Protein 3D6X (pdb70)

Organism: Campylobacter jejuni subsp. jejuni serotype O:23/36 (strain 81-176) (NCBI:txid354242)

Foldseek 3Di:
DAVVLVVADVDDPPLQAWGFWDDADAPWKTKTWGAAAVVRPVLVCDDVDRWDDLVSLVVPCSRVSNSVPVVHPWDKAWDDKAPKDFDDTDGHPWIKMKMTFPDDDPQTKDWIFIDTPPHTGITIIIDMID/DAVVLVVQDVDDPPLQAWGDWDDADAQWKTKTWGAAAPVRVVLVCDDVDRFDDLVSLVVPCSRVSSNVSVHVDDPKHKFWDDKAPKDFDDTDGHVWIKMKMTFPDDDVAGKDWIFIDTPNHTGITIIIHMIGD/DAVVLVVQDVDDPPLQAFGDWDDADAQWKTKTWGAAAVVRVVLCCDDVDRWDDPVSLVSPCSRVSSNVCVNPDDWDKAWDDKAPKDFADTDGHPWIKMKITFPDDDPQTWDWIFIDTPPHTGITIIIHMTGD/DAPVLVVQDVDDPPLQAWGDWDDADAPWKTKTWGAAAPVRVVLVVDVVDRFDDPVSLVVPCSRVSRNLQPNPDHDWGKAWDDKAPKDFDDTDGHPWIKMKMTFPDDDVFTWDWIFIDTPPDTGITIIIHMTD/DAPVLVCQDVDDPPLQAWGFWDDADAQWKTKTWGAAAPVRPPLVCDDVDRFDDLVSLVSPCSRVSRSLRVRVDDKDKAWDDKPPKDFDDTDGHVWIKMKMTFPDDDPATKDWIFIDTVNDTGITIIIHMIGD/DAVVLVVQDVDDPPLQAWGDWDDADAPWKTKTWGAAAPVRVVLCCDDVDRFDDLVSLVVPCSRVSRSLRVHVDDKHKAWDDKAPKDFDDTDGHPWIKMKITFPDDDDFTKDWIFIDTPNHTGITIIIHMID

Secondary structure (DSSP, 8-state):
----HHHH----TTS----EEEEEETTTEEEEEEE--TTBTT----TTS----HHHHHH--HHHHHHHHT---S-----EEEEEEE-S---TT-EEEE--EEE-----EEEEEEEETTEEEEEEEEE---/----HHHH----TTS---SEEEEEETTTEEEEEEE--TTSTT----TTS----HHHHHH--HHHHHHHHT------B----EEEEEEE-S---TT-EEEE--EEE-----EEEEEEEETTEEEEEEEEE--B-/----HHHH----TTS---SEEEEEETTTEEEEEEE--TTSTT----TTS----HHHHHH--HHHHHHHHT-----B----EEEEEEE-S---TT-EEEE--EEE-----EEEEEEEETTEEEEEEEEE--B-/-B--HHHH----TTS----EEEEEETTTEEEEEEE--TTSTT----TTS----HHHHHH--HHHHHHHHH-----------EEEEEEE-S---TT-EEEE--EEE-----EEEEEEEETTEEEEEEEEE---/-----TTT----TTS----EEEEEETTTEEEEEEE--TTSTT----TTS----HHHHHH--HHHHHHHHH-----B----EEEEEEE-S---TT-EEEE--EEE-----EEEEEEEETTEEEEEEEEE--B-/----HHHH----TTS---SEEEEEETTTEEEEEEE--TTBTT----TTS----HHHHHH--HHHHHHHHT----------EEEEEEE-S---TT-EEEE--EEE-----EEEEEEEETTEEEEEEEEE---

InterPro domains:
  IPR010084 Beta-hydroxyacyl-(acyl-carrier-protein) dehydratase FabZ [MF_00406] (2-145)
  IPR010084 Beta-hydroxyacyl-(acyl-carrier-protein) dehydratase FabZ [NF000582] (3-143)
  IPR010084 Beta-hydroxyacyl-(acyl-carrier-protein) dehydratase FabZ [TIGR01750] (2-143)
  IPR013114 Beta-hydroxydecanoyl thiol ester dehydrase, FabA/FabZ [PF07977] (11-138)
  IPR013114 Beta-hydroxydecanoyl thiol ester dehydrase, FabA/FabZ [PTHR30272] (2-144)
  IPR029069 HotDog domain superfamily [SSF54637] (1-143)

Radius of gyration: 27.28 Å; Cα contacts (8 Å, |Δi|>4): 1998; chains: 6; bounding box: 77×69×72 Å

Nearest PDB structures (foldseek):
  4h4g-assembly2_C-2  TM=9.258E-01  e=1.367E-13  Burkholderia thailandensis E264
  4h4g-assembly1_I  TM=9.087E-01  e=1.367E-13  Burkholderia thailandensis E264
  1z6b-assembly4_C  TM=9.143E-01  e=5.299E-13  Plasmodium falciparum
  8ayd-assembly1_BA-2  TM=9.182E-01  e=1.236E-12  Candidatus Kuenenia stuttgartensis
  8ayd-assembly1_CA-2  TM=8.829E-01  e=9.540E-11  Candidatus Kuenenia stuttgartensis

Structure (mmCIF, N/CA/C/O backbone):
data_3D6X
#
_entry.id   3D6X
#
_cell.length_a   88.589
_cell.length_b   93.403
_cell.length_c   126.631
_cell.angle_alpha   90.00
_cell.angle_beta   90.00
_cell.angle_gamma   90.00
#
_symmetry.space_group_name_H-M   'P 21 21 21'
#
loop_
_entity.id
_entity.type
_entity.pdbx_description
1 polymer '(3R)-hydroxymyristoyl-[acyl-carrier-protein] dehydratase'
2 water water
#
loop_
_atom_site.group_PDB
_atom_site.id
_atom_site.type_symbol
_atom_site.label_atom_id
_atom_site.label_alt_id
_atom_site.label_comp_id
_atom_site.label_asym_id
_atom_site.label_entity_id
_atom_site.label_seq_id
_atom_site.pdbx_PDB_ins_code
_atom_site.Cartn_x
_atom_site.Cartn_y
_atom_site.Cartn_z
_atom_site.occupancy
_atom_site.B_iso_or_equiv
_atom_site.auth_seq_id
_atom_site.auth_comp_id
_atom_site.auth_asym_id
_atom_site.auth_atom_id
_atom_site.pdbx_PDB_model_num
ATOM 9 N N . ILE A 1 2 ? 14.331 -19.698 -18.961 1.00 71.65 2 ILE A N 1
ATOM 10 C CA . ILE A 1 2 ? 13.274 -18.774 -18.555 1.00 68.57 2 ILE A CA 1
ATOM 11 C C . ILE A 1 2 ? 13.780 -17.620 -17.683 1.00 66.67 2 ILE A C 1
ATOM 12 O O . ILE A 1 2 ? 14.369 -17.854 -16.631 1.00 66.05 2 ILE A O 1
ATOM 17 N N . ASP A 1 3 ? 13.525 -16.377 -18.091 1.00 64.67 3 ASP A N 1
ATOM 18 C CA . ASP A 1 3 ? 13.966 -15.231 -17.292 1.00 63.26 3 ASP A CA 1
ATOM 19 C C . ASP A 1 3 ? 12.964 -14.832 -16.196 1.00 62.82 3 ASP A C 1
ATOM 20 O O . ASP A 1 3 ? 11.854 -15.385 -16.115 1.00 63.10 3 ASP A O 1
ATOM 25 N N . VAL A 1 4 ? 13.345 -13.887 -15.342 1.00 61.28 4 VAL A N 1
ATOM 26 C CA . VAL A 1 4 ? 12.526 -13.611 -14.166 1.00 60.45 4 VAL A CA 1
ATOM 27 C C . VAL A 1 4 ? 11.137 -13.028 -14.447 1.00 60.28 4 VAL A C 1
ATOM 28 O O . VAL A 1 4 ? 10.198 -13.310 -13.723 1.00 59.28 4 VAL A O 1
ATOM 40 N N . GLN A 1 6 ? 9.371 -13.782 -16.992 1.00 57.71 6 GLN A N 1
ATOM 41 C CA . GLN A 1 6 ? 8.638 -14.948 -17.437 1.00 55.81 6 GLN A CA 1
ATOM 42 C C . GLN A 1 6 ? 8.252 -15.824 -16.259 1.00 54.30 6 GLN A C 1
ATOM 43 O O . GLN A 1 6 ? 7.100 -16.233 -16.138 1.00 53.92 6 GLN A O 1
ATOM 49 N N . ILE A 1 7 ? 9.216 -16.126 -15.398 1.00 52.32 7 ILE A N 1
ATOM 50 C CA . ILE A 1 7 ? 8.900 -16.829 -14.174 1.00 51.88 7 ILE A CA 1
ATOM 51 C C . ILE A 1 7 ? 7.682 -16.147 -13.550 1.00 52.95 7 ILE A C 1
ATOM 52 O O . ILE A 1 7 ? 6.667 -16.786 -13.262 1.00 53.05 7 ILE A O 1
ATOM 57 N N . GLN A 1 8 ? 7.778 -14.838 -13.356 1.00 53.30 8 GLN A N 1
ATOM 58 C CA . GLN A 1 8 ? 6.691 -14.099 -12.730 1.00 54.51 8 GLN A CA 1
ATOM 59 C C . GLN A 1 8 ? 5.329 -14.226 -13.432 1.00 53.69 8 GLN A C 1
ATOM 60 O O . GLN A 1 8 ? 4.293 -13.999 -12.810 1.00 53.65 8 GLN A O 1
ATOM 66 N N . GLU A 1 9 ? 5.330 -14.579 -14.714 1.00 53.62 9 GLU A N 1
ATOM 67 C CA . GLU A 1 9 ? 4.086 -14.825 -15.453 1.00 53.14 9 GLU A CA 1
ATOM 68 C C . GLU A 1 9 ? 3.498 -16.209 -15.106 1.00 52.36 9 GLU A C 1
ATOM 69 O O . GLU A 1 9 ? 2.363 -16.523 -15.456 1.00 51.79 9 GLU A O 1
ATOM 75 N N . ILE A 1 10 ? 4.283 -17.018 -14.398 1.00 51.50 10 ILE A N 1
ATOM 76 C CA . ILE A 1 10 ? 3.923 -18.390 -14.084 1.00 51.57 10 ILE A CA 1
ATOM 77 C C . ILE A 1 10 ? 3.659 -18.544 -12.606 1.00 52.56 10 ILE A C 1
ATOM 78 O O . ILE A 1 10 ? 2.580 -19.011 -12.219 1.00 52.82 10 ILE A O 1
ATOM 83 N N . LEU A 1 11 ? 4.648 -18.166 -11.779 1.00 53.45 11 LEU A N 1
ATOM 84 C CA . LEU A 1 11 ? 4.469 -18.157 -10.320 1.00 53.33 11 LEU A CA 1
ATOM 85 C C . LEU A 1 11 ? 3.778 -16.880 -9.906 1.00 53.87 11 LEU A C 1
ATOM 86 O O . LEU A 1 11 ? 4.007 -15.837 -10.510 1.00 54.69 11 LEU A O 1
ATOM 91 N N . PRO A 1 12 ? 2.923 -16.954 -8.870 1.00 54.24 12 PRO A N 1
ATOM 92 C CA . PRO A 1 12 ? 2.301 -15.768 -8.279 1.00 54.26 12 PRO A CA 1
ATOM 93 C C . PRO A 1 12 ? 3.227 -15.022 -7.309 1.00 54.71 12 PRO A C 1
ATOM 94 O O . PRO A 1 12 ? 2.932 -13.900 -6.930 1.00 54.81 12 PRO A O 1
ATOM 98 N N . HIS A 1 13 ? 4.336 -15.638 -6.904 1.00 54.74 13 HIS A N 1
ATOM 99 C CA . HIS A 1 13 ? 5.197 -15.016 -5.917 1.00 55.16 13 HIS A CA 1
ATOM 100 C C . HIS A 1 13 ? 5.784 -13.702 -6.423 1.00 55.36 13 HIS A C 1
ATOM 101 O O . HIS A 1 13 ? 6.132 -13.564 -7.601 1.00 55.64 13 HIS A O 1
ATOM 108 N N . ARG A 1 14 ? 5.912 -12.737 -5.528 1.00 55.08 14 ARG A N 1
ATOM 109 C CA . ARG A 1 14 ? 6.492 -11.456 -5.895 1.00 54.13 14 ARG A CA 1
ATOM 110 C C . ARG A 1 14 ? 7.512 -11.042 -4.853 1.00 54.56 14 ARG A C 1
ATOM 111 O O . ARG A 1 14 ? 7.595 -11.651 -3.783 1.00 55.21 14 ARG A O 1
ATOM 119 N N . TYR A 1 15 ? 8.319 -10.036 -5.167 1.00 54.68 15 TYR A N 1
ATOM 120 C CA . TYR A 1 15 ? 9.229 -9.509 -4.164 1.00 54.06 15 TYR A CA 1
ATOM 121 C C . TYR A 1 15 ? 8.365 -9.093 -2.970 1.00 54.52 15 TYR A C 1
ATOM 122 O O . TYR A 1 15 ? 7.280 -8.535 -3.158 1.00 54.06 15 TYR A O 1
ATOM 131 N N . PRO A 1 16 ? 8.835 -9.342 -1.741 1.00 54.59 16 PRO A N 1
ATOM 132 C CA . PRO A 1 16 ? 10.114 -9.857 -1.306 1.00 54.97 16 PRO A CA 1
ATOM 133 C C . PRO A 1 16 ? 10.133 -11.356 -1.026 1.00 56.06 16 PRO A C 1
ATOM 134 O O . PRO A 1 16 ? 10.921 -11.800 -0.206 1.00 56.30 16 PRO A O 1
ATOM 138 N N . PHE A 1 17 ? 9.291 -12.142 -1.686 1.00 56.21 17 PHE A N 1
ATOM 139 C CA . PHE A 1 17 ? 9.372 -13.569 -1.490 1.00 55.57 17 PHE A CA 1
ATOM 140 C C . PHE A 1 17 ? 9.480 -14.335 -2.825 1.00 55.65 17 PHE A C 1
ATOM 141 O O . PHE A 1 17 ? 8.939 -15.425 -2.958 1.00 56.06 17 PHE A O 1
ATOM 149 N N . LEU A 1 18 ? 10.169 -13.749 -3.808 1.00 55.46 18 LEU A N 1
ATOM 150 C CA . LEU A 1 18 ? 10.446 -14.394 -5.077 1.00 54.23 18 LEU A CA 1
ATOM 151 C C . LEU A 1 18 ? 11.915 -14.766 -5.037 1.00 55.23 18 LEU A C 1
ATOM 152 O O . LEU A 1 18 ? 12.774 -13.898 -5.128 1.00 56.15 18 LEU A O 1
ATOM 157 N N . LEU A 1 19 ? 12.216 -16.061 -4.894 1.00 55.63 19 LEU A N 1
ATOM 158 C CA . LEU A 1 19 ? 13.589 -16.502 -4.593 1.00 54.79 19 LEU A CA 1
ATOM 159 C C . LEU A 1 19 ? 14.252 -17.276 -5.726 1.00 55.33 19 LEU A C 1
ATOM 160 O O . LEU A 1 19 ? 15.177 -18.092 -5.492 1.00 54.90 19 LEU A O 1
ATOM 165 N N . VAL A 1 20 ? 13.772 -17.031 -6.953 1.00 55.45 20 VAL A N 1
ATOM 166 C CA . VAL A 1 20 ? 14.447 -17.529 -8.149 1.00 55.46 20 VAL A CA 1
ATOM 167 C C . VAL A 1 20 ? 14.694 -16.408 -9.117 1.00 55.87 20 VAL A C 1
ATOM 168 O O . VAL A 1 20 ? 13.748 -15.758 -9.545 1.00 56.24 20 VAL A O 1
ATOM 172 N N . ASP A 1 21 ? 15.948 -16.194 -9.503 1.00 55.92 21 ASP A N 1
ATOM 173 C CA . ASP A 1 21 ? 16.255 -15.111 -10.425 1.00 56.29 21 ASP A CA 1
ATOM 174 C C . ASP A 1 21 ? 16.174 -15.566 -11.871 1.00 56.46 21 ASP A C 1
ATOM 175 O O . ASP A 1 21 ? 15.888 -14.762 -12.744 1.00 57.31 21 ASP A O 1
ATOM 180 N N . LYS A 1 22 ? 16.426 -16.846 -12.138 1.00 56.14 22 LYS A N 1
ATOM 181 C CA . LYS A 1 22 ? 16.483 -17.333 -13.512 1.00 55.18 22 LYS A CA 1
ATOM 182 C C . LYS A 1 22 ? 16.434 -18.858 -13.573 1.00 55.19 22 LYS A C 1
ATOM 183 O O . LYS A 1 22 ? 17.015 -19.529 -12.725 1.00 54.86 22 LYS A O 1
ATOM 189 N N . ILE A 1 23 ? 15.729 -19.395 -14.568 1.00 55.06 23 ILE A N 1
ATOM 190 C CA . ILE A 1 23 ? 15.722 -20.832 -14.836 1.00 54.77 23 ILE A CA 1
ATOM 191 C C . ILE A 1 23 ? 16.609 -21.074 -16.053 1.00 55.08 23 ILE A C 1
ATOM 192 O O . ILE A 1 23 ? 16.343 -20.536 -17.135 1.00 54.88 23 ILE A O 1
ATOM 197 N N . THR A 1 24 ? 17.659 -21.881 -15.891 1.00 55.21 24 THR A N 1
ATOM 198 C CA . THR A 1 24 ? 18.601 -22.124 -17.001 1.00 55.57 24 THR A CA 1
ATOM 199 C C . THR A 1 24 ? 18.257 -23.343 -17.827 1.00 55.57 24 THR A C 1
ATOM 200 O O . THR A 1 24 ? 18.624 -23.406 -18.993 1.00 55.78 24 THR A O 1
ATOM 204 N N . GLU A 1 25 ? 17.566 -24.312 -17.235 1.00 55.76 25 GLU A N 1
ATOM 205 C CA . GLU A 1 25 ? 17.189 -25.512 -17.973 1.00 56.02 25 GLU A CA 1
ATOM 206 C C . GLU A 1 25 ? 15.904 -26.095 -17.410 1.00 55.64 25 GLU A C 1
ATOM 207 O O . GLU A 1 25 ? 15.695 -26.119 -16.189 1.00 55.31 25 GLU A O 1
ATOM 213 N N . LEU A 1 26 ? 15.046 -26.554 -18.312 1.00 55.10 26 LEU A N 1
ATOM 214 C CA . LEU A 1 26 ? 13.747 -27.094 -17.955 1.00 54.79 26 LEU A CA 1
ATOM 215 C C . LEU A 1 26 ? 13.380 -28.212 -18.927 1.00 54.91 26 LEU A C 1
ATOM 216 O O . LEU A 1 26 ? 13.108 -27.960 -20.096 1.00 55.05 26 LEU A O 1
ATOM 221 N N . LYS A 1 27 ? 13.393 -29.446 -18.444 1.00 55.02 27 LYS A N 1
ATOM 222 C CA . LYS A 1 27 ? 12.907 -30.570 -19.223 1.00 55.22 27 LYS A CA 1
ATOM 223 C C . LYS A 1 27 ? 11.601 -31.087 -18.598 1.00 55.06 27 LYS A C 1
ATOM 224 O O . LYS A 1 27 ? 11.580 -31.564 -17.457 1.00 54.90 27 LYS A O 1
ATOM 230 N N . VAL A 1 28 ? 10.513 -30.950 -19.355 1.00 54.91 28 VAL A N 1
ATOM 231 C CA . VAL A 1 28 ? 9.164 -31.255 -18.888 1.00 54.80 28 VAL A CA 1
ATOM 232 C C . VAL A 1 28 ? 9.039 -32.607 -18.193 1.00 55.06 28 VAL A C 1
ATOM 233 O O . VAL A 1 28 ? 9.529 -33.616 -18.685 1.00 54.86 28 VAL A O 1
ATOM 237 N N . LYS A 1 29 ? 8.389 -32.606 -17.034 1.00 55.20 29 LYS A N 1
ATOM 238 C CA . LYS A 1 29 ? 8.094 -33.838 -16.306 1.00 55.09 29 LYS A CA 1
ATOM 239 C C . LYS A 1 29 ? 9.351 -34.545 -15.820 1.00 55.22 29 LYS A C 1
ATOM 240 O O . LYS A 1 29 ? 9.297 -35.712 -15.445 1.00 55.45 29 LYS A O 1
ATOM 246 N N . GLU A 1 30 ? 10.479 -33.837 -15.814 1.00 55.23 30 GLU A N 1
ATOM 247 C CA . GLU A 1 30 ? 11.759 -34.480 -15.510 1.00 55.37 30 GLU A CA 1
ATOM 248 C C . GLU A 1 30 ? 12.647 -33.694 -14.554 1.00 55.24 30 GLU A C 1
ATOM 249 O O . GLU A 1 30 ? 12.849 -34.090 -13.402 1.00 55.35 30 GLU A O 1
ATOM 255 N N . VAL A 1 31 ? 13.190 -32.585 -15.027 1.00 54.85 31 VAL A N 1
ATOM 256 C CA . VAL A 1 31 ? 14.127 -31.844 -14.202 1.00 54.78 31 VAL A CA 1
ATOM 257 C C . VAL A 1 31 ? 14.081 -30.357 -14.500 1.00 55.02 31 VAL A C 1
ATOM 258 O O . VAL A 1 31 ? 13.742 -29.960 -15.610 1.00 55.61 31 VAL A O 1
ATOM 262 N N . VAL A 1 32 ? 14.394 -29.538 -13.500 1.00 54.75 32 VAL A N 1
ATOM 263 C CA . VAL A 1 32 ? 14.580 -28.107 -13.712 1.00 54.49 32 VAL A CA 1
ATOM 264 C C . VAL A 1 32 ? 15.828 -27.617 -13.009 1.00 54.79 32 VAL A C 1
ATOM 265 O O . VAL A 1 32 ? 16.125 -28.034 -11.897 1.00 54.26 32 VAL A O 1
ATOM 269 N N . LEU A 1 33 ? 16.563 -26.743 -13.682 1.00 55.33 33 LEU A N 1
ATOM 270 C CA . LEU A 1 33 ? 17.704 -26.062 -13.070 1.00 55.21 33 LEU A CA 1
ATOM 271 C C . LEU A 1 33 ? 17.500 -24.550 -13.106 1.00 55.61 33 LEU A C 1
ATOM 272 O O . LEU A 1 33 ? 17.154 -23.977 -14.143 1.00 56.17 33 LEU A O 1
ATOM 277 N N . GLY A 1 34 ? 17.723 -23.905 -11.972 1.00 55.49 34 GLY A N 1
ATOM 278 C CA . GLY A 1 34 ? 17.680 -22.453 -11.908 1.00 55.56 34 GLY A CA 1
ATOM 279 C C . GLY A 1 34 ? 18.517 -21.937 -10.760 1.00 55.67 34 GLY A C 1
ATOM 280 O O . GLY A 1 34 ? 19.082 -22.720 -10.002 1.00 55.81 34 GLY A O 1
ATOM 281 N N . TYR A 1 35 ? 18.609 -20.623 -10.614 1.00 55.48 35 TYR A N 1
ATOM 282 C CA . TYR A 1 35 ? 19.419 -20.085 -9.528 1.00 55.36 35 TYR A CA 1
ATOM 283 C C . TYR A 1 35 ? 18.924 -18.778 -8.923 1.00 55.83 35 TYR A C 1
ATOM 284 O O . TYR A 1 35 ? 18.036 -18.103 -9.480 1.00 56.07 35 TYR A O 1
ATOM 293 N N . LYS A 1 36 ? 19.493 -18.433 -7.770 1.00 56.31 36 LYS A N 1
ATOM 294 C CA . LYS A 1 36 ? 19.292 -17.102 -7.175 1.00 56.53 36 LYS A CA 1
ATOM 295 C C . LYS A 1 36 ? 20.647 -16.473 -6.878 1.00 56.30 36 LYS A C 1
ATOM 296 O O . LYS A 1 36 ? 21.519 -17.104 -6.290 1.00 56.23 36 LYS A O 1
ATOM 302 N N . ASN A 1 37 ? 20.841 -15.237 -7.313 1.00 55.97 37 ASN A N 1
ATOM 303 C CA . ASN A 1 37 ? 22.010 -14.466 -6.891 1.00 55.48 37 ASN A CA 1
ATOM 304 C C . ASN A 1 37 ? 21.870 -14.047 -5.437 1.00 55.29 37 ASN A C 1
ATOM 305 O O . ASN A 1 37 ? 20.842 -13.516 -5.062 1.00 56.28 37 ASN A O 1
ATOM 310 N N . ILE A 1 38 ? 22.883 -14.295 -4.618 1.00 54.86 38 ILE A N 1
ATOM 311 C CA . ILE A 1 38 ? 22.855 -13.835 -3.239 1.00 54.90 38 ILE A CA 1
ATOM 312 C C . ILE A 1 38 ? 23.776 -12.635 -3.017 1.00 55.20 38 ILE A C 1
ATOM 313 O O . ILE A 1 38 ? 24.950 -12.653 -3.376 1.00 55.11 38 ILE A O 1
ATOM 318 N N . SER A 1 39 ? 23.228 -11.577 -2.420 1.00 55.25 39 SER A N 1
ATOM 319 C CA . SER A 1 39 ? 23.917 -10.270 -2.358 1.00 54.60 39 SER A CA 1
ATOM 320 C C . SER A 1 39 ? 23.613 -9.565 -1.034 1.00 54.75 39 SER A C 1
ATOM 321 O O . SER A 1 39 ? 22.539 -9.793 -0.493 1.00 55.42 39 SER A O 1
ATOM 324 N N . ILE A 1 40 ? 24.501 -8.730 -0.482 1.00 54.76 40 ILE A N 1
ATOM 325 C CA . ILE A 1 40 ? 24.091 -8.026 0.747 1.00 54.96 40 ILE A CA 1
ATOM 326 C C . ILE A 1 40 ? 23.054 -6.978 0.478 1.00 55.44 40 ILE A C 1
ATOM 327 O O . ILE A 1 40 ? 22.597 -6.328 1.411 1.00 56.41 40 ILE A O 1
ATOM 332 N N . SER A 1 41 ? 22.668 -6.781 -0.772 1.00 55.55 41 SER A N 1
ATOM 333 C CA . SER A 1 41 ? 21.558 -5.860 -1.008 1.00 56.45 41 SER A CA 1
ATOM 334 C C . SER A 1 41 ? 20.222 -6.513 -0.580 1.00 56.40 41 SER A C 1
ATOM 335 O O . SER A 1 41 ? 19.159 -5.920 -0.635 1.00 57.18 41 SER A O 1
ATOM 338 N N . ASP A 1 42 ? 20.318 -7.753 -0.134 1.00 56.80 42 ASP A N 1
ATOM 339 C CA . ASP A 1 42 ? 19.178 -8.534 0.299 1.00 57.48 42 ASP A CA 1
ATOM 340 C C . ASP A 1 42 ? 18.783 -8.150 1.729 1.00 57.33 42 ASP A C 1
ATOM 341 O O . ASP A 1 42 ? 19.620 -8.192 2.644 1.00 57.34 42 ASP A O 1
ATOM 346 N N . HIS A 1 43 ? 17.513 -7.800 1.934 1.00 57.02 43 HIS A N 1
ATOM 347 C CA . HIS A 1 43 ? 17.049 -7.418 3.270 1.00 57.15 43 HIS A CA 1
ATOM 348 C C . HIS A 1 43 ? 17.279 -8.496 4.352 1.00 56.80 43 HIS A C 1
ATOM 349 O O . HIS A 1 43 ? 17.430 -8.148 5.522 1.00 56.83 43 HIS A O 1
ATOM 356 N N . VAL A 1 44 ? 17.314 -9.785 3.999 1.00 56.19 44 VAL A N 1
ATOM 357 C CA . VAL A 1 44 ? 17.449 -10.806 5.055 1.00 56.87 44 VAL A CA 1
ATOM 358 C C . VAL A 1 44 ? 18.696 -10.594 5.889 1.00 56.70 44 VAL A C 1
ATOM 359 O O . VAL A 1 44 ? 18.678 -10.821 7.106 1.00 57.10 44 VAL A O 1
ATOM 363 N N . PHE A 1 45 ? 19.775 -10.149 5.250 1.00 55.88 45 PHE A N 1
ATOM 364 C CA . PHE A 1 45 ? 21.053 -10.073 5.956 1.00 55.81 45 PHE A CA 1
ATOM 365 C C . PHE A 1 45 ? 21.086 -8.981 6.993 1.00 56.21 45 PHE A C 1
ATOM 366 O O . PHE A 1 45 ? 21.902 -8.996 7.895 1.00 56.78 45 PHE A O 1
ATOM 382 N N . GLY A 1 47 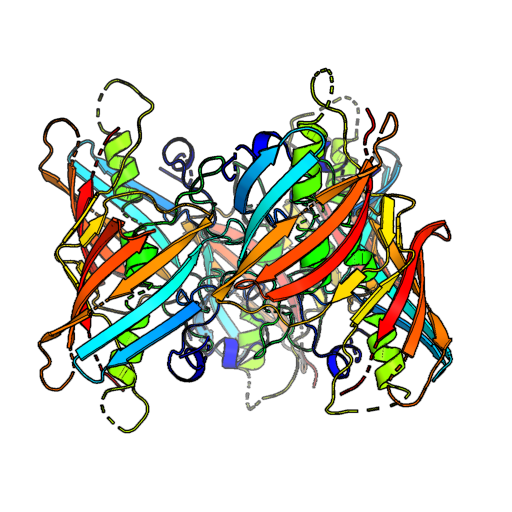? 19.141 -8.813 9.366 1.00 56.65 47 GLY A N 1
ATOM 383 C CA . GLY A 1 47 ? 18.802 -9.436 10.645 1.00 55.55 47 GLY A CA 1
ATOM 384 C C . GLY A 1 47 ? 19.232 -10.889 10.770 1.00 55.27 47 GLY A C 1
ATOM 385 O O . GLY A 1 47 ? 19.263 -11.451 11.859 1.00 53.70 47 GLY A O 1
ATOM 386 N N . HIS A 1 48 ? 19.542 -11.519 9.643 1.00 55.40 48 HIS A N 1
ATOM 387 C CA . HIS A 1 48 ? 20.075 -12.871 9.709 1.00 55.54 48 HIS A CA 1
ATOM 388 C C . HIS A 1 48 ? 21.603 -12.755 9.766 1.00 55.90 48 HIS A C 1
ATOM 389 O O . HIS A 1 48 ? 22.374 -13.219 8.897 1.00 54.47 48 HIS A O 1
ATOM 396 N N . PHE A 1 49 ? 21.922 -11.977 10.794 1.00 56.03 49 PHE A N 1
ATOM 397 C CA . PHE A 1 49 ? 23.128 -11.904 11.584 1.00 54.89 49 PHE A CA 1
ATOM 398 C C . PHE A 1 49 ? 23.927 -10.698 11.238 1.00 55.07 49 PHE A C 1
ATOM 399 O O . PHE A 1 49 ? 24.715 -10.703 10.297 1.00 55.88 49 PHE A O 1
ATOM 407 N N . PRO A 1 50 ? 23.635 -9.628 11.978 1.00 54.70 50 PRO A N 1
ATOM 408 C CA . PRO A 1 50 ? 24.371 -8.397 12.067 1.00 55.08 50 PRO A CA 1
ATOM 409 C C . PRO A 1 50 ? 25.836 -8.758 12.205 1.00 55.39 50 PRO A C 1
ATOM 410 O O . PRO A 1 50 ? 26.200 -9.530 13.092 1.00 55.22 50 PRO A O 1
ATOM 414 N N . GLY A 1 51 ? 26.667 -8.226 11.322 1.00 55.78 51 GLY A N 1
ATOM 415 C CA . GLY A 1 51 ? 28.090 -8.566 11.347 1.00 56.12 51 GLY A CA 1
ATOM 416 C C . GLY A 1 51 ? 28.422 -9.999 10.930 1.00 56.52 51 GLY A C 1
ATOM 417 O O . GLY A 1 51 ? 29.576 -10.420 11.045 1.00 57.17 51 GLY A O 1
ATOM 418 N N . HIS A 1 52 ? 27.432 -10.752 10.445 1.00 56.20 52 HIS A N 1
ATOM 419 C CA . HIS A 1 52 ? 27.690 -12.114 9.992 1.00 56.29 52 HIS A CA 1
ATOM 420 C C . HIS A 1 52 ? 26.607 -12.648 9.066 1.00 56.03 52 HIS A C 1
ATOM 421 O O . HIS A 1 52 ? 25.814 -13.494 9.462 1.00 55.74 52 HIS A O 1
ATOM 428 N N . PRO A 1 53 ? 26.591 -12.172 7.812 1.00 55.56 53 PRO A N 1
ATOM 429 C CA . PRO A 1 53 ? 25.539 -12.507 6.869 1.00 55.35 53 PRO A CA 1
ATOM 430 C C . PRO A 1 53 ? 25.539 -13.970 6.419 1.00 55.65 53 PRO A C 1
ATOM 431 O O . PRO A 1 53 ? 26.475 -14.439 5.766 1.00 56.39 53 PRO A O 1
ATOM 435 N N . ILE A 1 54 ? 24.482 -14.682 6.776 1.00 56.23 54 ILE A N 1
ATOM 436 C CA . ILE A 1 54 ? 24.282 -16.061 6.331 1.00 56.29 54 ILE A CA 1
ATOM 437 C C . ILE A 1 54 ? 22.901 -16.228 5.759 1.00 56.09 54 ILE A C 1
ATOM 438 O O . ILE A 1 54 ? 21.909 -15.856 6.381 1.00 56.65 54 ILE A O 1
ATOM 443 N N . TYR A 1 55 ? 22.826 -16.786 4.569 1.00 56.21 55 TYR A N 1
ATOM 444 C CA . TYR A 1 55 ? 21.517 -16.978 3.931 1.00 56.62 55 TYR A CA 1
ATOM 445 C C . TYR A 1 55 ? 20.696 -18.043 4.691 1.00 56.20 55 TYR A C 1
ATOM 446 O O . TYR A 1 55 ? 21.139 -19.176 4.880 1.00 56.16 55 TYR A O 1
ATOM 455 N N . PRO A 1 56 ? 19.513 -17.672 5.158 1.00 55.95 56 PRO A N 1
ATOM 456 C CA . PRO A 1 56 ? 18.745 -18.645 5.946 1.00 55.95 56 PRO A CA 1
ATOM 457 C C . PRO A 1 56 ? 18.475 -19.963 5.204 1.00 56.31 56 PRO A C 1
ATOM 458 O O . PRO A 1 56 ? 17.941 -19.955 4.092 1.00 57.01 56 PRO A O 1
ATOM 462 N N . GLY A 1 57 ? 18.834 -21.088 5.821 1.00 56.03 57 GLY A N 1
ATOM 463 C CA . GLY A 1 57 ? 18.524 -22.414 5.267 1.00 55.57 57 GLY A CA 1
ATOM 464 C C . GLY A 1 57 ? 17.106 -22.581 4.758 1.00 55.87 57 GLY A C 1
ATOM 465 O O . GLY A 1 57 ? 16.883 -23.019 3.643 1.00 56.74 57 GLY A O 1
ATOM 466 N N . VAL A 1 58 ? 16.120 -22.215 5.555 1.00 55.65 58 VAL A N 1
ATOM 467 C CA . VAL A 1 58 ? 14.750 -22.435 5.097 1.00 55.20 58 VAL A CA 1
ATOM 468 C C . VAL A 1 58 ? 14.448 -21.695 3.807 1.00 55.73 58 VAL A C 1
ATOM 469 O O . VAL A 1 58 ? 13.610 -22.148 3.046 1.00 56.47 58 VAL A O 1
ATOM 473 N N . LEU A 1 59 ? 15.110 -20.566 3.548 1.00 55.35 59 LEU A N 1
ATOM 474 C CA . LEU A 1 59 ? 14.864 -19.897 2.280 1.00 55.42 59 LEU A CA 1
ATOM 475 C C . LEU A 1 59 ? 15.468 -20.681 1.099 1.00 56.65 59 LEU A C 1
ATOM 476 O O . LEU A 1 59 ? 14.956 -20.575 -0.047 1.00 57.77 59 LEU A O 1
ATOM 481 N N . ILE A 1 60 ? 16.537 -21.455 1.338 1.00 55.68 60 ILE A N 1
ATOM 482 C CA . ILE A 1 60 ? 17.042 -22.266 0.259 1.00 55.66 60 ILE A CA 1
ATOM 483 C C . ILE A 1 60 ? 15.972 -23.276 -0.140 1.00 56.09 60 ILE A C 1
ATOM 484 O O . ILE A 1 60 ? 15.700 -23.442 -1.312 1.00 56.63 60 ILE A O 1
ATOM 489 N N . LEU A 1 61 ? 15.350 -23.929 0.837 1.00 56.05 61 LEU A N 1
ATOM 490 C CA . LEU A 1 61 ? 14.252 -24.848 0.543 1.00 56.04 61 LEU A CA 1
ATOM 491 C C . LEU A 1 61 ? 13.132 -24.153 -0.236 1.00 56.25 61 LEU A C 1
ATOM 492 O O . LEU A 1 61 ? 12.574 -24.736 -1.155 1.00 56.33 61 LEU A O 1
ATOM 497 N N . GLU A 1 62 ? 12.782 -22.927 0.136 1.00 56.21 62 GLU A N 1
ATOM 498 C CA . GLU A 1 62 ? 11.705 -22.235 -0.561 1.00 56.80 62 GLU A CA 1
ATOM 499 C C . GLU A 1 62 ? 12.064 -21.990 -2.017 1.00 57.38 62 GLU A C 1
ATOM 500 O O . GLU A 1 62 ? 11.192 -22.055 -2.899 1.00 57.65 62 GLU A O 1
ATOM 506 N N . GLY A 1 63 ? 13.349 -21.682 -2.262 1.00 57.20 63 GLY A N 1
ATOM 507 C CA . GLY A 1 63 ? 13.859 -21.445 -3.612 1.00 56.92 63 GLY A CA 1
ATOM 508 C C . GLY A 1 63 ? 13.743 -22.722 -4.432 1.00 58.37 63 GLY A C 1
ATOM 509 O O . GLY A 1 63 ? 13.279 -22.702 -5.590 1.00 58.23 63 GLY A O 1
ATOM 518 N N . ALA A 1 65 ? 11.645 -25.046 -3.859 1.00 57.01 65 ALA A N 1
ATOM 519 C CA . ALA A 1 65 ? 10.227 -25.290 -4.057 1.00 56.23 65 ALA A CA 1
ATOM 520 C C . ALA A 1 65 ? 9.688 -24.446 -5.206 1.00 56.08 65 ALA A C 1
ATOM 521 O O . ALA A 1 65 ? 8.836 -24.883 -5.973 1.00 55.66 65 ALA A O 1
ATOM 523 N N . GLN A 1 66 ? 10.196 -23.230 -5.331 1.00 56.17 66 GLN A N 1
ATOM 524 C CA . GLN A 1 66 ? 9.629 -22.319 -6.311 1.00 56.37 66 GLN A CA 1
ATOM 525 C C . GLN A 1 66 ? 10.028 -22.772 -7.721 1.00 56.44 66 GLN A C 1
ATOM 526 O O . GLN A 1 66 ? 9.219 -22.729 -8.665 1.00 56.17 66 GLN A O 1
ATOM 532 N N . THR A 1 67 ? 11.269 -23.241 -7.842 1.00 56.15 67 THR A N 1
ATOM 533 C CA . THR A 1 67 ? 11.774 -23.761 -9.114 1.00 56.36 67 THR A CA 1
ATOM 534 C C . THR A 1 67 ? 10.973 -24.984 -9.540 1.00 56.00 67 THR A C 1
ATOM 535 O O . THR A 1 67 ? 10.583 -25.123 -10.704 1.00 55.48 67 THR A O 1
ATOM 539 N N . GLY A 1 68 ? 10.713 -25.862 -8.580 1.00 55.69 68 GLY A N 1
ATOM 540 C CA . GLY A 1 68 ? 9.858 -27.010 -8.810 1.00 55.25 68 GLY A CA 1
ATOM 541 C C . GLY A 1 68 ? 8.479 -26.560 -9.200 1.00 55.11 68 GLY A C 1
ATOM 542 O O . GLY A 1 68 ? 7.813 -27.219 -9.975 1.00 55.60 68 GLY A O 1
ATOM 543 N N . GLY A 1 69 ? 8.045 -25.429 -8.670 1.00 55.00 69 GLY A N 1
ATOM 544 C CA . GLY A 1 69 ? 6.738 -24.909 -9.027 1.00 55.09 69 GLY A CA 1
ATOM 545 C C . GLY A 1 69 ? 6.639 -24.688 -10.531 1.00 55.01 69 GLY A C 1
ATOM 546 O O . GLY A 1 69 ? 5.667 -25.104 -11.175 1.00 54.62 69 GLY A O 1
ATOM 547 N N . VAL A 1 70 ? 7.651 -24.033 -11.098 1.00 54.65 70 VAL A N 1
ATOM 548 C CA . VAL A 1 70 ? 7.587 -23.703 -12.505 1.00 54.65 70 VAL A CA 1
ATOM 549 C C . VAL A 1 70 ? 7.633 -24.976 -13.331 1.00 54.92 70 VAL A C 1
ATOM 550 O O . VAL A 1 70 ? 6.908 -25.087 -14.318 1.00 54.77 70 VAL A O 1
ATOM 554 N N . LEU A 1 71 ? 8.443 -25.946 -12.914 1.00 55.15 71 LEU A N 1
ATOM 555 C CA . LEU A 1 71 ? 8.476 -27.234 -13.614 1.00 55.28 71 LEU A CA 1
ATOM 556 C C . LEU A 1 71 ? 7.071 -27.849 -13.624 1.00 55.48 71 LEU A C 1
ATOM 557 O O . LEU A 1 71 ? 6.570 -28.271 -14.672 1.00 55.63 71 LEU A O 1
ATOM 562 N N . ALA A 1 72 ? 6.426 -27.865 -12.460 1.00 55.55 72 ALA A N 1
ATOM 563 C CA . ALA A 1 72 ? 5.069 -28.399 -12.350 1.00 55.68 72 ALA A CA 1
ATOM 564 C C . ALA A 1 72 ? 4.147 -27.690 -13.313 1.00 55.63 72 ALA A C 1
ATOM 565 O O . ALA A 1 72 ? 3.494 -28.314 -14.129 1.00 55.67 72 ALA A O 1
ATOM 567 N N . PHE A 1 73 ? 4.099 -26.370 -13.192 1.00 56.28 73 PHE A N 1
ATOM 568 C CA . PHE A 1 73 ? 3.236 -25.549 -14.017 1.00 56.71 73 PHE A CA 1
ATOM 569 C C . PHE A 1 73 ? 3.489 -25.762 -15.504 1.00 56.97 73 PHE A C 1
ATOM 570 O O . PHE A 1 73 ? 2.571 -25.593 -16.303 1.00 57.23 73 PHE A O 1
ATOM 578 N N . GLU A 1 74 ? 4.707 -26.140 -15.897 1.00 57.47 74 GLU A N 1
ATOM 579 C CA . GLU A 1 74 ? 4.975 -26.324 -17.331 1.00 58.12 74 GLU A CA 1
ATOM 580 C C . GLU A 1 74 ? 4.648 -27.735 -17.810 1.00 59.33 74 GLU A C 1
ATOM 581 O O . GLU A 1 74 ? 4.843 -28.062 -18.990 1.00 59.11 74 GLU A O 1
ATOM 587 N N . SER A 1 75 ? 4.143 -28.565 -16.901 1.00 60.25 75 SER A N 1
ATOM 588 C CA . SER A 1 75 ? 3.931 -29.975 -17.193 1.00 60.90 75 SER A CA 1
ATOM 589 C C . SER A 1 75 ? 2.580 -30.447 -16.676 1.00 61.53 75 SER A C 1
ATOM 590 O O . SER A 1 75 ? 1.653 -30.645 -17.455 1.00 62.24 75 SER A O 1
ATOM 593 N N . LYS A 1 83 ? -3.285 -21.856 -17.192 1.00 63.86 83 LYS A N 1
ATOM 594 C CA . LYS A 1 83 ? -2.440 -21.802 -16.001 1.00 64.12 83 LYS A CA 1
ATOM 595 C C . LYS A 1 83 ? -3.053 -20.938 -14.919 1.00 63.67 83 LYS A C 1
ATOM 596 O O . LYS A 1 83 ? -2.372 -20.126 -14.292 1.00 63.33 83 LYS A O 1
ATOM 602 N N . SER A 1 84 ? -4.351 -21.118 -14.709 1.00 63.37 84 SER A N 1
ATOM 603 C CA . SER A 1 84 ? -4.981 -20.613 -13.503 1.00 62.78 84 SER A CA 1
ATOM 604 C C . SER A 1 84 ? -5.314 -21.778 -12.571 1.00 61.84 84 SER A C 1
ATOM 605 O O . SER A 1 84 ? -6.440 -22.303 -12.601 1.00 61.05 84 SER A O 1
ATOM 608 N N . LYS A 1 85 ? -4.304 -22.202 -11.800 1.00 60.56 85 LYS A N 1
ATOM 609 C CA . LYS A 1 85 ? -4.465 -23.116 -10.645 1.00 59.52 85 LYS A CA 1
ATOM 610 C C . LYS A 1 85 ? -3.191 -23.207 -9.798 1.00 58.20 85 LYS A C 1
ATOM 611 O O . LYS A 1 85 ? -2.209 -22.540 -10.102 1.00 58.01 85 LYS A O 1
ATOM 617 N N . VAL A 1 86 ? -3.184 -23.998 -8.728 1.00 56.96 86 VAL A N 1
ATOM 618 C CA . VAL A 1 86 ? -2.123 -23.749 -7.748 1.00 56.70 86 VAL A CA 1
ATOM 619 C C . VAL A 1 86 ? -1.250 -24.936 -7.364 1.00 56.41 86 VAL A C 1
ATOM 620 O O . VAL A 1 86 ? -1.705 -26.080 -7.370 1.00 56.73 86 VAL A O 1
ATOM 624 N N . VAL A 1 87 ? 0.007 -24.648 -7.044 1.00 55.84 87 VAL A N 1
ATOM 625 C CA . VAL A 1 87 ? 0.965 -25.677 -6.680 1.00 55.71 87 VAL A CA 1
ATOM 626 C C . VAL A 1 87 ? 1.335 -25.565 -5.200 1.00 56.13 87 VAL A C 1
ATOM 627 O O . VAL A 1 87 ? 2.137 -24.726 -4.808 1.00 55.98 87 VAL A O 1
ATOM 631 N N . TYR A 1 88 ? 0.728 -26.426 -4.393 1.00 57.16 88 TYR A N 1
ATOM 632 C CA . TYR A 1 88 ? 0.839 -26.386 -2.946 1.00 58.20 88 TYR A CA 1
ATOM 633 C C . TYR A 1 88 ? 1.888 -27.428 -2.509 1.00 57.20 88 TYR A C 1
ATOM 634 O O . TYR A 1 88 ? 1.768 -28.616 -2.814 1.00 57.21 88 TYR A O 1
ATOM 643 N N . PHE A 1 89 ? 2.938 -26.982 -1.830 1.00 56.28 89 PHE A N 1
ATOM 644 C CA . PHE A 1 89 ? 3.921 -27.911 -1.264 1.00 55.35 89 PHE A CA 1
ATOM 645 C C . PHE A 1 89 ? 3.512 -28.351 0.124 1.00 55.29 89 PHE A C 1
ATOM 646 O O . PHE A 1 89 ? 3.495 -27.555 1.044 1.00 55.92 89 PHE A O 1
ATOM 654 N N . THR A 1 90 ? 3.169 -29.613 0.288 1.00 55.02 90 THR A N 1
ATOM 655 C CA . THR A 1 90 ? 2.626 -30.021 1.557 1.00 55.00 90 THR A CA 1
ATOM 656 C C . THR A 1 90 ? 3.626 -30.731 2.452 1.00 54.89 90 THR A C 1
ATOM 657 O O . THR A 1 90 ? 3.325 -30.992 3.626 1.00 54.64 90 THR A O 1
ATOM 661 N N . GLY A 1 91 ? 4.799 -31.050 1.907 1.00 54.51 91 GLY A N 1
ATOM 662 C CA . GLY A 1 91 ? 5.793 -31.812 2.658 1.00 54.10 91 GLY A CA 1
ATOM 663 C C . GLY A 1 91 ? 7.243 -31.643 2.255 1.00 53.79 91 GLY A C 1
ATOM 664 O O . GLY A 1 91 ? 7.573 -31.456 1.084 1.00 53.43 91 GLY A O 1
ATOM 665 N N . ILE A 1 92 ? 8.121 -31.684 3.248 1.00 53.76 92 ILE A N 1
ATOM 666 C CA . ILE A 1 92 ? 9.553 -31.700 3.005 1.00 53.75 92 ILE A CA 1
ATOM 667 C C . ILE A 1 92 ? 10.154 -32.756 3.895 1.00 54.46 92 ILE A C 1
ATOM 668 O O . ILE A 1 92 ? 9.787 -32.878 5.071 1.00 54.38 92 ILE A O 1
ATOM 673 N N . ASP A 1 93 ? 11.084 -33.519 3.334 1.00 55.03 93 ASP A N 1
ATOM 674 C CA . ASP A 1 93 ? 11.675 -34.623 4.051 1.00 55.01 93 ASP A CA 1
ATOM 675 C C . ASP A 1 93 ? 13.166 -34.818 3.789 1.00 55.03 93 ASP A C 1
ATOM 676 O O . ASP A 1 93 ? 13.674 -34.485 2.729 1.00 55.23 93 ASP A O 1
ATOM 681 N N . GLY A 1 94 ? 13.867 -35.360 4.770 1.00 54.69 94 GLY A N 1
ATOM 682 C CA . GLY A 1 94 ? 15.302 -35.531 4.664 1.00 54.75 94 GLY A CA 1
ATOM 683 C C . GLY A 1 94 ? 16.027 -34.265 4.251 1.00 55.07 94 GLY A C 1
ATOM 684 O O . GLY A 1 94 ? 16.931 -34.306 3.420 1.00 55.32 94 GLY A O 1
ATOM 685 N N . ALA A 1 95 ? 15.623 -33.130 4.808 1.00 55.06 95 ALA A N 1
ATOM 686 C CA . ALA A 1 95 ? 16.280 -31.871 4.486 1.00 54.99 95 ALA A CA 1
ATOM 687 C C . ALA A 1 95 ? 17.550 -31.776 5.285 1.00 55.26 95 ALA A C 1
ATOM 688 O O . ALA A 1 95 ? 17.555 -31.999 6.491 1.00 55.78 95 ALA A O 1
ATOM 690 N N . LYS A 1 96 ? 18.635 -31.441 4.609 1.00 55.44 96 LYS A N 1
ATOM 691 C CA . LYS A 1 96 ? 19.921 -31.350 5.254 1.00 55.45 96 LYS A CA 1
ATOM 692 C C . LYS A 1 96 ? 20.584 -30.079 4.778 1.00 55.72 96 LYS A C 1
ATOM 693 O O . LYS A 1 96 ? 20.511 -29.760 3.594 1.00 56.24 96 LYS A O 1
ATOM 699 N N . PHE A 1 97 ? 21.195 -29.336 5.701 1.00 55.89 97 PHE A N 1
ATOM 700 C CA . PHE A 1 97 ? 22.019 -28.187 5.341 1.00 55.98 97 PHE A CA 1
ATOM 701 C C . PHE A 1 97 ? 23.488 -28.468 5.603 1.00 56.33 97 PHE A C 1
ATOM 702 O O . PHE A 1 97 ? 23.882 -28.910 6.687 1.00 56.13 97 PHE A O 1
ATOM 710 N N . ARG A 1 98 ? 24.297 -28.167 4.601 1.00 56.81 98 ARG A N 1
ATOM 711 C CA . ARG A 1 98 ? 25.677 -28.564 4.578 1.00 57.73 98 ARG A CA 1
ATOM 712 C C . ARG A 1 98 ? 26.535 -27.383 4.941 1.00 57.96 98 ARG A C 1
ATOM 713 O O . ARG A 1 98 ? 27.095 -27.310 6.035 1.00 59.07 98 ARG A O 1
ATOM 721 N N . ASN A 1 99 ? 26.666 -26.453 4.012 1.00 57.55 99 ASN A N 1
ATOM 722 C CA . ASN A 1 99 ? 27.544 -25.337 4.258 1.00 57.16 99 ASN A CA 1
ATOM 723 C C . ASN A 1 99 ? 26.757 -24.076 4.167 1.00 56.57 99 ASN A C 1
ATOM 724 O O . ASN A 1 99 ? 25.712 -24.045 3.522 1.00 55.97 99 ASN A O 1
ATOM 729 N N . PRO A 1 100 ? 27.256 -23.038 4.828 1.00 56.33 100 PRO A N 1
ATOM 730 C CA . PRO A 1 100 ? 26.635 -21.731 4.805 1.00 56.31 100 PRO A CA 1
ATOM 731 C C . PRO A 1 100 ? 26.653 -21.157 3.386 1.00 56.16 100 PRO A C 1
ATOM 732 O O . PRO A 1 100 ? 27.538 -21.479 2.599 1.00 56.17 100 PRO A O 1
ATOM 736 N N . VAL A 1 101 ? 25.641 -20.355 3.068 1.00 55.59 101 VAL A N 1
ATOM 737 C CA . VAL A 1 101 ? 25.594 -19.595 1.833 1.00 55.18 101 VAL A CA 1
ATOM 738 C C . VAL A 1 101 ? 25.803 -18.130 2.220 1.00 55.39 101 VAL A C 1
ATOM 739 O O . VAL A 1 101 ? 25.214 -17.667 3.193 1.00 55.70 101 VAL A O 1
ATOM 743 N N . ARG A 1 102 ? 26.653 -17.411 1.490 1.00 55.64 102 ARG A N 1
ATOM 744 C CA . ARG A 1 102 ? 27.046 -16.043 1.870 1.00 55.82 102 ARG A CA 1
ATOM 745 C C . ARG A 1 102 ? 26.827 -15.063 0.724 1.00 56.34 102 ARG A C 1
ATOM 746 O O . ARG A 1 102 ? 26.750 -15.458 -0.444 1.00 56.67 102 ARG A O 1
ATOM 754 N N . PRO A 1 103 ? 26.744 -13.760 1.050 1.00 56.66 103 PRO A N 1
ATOM 755 C CA . PRO A 1 103 ? 26.663 -12.758 0.003 1.00 55.77 103 PRO A CA 1
ATOM 756 C C . PRO A 1 103 ? 27.780 -12.991 -0.983 1.00 55.97 103 PRO A C 1
ATOM 757 O O . PRO A 1 103 ? 28.897 -13.273 -0.583 1.00 55.81 103 PRO A O 1
ATOM 761 N N . GLY A 1 104 ? 27.479 -12.910 -2.271 1.00 55.83 104 GLY A N 1
ATOM 762 C CA . GLY A 1 104 ? 28.477 -13.172 -3.282 1.00 55.27 104 GLY A CA 1
ATOM 763 C C . GLY A 1 104 ? 28.317 -14.519 -3.945 1.00 55.32 104 GLY A C 1
ATOM 764 O O . GLY A 1 104 ? 28.847 -14.733 -5.006 1.00 55.00 104 GLY A O 1
ATOM 765 N N . ASP A 1 105 ? 27.597 -15.435 -3.314 1.00 55.58 105 ASP A N 1
ATOM 766 C CA . ASP A 1 105 ? 27.374 -16.766 -3.884 1.00 55.24 105 ASP A CA 1
ATOM 767 C C . ASP A 1 105 ? 26.281 -16.769 -4.934 1.00 55.25 105 ASP A C 1
ATOM 768 O O . ASP A 1 105 ? 25.261 -16.102 -4.802 1.00 55.65 105 ASP A O 1
ATOM 773 N N . ARG A 1 106 ? 26.481 -17.540 -5.986 1.00 55.02 106 ARG A N 1
ATOM 774 C CA . ARG A 1 106 ? 25.363 -17.878 -6.847 1.00 54.78 106 ARG A CA 1
ATOM 775 C C . ARG A 1 106 ? 24.791 -19.185 -6.315 1.00 55.16 106 ARG A C 1
ATOM 776 O O . ARG A 1 106 ? 25.491 -20.204 -6.289 1.00 55.75 106 ARG A O 1
ATOM 784 N N . LEU A 1 107 ? 23.544 -19.150 -5.867 1.00 55.19 107 LEU A N 1
ATOM 785 C CA . LEU A 1 107 ? 22.908 -20.329 -5.270 1.00 55.33 107 LEU A CA 1
ATOM 786 C C . LEU A 1 107 ? 22.159 -21.153 -6.324 1.00 55.56 107 LEU A C 1
ATOM 787 O O . LEU A 1 107 ? 21.074 -20.778 -6.747 1.00 56.42 107 LEU A O 1
ATOM 792 N N . ASP A 1 108 ? 22.733 -22.276 -6.726 1.00 55.13 108 ASP A N 1
ATOM 793 C CA . ASP A 1 108 ? 22.153 -23.094 -7.801 1.00 55.56 108 ASP A CA 1
ATOM 794 C C . ASP A 1 108 ? 21.149 -24.155 -7.305 1.00 55.35 108 ASP A C 1
ATOM 795 O O . ASP A 1 108 ? 21.449 -24.955 -6.431 1.00 55.11 108 ASP A O 1
ATOM 800 N N . TYR A 1 109 ? 19.954 -24.150 -7.890 1.00 55.30 109 TYR A N 1
ATOM 801 C CA . TYR A 1 109 ? 18.918 -25.093 -7.531 1.00 55.38 109 TYR A CA 1
ATOM 802 C C . TYR A 1 109 ? 18.829 -26.199 -8.552 1.00 55.70 109 TYR A C 1
ATOM 803 O O . TYR A 1 109 ? 18.926 -25.939 -9.758 1.00 55.96 109 TYR A O 1
ATOM 812 N N . GLU A 1 110 ? 18.611 -27.426 -8.078 1.00 56.13 110 GLU A N 1
ATOM 813 C CA . GLU A 1 110 ? 18.364 -28.573 -8.972 1.00 56.72 110 GLU A CA 1
ATOM 814 C C . GLU A 1 110 ? 17.180 -29.353 -8.443 1.00 56.73 110 GLU A C 1
ATOM 815 O O . GLU A 1 110 ? 17.153 -29.734 -7.277 1.00 56.29 110 GLU A O 1
ATOM 829 N N . SER A 1 112 ? 14.690 -32.584 -9.463 1.00 56.33 112 SER A N 1
ATOM 830 C CA . SER A 1 112 ? 14.309 -33.734 -10.267 1.00 55.51 112 SER A CA 1
ATOM 831 C C . SER A 1 112 ? 13.010 -34.335 -9.766 1.00 55.17 112 SER A C 1
ATOM 832 O O . SER A 1 112 ? 12.759 -34.350 -8.562 1.00 54.93 112 SER A O 1
ATOM 835 N N . VAL A 1 113 ? 12.203 -34.840 -10.692 1.00 54.68 113 VAL A N 1
ATOM 836 C CA . VAL A 1 113 ? 10.979 -35.541 -10.360 1.00 54.58 113 VAL A CA 1
ATOM 837 C C . VAL A 1 113 ? 11.331 -36.967 -10.020 1.00 54.68 113 VAL A C 1
ATOM 838 O O . VAL A 1 113 ? 11.864 -37.677 -10.867 1.00 54.57 113 VAL A O 1
ATOM 842 N N . VAL A 1 114 ? 11.029 -37.395 -8.799 1.00 54.74 114 VAL A N 1
ATOM 843 C CA . VAL A 1 114 ? 11.231 -38.785 -8.400 1.00 55.04 114 VAL A CA 1
ATOM 844 C C . VAL A 1 114 ? 9.969 -39.602 -8.639 1.00 55.24 114 VAL A C 1
ATOM 845 O O . VAL A 1 114 ? 10.030 -40.778 -9.046 1.00 55.52 114 VAL A O 1
ATOM 849 N N . LYS A 1 115 ? 8.827 -38.984 -8.352 1.00 55.19 115 LYS A N 1
ATOM 850 C CA . LYS A 1 115 ? 7.521 -39.600 -8.585 1.00 55.06 115 LYS A CA 1
ATOM 851 C C . LYS A 1 115 ? 6.532 -38.580 -9.121 1.00 55.05 115 LYS A C 1
ATOM 852 O O . LYS A 1 115 ? 6.577 -37.411 -8.778 1.00 54.91 115 LYS A O 1
ATOM 858 N N . ASN A 1 116 ? 5.625 -39.043 -9.961 1.00 55.46 116 ASN A N 1
ATOM 859 C CA . ASN A 1 116 ? 4.517 -38.226 -10.433 1.00 55.67 116 ASN A CA 1
ATOM 860 C C . ASN A 1 116 ? 3.281 -39.094 -10.516 1.00 55.59 116 ASN A C 1
ATOM 861 O O . ASN A 1 116 ? 3.282 -40.089 -11.217 1.00 55.74 116 ASN A O 1
ATOM 866 N N . ARG A 1 117 ? 2.231 -38.717 -9.800 1.00 55.70 117 ARG A N 1
ATOM 867 C CA . ARG A 1 117 ? 1.009 -39.507 -9.786 1.00 56.15 117 ARG A CA 1
ATOM 868 C C . ARG A 1 117 ? -0.222 -38.595 -9.808 1.00 56.27 117 ARG A C 1
ATOM 869 O O . ARG A 1 117 ? -0.548 -37.945 -8.813 1.00 56.45 117 ARG A O 1
ATOM 877 N N . GLY A 1 118 ? -0.900 -38.546 -10.951 1.00 56.25 118 GLY A N 1
ATOM 878 C CA . GLY A 1 118 ? -1.960 -37.566 -11.156 1.00 56.17 118 GLY A CA 1
ATOM 879 C C . GLY A 1 118 ? -1.513 -36.190 -10.685 1.00 56.31 118 GLY A C 1
ATOM 880 O O . GLY A 1 118 ? -0.594 -35.581 -11.247 1.00 56.07 118 GLY A O 1
ATOM 881 N N . ASN A 1 119 ? -2.148 -35.716 -9.620 1.00 56.51 119 ASN A N 1
ATOM 882 C CA . ASN A 1 119 ? -1.897 -34.381 -9.089 1.00 56.65 119 ASN A CA 1
ATOM 883 C C . ASN A 1 119 ? -0.808 -34.287 -8.049 1.00 57.35 119 ASN A C 1
ATOM 884 O O . ASN A 1 119 ? -0.680 -33.255 -7.390 1.00 56.84 119 ASN A O 1
ATOM 897 N N . TRP A 1 121 ? 3.318 -34.632 -6.912 1.00 57.57 121 TRP A N 1
ATOM 898 C CA . TRP A 1 121 ? 4.683 -34.598 -7.394 1.00 56.95 121 TRP A CA 1
ATOM 899 C C . TRP A 1 121 ? 5.652 -34.744 -6.236 1.00 56.24 121 TRP A C 1
ATOM 900 O O . TRP A 1 121 ? 5.474 -34.138 -5.186 1.00 56.30 121 TRP A O 1
ATOM 911 N N . ILE A 1 122 ? 6.692 -35.538 -6.434 1.00 55.51 122 ILE A N 1
ATOM 912 C CA . ILE A 1 122 ? 7.726 -35.676 -5.432 1.00 54.84 122 ILE A CA 1
ATOM 913 C C . ILE A 1 122 ? 9.057 -35.366 -6.084 1.00 54.85 122 ILE A C 1
ATOM 914 O O . ILE A 1 122 ? 9.407 -35.946 -7.099 1.00 54.91 122 ILE A O 1
ATOM 919 N N . PHE A 1 123 ? 9.789 -34.427 -5.508 1.00 54.95 123 PHE A N 1
ATOM 920 C CA . PHE A 1 123 ? 11.041 -34.006 -6.088 1.00 54.96 123 PHE A CA 1
ATOM 921 C C . PHE A 1 123 ? 12.210 -34.310 -5.196 1.00 54.98 123 PHE A C 1
ATOM 922 O O . PHE A 1 123 ? 12.119 -34.196 -3.973 1.00 54.79 123 PHE A O 1
ATOM 930 N N . LYS A 1 124 ? 13.321 -34.652 -5.836 1.00 54.95 124 LYS A N 1
ATOM 931 C CA . LYS A 1 124 ? 14.614 -34.646 -5.209 1.00 55.25 124 LYS A CA 1
ATOM 932 C C . LYS A 1 124 ? 15.191 -33.256 -5.506 1.00 55.54 124 LYS A C 1
ATOM 933 O O . LYS A 1 124 ? 15.289 -32.848 -6.660 1.00 55.73 124 LYS A O 1
ATOM 939 N N . GLY A 1 125 ? 15.554 -32.523 -4.463 1.00 55.46 125 GLY A N 1
ATOM 940 C CA . GLY A 1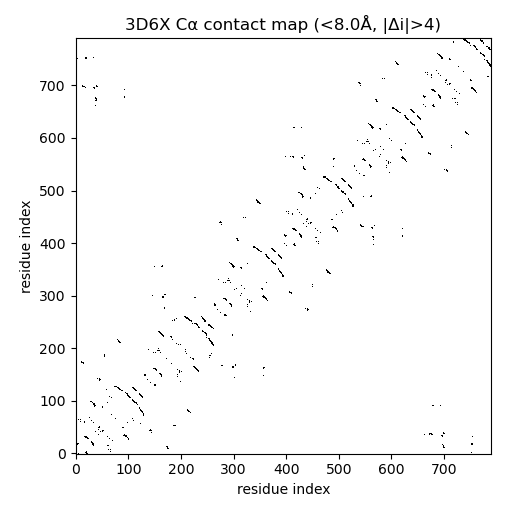 125 ? 16.097 -31.192 -4.629 1.00 55.58 125 GLY A CA 1
ATOM 941 C C . GLY A 1 125 ? 17.465 -31.054 -3.993 1.00 55.87 125 GLY A C 1
ATOM 942 O O . GLY A 1 125 ? 17.737 -31.611 -2.911 1.00 55.95 125 GLY A O 1
ATOM 943 N N . GLN A 1 126 ? 18.330 -30.313 -4.681 1.00 55.72 126 GLN A N 1
ATOM 944 C CA . GLN A 1 126 ? 19.665 -30.025 -4.205 1.00 55.32 126 GLN A CA 1
ATOM 945 C C . GLN A 1 126 ? 20.015 -28.587 -4.532 1.00 55.60 126 GLN A C 1
ATOM 946 O O . GLN A 1 126 ? 19.608 -28.056 -5.578 1.00 55.87 126 GLN A O 1
ATOM 952 N N . ALA A 1 127 ? 20.789 -27.960 -3.654 1.00 55.46 127 ALA A N 1
ATOM 953 C CA . ALA A 1 127 ? 21.293 -26.620 -3.912 1.00 54.87 127 ALA A CA 1
ATOM 954 C C . ALA A 1 127 ? 22.809 -26.613 -3.858 1.00 55.31 127 ALA A C 1
ATOM 955 O O . ALA A 1 127 ? 23.402 -27.210 -2.969 1.00 55.68 127 ALA A O 1
ATOM 957 N N . PHE A 1 128 ? 23.432 -25.919 -4.805 1.00 55.30 128 PHE A N 1
ATOM 958 C CA . PHE A 1 128 ? 24.879 -25.830 -4.884 1.00 54.69 128 PHE A CA 1
ATOM 959 C C . PHE A 1 128 ? 25.407 -24.391 -4.903 1.00 55.24 128 PHE A C 1
ATOM 960 O O . PHE A 1 128 ? 24.725 -23.451 -5.336 1.00 55.53 128 PHE A O 1
ATOM 968 N N . VAL A 1 129 ? 26.648 -24.243 -4.448 1.00 55.32 129 VAL A N 1
ATOM 969 C CA . VAL A 1 129 ? 27.429 -23.029 -4.645 1.00 54.87 129 VAL A CA 1
ATOM 970 C C . VAL A 1 129 ? 28.784 -23.455 -5.134 1.00 55.53 129 VAL A C 1
ATOM 971 O O . VAL A 1 129 ? 29.522 -24.086 -4.387 1.00 55.88 129 VAL A O 1
ATOM 975 N N . ASP A 1 130 ? 29.093 -23.140 -6.390 1.00 56.27 130 ASP A N 1
ATOM 976 C CA . ASP A 1 130 ? 30.337 -23.588 -7.049 1.00 56.72 130 ASP A CA 1
ATOM 977 C C . ASP A 1 130 ? 30.509 -25.098 -7.072 1.00 56.34 130 ASP A C 1
ATOM 978 O O . ASP A 1 130 ? 31.605 -25.584 -6.879 1.00 56.57 130 ASP A O 1
ATOM 983 N N . GLY A 1 131 ? 29.436 -25.839 -7.292 1.00 56.18 131 GLY A N 1
ATOM 984 C CA . GLY A 1 131 ? 29.527 -27.297 -7.295 1.00 55.87 131 GLY A CA 1
ATOM 985 C C . GLY A 1 131 ? 29.629 -27.939 -5.914 1.00 55.81 131 GLY A C 1
ATOM 986 O O . GLY A 1 131 ? 29.842 -29.137 -5.791 1.00 55.89 131 GLY A O 1
ATOM 987 N N . ASN A 1 132 ? 29.480 -27.147 -4.866 1.00 55.72 132 ASN A N 1
ATOM 988 C CA . ASN A 1 132 ? 29.429 -27.684 -3.513 1.00 55.93 132 ASN A CA 1
ATOM 989 C C . ASN A 1 132 ? 27.978 -27.810 -3.034 1.00 56.26 132 ASN A C 1
ATOM 990 O O . ASN A 1 132 ? 27.261 -26.799 -2.956 1.00 56.49 132 ASN A O 1
ATOM 995 N N . LEU A 1 133 ? 27.546 -29.032 -2.715 1.00 55.86 133 LEU A N 1
ATOM 996 C CA . LEU A 1 133 ? 26.227 -29.257 -2.138 1.00 55.29 133 LEU A CA 1
ATOM 997 C C . LEU A 1 133 ? 26.073 -28.421 -0.866 1.00 55.46 133 LEU A C 1
ATOM 998 O O . LEU A 1 133 ? 26.914 -28.479 0.030 1.00 56.48 133 LEU A O 1
ATOM 1003 N N . VAL A 1 134 ? 25.008 -27.641 -0.765 1.00 55.03 134 VAL A N 1
ATOM 1004 C CA . VAL A 1 134 ? 24.822 -26.841 0.442 1.00 55.08 134 VAL A CA 1
ATOM 1005 C C . VAL A 1 134 ? 23.533 -27.234 1.149 1.00 55.90 134 VAL A C 1
ATOM 1006 O O . VAL A 1 134 ? 23.425 -27.106 2.358 1.00 56.40 134 VAL A O 1
ATOM 1010 N N . ALA A 1 135 ? 22.563 -27.715 0.378 1.00 56.00 135 ALA A N 1
ATOM 1011 C CA . ALA A 1 135 ? 21.297 -28.172 0.928 1.00 55.82 135 ALA A CA 1
ATOM 1012 C C . ALA A 1 135 ? 20.672 -29.265 0.075 1.00 56.08 135 ALA A C 1
ATOM 1013 O O . ALA A 1 135 ? 20.913 -29.347 -1.136 1.00 56.42 135 ALA A O 1
ATOM 1015 N N . GLU A 1 136 ? 19.843 -30.095 0.691 1.00 55.98 136 GLU A N 1
ATOM 1016 C CA . GLU A 1 136 ? 19.103 -31.083 -0.079 1.00 56.20 136 GLU A CA 1
ATOM 1017 C C . GLU A 1 136 ? 17.864 -31.518 0.665 1.00 55.88 136 GLU A C 1
ATOM 1018 O O . GLU A 1 136 ? 17.812 -31.435 1.888 1.00 55.92 136 GLU A O 1
ATOM 1024 N N . ALA A 1 137 ? 16.871 -31.981 -0.080 1.00 55.17 137 ALA A N 1
ATOM 1025 C CA . ALA A 1 137 ? 15.624 -32.396 0.524 1.00 54.89 137 ALA A CA 1
ATOM 1026 C C . ALA A 1 137 ? 14.724 -33.048 -0.515 1.00 54.78 137 ALA A C 1
ATOM 1027 O O . ALA A 1 137 ? 14.951 -32.913 -1.714 1.00 54.42 137 ALA A O 1
ATOM 1029 N N . GLU A 1 138 ? 13.710 -33.761 -0.042 1.00 54.82 138 GLU A N 1
ATOM 1030 C CA . GLU A 1 138 ? 12.696 -34.306 -0.911 1.00 54.94 138 GLU A CA 1
ATOM 1031 C C . GLU A 1 138 ? 11.452 -33.496 -0.685 1.00 55.03 138 GLU A C 1
ATOM 1032 O O . GLU A 1 138 ? 10.998 -33.366 0.447 1.00 55.41 138 GLU A O 1
ATOM 1038 N N . LEU A 1 139 ? 10.894 -32.920 -1.741 1.00 55.23 139 LEU A N 1
ATOM 1039 C CA . LEU A 1 139 ? 9.710 -32.070 -1.559 1.00 54.92 139 LEU A CA 1
ATOM 1040 C C . LEU A 1 139 ? 8.488 -32.714 -2.172 1.00 55.22 139 LEU A C 1
ATOM 1041 O O . LEU A 1 139 ? 8.536 -33.249 -3.291 1.00 55.20 139 LEU A O 1
ATOM 1046 N N . LYS A 1 140 ? 7.388 -32.676 -1.437 1.00 55.38 140 LYS A N 1
ATOM 1047 C CA . LYS A 1 140 ? 6.132 -33.200 -1.962 1.00 55.29 140 LYS A CA 1
ATOM 1048 C C . LYS A 1 140 ? 5.193 -32.040 -2.300 1.00 55.85 140 LYS A C 1
ATOM 1049 O O . LYS A 1 140 ? 5.040 -31.094 -1.510 1.00 55.83 140 LYS A O 1
ATOM 1055 N N . ALA A 1 141 ? 4.579 -32.104 -3.479 1.00 56.18 141 ALA A N 1
ATOM 1056 C CA . ALA A 1 141 ? 3.654 -31.055 -3.908 1.00 57.17 141 ALA A CA 1
ATOM 1057 C C . ALA A 1 141 ? 2.319 -31.602 -4.407 1.00 58.77 141 ALA A C 1
ATOM 1058 O O . ALA A 1 141 ? 2.200 -32.765 -4.785 1.00 58.48 141 ALA A O 1
ATOM 1068 N N . ILE A 1 143 ? -1.304 -30.276 -6.785 1.00 63.31 143 ILE A N 1
ATOM 1069 C CA . ILE A 1 143 ? -1.846 -29.209 -7.641 1.00 62.66 143 ILE A CA 1
ATOM 1070 C C . ILE A 1 143 ? -3.351 -28.993 -7.432 1.00 61.82 143 ILE A C 1
ATOM 1071 O O . ILE A 1 143 ? -4.088 -29.957 -7.246 1.00 61.08 143 ILE A O 1
ATOM 1076 N N . VAL A 1 144 ? -3.796 -27.736 -7.459 1.00 61.56 144 VAL A N 1
ATOM 1077 C CA . VAL A 1 144 ? -5.220 -27.413 -7.270 1.00 62.12 144 VAL A CA 1
ATOM 1078 C C . VAL A 1 144 ? -5.759 -26.329 -8.214 1.00 61.94 144 VAL A C 1
ATOM 1079 O O . VAL A 1 144 ? -6.976 -26.221 -8.433 1.00 61.65 144 VAL A O 1
ATOM 1091 N N . ILE B 1 2 ? 9.626 -15.732 28.755 1.00 72.14 2 ILE B N 1
ATOM 1092 C CA . ILE B 1 2 ? 10.584 -14.775 28.184 1.00 69.13 2 ILE B CA 1
ATOM 1093 C C . ILE B 1 2 ? 10.021 -13.861 27.080 1.00 67.27 2 ILE B C 1
ATOM 1094 O O . ILE B 1 2 ? 9.454 -14.336 26.078 1.00 66.96 2 ILE B O 1
ATOM 1099 N N . ASP B 1 3 ? 10.183 -12.549 27.255 1.00 64.75 3 ASP B N 1
ATOM 1100 C CA . ASP B 1 3 ? 9.737 -11.578 26.248 1.00 63.09 3 ASP B CA 1
ATOM 1101 C C . ASP B 1 3 ? 10.747 -11.373 25.088 1.00 62.14 3 ASP B C 1
ATOM 1102 O O . ASP B 1 3 ? 11.820 -11.989 25.058 1.00 61.80 3 ASP B O 1
ATOM 1107 N N . VAL B 1 4 ? 10.407 -10.511 24.132 1.00 60.93 4 VAL B N 1
ATOM 1108 C CA . VAL B 1 4 ? 11.261 -10.317 22.952 1.00 60.14 4 VAL B CA 1
ATOM 1109 C C . VAL B 1 4 ? 12.638 -9.749 23.236 1.00 60.58 4 VAL B C 1
ATOM 1110 O O . VAL B 1 4 ? 13.594 -10.063 22.536 1.00 59.86 4 VAL B O 1
ATOM 1122 N N . GLN B 1 6 ? 14.377 -10.262 25.721 1.00 59.08 6 GLN B N 1
ATOM 1123 C CA . GLN B 1 6 ? 15.141 -11.300 26.379 1.00 57.46 6 GLN B CA 1
ATOM 1124 C C . GLN B 1 6 ? 15.546 -12.348 25.351 1.00 55.66 6 GLN B C 1
ATOM 1125 O O . GLN B 1 6 ? 16.673 -12.819 25.338 1.00 55.42 6 GLN B O 1
ATOM 1131 N N . ILE B 1 7 ? 14.629 -12.702 24.472 1.00 53.49 7 ILE B N 1
ATOM 1132 C CA . ILE B 1 7 ? 14.976 -13.595 23.387 1.00 52.25 7 ILE B CA 1
ATOM 1133 C C . ILE B 1 7 ? 16.129 -13.020 22.599 1.00 52.74 7 ILE B C 1
ATOM 1134 O O . ILE B 1 7 ? 17.099 -13.705 22.273 1.00 53.63 7 ILE B O 1
ATOM 1139 N N . GLN B 1 8 ? 16.045 -11.745 22.299 1.00 52.56 8 GLN B N 1
ATOM 1140 C CA . GLN B 1 8 ? 17.139 -11.142 21.600 1.00 53.23 8 GLN B CA 1
ATOM 1141 C C . GLN B 1 8 ? 18.423 -11.221 22.396 1.00 51.84 8 GLN B C 1
ATOM 1142 O O . GLN B 1 8 ? 19.487 -11.057 21.834 1.00 50.56 8 GLN B O 1
ATOM 1148 N N . GLU B 1 9 ? 18.342 -11.492 23.693 1.00 51.40 9 GLU B N 1
ATOM 1149 C CA . GLU B 1 9 ? 19.591 -11.636 24.459 1.00 52.48 9 GLU B CA 1
ATOM 1150 C C . GLU B 1 9 ? 20.211 -13.020 24.260 1.00 52.13 9 GLU B C 1
ATOM 1151 O O . GLU B 1 9 ? 21.404 -13.217 24.454 1.00 52.12 9 GLU B O 1
ATOM 1157 N N . ILE B 1 10 ? 19.382 -13.963 23.837 1.00 52.64 10 ILE B N 1
ATOM 1158 C CA . ILE B 1 10 ? 19.779 -15.349 23.649 1.00 52.10 10 ILE B CA 1
ATOM 1159 C C . ILE B 1 10 ? 20.052 -15.584 22.180 1.00 52.77 10 ILE B C 1
ATOM 1160 O O . ILE B 1 10 ? 21.134 -16.002 21.818 1.00 53.16 10 ILE B O 1
ATOM 1165 N N . LEU B 1 11 ? 19.055 -15.313 21.338 1.00 53.29 11 LEU B N 1
ATOM 1166 C CA . LEU B 1 11 ? 19.176 -15.522 19.915 1.00 53.32 11 LEU B CA 1
ATOM 1167 C C . LEU B 1 11 ? 19.934 -14.377 19.261 1.00 53.92 11 LEU B C 1
ATOM 1168 O O . LEU B 1 11 ? 19.761 -13.246 19.656 1.00 55.09 11 LEU B O 1
ATOM 1173 N N . PRO B 1 12 ? 20.744 -14.657 18.233 1.00 54.00 12 PRO B N 1
ATOM 1174 C CA . PRO B 1 12 ? 21.404 -13.567 17.510 1.00 54.55 12 PRO B CA 1
ATOM 1175 C C . PRO B 1 12 ? 20.483 -12.945 16.465 1.00 54.71 12 PRO B C 1
ATOM 1176 O O . PRO B 1 12 ? 20.760 -11.867 15.953 1.00 55.27 12 PRO B O 1
ATOM 1180 N N . HIS B 1 13 ? 19.401 -13.625 16.149 1.00 54.72 13 HIS B N 1
ATOM 1181 C CA . HIS B 1 13 ? 18.480 -13.153 15.112 1.00 55.41 13 HIS B CA 1
ATOM 1182 C C . HIS B 1 13 ? 17.891 -11.771 15.387 1.00 55.23 13 HIS B C 1
ATOM 1183 O O . HIS B 1 13 ? 17.530 -11.454 16.498 1.00 55.42 13 HIS B O 1
ATOM 1190 N N . ARG B 1 14 ? 17.788 -10.959 14.346 1.00 55.24 14 ARG B N 1
ATOM 1191 C CA . ARG B 1 14 ? 17.134 -9.668 14.432 1.00 54.04 14 ARG B CA 1
ATOM 1192 C C . ARG B 1 14 ? 16.104 -9.495 13.356 1.00 54.50 14 ARG B C 1
ATOM 1193 O O . ARG B 1 14 ? 16.019 -10.281 12.434 1.00 55.44 14 ARG B O 1
ATOM 1201 N N . TYR B 1 15 ? 15.282 -8.470 13.485 1.00 54.89 15 TYR B N 1
ATOM 1202 C CA . TYR B 1 15 ? 14.357 -8.130 12.402 1.00 54.27 15 TYR B CA 1
ATOM 1203 C C . TYR B 1 15 ? 15.216 -7.874 11.154 1.00 54.52 15 TYR B C 1
ATOM 1204 O O . TYR B 1 15 ? 16.269 -7.256 11.260 1.00 53.98 15 TYR B O 1
ATOM 1213 N N . PRO B 1 16 ? 14.769 -8.328 9.967 1.00 54.72 16 PRO B N 1
ATOM 1214 C CA . PRO B 1 16 ? 13.517 -8.979 9.596 1.00 55.04 16 PRO B CA 1
ATOM 1215 C C . PRO B 1 16 ? 13.477 -10.496 9.655 1.00 56.05 16 PRO B C 1
ATOM 1216 O O . PRO B 1 16 ? 12.676 -11.110 8.957 1.00 56.37 16 PRO B O 1
ATOM 1220 N N . PHE B 1 17 ? 14.291 -11.125 10.484 1.00 56.28 17 PHE B N 1
ATOM 1221 C CA . PHE B 1 17 ? 14.229 -12.573 10.506 1.00 55.67 17 PHE B CA 1
ATOM 1222 C C . PHE B 1 17 ? 14.148 -13.110 11.945 1.00 55.70 17 PHE B C 1
ATOM 1223 O O . PHE B 1 17 ? 14.640 -14.190 12.257 1.00 56.14 17 PHE B O 1
ATOM 1231 N N . LEU B 1 18 ? 13.529 -12.333 12.825 1.00 55.59 18 LEU B N 1
ATOM 1232 C CA . LEU B 1 18 ? 13.218 -12.754 14.172 1.00 54.52 18 LEU B CA 1
ATOM 1233 C C . LEU B 1 18 ? 11.781 -13.214 14.172 1.00 55.22 18 LEU B C 1
ATOM 1234 O O . LEU B 1 18 ? 10.885 -12.389 14.128 1.00 56.36 18 LEU B O 1
ATOM 1239 N N . LEU B 1 19 ? 11.535 -14.519 14.214 1.00 55.52 19 LEU B N 1
ATOM 1240 C CA . LEU B 1 19 ? 10.163 -15.034 14.051 1.00 54.66 19 LEU B CA 1
ATOM 1241 C C . LEU B 1 19 ? 9.510 -15.594 15.317 1.00 55.21 19 LEU B C 1
ATOM 1242 O O . LEU B 1 19 ? 8.586 -16.414 15.248 1.00 54.94 19 LEU B O 1
ATOM 1247 N N . VAL B 1 20 ? 9.981 -15.138 16.475 1.00 55.29 20 VAL B N 1
ATOM 1248 C CA . VAL B 1 20 ? 9.316 -15.445 17.737 1.00 55.58 20 VAL B CA 1
ATOM 1249 C C . VAL B 1 20 ? 9.036 -14.177 18.520 1.00 55.94 20 VAL B C 1
ATOM 1250 O O . VAL B 1 20 ? 9.967 -13.441 18.809 1.00 56.26 20 VAL B O 1
ATOM 1254 N N . ASP B 1 21 ? 7.785 -13.919 18.886 1.00 55.71 21 ASP B N 1
ATOM 1255 C CA . ASP B 1 21 ? 7.490 -12.703 19.639 1.00 56.48 21 ASP B CA 1
ATOM 1256 C C . ASP B 1 21 ? 7.570 -12.901 21.140 1.00 56.61 21 ASP B C 1
ATOM 1257 O O . ASP B 1 21 ? 7.822 -11.956 21.882 1.00 57.01 21 ASP B O 1
ATOM 1262 N N . LYS B 1 22 ? 7.323 -14.128 21.591 1.00 56.38 22 LYS B N 1
ATOM 1263 C CA . LYS B 1 22 ? 7.279 -14.419 23.010 1.00 55.19 22 LYS B CA 1
ATOM 1264 C C . LYS B 1 22 ? 7.423 -15.904 23.261 1.00 55.08 22 LYS B C 1
ATOM 1265 O O . LYS B 1 22 ? 6.975 -16.755 22.464 1.00 54.31 22 LYS B O 1
ATOM 1271 N N . ILE B 1 23 ? 8.084 -16.210 24.374 1.00 55.26 23 ILE B N 1
ATOM 1272 C CA . ILE B 1 23 ? 8.133 -17.578 24.881 1.00 54.92 23 ILE B CA 1
ATOM 1273 C C . ILE B 1 23 ? 7.298 -17.657 26.144 1.00 55.11 23 ILE B C 1
ATOM 1274 O O . ILE B 1 23 ? 7.562 -16.943 27.134 1.00 54.99 23 ILE B O 1
ATOM 1279 N N . THR B 1 24 ? 6.273 -18.501 26.097 1.00 55.03 24 THR B N 1
ATOM 1280 C CA . THR B 1 24 ? 5.335 -18.595 27.199 1.00 55.48 24 THR B CA 1
ATOM 1281 C C . THR B 1 24 ? 5.679 -19.641 28.257 1.00 55.51 24 THR B C 1
ATOM 1282 O O . THR B 1 24 ? 5.311 -19.493 29.409 1.00 55.94 24 THR B O 1
ATOM 1286 N N . GLU B 1 25 ? 6.386 -20.690 27.871 1.00 55.74 25 GLU B N 1
ATOM 1287 C CA . GLU B 1 25 ? 6.696 -21.812 28.760 1.00 56.29 25 GLU B CA 1
ATOM 1288 C C . GLU B 1 25 ? 8.039 -22.389 28.335 1.00 55.84 25 GLU B C 1
ATOM 1289 O O . GLU B 1 25 ? 8.307 -22.561 27.131 1.00 55.45 25 GLU B O 1
ATOM 1295 N N . LEU B 1 26 ? 8.873 -22.721 29.307 1.00 55.12 26 LEU B N 1
ATOM 1296 C CA . LEU B 1 26 ? 10.158 -23.311 28.988 1.00 54.92 26 LEU B CA 1
ATOM 1297 C C . LEU B 1 26 ? 10.603 -24.188 30.152 1.00 54.88 26 LEU B C 1
ATOM 1298 O O . LEU B 1 26 ? 10.842 -23.696 31.246 1.00 54.91 26 LEU B O 1
ATOM 1303 N N . LYS B 1 27 ? 10.643 -25.495 29.899 1.00 54.93 27 LYS B N 1
ATOM 1304 C CA . LYS B 1 27 ? 11.121 -26.480 30.854 1.00 55.15 27 LYS B CA 1
ATOM 1305 C C . LYS B 1 27 ? 12.457 -27.039 30.308 1.00 55.07 27 LYS B C 1
ATOM 1306 O O . LYS B 1 27 ? 12.482 -27.683 29.260 1.00 54.97 27 LYS B O 1
ATOM 1312 N N . VAL B 1 28 ? 13.565 -26.758 30.999 1.00 54.85 28 VAL B N 1
ATOM 1313 C CA . VAL B 1 28 ? 14.898 -27.074 30.482 1.00 54.65 28 VAL B CA 1
ATOM 1314 C C . VAL B 1 28 ? 15.037 -28.531 30.070 1.00 54.98 28 VAL B C 1
ATOM 1315 O O . VAL B 1 28 ? 14.525 -29.429 30.736 1.00 54.92 28 VAL B O 1
ATOM 1319 N N . LYS B 1 29 ? 15.715 -28.753 28.949 1.00 55.10 29 LYS B N 1
ATOM 1320 C CA . LYS B 1 29 ? 15.981 -30.104 28.449 1.00 55.07 29 LYS B CA 1
ATOM 1321 C C . LYS B 1 29 ? 14.726 -30.867 28.048 1.00 55.23 29 LYS B C 1
ATOM 1322 O O . LYS B 1 29 ? 14.778 -32.080 27.844 1.00 55.49 29 LYS B O 1
ATOM 1328 N N . GLU B 1 30 ? 13.597 -30.178 27.952 1.00 55.10 30 GLU B N 1
ATOM 1329 C CA . GLU B 1 30 ? 12.338 -30.876 27.750 1.00 55.20 30 GLU B CA 1
ATOM 1330 C C . GLU B 1 30 ? 11.447 -30.281 26.671 1.00 55.19 30 GLU B C 1
ATOM 1331 O O . GLU B 1 30 ? 11.267 -30.872 25.619 1.00 55.27 30 GLU B O 1
ATOM 1337 N N . VAL B 1 31 ? 10.875 -29.119 26.941 1.00 54.75 31 VAL B N 1
ATOM 1338 C CA . VAL B 1 31 ? 9.886 -28.572 26.058 1.00 54.62 31 VAL B CA 1
ATOM 1339 C C . VAL B 1 31 ? 9.899 -27.033 26.102 1.00 54.98 31 VAL B C 1
ATOM 1340 O O . VAL B 1 31 ? 10.222 -26.442 27.116 1.00 55.60 31 VAL B O 1
ATOM 1344 N N . VAL B 1 32 ? 9.611 -26.394 24.974 1.00 54.63 32 VAL B N 1
ATOM 1345 C CA . VAL B 1 32 ? 9.417 -24.950 24.927 1.00 54.36 32 VAL B CA 1
ATOM 1346 C C . VAL B 1 32 ? 8.138 -24.581 24.151 1.00 54.90 32 VAL B C 1
ATOM 1347 O O . VAL B 1 32 ? 7.852 -25.127 23.088 1.00 54.40 32 VAL B O 1
ATOM 1351 N N . LEU B 1 33 ? 7.386 -23.636 24.704 1.00 55.34 33 LEU B N 1
ATOM 1352 C CA . LEU B 1 33 ? 6.207 -23.082 24.063 1.00 55.12 33 LEU B CA 1
ATOM 1353 C C . LEU B 1 33 ? 6.405 -21.570 23.809 1.00 55.43 33 LEU B C 1
ATOM 1354 O O . LEU B 1 33 ? 6.765 -20.815 24.693 1.00 55.83 33 LEU B O 1
ATOM 1359 N N . GLY B 1 34 ? 6.173 -21.136 22.586 1.00 55.41 34 GLY B N 1
ATOM 1360 C CA . GLY B 1 34 ? 6.245 -19.720 22.252 1.00 55.68 34 GLY B CA 1
ATOM 1361 C C . GLY B 1 34 ? 5.400 -19.419 21.018 1.00 55.93 34 GLY B C 1
ATOM 1362 O O . GLY B 1 34 ? 4.913 -20.329 20.347 1.00 56.25 34 GLY B O 1
ATOM 1363 N N . TYR B 1 35 ? 5.207 -18.151 20.691 1.00 55.70 35 TYR B N 1
ATOM 1364 C CA . TYR B 1 35 ? 4.380 -17.836 19.524 1.00 55.23 35 TYR B CA 1
ATOM 1365 C C . TYR B 1 35 ? 4.842 -16.607 18.728 1.00 55.76 35 TYR B C 1
ATOM 1366 O O . TYR B 1 35 ? 5.685 -15.820 19.187 1.00 56.13 35 TYR B O 1
ATOM 1375 N N . LYS B 1 36 ? 4.302 -16.468 17.521 1.00 56.22 36 LYS B N 1
ATOM 1376 C CA . LYS B 1 36 ? 4.489 -15.268 16.732 1.00 56.35 36 LYS B CA 1
ATOM 1377 C C . LYS B 1 36 ? 3.131 -14.738 16.314 1.00 56.32 36 LYS B C 1
ATOM 1378 O O . LYS B 1 36 ? 2.282 -15.503 15.838 1.00 56.45 36 LYS B O 1
ATOM 1384 N N . ASN B 1 37 ? 2.919 -13.442 16.513 1.00 55.74 37 ASN B N 1
ATOM 1385 C CA . ASN B 1 37 ? 1.740 -12.758 16.017 1.00 55.30 37 ASN B CA 1
ATOM 1386 C C . ASN B 1 37 ? 1.900 -12.522 14.508 1.00 55.47 37 ASN B C 1
ATOM 1387 O O . ASN B 1 37 ? 2.938 -12.029 14.053 1.00 56.23 37 ASN B O 1
ATOM 1392 N N . ILE B 1 38 ? 0.890 -12.907 13.739 1.00 55.07 38 ILE B N 1
ATOM 1393 C CA . ILE B 1 38 ? 0.894 -12.760 12.296 1.00 54.80 38 ILE B CA 1
ATOM 1394 C C . ILE B 1 38 ? -0.047 -11.619 11.936 1.00 55.22 38 ILE B C 1
ATOM 1395 O O . ILE B 1 38 ? -1.251 -11.663 12.294 1.00 55.47 38 ILE B O 1
ATOM 1400 N N . SER B 1 39 ? 0.474 -10.618 11.217 1.00 54.88 39 SER B N 1
ATOM 1401 C CA . SER B 1 39 ? -0.312 -9.439 10.853 1.00 54.51 39 SER B CA 1
ATOM 1402 C C . SER B 1 39 ? -0.007 -8.956 9.439 1.00 54.91 39 SER B C 1
ATOM 1403 O O . SER B 1 39 ? 1.096 -9.242 8.945 1.00 55.23 39 SER B O 1
ATOM 1406 N N . ILE B 1 40 ? -0.941 -8.258 8.760 1.00 54.85 40 ILE B N 1
ATOM 1407 C CA . ILE B 1 40 ? -0.573 -7.665 7.444 1.00 54.96 40 ILE B CA 1
ATOM 1408 C C . ILE B 1 40 ? 0.479 -6.551 7.559 1.00 55.50 40 ILE B C 1
ATOM 1409 O O . ILE B 1 40 ? 0.904 -6.006 6.534 1.00 56.45 40 ILE B O 1
ATOM 1414 N N . SER B 1 41 ? 0.905 -6.199 8.767 1.00 55.45 41 SER B N 1
ATOM 1415 C CA . SER B 1 41 ? 2.052 -5.300 8.905 1.00 56.33 41 SER B CA 1
ATOM 1416 C C . SER B 1 41 ? 3.358 -5.972 8.500 1.00 56.49 41 SER B C 1
ATOM 1417 O O . SER B 1 41 ? 4.420 -5.354 8.446 1.00 57.72 41 SER B O 1
ATOM 1420 N N . ASP B 1 42 ? 3.271 -7.245 8.204 1.00 56.48 42 ASP B N 1
ATOM 1421 C CA . ASP B 1 42 ? 4.422 -8.047 7.945 1.00 57.40 42 ASP B CA 1
ATOM 1422 C C . ASP B 1 42 ? 4.798 -7.923 6.469 1.00 57.43 42 ASP B C 1
ATOM 1423 O O . ASP B 1 42 ? 3.959 -8.159 5.589 1.00 57.45 42 ASP B O 1
ATOM 1428 N N . HIS B 1 43 ? 6.054 -7.593 6.186 1.00 57.21 43 HIS B N 1
ATOM 1429 C CA . HIS B 1 43 ? 6.486 -7.390 4.789 1.00 57.25 43 HIS B CA 1
ATOM 1430 C C . HIS B 1 43 ? 6.267 -8.650 3.932 1.00 56.66 43 HIS B C 1
ATOM 1431 O O . HIS B 1 43 ? 6.065 -8.538 2.724 1.00 56.73 43 HIS B O 1
ATOM 1438 N N . VAL B 1 44 ? 6.277 -9.846 4.517 1.00 56.09 44 VAL B N 1
ATOM 1439 C CA . VAL B 1 44 ? 6.118 -11.027 3.637 1.00 56.97 44 VAL B CA 1
ATOM 1440 C C . VAL B 1 44 ? 4.881 -10.965 2.785 1.00 56.62 44 VAL B C 1
ATOM 1441 O O . VAL B 1 44 ? 4.899 -11.446 1.661 1.00 57.34 44 VAL B O 1
ATOM 1445 N N . PHE B 1 45 ? 3.801 -10.415 3.319 1.00 55.69 45 PHE B N 1
ATOM 1446 C CA . PHE B 1 45 ? 2.542 -10.503 2.615 1.00 55.65 45 PHE B CA 1
ATOM 1447 C C . PHE B 1 45 ? 2.513 -9.591 1.401 1.00 56.31 45 PHE B C 1
ATOM 1448 O O . PHE B 1 45 ? 1.687 -9.765 0.513 1.00 56.69 45 PHE B O 1
ATOM 1464 N N . GLY B 1 47 ? 4.383 -9.845 -1.021 1.00 56.71 47 GLY B N 1
ATOM 1465 C CA . GLY B 1 47 ? 4.778 -10.653 -2.154 1.00 55.54 47 GLY B CA 1
ATOM 1466 C C . GLY B 1 47 ? 4.383 -12.104 -2.002 1.00 55.31 47 GLY B C 1
ATOM 1467 O O . GLY B 1 47 ? 4.339 -12.823 -2.988 1.00 54.02 47 GLY B O 1
ATOM 1468 N N . HIS B 1 48 ? 4.097 -12.547 -0.775 1.00 55.39 48 HIS B N 1
ATOM 1469 C CA . HIS B 1 48 ? 3.535 -13.881 -0.622 1.00 55.50 48 HIS B CA 1
ATOM 1470 C C . HIS B 1 48 ? 2.046 -13.776 -0.727 1.00 55.74 48 HIS B C 1
ATOM 1471 O O . HIS B 1 48 ? 1.271 -14.102 0.187 1.00 54.57 48 HIS B O 1
ATOM 1478 N N . PHE B 1 49 ? 1.735 -13.220 -1.888 1.00 56.00 49 PHE B N 1
ATOM 1479 C CA . PHE B 1 49 ? 0.512 -13.304 -2.655 1.00 54.92 49 PHE B CA 1
ATOM 1480 C C . PHE B 1 49 ? -0.273 -12.040 -2.499 1.00 54.98 49 PHE B C 1
ATOM 1481 O O . PHE B 1 49 ? -1.016 -11.885 -1.549 1.00 55.77 49 PHE B O 1
ATOM 1489 N N . PRO B 1 50 ? -0.009 -11.099 -3.407 1.00 54.55 50 PRO B N 1
ATOM 1490 C CA . PRO B 1 50 ? -0.806 -9.943 -3.705 1.00 55.01 50 PRO B CA 1
ATOM 1491 C C . PRO B 1 50 ? -2.261 -10.367 -3.768 1.00 55.59 50 PRO B C 1
ATOM 1492 O O . PRO B 1 50 ? -2.602 -11.253 -4.565 1.00 55.33 50 PRO B O 1
ATOM 1496 N N . GLY B 1 51 ? -3.103 -9.740 -2.941 1.00 55.83 51 GLY B N 1
ATOM 1497 C CA . GLY B 1 51 ? -4.515 -10.084 -2.873 1.00 56.05 51 GLY B CA 1
ATOM 1498 C C . GLY B 1 51 ? -4.810 -11.442 -2.244 1.00 56.35 51 GLY B C 1
ATOM 1499 O O . GLY B 1 51 ? -5.954 -11.872 -2.219 1.00 56.78 51 GLY B O 1
ATOM 1500 N N . HIS B 1 52 ? -3.787 -12.131 -1.746 1.00 56.14 52 HIS B N 1
ATOM 1501 C CA . HIS B 1 52 ? -4.006 -13.391 -1.016 1.00 56.29 52 HIS B CA 1
ATOM 1502 C C . HIS B 1 52 ? -2.929 -13.677 0.051 1.00 55.85 52 HIS B C 1
ATOM 1503 O O . HIS B 1 52 ? -2.030 -14.498 -0.130 1.00 55.78 52 HIS B O 1
ATOM 1510 N N . PRO B 1 53 ? -3.012 -13.002 1.182 1.00 55.47 53 PRO B N 1
ATOM 1511 C CA . PRO B 1 53 ? -1.941 -13.158 2.170 1.00 55.44 53 PRO B CA 1
ATOM 1512 C C . PRO B 1 53 ? -1.893 -14.546 2.819 1.00 55.71 53 PRO B C 1
ATOM 1513 O O . PRO B 1 53 ? -2.834 -14.941 3.505 1.00 56.51 53 PRO B O 1
ATOM 1517 N N . ILE B 1 54 ? -0.796 -15.270 2.619 1.00 56.32 54 ILE B N 1
ATOM 1518 C CA . ILE B 1 54 ? -0.585 -16.578 3.228 1.00 56.25 54 ILE B CA 1
ATOM 1519 C C . ILE B 1 54 ? 0.806 -16.618 3.819 1.00 56.00 54 ILE B C 1
ATOM 1520 O O . ILE B 1 54 ? 1.775 -16.418 3.110 1.00 56.55 54 ILE B O 1
ATOM 1525 N N . TYR B 1 55 ? 0.913 -16.903 5.108 1.00 56.24 55 TYR B N 1
ATOM 1526 C CA . TYR B 1 55 ? 2.240 -17.050 5.749 1.00 56.64 55 TYR B CA 1
ATOM 1527 C C . TYR B 1 55 ? 3.032 -18.211 5.174 1.00 56.03 55 TYR B C 1
ATOM 1528 O O . TYR B 1 55 ? 2.598 -19.343 5.228 1.00 55.88 55 TYR B O 1
ATOM 1537 N N . PRO B 1 56 ? 4.214 -17.930 4.635 1.00 56.08 56 PRO B N 1
ATOM 1538 C CA . PRO B 1 56 ? 5.024 -18.974 4.002 1.00 56.12 56 PRO B CA 1
ATOM 1539 C C . PRO B 1 56 ? 5.352 -20.144 4.956 1.00 56.28 56 PRO B C 1
ATOM 1540 O O . PRO B 1 56 ? 5.880 -19.925 6.068 1.00 57.10 56 PRO B O 1
ATOM 1544 N N . GLY B 1 57 ? 5.035 -21.360 4.536 1.00 55.66 57 GLY B N 1
ATOM 1545 C CA . GLY B 1 57 ? 5.295 -22.533 5.344 1.00 55.51 57 GLY B CA 1
ATOM 1546 C C . GLY B 1 57 ? 6.720 -22.618 5.858 1.00 56.20 57 GLY B C 1
ATOM 1547 O O . GLY B 1 57 ? 6.957 -22.876 7.052 1.00 57.16 57 GLY B O 1
ATOM 1548 N N . VAL B 1 58 ? 7.691 -22.396 4.989 1.00 55.58 58 VAL B N 1
ATOM 1549 C CA . VAL B 1 58 ? 9.079 -22.438 5.453 1.00 55.28 58 VAL B CA 1
ATOM 1550 C C . VAL B 1 58 ? 9.369 -21.500 6.633 1.00 55.67 58 VAL B C 1
ATOM 1551 O O . VAL B 1 58 ? 10.268 -21.753 7.429 1.00 56.50 58 VAL B O 1
ATOM 1555 N N . LEU B 1 59 ? 8.632 -20.410 6.758 1.00 55.36 59 LEU B N 1
ATOM 1556 C CA . LEU B 1 59 ? 8.920 -19.500 7.849 1.00 55.51 59 LEU B CA 1
ATOM 1557 C C . LEU B 1 59 ? 8.392 -20.074 9.130 1.00 56.54 59 LEU B C 1
ATOM 1558 O O . LEU B 1 59 ? 8.952 -19.779 10.186 1.00 57.67 59 LEU B O 1
ATOM 1563 N N . ILE B 1 60 ? 7.326 -20.877 9.057 1.00 55.76 60 ILE B N 1
ATOM 1564 C CA . ILE B 1 60 ? 6.825 -21.525 10.247 1.00 55.44 60 ILE B CA 1
ATOM 1565 C C . ILE B 1 60 ? 7.900 -22.482 10.754 1.00 56.02 60 ILE B C 1
ATOM 1566 O O . ILE B 1 60 ? 8.179 -22.516 11.934 1.00 56.70 60 ILE B O 1
ATOM 1571 N N . LEU B 1 61 ? 8.532 -23.244 9.860 1.00 56.13 61 LEU B N 1
ATOM 1572 C CA . LEU B 1 61 ? 9.687 -24.078 10.253 1.00 56.09 61 LEU B CA 1
ATOM 1573 C C . LEU B 1 61 ? 10.749 -23.258 10.962 1.00 56.33 61 LEU B C 1
ATOM 1574 O O . LEU B 1 61 ? 11.256 -23.681 12.007 1.00 56.76 61 LEU B O 1
ATOM 1579 N N . GLU B 1 62 ? 11.101 -22.098 10.415 1.00 56.24 62 GLU B N 1
ATOM 1580 C CA . GLU B 1 62 ? 12.176 -21.318 11.029 1.00 56.85 62 GLU B CA 1
ATOM 1581 C C . GLU B 1 62 ? 11.775 -20.792 12.427 1.00 57.38 62 GLU B C 1
ATOM 1582 O O . GLU B 1 62 ? 12.619 -20.662 13.336 1.00 57.94 62 GLU B O 1
ATOM 1588 N N . GLY B 1 63 ? 10.494 -20.512 12.621 1.00 56.83 63 GLY B N 1
ATOM 1589 C CA . GLY B 1 63 ? 10.049 -20.026 13.925 1.00 57.01 63 GLY B CA 1
ATOM 1590 C C . GLY B 1 63 ? 10.141 -21.161 14.929 1.00 58.45 63 GLY B C 1
ATOM 1591 O O . GLY B 1 63 ? 10.533 -20.965 16.092 1.00 58.29 63 GLY B O 1
ATOM 1600 N N . ALA B 1 65 ? 12.254 -23.499 14.726 1.00 56.97 65 ALA B N 1
ATOM 1601 C CA . ALA B 1 65 ? 13.673 -23.660 14.918 1.00 56.02 65 ALA B CA 1
ATOM 1602 C C . ALA B 1 65 ? 14.194 -22.648 15.908 1.00 56.04 65 ALA B C 1
ATOM 1603 O O . ALA B 1 65 ? 15.010 -22.992 16.768 1.00 55.84 65 ALA B O 1
ATOM 1605 N N . GLN B 1 66 ? 13.735 -21.397 15.795 1.00 55.98 66 GLN B N 1
ATOM 1606 C CA . GLN B 1 66 ? 14.265 -20.339 16.658 1.00 56.24 66 GLN B CA 1
ATOM 1607 C C . GLN B 1 66 ? 13.830 -20.542 18.119 1.00 56.54 66 GLN B C 1
ATOM 1608 O O . GLN B 1 66 ? 14.637 -20.364 19.051 1.00 56.34 66 GLN B O 1
ATOM 1614 N N . THR B 1 67 ? 12.578 -20.952 18.305 1.00 55.85 67 THR B N 1
ATOM 1615 C CA . THR B 1 67 ? 12.102 -21.366 19.605 1.00 56.44 67 THR B CA 1
ATOM 1616 C C . THR B 1 67 ? 12.994 -22.468 20.224 1.00 55.95 67 THR B C 1
ATOM 1617 O O . THR B 1 67 ? 13.406 -22.376 21.370 1.00 55.57 67 THR B O 1
ATOM 1621 N N . GLY B 1 68 ? 13.293 -23.492 19.442 1.00 55.41 68 GLY B N 1
ATOM 1622 C CA . GLY B 1 68 ? 14.123 -24.573 19.896 1.00 55.34 68 GLY B CA 1
ATOM 1623 C C . GLY B 1 68 ? 15.521 -24.102 20.203 1.00 55.52 68 GLY B C 1
ATOM 1624 O O . GLY B 1 68 ? 16.207 -24.636 21.102 1.00 55.68 68 GLY B O 1
ATOM 1625 N N . GLY B 1 69 ? 15.955 -23.087 19.471 1.00 55.34 69 GLY B N 1
ATOM 1626 C CA . GLY B 1 69 ? 17.222 -22.451 19.781 1.00 54.93 69 GLY B CA 1
ATOM 1627 C C . GLY B 1 69 ? 17.247 -22.009 21.228 1.00 54.82 69 GLY B C 1
ATOM 1628 O O . GLY B 1 69 ? 18.152 -22.343 21.978 1.00 55.08 69 GLY B O 1
ATOM 1629 N N . VAL B 1 70 ? 16.236 -21.272 21.631 1.00 54.34 70 VAL B N 1
ATOM 1630 C CA . VAL B 1 70 ? 16.174 -20.725 22.961 1.00 54.52 70 VAL B CA 1
ATOM 1631 C C . VAL B 1 70 ? 16.267 -21.846 23.989 1.00 54.90 70 VAL B C 1
ATOM 1632 O O . VAL B 1 70 ? 17.022 -21.785 24.967 1.00 54.78 70 VAL B O 1
ATOM 1636 N N . LEU B 1 71 ? 15.483 -22.884 23.751 1.00 55.22 71 LEU B N 1
ATOM 1637 C CA . LEU B 1 71 ? 15.476 -24.037 24.627 1.00 55.41 71 LEU B CA 1
ATOM 1638 C C . LEU B 1 71 ? 16.881 -24.606 24.745 1.00 55.36 71 LEU B C 1
ATOM 1639 O O . LEU B 1 71 ? 17.361 -24.836 25.833 1.00 55.60 71 LEU B O 1
ATOM 1644 N N . ALA B 1 72 ? 17.551 -24.796 23.613 1.00 55.63 72 ALA B N 1
ATOM 1645 C CA . ALA B 1 72 ? 18.915 -25.338 23.630 1.00 55.68 72 ALA B CA 1
ATOM 1646 C C . ALA B 1 72 ? 19.845 -24.431 24.399 1.00 55.63 72 ALA B C 1
ATOM 1647 O O . ALA B 1 72 ? 20.545 -24.890 25.273 1.00 55.73 72 ALA B O 1
ATOM 1649 N N . PHE B 1 73 ? 19.846 -23.141 24.080 1.00 56.14 73 PHE B N 1
ATOM 1650 C CA . PHE B 1 73 ? 20.750 -22.215 24.741 1.00 56.64 73 PHE B CA 1
ATOM 1651 C C . PHE B 1 73 ? 20.458 -22.179 26.233 1.00 56.92 73 PHE B C 1
ATOM 1652 O O . PHE B 1 73 ? 21.348 -21.904 27.042 1.00 57.16 73 PHE B O 1
ATOM 1660 N N . GLU B 1 74 ? 19.235 -22.511 26.615 1.00 56.88 74 GLU B N 1
ATOM 1661 C CA . GLU B 1 74 ? 18.944 -22.599 28.029 1.00 58.02 74 GLU B CA 1
ATOM 1662 C C . GLU B 1 74 ? 19.184 -23.985 28.612 1.00 58.99 74 GLU B C 1
ATOM 1663 O O . GLU B 1 74 ? 18.904 -24.219 29.781 1.00 59.20 74 GLU B O 1
ATOM 1669 N N . SER B 1 75 ? 19.715 -24.907 27.821 1.00 59.94 75 SER B N 1
ATOM 1670 C CA . SER B 1 75 ? 19.647 -26.316 28.201 1.00 61.04 75 SER B CA 1
ATOM 1671 C C . SER B 1 75 ? 20.941 -27.095 28.422 1.00 62.60 75 SER B C 1
ATOM 1672 O O . SER B 1 75 ? 20.864 -28.279 28.706 1.00 63.17 75 SER B O 1
ATOM 1683 N N . GLU B 1 77 ? 25.132 -27.172 30.272 1.00 63.40 77 GLU B N 1
ATOM 1684 C CA . GLU B 1 77 ? 25.732 -26.852 31.568 1.00 62.26 77 GLU B CA 1
ATOM 1685 C C . GLU B 1 77 ? 26.289 -25.442 31.612 1.00 61.53 77 GLU B C 1
ATOM 1686 O O . GLU B 1 77 ? 27.425 -25.212 31.199 1.00 60.56 77 GLU B O 1
ATOM 1692 N N . PRO B 1 82 ? 27.342 -21.430 30.240 1.00 61.25 82 PRO B N 1
ATOM 1693 C CA . PRO B 1 82 ? 27.877 -20.244 29.568 1.00 61.55 82 PRO B CA 1
ATOM 1694 C C . PRO B 1 82 ? 27.136 -19.869 28.291 1.00 62.47 82 PRO B C 1
ATOM 1695 O O . PRO B 1 82 ? 26.026 -20.363 28.001 1.00 61.76 82 PRO B O 1
ATOM 1699 N N . LYS B 1 83 ? 27.754 -18.976 27.533 1.00 63.53 83 LYS B N 1
ATOM 1700 C CA . LYS B 1 83 ? 27.250 -18.652 26.194 1.00 63.82 83 LYS B CA 1
ATOM 1701 C C . LYS B 1 83 ? 28.379 -18.617 25.130 1.00 63.85 83 LYS B C 1
ATOM 1702 O O . LYS B 1 83 ? 29.496 -19.163 25.330 1.00 63.29 83 LYS B O 1
ATOM 1708 N N . SER B 1 84 ? 28.083 -17.939 24.025 1.00 63.41 84 SER B N 1
ATOM 1709 C CA . SER B 1 84 ? 28.726 -18.190 22.726 1.00 62.85 84 SER B CA 1
ATOM 1710 C C . SER B 1 84 ? 29.240 -19.607 22.515 1.00 61.45 84 SER B C 1
ATOM 1711 O O . SER B 1 84 ? 30.428 -19.902 22.558 1.00 60.76 84 SER B O 1
ATOM 1714 N N . LYS B 1 85 ? 28.235 -20.464 22.430 1.00 60.56 85 LYS B N 1
ATOM 1715 C CA . LYS B 1 85 ? 28.158 -21.585 21.533 1.00 59.79 85 LYS B CA 1
ATOM 1716 C C . LYS B 1 85 ? 27.232 -21.016 20.440 1.00 58.50 85 LYS B C 1
ATOM 1717 O O . LYS B 1 85 ? 26.685 -19.932 20.607 1.00 58.31 85 LYS B O 1
ATOM 1723 N N . VAL B 1 86 ? 27.071 -21.722 19.330 1.00 56.96 86 VAL B N 1
ATOM 1724 C CA . VAL B 1 86 ? 26.071 -21.373 18.329 1.00 56.62 86 VAL B CA 1
ATOM 1725 C C . VAL B 1 86 ? 25.215 -22.627 18.100 1.00 56.38 86 VAL B C 1
ATOM 1726 O O . VAL B 1 86 ? 25.694 -23.728 18.343 1.00 56.74 86 VAL B O 1
ATOM 1730 N N . VAL B 1 87 ? 23.952 -22.472 17.706 1.00 55.90 87 VAL B N 1
ATOM 1731 C CA . VAL B 1 87 ? 23.082 -23.619 17.505 1.00 55.62 87 VAL B CA 1
ATOM 1732 C C . VAL B 1 87 ? 22.652 -23.706 16.063 1.00 56.06 87 VAL B C 1
ATOM 1733 O O . VAL B 1 87 ? 21.876 -22.922 15.574 1.00 56.37 87 VAL B O 1
ATOM 1737 N N . TYR B 1 88 ? 23.197 -24.688 15.384 1.00 57.23 88 TYR B N 1
ATOM 1738 C CA . TYR B 1 88 ? 23.043 -24.858 13.951 1.00 58.22 88 TYR B CA 1
ATOM 1739 C C . TYR B 1 88 ? 22.021 -25.967 13.738 1.00 57.21 88 TYR B C 1
ATOM 1740 O O . TYR B 1 88 ? 22.192 -27.084 14.234 1.00 56.92 88 TYR B O 1
ATOM 1749 N N . PHE B 1 89 ? 20.946 -25.668 13.018 1.00 56.30 89 PHE B N 1
ATOM 1750 C CA . PHE B 1 89 ? 20.006 -26.725 12.639 1.00 55.31 89 PHE B CA 1
ATOM 1751 C C . PHE B 1 89 ? 20.449 -27.337 11.330 1.00 55.22 89 PHE B C 1
ATOM 1752 O O . PHE B 1 89 ? 20.491 -26.683 10.305 1.00 55.60 89 PHE B O 1
ATOM 1760 N N . THR B 1 90 ? 20.801 -28.606 11.377 1.00 55.18 90 THR B N 1
ATOM 1761 C CA . THR B 1 90 ? 21.370 -29.252 10.218 1.00 55.16 90 THR B CA 1
ATOM 1762 C C . THR B 1 90 ? 20.382 -30.098 9.449 1.00 54.82 90 THR B C 1
ATOM 1763 O O . THR B 1 90 ? 20.672 -30.528 8.343 1.00 54.56 90 THR B O 1
ATOM 1767 N N . GLY B 1 91 ? 19.228 -30.369 10.040 1.00 54.64 91 GLY B N 1
ATOM 1768 C CA . GLY B 1 91 ? 18.258 -31.228 9.387 1.00 54.20 91 GLY B CA 1
ATOM 1769 C C . GLY B 1 91 ? 16.818 -30.995 9.751 1.00 53.84 91 GLY B C 1
ATOM 1770 O O . GLY B 1 91 ? 16.505 -30.545 10.856 1.00 53.43 91 GLY B O 1
ATOM 1771 N N . ILE B 1 92 ? 15.945 -31.296 8.796 1.00 53.62 92 ILE B N 1
ATOM 1772 C CA . ILE B 1 92 ? 14.521 -31.247 9.020 1.00 53.62 92 ILE B CA 1
ATOM 1773 C C . ILE B 1 92 ? 13.901 -32.447 8.350 1.00 54.52 92 ILE B C 1
ATOM 1774 O O . ILE B 1 92 ? 14.280 -32.803 7.234 1.00 54.62 92 ILE B O 1
ATOM 1779 N N . ASP B 1 93 ? 12.972 -33.101 9.047 1.00 55.17 93 ASP B N 1
ATOM 1780 C CA . ASP B 1 93 ? 12.377 -34.359 8.572 1.00 55.17 93 ASP B CA 1
ATOM 1781 C C . ASP B 1 93 ? 10.878 -34.427 8.795 1.00 55.08 93 ASP B C 1
ATOM 1782 O O . ASP B 1 93 ? 10.360 -33.867 9.768 1.00 55.07 93 ASP B O 1
ATOM 1787 N N . GLY B 1 94 ? 10.199 -35.154 7.911 1.00 54.70 94 GLY B N 1
ATOM 1788 C CA . GLY B 1 94 ? 8.763 -35.343 8.006 1.00 54.74 94 GLY B CA 1
ATOM 1789 C C . GLY B 1 94 ? 8.034 -34.044 8.275 1.00 55.02 94 GLY B C 1
ATOM 1790 O O . GLY B 1 94 ? 7.152 -33.980 9.129 1.00 55.27 94 GLY B O 1
ATOM 1791 N N . ALA B 1 95 ? 8.400 -32.994 7.552 1.00 55.09 95 ALA B N 1
ATOM 1792 C CA . ALA B 1 95 ? 7.736 -31.723 7.741 1.00 55.07 95 ALA B CA 1
ATOM 1793 C C . ALA B 1 95 ? 6.476 -31.711 6.910 1.00 55.35 95 ALA B C 1
ATOM 1794 O O . ALA B 1 95 ? 6.486 -32.110 5.745 1.00 55.74 95 ALA B O 1
ATOM 1796 N N . LYS B 1 96 ? 5.385 -31.273 7.523 1.00 55.42 96 LYS B N 1
ATOM 1797 C CA . LYS B 1 96 ? 4.094 -31.331 6.879 1.00 55.49 96 LYS B CA 1
ATOM 1798 C C . LYS B 1 96 ? 3.392 -30.046 7.097 1.00 55.61 96 LYS B C 1
ATOM 1799 O O . LYS B 1 96 ? 3.394 -29.537 8.203 1.00 56.30 96 LYS B O 1
ATOM 1805 N N . PHE B 1 97 ? 2.772 -29.520 6.050 1.00 55.87 97 PHE B N 1
ATOM 1806 C CA . PHE B 1 97 ? 1.954 -28.324 6.179 1.00 55.93 97 PHE B CA 1
ATOM 1807 C C . PHE B 1 97 ? 0.500 -28.663 6.013 1.00 56.21 97 PHE B C 1
ATOM 1808 O O . PHE B 1 97 ? 0.120 -29.284 5.039 1.00 55.97 97 PHE B O 1
ATOM 1816 N N . ARG B 1 98 ? -0.304 -28.225 6.973 1.00 56.92 98 ARG B N 1
ATOM 1817 C CA . ARG B 1 98 ? -1.686 -28.637 7.098 1.00 57.75 98 ARG B CA 1
ATOM 1818 C C . ARG B 1 98 ? -2.620 -27.554 6.558 1.00 58.03 98 ARG B C 1
ATOM 1819 O O . ARG B 1 98 ? -3.283 -27.728 5.520 1.00 58.84 98 ARG B O 1
ATOM 1827 N N . ASN B 1 99 ? -2.679 -26.440 7.279 1.00 57.40 99 ASN B N 1
ATOM 1828 C CA . ASN B 1 99 ? -3.606 -25.385 6.931 1.00 57.24 99 ASN B CA 1
ATOM 1829 C C . ASN B 1 99 ? -2.867 -24.071 6.781 1.00 56.76 99 ASN B C 1
ATOM 1830 O O . ASN B 1 99 ? -1.843 -23.848 7.436 1.00 56.06 99 ASN B O 1
ATOM 1835 N N . PRO B 1 100 ? -3.400 -23.189 5.927 1.00 56.63 100 PRO B N 1
ATOM 1836 C CA . PRO B 1 100 ? -2.821 -21.874 5.728 1.00 56.18 100 PRO B CA 1
ATOM 1837 C C . PRO B 1 100 ? -2.853 -21.094 7.018 1.00 56.08 100 PRO B C 1
ATOM 1838 O O . PRO B 1 100 ? -3.748 -21.277 7.835 1.00 56.30 100 PRO B O 1
ATOM 1842 N N . VAL B 1 101 ? -1.847 -20.248 7.204 1.00 55.82 101 VAL B N 1
ATOM 1843 C CA . VAL B 1 101 ? -1.790 -19.332 8.304 1.00 55.14 101 VAL B CA 1
ATOM 1844 C C . VAL B 1 101 ? -1.981 -17.948 7.704 1.00 55.33 101 VAL B C 1
ATOM 1845 O O . VAL B 1 101 ? -1.387 -17.639 6.674 1.00 55.61 101 VAL B O 1
ATOM 1849 N N . ARG B 1 102 ? -2.826 -17.134 8.324 1.00 55.44 102 ARG B N 1
ATOM 1850 C CA . ARG B 1 102 ? -3.274 -15.875 7.732 1.00 55.91 102 ARG B CA 1
ATOM 1851 C C . ARG B 1 102 ? -3.099 -14.716 8.683 1.00 56.36 102 ARG B C 1
ATOM 1852 O O . ARG B 1 102 ? -3.068 -14.906 9.893 1.00 56.72 102 ARG B O 1
ATOM 1860 N N . PRO B 1 103 ? -3.029 -13.501 8.138 1.00 56.50 103 PRO B N 1
ATOM 1861 C CA . PRO B 1 103 ? -3.001 -12.324 8.981 1.00 56.16 103 PRO B CA 1
ATOM 1862 C C . PRO B 1 103 ? -4.131 -12.433 10.016 1.00 56.08 103 PRO B C 1
ATOM 1863 O O . PRO B 1 103 ? -5.218 -12.836 9.684 1.00 55.42 103 PRO B O 1
ATOM 1867 N N . GLY B 1 104 ? -3.859 -12.088 11.268 1.00 55.90 104 GLY B N 1
ATOM 1868 C CA . GLY B 1 104 ? -4.876 -12.221 12.296 1.00 55.49 104 GLY B CA 1
ATOM 1869 C C . GLY B 1 104 ? -4.616 -13.410 13.209 1.00 55.50 104 GLY B C 1
ATOM 1870 O O . GLY B 1 104 ? -5.058 -13.434 14.336 1.00 55.05 104 GLY B O 1
ATOM 1871 N N . ASP B 1 105 ? -3.883 -14.396 12.711 1.00 55.77 105 ASP B N 1
ATOM 1872 C CA . ASP B 1 105 ? -3.618 -15.601 13.451 1.00 55.24 105 ASP B CA 1
ATOM 1873 C C . ASP B 1 105 ? -2.525 -15.426 14.501 1.00 55.53 105 ASP B C 1
ATOM 1874 O O . ASP B 1 105 ? -1.487 -14.769 14.259 1.00 55.40 105 ASP B O 1
ATOM 1879 N N . ARG B 1 106 ? -2.741 -16.021 15.672 1.00 55.02 106 ARG B N 1
ATOM 1880 C CA . ARG B 1 106 ? -1.605 -16.237 16.574 1.00 54.76 106 ARG B CA 1
ATOM 1881 C C . ARG B 1 106 ? -0.968 -17.593 16.227 1.00 55.04 106 ARG B C 1
ATOM 1882 O O . ARG B 1 106 ? -1.620 -18.629 16.321 1.00 55.49 106 ARG B O 1
ATOM 1890 N N . LEU B 1 107 ? 0.279 -17.590 15.780 1.00 55.19 107 LEU B N 1
ATOM 1891 C CA . LEU B 1 107 ? 0.930 -18.838 15.389 1.00 54.99 107 LEU B CA 1
ATOM 1892 C C . LEU B 1 107 ? 1.696 -19.432 16.569 1.00 55.53 107 LEU B C 1
ATOM 1893 O O . LEU B 1 107 ? 2.736 -18.928 16.975 1.00 56.22 107 LEU B O 1
ATOM 1898 N N . ASP B 1 108 ? 1.161 -20.507 17.120 1.00 55.17 108 ASP B N 1
ATOM 1899 C CA . ASP B 1 108 ? 1.694 -21.120 18.319 1.00 55.26 108 ASP B CA 1
ATOM 1900 C C . ASP B 1 108 ? 2.783 -22.189 18.029 1.00 55.10 108 ASP B C 1
ATOM 1901 O O . ASP B 1 108 ? 2.558 -23.141 17.283 1.00 55.11 108 ASP B O 1
ATOM 1906 N N . TYR B 1 109 ? 3.963 -22.037 18.615 1.00 54.99 109 TYR B N 1
ATOM 1907 C CA . TYR B 1 109 ? 5.014 -23.049 18.452 1.00 55.57 109 TYR B CA 1
ATOM 1908 C C . TYR B 1 109 ? 5.141 -23.982 19.646 1.00 55.60 109 TYR B C 1
ATOM 1909 O O . TYR B 1 109 ? 5.066 -23.547 20.773 1.00 55.64 109 TYR B O 1
ATOM 1918 N N . GLU B 1 110 ? 5.385 -25.258 19.380 1.00 56.05 110 GLU B N 1
ATOM 1919 C CA . GLU B 1 110 ? 5.663 -26.233 20.427 1.00 56.63 110 GLU B CA 1
ATOM 1920 C C . GLU B 1 110 ? 6.850 -27.049 19.998 1.00 56.75 110 GLU B C 1
ATOM 1921 O O . GLU B 1 110 ? 6.860 -27.618 18.912 1.00 56.45 110 GLU B O 1
ATOM 1935 N N . SER B 1 112 ? 9.322 -30.072 21.550 1.00 56.13 112 SER B N 1
ATOM 1936 C CA . SER B 1 112 ? 9.814 -30.966 22.581 1.00 55.20 112 SER B CA 1
ATOM 1937 C C . SER B 1 112 ? 11.026 -31.762 22.126 1.00 55.01 112 SER B C 1
ATOM 1938 O O . SER B 1 112 ? 11.197 -32.050 20.951 1.00 55.00 112 SER B O 1
ATOM 1941 N N . VAL B 1 113 ? 11.895 -32.039 23.084 1.00 54.72 113 VAL B N 1
ATOM 1942 C CA . VAL B 1 113 ? 13.122 -32.772 22.894 1.00 54.63 113 VAL B CA 1
ATOM 1943 C C . VAL B 1 113 ? 12.775 -34.234 22.772 1.00 54.69 113 VAL B C 1
ATOM 1944 O O . VAL B 1 113 ? 12.236 -34.807 23.708 1.00 54.56 113 VAL B O 1
ATOM 1948 N N . VAL B 1 114 ? 13.081 -34.857 21.643 1.00 54.86 114 VAL B N 1
ATOM 1949 C CA . VAL B 1 114 ? 12.884 -36.304 21.563 1.00 55.12 114 VAL B CA 1
ATOM 1950 C C . VAL B 1 114 ? 14.167 -37.067 21.888 1.00 55.16 114 VAL B C 1
ATOM 1951 O O . VAL B 1 114 ? 14.122 -38.149 22.457 1.00 55.27 114 VAL B O 1
ATOM 1955 N N . LYS B 1 115 ? 15.308 -36.486 21.537 1.00 55.24 115 LYS B N 1
ATOM 1956 C CA . LYS B 1 115 ? 16.597 -37.082 21.859 1.00 55.05 115 LYS B CA 1
ATOM 1957 C C . LYS B 1 115 ? 17.615 -35.985 22.141 1.00 55.13 115 LYS B C 1
ATOM 1958 O O . LYS B 1 115 ? 17.566 -34.901 21.557 1.00 54.97 115 LYS B O 1
ATOM 1964 N N . ASN B 1 116 ? 18.511 -36.255 23.077 1.00 55.36 116 ASN B N 1
ATOM 1965 C CA . ASN B 1 116 ? 19.616 -35.356 23.341 1.00 55.63 116 ASN B CA 1
ATOM 1966 C C . ASN B 1 116 ? 20.870 -36.166 23.553 1.00 55.58 116 ASN B C 1
ATOM 1967 O O . ASN B 1 116 ? 20.884 -37.047 24.399 1.00 55.75 116 ASN B O 1
ATOM 1972 N N . ARG B 1 117 ? 21.919 -35.882 22.793 1.00 55.65 117 ARG B N 1
ATOM 1973 C CA . ARG B 1 117 ? 23.159 -36.644 22.933 1.00 56.15 117 ARG B CA 1
ATOM 1974 C C . ARG B 1 117 ? 24.370 -35.741 22.785 1.00 56.31 117 ARG B C 1
ATOM 1975 O O . ARG B 1 117 ? 24.663 -35.269 21.683 1.00 56.63 117 ARG B O 1
ATOM 1983 N N . GLY B 1 118 ? 25.075 -35.506 23.891 1.00 56.26 118 GLY B N 1
ATOM 1984 C CA . GLY B 1 118 ? 26.103 -34.465 23.925 1.00 56.24 118 GLY B CA 1
ATOM 1985 C C . GLY B 1 118 ? 25.612 -33.185 23.252 1.00 56.29 118 GLY B C 1
ATOM 1986 O O . GLY B 1 118 ? 24.663 -32.530 23.708 1.00 55.93 118 GLY B O 1
ATOM 1987 N N . ASN B 1 119 ? 26.241 -32.851 22.136 1.00 56.49 119 ASN B N 1
ATOM 1988 C CA . ASN B 1 119 ? 25.941 -31.618 21.450 1.00 56.65 119 ASN B CA 1
ATOM 1989 C C . ASN B 1 119 ? 24.895 -31.755 20.346 1.00 57.26 119 ASN B C 1
ATOM 1990 O O . ASN B 1 119 ? 24.730 -30.843 19.533 1.00 56.73 119 ASN B O 1
ATOM 2003 N N . TRP B 1 121 ? 20.803 -32.348 19.271 1.00 57.59 121 TRP B N 1
ATOM 2004 C CA . TRP B 1 121 ? 19.433 -32.268 19.756 1.00 56.99 121 TRP B CA 1
ATOM 2005 C C . TRP B 1 121 ? 18.473 -32.648 18.657 1.00 56.19 121 TRP B C 1
ATOM 2006 O O . TRP B 1 121 ? 18.692 -32.318 17.508 1.00 56.30 121 TRP B O 1
ATOM 2017 N N . ILE B 1 122 ? 17.401 -33.335 19.016 1.00 55.49 122 ILE B N 1
ATOM 2018 C CA . ILE B 1 122 ? 16.383 -33.705 18.063 1.00 54.90 122 ILE B CA 1
ATOM 2019 C C . ILE B 1 122 ? 15.023 -33.350 18.645 1.00 55.00 122 ILE B C 1
ATOM 2020 O O . ILE B 1 122 ? 14.667 -33.812 19.738 1.00 54.93 122 ILE B O 1
ATOM 2025 N N . PHE B 1 123 ? 14.281 -32.508 17.923 1.00 54.95 123 PHE B N 1
ATOM 2026 C CA . PHE B 1 123 ? 13.025 -31.987 18.428 1.00 54.84 123 PHE B CA 1
ATOM 2027 C C . PHE B 1 123 ? 11.838 -32.447 17.610 1.00 54.98 123 PHE B C 1
ATOM 2028 O O . PHE B 1 123 ? 11.922 -32.588 16.390 1.00 54.82 123 PHE B O 1
ATOM 2036 N N . LYS B 1 124 ? 10.726 -32.685 18.297 1.00 55.09 124 LYS B N 1
ATOM 2037 C CA . LYS B 1 124 ? 9.438 -32.799 17.645 1.00 55.30 124 LYS B CA 1
ATOM 2038 C C . LYS B 1 124 ? 8.872 -31.398 17.701 1.00 55.59 124 LYS B C 1
ATOM 2039 O O . LYS B 1 124 ? 8.773 -30.816 18.779 1.00 55.87 124 LYS B O 1
ATOM 2045 N N . GLY B 1 125 ? 8.528 -30.846 16.545 1.00 55.44 125 GLY B N 1
ATOM 2046 C CA . GLY B 1 125 ? 7.943 -29.517 16.483 1.00 55.78 125 GLY B CA 1
ATOM 2047 C C . GLY B 1 125 ? 6.562 -29.496 15.852 1.00 55.72 125 GLY B C 1
ATOM 2048 O O . GLY B 1 125 ? 6.278 -30.240 14.914 1.00 55.78 125 GLY B O 1
ATOM 2049 N N . GLN B 1 126 ? 5.707 -28.630 16.378 1.00 55.62 126 GLN B N 1
ATOM 2050 C CA . GLN B 1 126 ? 4.343 -28.482 15.909 1.00 55.25 126 GLN B CA 1
ATOM 2051 C C . GLN B 1 126 ? 3.931 -27.028 16.022 1.00 55.58 126 GLN B C 1
ATOM 2052 O O . GLN B 1 126 ? 4.262 -26.356 16.996 1.00 56.14 126 GLN B O 1
ATOM 2058 N N . ALA B 1 127 ? 3.220 -26.518 15.031 1.00 55.49 127 ALA B N 1
ATOM 2059 C CA . ALA B 1 127 ? 2.697 -25.150 15.119 1.00 54.70 127 ALA B CA 1
ATOM 2060 C C . ALA B 1 127 ? 1.153 -25.169 15.041 1.00 55.31 127 ALA B C 1
ATOM 2061 O O . ALA B 1 127 ? 0.558 -25.969 14.315 1.00 55.58 127 ALA B O 1
ATOM 2063 N N . PHE B 1 128 ? 0.514 -24.299 15.811 1.00 55.18 128 PHE B N 1
ATOM 2064 C CA . PHE B 1 128 ? -0.925 -24.326 15.952 1.00 54.80 128 PHE B CA 1
ATOM 2065 C C . PHE B 1 128 ? -1.507 -22.955 15.762 1.00 55.31 128 PHE B C 1
ATOM 2066 O O . PHE B 1 128 ? -0.806 -21.958 15.941 1.00 55.58 128 PHE B O 1
ATOM 2074 N N . VAL B 1 129 ? -2.786 -22.928 15.390 1.00 55.05 129 VAL B N 1
ATOM 2075 C CA . VAL B 1 129 ? -3.570 -21.719 15.360 1.00 54.61 129 VAL B CA 1
ATOM 2076 C C . VAL B 1 129 ? -4.946 -22.092 15.885 1.00 55.80 129 VAL B C 1
ATOM 2077 O O . VAL B 1 129 ? -5.668 -22.922 15.294 1.00 56.05 129 VAL B O 1
ATOM 2081 N N . ASP B 1 130 ? -5.283 -21.510 17.035 1.00 56.47 130 ASP B N 1
ATOM 2082 C CA . ASP B 1 130 ? -6.484 -21.873 17.787 1.00 56.76 130 ASP B CA 1
ATOM 2083 C C . ASP B 1 130 ? -6.613 -23.366 17.992 1.00 56.49 130 ASP B C 1
ATOM 2084 O O . ASP B 1 130 ? -7.715 -23.904 17.933 1.00 56.49 130 ASP B O 1
ATOM 2089 N N . GLY B 1 131 ? -5.486 -24.028 18.248 1.00 56.24 131 GLY B N 1
ATOM 2090 C CA . GLY B 1 131 ? -5.481 -25.447 18.574 1.00 55.91 131 GLY B CA 1
ATOM 2091 C C . GLY B 1 131 ? -5.573 -26.325 17.345 1.00 55.77 131 GLY B C 1
ATOM 2092 O O . GLY B 1 131 ? -5.734 -27.532 17.446 1.00 55.88 131 GLY B O 1
ATOM 2093 N N . ASN B 1 132 ? -5.501 -25.720 16.174 1.00 55.55 132 ASN B N 1
ATOM 2094 C CA . ASN B 1 132 ? -5.429 -26.514 14.975 1.00 55.79 132 ASN B CA 1
ATOM 2095 C C . ASN B 1 132 ? -3.993 -26.654 14.484 1.00 56.22 132 ASN B C 1
ATOM 2096 O O . ASN B 1 132 ? -3.287 -25.655 14.280 1.00 56.27 132 ASN B O 1
ATOM 2101 N N . LEU B 1 133 ? -3.539 -27.899 14.341 1.00 55.98 133 LEU B N 1
ATOM 2102 C CA . LEU B 1 133 ? -2.190 -28.142 13.841 1.00 55.30 133 LEU B CA 1
ATOM 2103 C C . LEU B 1 133 ? -2.102 -27.570 12.437 1.00 55.26 133 LEU B C 1
ATOM 2104 O O . LEU B 1 133 ? -2.961 -27.822 11.593 1.00 56.48 133 LEU B O 1
ATOM 2109 N N . VAL B 1 134 ? -1.092 -26.761 12.198 1.00 54.86 134 VAL B N 1
ATOM 2110 C CA . VAL B 1 134 ? -0.892 -26.177 10.879 1.00 55.05 134 VAL B CA 1
ATOM 2111 C C . VAL B 1 134 ? 0.400 -26.705 10.236 1.00 55.84 134 VAL B C 1
ATOM 2112 O O . VAL B 1 134 ? 0.522 -26.791 9.003 1.00 56.28 134 VAL B O 1
ATOM 2116 N N . ALA B 1 135 ? 1.362 -27.061 11.077 1.00 55.75 135 ALA B N 1
ATOM 2117 C CA . ALA B 1 135 ? 2.581 -27.646 10.572 1.00 55.88 135 ALA B CA 1
ATOM 2118 C C . ALA B 1 135 ? 3.296 -28.483 11.622 1.00 56.07 135 ALA B C 1
ATOM 2119 O O . ALA B 1 135 ? 3.067 -28.346 12.819 1.00 56.33 135 ALA B O 1
ATOM 2121 N N . GLU B 1 136 ? 4.151 -29.377 11.156 1.00 55.92 136 GLU B N 1
ATOM 2122 C CA . GLU B 1 136 ? 4.931 -30.217 12.054 1.00 56.46 136 GLU B CA 1
ATOM 2123 C C . GLU B 1 136 ? 6.202 -30.703 11.367 1.00 55.94 136 GLU B C 1
ATOM 2124 O O . GLU B 1 136 ? 6.268 -30.803 10.127 1.00 55.78 136 GLU B O 1
ATOM 2130 N N . ALA B 1 137 ? 7.195 -31.023 12.187 1.00 55.08 137 ALA B N 1
ATOM 2131 C CA . ALA B 1 137 ? 8.464 -31.469 11.673 1.00 54.85 137 ALA B CA 1
ATOM 2132 C C . ALA B 1 137 ? 9.334 -31.983 12.792 1.00 54.88 137 ALA B C 1
ATOM 2133 O O . ALA B 1 137 ? 9.155 -31.583 13.941 1.00 54.56 137 ALA B O 1
ATOM 2135 N N . GLU B 1 138 ? 10.290 -32.846 12.447 1.00 54.98 138 GLU B N 1
ATOM 2136 C CA . GLU B 1 138 ? 11.371 -33.199 13.339 1.00 54.88 138 GLU B CA 1
ATOM 2137 C C . GLU B 1 138 ? 12.603 -32.397 12.975 1.00 55.03 138 GLU B C 1
ATOM 2138 O O . GLU B 1 138 ? 13.047 -32.451 11.843 1.00 55.26 138 GLU B O 1
ATOM 2144 N N . LEU B 1 139 ? 13.161 -31.656 13.931 1.00 55.32 139 LEU B N 1
ATOM 2145 C CA . LEU B 1 139 ? 14.301 -30.774 13.678 1.00 54.97 139 LEU B CA 1
ATOM 2146 C C . LEU B 1 139 ? 15.545 -31.335 14.348 1.00 55.28 139 LEU B C 1
ATOM 2147 O O . LEU B 1 139 ? 15.507 -31.671 15.529 1.00 55.19 139 LEU B O 1
ATOM 2152 N N . LYS B 1 140 ? 16.642 -31.429 13.597 1.00 55.35 140 LYS B N 1
ATOM 2153 C CA . LYS B 1 140 ? 17.932 -31.811 14.144 1.00 55.10 140 LYS B CA 1
ATOM 2154 C C . LYS B 1 140 ? 18.836 -30.594 14.309 1.00 55.74 140 LYS B C 1
ATOM 2155 O O . LYS B 1 140 ? 18.944 -29.748 13.415 1.00 56.02 140 LYS B O 1
ATOM 2161 N N . ALA B 1 141 ? 19.488 -30.487 15.458 1.00 56.15 141 ALA B N 1
ATOM 2162 C CA . ALA B 1 141 ? 20.358 -29.348 15.699 1.00 57.23 141 ALA B CA 1
ATOM 2163 C C . ALA B 1 141 ? 21.670 -29.797 16.284 1.00 58.81 141 ALA B C 1
ATOM 2164 O O . ALA B 1 141 ? 21.762 -30.848 16.920 1.00 58.76 141 ALA B O 1
ATOM 2174 N N . ILE B 1 143 ? 24.868 -28.173 18.534 1.00 63.30 143 ILE B N 1
ATOM 2175 C CA . ILE B 1 143 ? 25.250 -27.000 19.286 1.00 62.59 143 ILE B CA 1
ATOM 2176 C C . ILE B 1 143 ? 26.744 -27.039 19.452 1.00 61.53 143 ILE B C 1
ATOM 2177 O O . ILE B 1 143 ? 27.284 -27.994 20.001 1.00 61.18 143 ILE B O 1
ATOM 2182 N N . VAL B 1 144 ? 27.420 -26.032 18.910 1.00 60.77 144 VAL B N 1
ATOM 2183 C CA . VAL B 1 144 ? 28.882 -26.047 18.893 1.00 60.31 144 VAL B CA 1
ATOM 2184 C C . VAL B 1 144 ? 29.482 -24.690 19.235 1.00 60.11 144 VAL B C 1
ATOM 2185 O O . VAL B 1 144 ? 28.800 -23.664 19.154 1.00 60.31 144 VAL B O 1
ATOM 2189 N N . ASP B 1 145 ? 30.764 -24.685 19.602 1.00 59.18 145 ASP B N 1
ATOM 2190 C CA . ASP B 1 145 ? 31.445 -23.452 20.016 1.00 57.90 145 ASP B CA 1
ATOM 2191 C C . ASP B 1 145 ? 32.035 -22.682 18.848 1.00 57.04 145 ASP B C 1
ATOM 2192 O O . ASP B 1 145 ? 31.472 -21.665 18.446 1.00 57.01 145 ASP B O 1
ATOM 2205 N N . ILE C 1 2 ? -15.483 -9.736 9.684 1.00 69.36 2 ILE C N 1
ATOM 2206 C CA . ILE C 1 2 ? -14.831 -9.109 8.522 1.00 66.56 2 ILE C CA 1
ATOM 2207 C C . ILE C 1 2 ? -13.328 -9.342 8.454 1.00 65.76 2 ILE C C 1
ATOM 2208 O O . ILE C 1 2 ? -12.585 -8.816 9.275 1.00 65.57 2 ILE C O 1
ATOM 2213 N N . ASP C 1 3 ? -12.880 -10.099 7.453 1.00 64.28 3 ASP C N 1
ATOM 2214 C CA . ASP C 1 3 ? -11.477 -10.484 7.375 1.00 62.83 3 ASP C CA 1
ATOM 2215 C C . ASP C 1 3 ? -10.627 -9.455 6.617 1.00 61.81 3 ASP C C 1
ATOM 2216 O O . ASP C 1 3 ? -11.146 -8.490 6.077 1.00 61.16 3 ASP C O 1
ATOM 2221 N N . VAL C 1 4 ? -9.317 -9.654 6.583 1.00 61.18 4 VAL C N 1
ATOM 2222 C CA . VAL C 1 4 ? -8.439 -8.635 6.028 1.00 60.81 4 VAL C CA 1
ATOM 2223 C C . VAL C 1 4 ? -8.592 -8.269 4.539 1.00 61.88 4 VAL C C 1
ATOM 2224 O O . VAL C 1 4 ? -8.243 -7.172 4.124 1.00 61.81 4 VAL C O 1
ATOM 2236 N N . GLN C 1 6 ? -11.519 -8.434 3.055 1.00 60.74 6 GLN C N 1
ATOM 2237 C CA . GLN C 1 6 ? -12.743 -7.684 3.136 1.00 57.70 6 GLN C CA 1
ATOM 2238 C C . GLN C 1 6 ? -12.420 -6.269 3.587 1.00 55.54 6 GLN C C 1
ATOM 2239 O O . GLN C 1 6 ? -12.904 -5.312 2.990 1.00 54.89 6 GLN C O 1
ATOM 2245 N N . ILE C 1 7 ? -11.588 -6.117 4.612 1.00 53.15 7 ILE C N 1
ATOM 2246 C CA . ILE C 1 7 ? -11.278 -4.772 5.045 1.00 52.23 7 ILE C CA 1
ATOM 2247 C C . ILE C 1 7 ? -10.851 -3.968 3.833 1.00 52.13 7 ILE C C 1
ATOM 2248 O O . ILE C 1 7 ? -11.304 -2.856 3.636 1.00 52.08 7 ILE C O 1
ATOM 2253 N N . GLN C 1 8 ? -10.000 -4.549 3.000 1.00 53.00 8 GLN C N 1
ATOM 2254 C CA . GLN C 1 8 ? -9.341 -3.796 1.934 1.00 53.46 8 GLN C CA 1
ATOM 2255 C C . GLN C 1 8 ? -10.193 -3.455 0.763 1.00 52.86 8 GLN C C 1
ATOM 2256 O O . GLN C 1 8 ? -9.853 -2.561 -0.002 1.00 52.84 8 GLN C O 1
ATOM 2262 N N . GLU C 1 9 ? -11.275 -4.201 0.591 1.00 53.09 9 GLU C N 1
ATOM 2263 C CA . GLU C 1 9 ? -12.278 -3.844 -0.399 1.00 52.28 9 GLU C CA 1
ATOM 2264 C C . GLU C 1 9 ? -12.906 -2.551 0.086 1.00 52.15 9 GLU C C 1
ATOM 2265 O O . GLU C 1 9 ? -13.037 -1.613 -0.671 1.00 52.97 9 GLU C O 1
ATOM 2271 N N . ILE C 1 10 ? -13.225 -2.498 1.374 1.00 52.17 10 ILE C N 1
ATOM 2272 C CA . ILE C 1 10 ? -13.794 -1.321 2.033 1.00 52.42 10 ILE C CA 1
ATOM 2273 C C . ILE C 1 10 ? -12.838 -0.135 2.219 1.00 52.86 10 ILE C C 1
ATOM 2274 O O . ILE C 1 10 ? -13.075 0.950 1.680 1.00 53.45 10 ILE C O 1
ATOM 2279 N N . LEU C 1 11 ? -11.787 -0.321 3.006 1.00 53.28 11 LEU C N 1
ATOM 2280 C CA . LEU C 1 11 ? -10.795 0.745 3.222 1.00 53.47 11 LEU C CA 1
ATOM 2281 C C . LEU C 1 11 ? -9.839 0.840 2.033 1.00 54.07 11 LEU C C 1
ATOM 2282 O O . LEU C 1 11 ? -9.528 -0.176 1.418 1.00 54.94 11 LEU C O 1
ATOM 2287 N N . PRO C 1 12 ? -9.402 2.064 1.673 1.00 54.23 12 PRO C N 1
ATOM 2288 C CA . PRO C 1 12 ? -8.351 2.193 0.670 1.00 54.38 12 PRO C CA 1
ATOM 2289 C C . PRO C 1 12 ? -6.945 1.951 1.215 1.00 54.66 12 PRO C C 1
ATOM 2290 O O . PRO C 1 12 ? -6.009 1.818 0.446 1.00 55.00 12 PRO C O 1
ATOM 2294 N N . HIS C 1 13 ? -6.799 1.898 2.527 1.00 54.83 13 HIS C N 1
ATOM 2295 C CA . HIS C 1 13 ? -5.478 1.739 3.149 1.00 55.32 13 HIS C CA 1
ATOM 2296 C C . HIS C 1 13 ? -4.785 0.442 2.749 1.00 55.31 13 HIS C C 1
ATOM 2297 O O . HIS C 1 13 ? -5.412 -0.599 2.626 1.00 55.44 13 HIS C O 1
ATOM 2304 N N . ARG C 1 14 ? -3.477 0.513 2.545 1.00 55.19 14 ARG C N 1
ATOM 2305 C CA . ARG C 1 14 ? -2.690 -0.661 2.199 1.00 54.20 14 ARG C CA 1
ATOM 2306 C C . ARG C 1 14 ? -1.467 -0.738 3.107 1.00 54.53 14 ARG C C 1
ATOM 2307 O O . ARG C 1 14 ? -1.129 0.226 3.790 1.00 55.29 14 ARG C O 1
ATOM 2315 N N . TYR C 1 15 ? -0.806 -1.889 3.114 1.00 54.63 15 TYR C N 1
ATOM 2316 C CA . TYR C 1 15 ? 0.475 -2.009 3.780 1.00 54.03 15 TYR C CA 1
ATOM 2317 C C . TYR C 1 15 ? 1.423 -0.946 3.180 1.00 54.45 15 TYR C C 1
ATOM 2318 O O . TYR C 1 15 ? 1.446 -0.757 1.971 1.00 54.09 15 TYR C O 1
ATOM 2327 N N . PRO C 1 16 ? 2.232 -0.267 4.011 1.00 54.55 16 PRO C N 1
ATOM 2328 C CA . PRO C 1 16 ? 2.427 -0.393 5.440 1.00 54.78 16 PRO C CA 1
ATOM 2329 C C . PRO C 1 16 ? 1.602 0.542 6.286 1.00 55.97 16 PRO C C 1
ATOM 2330 O O . PRO C 1 16 ? 2.071 0.961 7.350 1.00 56.45 16 PRO C O 1
ATOM 2334 N N . PHE C 1 17 ? 0.399 0.885 5.847 1.00 56.00 17 PHE C N 1
ATOM 2335 C CA . PHE C 1 17 ? -0.433 1.682 6.708 1.00 55.79 17 PHE C CA 1
ATOM 2336 C C . PHE C 1 17 ? -1.819 1.118 6.919 1.00 55.80 17 PHE C C 1
ATOM 2337 O O . PHE C 1 17 ? -2.764 1.863 7.156 1.00 56.02 17 PHE C O 1
ATOM 2345 N N . LEU C 1 18 ? -1.945 -0.202 6.827 1.00 55.39 18 LEU C N 1
ATOM 2346 C CA . LEU C 1 18 ? -3.208 -0.841 7.189 1.00 54.56 18 LEU C CA 1
ATOM 2347 C C . LEU C 1 18 ? -3.058 -1.417 8.602 1.00 55.32 18 LEU C C 1
ATOM 2348 O O . LEU C 1 18 ? -2.320 -2.372 8.811 1.00 56.44 18 LEU C O 1
ATOM 2353 N N . LEU C 1 19 ? -3.727 -0.817 9.579 1.00 55.32 19 LEU C N 1
ATOM 2354 C CA . LEU C 1 19 ? -3.492 -1.154 10.967 1.00 54.80 19 LEU C CA 1
ATOM 2355 C C . LEU C 1 19 ? -4.599 -1.961 11.628 1.00 55.31 19 LEU C C 1
ATOM 2356 O O . LEU C 1 19 ? -4.733 -1.962 12.871 1.00 55.01 19 LEU C O 1
ATOM 2361 N N . VAL C 1 20 ? -5.391 -2.645 10.808 1.00 55.36 20 VAL C N 1
ATOM 2362 C CA . VAL C 1 20 ? -6.388 -3.567 11.315 1.00 55.53 20 VAL C CA 1
ATOM 2363 C C . VAL C 1 20 ? -6.187 -4.919 10.657 1.00 55.84 20 VAL C C 1
ATOM 2364 O O . VAL C 1 20 ? -6.186 -4.987 9.429 1.00 56.13 20 VAL C O 1
ATOM 2368 N N . ASP C 1 21 ? -6.056 -5.992 11.438 1.00 55.72 21 ASP C N 1
ATOM 2369 C CA . ASP C 1 21 ? -5.952 -7.319 10.820 1.00 56.40 21 ASP C CA 1
ATOM 2370 C C . ASP C 1 21 ? -7.309 -7.995 10.653 1.00 56.39 21 ASP C C 1
ATOM 2371 O O . ASP C 1 21 ? -7.506 -8.746 9.726 1.00 56.80 21 ASP C O 1
ATOM 2376 N N . LYS C 1 22 ? -8.252 -7.724 11.550 1.00 56.22 22 LYS C N 1
ATOM 2377 C CA . LYS C 1 22 ? -9.551 -8.437 11.539 1.00 55.33 22 LYS C CA 1
ATOM 2378 C C . LYS C 1 22 ? -10.624 -7.620 12.227 1.00 55.12 22 LYS C C 1
ATOM 2379 O O . LYS C 1 22 ? -10.367 -6.949 13.228 1.00 54.82 22 LYS C O 1
ATOM 2385 N N . ILE C 1 23 ? -11.830 -7.680 11.709 1.00 54.93 23 ILE C N 1
ATOM 2386 C CA . ILE C 1 23 ? -12.966 -7.164 12.464 1.00 54.89 23 ILE C CA 1
ATOM 2387 C C . ILE C 1 23 ? -13.825 -8.313 12.977 1.00 54.97 23 ILE C C 1
ATOM 2388 O O . ILE C 1 23 ? -14.300 -9.147 12.192 1.00 54.87 23 ILE C O 1
ATOM 2393 N N . THR C 1 24 ? -13.982 -8.378 14.297 1.00 54.97 24 THR C N 1
ATOM 2394 C CA . THR C 1 24 ? -14.653 -9.512 14.932 1.00 55.55 24 THR C CA 1
ATOM 2395 C C . THR C 1 24 ? -16.147 -9.319 15.132 1.00 55.56 24 THR C C 1
ATOM 2396 O O . THR C 1 24 ? -16.886 -10.293 15.229 1.00 55.58 24 THR C O 1
ATOM 2400 N N . GLU C 1 25 ? -16.584 -8.065 15.205 1.00 55.84 25 GLU C N 1
ATOM 2401 C CA . GLU C 1 25 ? -18.000 -7.762 15.407 1.00 56.06 25 GLU C CA 1
ATOM 2402 C C . GLU C 1 25 ? -18.345 -6.388 14.868 1.00 55.71 25 GLU C C 1
ATOM 2403 O O . GLU C 1 25 ? -17.595 -5.428 15.055 1.00 55.41 25 GLU C O 1
ATOM 2409 N N . LEU C 1 26 ? -19.489 -6.302 14.199 1.00 55.23 26 LEU C N 1
ATOM 2410 C CA . LEU C 1 26 ? -19.932 -5.058 13.588 1.00 54.88 26 LEU C CA 1
ATOM 2411 C C . LEU C 1 26 ? -21.446 -4.960 13.638 1.00 54.87 26 LEU C C 1
ATOM 2412 O O . LEU C 1 26 ? -22.133 -5.696 12.962 1.00 54.92 26 LEU C O 1
ATOM 2417 N N . LYS C 1 27 ? -21.946 -4.056 14.474 1.00 55.11 27 LYS C N 1
ATOM 2418 C CA . LYS C 1 27 ? -23.366 -3.695 14.531 1.00 55.26 27 LYS C CA 1
ATOM 2419 C C . LYS C 1 27 ? -23.570 -2.331 13.878 1.00 55.05 27 LYS C C 1
ATOM 2420 O O . LYS C 1 27 ? -23.130 -1.309 14.398 1.00 54.90 27 LYS C O 1
ATOM 2426 N N . VAL C 1 28 ? -24.240 -2.329 12.738 1.00 54.92 28 VAL C N 1
ATOM 2427 C CA . VAL C 1 28 ? -24.463 -1.131 11.954 1.00 54.83 28 VAL C CA 1
ATOM 2428 C C . VAL C 1 28 ? -24.898 0.087 12.789 1.00 55.10 28 VAL C C 1
ATOM 2429 O O . VAL C 1 28 ? -25.791 -0.007 13.634 1.00 54.98 28 VAL C O 1
ATOM 2433 N N . LYS C 1 29 ? -24.249 1.222 12.543 1.00 55.20 29 LYS C N 1
ATOM 2434 C CA . LYS C 1 29 ? -24.596 2.496 13.177 1.00 55.06 29 LYS C CA 1
ATOM 2435 C C . LYS C 1 29 ? -24.478 2.462 14.698 1.00 55.18 29 LYS C C 1
ATOM 2436 O O . LYS C 1 29 ? -25.022 3.306 15.383 1.00 55.65 29 LYS C O 1
ATOM 2442 N N . GLU C 1 30 ? -23.737 1.498 15.220 1.00 55.19 30 GLU C N 1
ATOM 2443 C CA . GLU C 1 30 ? -23.648 1.315 16.661 1.00 55.22 30 GLU C CA 1
ATOM 2444 C C . GLU C 1 30 ? -22.227 1.081 17.153 1.00 55.23 30 GLU C C 1
ATOM 2445 O O . GLU C 1 30 ? -21.635 1.939 17.799 1.00 55.48 30 GLU C O 1
ATOM 2451 N N . VAL C 1 31 ? -21.682 -0.091 16.863 1.00 54.79 31 VAL C N 1
ATOM 2452 C CA . VAL C 1 31 ? -20.418 -0.477 17.456 1.00 54.77 31 VAL C CA 1
ATOM 2453 C C . VAL C 1 31 ? -19.616 -1.360 16.519 1.00 54.95 31 VAL C C 1
ATOM 2454 O O . VAL C 1 31 ? -20.177 -2.111 15.734 1.00 55.47 31 VAL C O 1
ATOM 2458 N N . VAL C 1 32 ? -18.297 -1.265 16.600 1.00 54.71 32 VAL C N 1
ATOM 2459 C CA . VAL C 1 32 ? -17.440 -2.152 15.850 1.00 54.39 32 VAL C CA 1
ATOM 2460 C C . VAL C 1 32 ? -16.282 -2.621 16.742 1.00 54.91 32 VAL C C 1
ATOM 2461 O O . VAL C 1 32 ? -15.711 -1.829 17.512 1.00 54.49 32 VAL C O 1
ATOM 2465 N N . LEU C 1 33 ? -15.968 -3.918 16.656 1.00 55.35 33 LEU C N 1
ATOM 2466 C CA . LEU C 1 33 ? -14.855 -4.524 17.385 1.00 54.99 33 LEU C CA 1
ATOM 2467 C C . LEU C 1 33 ? -13.934 -5.164 16.389 1.00 55.44 33 LEU C C 1
ATOM 2468 O O . LEU C 1 33 ? -14.395 -5.917 15.543 1.00 56.09 33 LEU C O 1
ATOM 2473 N N . GLY C 1 34 ? -12.639 -4.869 16.487 1.00 55.65 34 GLY C N 1
ATOM 2474 C CA . GLY C 1 34 ? -11.613 -5.483 15.631 1.00 55.57 34 GLY C CA 1
ATOM 2475 C C . GLY C 1 34 ? -10.248 -5.373 16.306 1.00 55.88 34 GLY C C 1
ATOM 2476 O O . GLY C 1 34 ? -10.126 -4.721 17.347 1.00 55.98 34 GLY C O 1
ATOM 2477 N N . TYR C 1 35 ? -9.216 -5.993 15.723 1.00 55.60 35 TYR C N 1
ATOM 2478 C CA . TYR C 1 35 ? -7.901 -5.988 16.351 1.00 55.26 35 TYR C CA 1
ATOM 2479 C C . TYR C 1 35 ? -6.711 -5.993 15.401 1.00 55.60 35 TYR C C 1
ATOM 2480 O O . TYR C 1 35 ? -6.835 -6.245 14.207 1.00 56.00 35 TYR C O 1
ATOM 2489 N N . LYS C 1 36 ? -5.547 -5.707 15.963 1.00 56.42 36 LYS C N 1
ATOM 2490 C CA . LYS C 1 36 ? -4.290 -5.790 15.233 1.00 56.63 36 LYS C CA 1
ATOM 2491 C C . LYS C 1 36 ? -3.316 -6.613 16.046 1.00 56.28 36 LYS C C 1
ATOM 2492 O O . LYS C 1 36 ? -3.154 -6.385 17.267 1.00 56.19 36 LYS C O 1
ATOM 2498 N N . ASN C 1 37 ? -2.690 -7.580 15.377 1.00 55.82 37 ASN C N 1
ATOM 2499 C CA . ASN C 1 37 ? -1.601 -8.355 15.963 1.00 55.34 37 ASN C CA 1
ATOM 2500 C C . ASN C 1 37 ? -0.305 -7.570 15.943 1.00 55.44 37 ASN C C 1
ATOM 2501 O O . ASN C 1 37 ? 0.059 -7.015 14.927 1.00 56.50 37 ASN C O 1
ATOM 2506 N N . ILE C 1 38 ? 0.363 -7.495 17.083 1.00 55.08 38 ILE C N 1
ATOM 2507 C CA . ILE C 1 38 ? 1.578 -6.723 17.225 1.00 55.12 38 ILE C CA 1
ATOM 2508 C C . ILE C 1 38 ? 2.727 -7.709 17.325 1.00 55.25 38 ILE C C 1
ATOM 2509 O O . ILE C 1 38 ? 2.709 -8.615 18.173 1.00 55.22 38 ILE C O 1
ATOM 2514 N N . SER C 1 39 ? 3.720 -7.533 16.455 1.00 55.11 39 SER C N 1
ATOM 2515 C CA . SER C 1 39 ? 4.838 -8.470 16.348 1.00 54.44 39 SER C CA 1
ATOM 2516 C C . SER C 1 39 ? 6.151 -7.740 16.070 1.00 54.82 39 SER C C 1
ATOM 2517 O O . SER C 1 39 ? 6.115 -6.656 15.485 1.00 55.28 39 SER C O 1
ATOM 2520 N N . ILE C 1 40 ? 7.317 -8.287 16.450 1.00 54.82 40 ILE C N 1
ATOM 2521 C CA . ILE C 1 40 ? 8.562 -7.608 16.006 1.00 55.02 40 ILE C CA 1
ATOM 2522 C C . ILE C 1 40 ? 8.825 -7.760 14.543 1.00 55.61 40 ILE C C 1
ATOM 2523 O O . ILE C 1 40 ? 9.878 -7.299 14.080 1.00 56.74 40 ILE C O 1
ATOM 2528 N N . SER C 1 41 ? 7.934 -8.419 13.811 1.00 55.51 41 SER C N 1
ATOM 2529 C CA . SER C 1 41 ? 8.037 -8.410 12.361 1.00 56.22 41 SER C CA 1
ATOM 2530 C C . SER C 1 41 ? 7.674 -7.069 11.829 1.00 56.16 41 SER C C 1
ATOM 2531 O O . SER C 1 41 ? 7.859 -6.795 10.678 1.00 57.80 41 SER C O 1
ATOM 2534 N N . ASP C 1 42 ? 7.168 -6.217 12.682 1.00 56.57 42 ASP C N 1
ATOM 2535 C CA . ASP C 1 42 ? 6.669 -4.938 12.255 1.00 57.29 42 ASP C CA 1
ATOM 2536 C C . ASP C 1 42 ? 7.814 -3.933 12.143 1.00 57.06 42 ASP C C 1
ATOM 2537 O O . ASP C 1 42 ? 8.589 -3.765 13.069 1.00 57.20 42 ASP C O 1
ATOM 2542 N N . HIS C 1 43 ? 7.918 -3.261 11.006 1.00 56.99 43 HIS C N 1
ATOM 2543 C CA . HIS C 1 43 ? 9.040 -2.352 10.757 1.00 57.10 43 HIS C CA 1
ATOM 2544 C C . HIS C 1 43 ? 9.106 -1.200 11.774 1.00 56.78 43 HIS C C 1
ATOM 2545 O O . HIS C 1 43 ? 10.185 -0.677 12.014 1.00 56.60 43 HIS C O 1
ATOM 2552 N N . VAL C 1 44 ? 7.994 -0.810 12.403 1.00 56.20 44 VAL C N 1
ATOM 2553 C CA . VAL C 1 44 ? 8.106 0.320 13.328 1.00 56.94 44 VAL C CA 1
ATOM 2554 C C . VAL C 1 44 ? 9.072 0.101 14.452 1.00 56.83 44 VAL C C 1
ATOM 2555 O O . VAL C 1 44 ? 9.661 1.078 14.938 1.00 57.39 44 VAL C O 1
ATOM 2559 N N . PHE C 1 45 ? 9.232 -1.150 14.884 1.00 55.90 45 PHE C N 1
ATOM 2560 C CA . PHE C 1 45 ? 10.076 -1.397 16.046 1.00 55.58 45 PHE C CA 1
ATOM 2561 C C . PHE C 1 45 ? 11.519 -1.191 15.723 1.00 56.25 45 PHE C C 1
ATOM 2562 O O . PHE C 1 45 ? 12.335 -1.002 16.608 1.00 56.92 45 PHE C O 1
ATOM 2578 N N . GLY C 1 47 ? 12.785 1.337 14.709 1.00 56.62 47 GLY C N 1
ATOM 2579 C CA . GLY C 1 47 ? 13.161 2.706 15.013 1.00 55.48 47 GLY C CA 1
ATOM 2580 C C . GLY C 1 47 ? 12.441 3.263 16.200 1.00 55.39 47 GLY C C 1
ATOM 2581 O O . GLY C 1 47 ? 12.939 4.199 16.807 1.00 54.11 47 GLY C O 1
ATOM 2582 N N . HIS C 1 48 ? 11.255 2.715 16.515 1.00 55.57 48 HIS C N 1
ATOM 2583 C CA . HIS C 1 48 ? 10.549 3.095 17.746 1.00 55.31 48 HIS C CA 1
ATOM 2584 C C . HIS C 1 48 ? 11.041 2.201 18.881 1.00 55.79 48 HIS C C 1
ATOM 2585 O O . HIS C 1 48 ? 10.316 1.384 19.501 1.00 54.30 48 HIS C O 1
ATOM 2592 N N . PHE C 1 49 ? 12.360 2.354 18.980 1.00 55.81 49 PHE C N 1
ATOM 2593 C CA . PHE C 1 49 ? 13.229 2.136 20.087 1.00 54.85 49 PHE C CA 1
ATOM 2594 C C . PHE C 1 49 ? 14.015 0.872 19.950 1.00 55.07 49 PHE C C 1
ATOM 2595 O O . PHE C 1 49 ? 13.554 -0.199 20.290 1.00 55.85 49 PHE C O 1
ATOM 2603 N N . PRO C 1 50 ? 15.200 1.023 19.353 1.00 54.68 50 PRO C N 1
ATOM 2604 C CA . PRO C 1 50 ? 16.269 0.078 19.321 1.00 55.01 50 PRO C CA 1
ATOM 2605 C C . PRO C 1 50 ? 16.471 -0.453 20.732 1.00 55.61 50 PRO C C 1
ATOM 2606 O O . PRO C 1 50 ? 16.701 0.336 21.650 1.00 55.20 50 PRO C O 1
ATOM 2610 N N . GLY C 1 51 ? 16.361 -1.773 20.901 1.00 56.01 51 GLY C N 1
ATOM 2611 C CA . GLY C 1 51 ? 16.542 -2.395 22.203 1.00 55.98 51 GLY C CA 1
ATOM 2612 C C . GLY C 1 51 ? 15.362 -2.181 23.128 1.00 56.49 51 GLY C C 1
ATOM 2613 O O . GLY C 1 51 ? 15.407 -2.582 24.291 1.00 57.43 51 GLY C O 1
ATOM 2614 N N . HIS C 1 52 ? 14.299 -1.552 22.637 1.00 56.20 52 HIS C N 1
ATOM 2615 C CA . HIS C 1 52 ? 13.112 -1.308 23.466 1.00 56.32 52 HIS C CA 1
ATOM 2616 C C . HIS C 1 52 ? 11.823 -1.114 22.611 1.00 55.82 52 HIS C C 1
ATOM 2617 O O . HIS C 1 52 ? 11.316 -0.018 22.474 1.00 55.40 52 HIS C O 1
ATOM 2624 N N . PRO C 1 53 ? 11.301 -2.200 22.026 1.00 55.46 53 PRO C N 1
ATOM 2625 C CA . PRO C 1 53 ? 10.126 -2.116 21.145 1.00 55.53 53 PRO C CA 1
ATOM 2626 C C . PRO C 1 53 ? 8.863 -1.660 21.847 1.00 55.61 53 PRO C C 1
ATOM 2627 O O . PRO C 1 53 ? 8.387 -2.329 22.752 1.00 56.39 53 PRO C O 1
ATOM 2631 N N . ILE C 1 54 ? 8.321 -0.533 21.415 1.00 56.09 54 ILE C N 1
ATOM 2632 C CA . ILE C 1 54 ? 7.097 0.021 21.991 1.00 56.32 54 ILE C CA 1
ATOM 2633 C C . ILE C 1 54 ? 6.218 0.486 20.845 1.00 56.27 54 ILE C C 1
ATOM 2634 O O . ILE C 1 54 ? 6.658 1.252 19.984 1.00 56.92 54 ILE C O 1
ATOM 2639 N N . TYR C 1 55 ? 4.994 -0.004 20.785 1.00 56.19 55 TYR C N 1
ATOM 2640 C CA . TYR C 1 55 ? 4.130 0.389 19.701 1.00 56.44 55 TYR C CA 1
ATOM 2641 C C . TYR C 1 55 ? 3.721 1.863 19.852 1.00 56.11 55 TYR C C 1
ATOM 2642 O O . TYR C 1 55 ? 3.178 2.268 20.888 1.00 56.10 55 TYR C O 1
ATOM 2651 N N . PRO C 1 56 ? 3.997 2.679 18.832 1.00 56.03 56 PRO C N 1
ATOM 2652 C CA . PRO C 1 56 ? 3.702 4.117 18.936 1.00 55.93 56 PRO C CA 1
ATOM 2653 C C . PRO C 1 56 ? 2.250 4.368 19.262 1.00 56.01 56 PRO C C 1
ATOM 2654 O O . PRO C 1 56 ? 1.388 3.855 18.566 1.00 56.79 56 PRO C O 1
ATOM 2658 N N . GLY C 1 57 ? 1.990 5.147 20.308 1.00 55.73 57 GLY C N 1
ATOM 2659 C CA . GLY C 1 57 ? 0.631 5.522 20.664 1.00 55.62 57 GLY C CA 1
ATOM 2660 C C . GLY C 1 57 ? -0.187 6.076 19.497 1.00 56.30 57 GLY C C 1
ATOM 2661 O O . GLY C 1 57 ? -1.326 5.654 19.285 1.00 56.93 57 GLY C O 1
ATOM 2662 N N . VAL C 1 58 ? 0.380 7.005 18.724 1.00 55.75 58 VAL C N 1
ATOM 2663 C CA . VAL C 1 58 ? -0.373 7.607 17.633 1.00 55.26 58 VAL C CA 1
ATOM 2664 C C . VAL C 1 58 ? -0.881 6.550 16.643 1.00 55.85 58 VAL C C 1
ATOM 2665 O O . VAL C 1 58 ? -1.916 6.743 15.984 1.00 56.67 58 VAL C O 1
ATOM 2669 N N . LEU C 1 59 ? -0.178 5.436 16.531 1.00 55.32 59 LEU C N 1
ATOM 2670 C CA . LEU C 1 59 ? -0.648 4.392 15.634 1.00 55.64 59 LEU C CA 1
ATOM 2671 C C . LEU C 1 59 ? -1.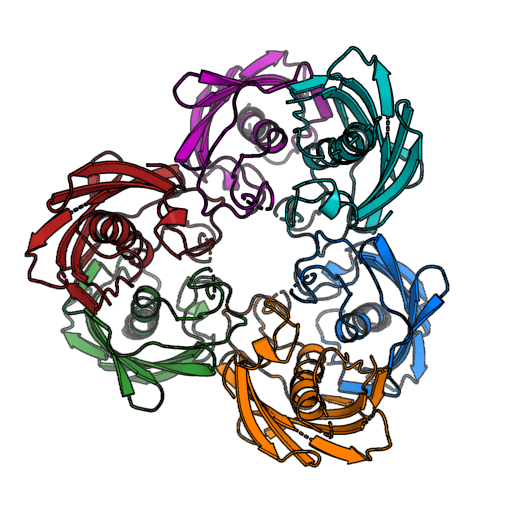857 3.623 16.218 1.00 56.50 59 LEU C C 1
ATOM 2672 O O . LEU C 1 59 ? -2.697 3.125 15.459 1.00 57.38 59 LEU C O 1
ATOM 2677 N N . ILE C 1 60 ? -1.956 3.530 17.552 1.00 55.83 60 ILE C N 1
ATOM 2678 C CA . ILE C 1 60 ? -3.176 2.981 18.149 1.00 55.56 60 ILE C CA 1
ATOM 2679 C C . ILE C 1 60 ? -4.364 3.842 17.726 1.00 56.13 60 ILE C C 1
ATOM 2680 O O . ILE C 1 60 ? -5.406 3.323 17.337 1.00 57.19 60 ILE C O 1
ATOM 2685 N N . LEU C 1 61 ? -4.225 5.157 17.793 1.00 55.81 61 LEU C N 1
ATOM 2686 C CA . LEU C 1 61 ? -5.321 6.025 17.377 1.00 55.92 61 LEU C CA 1
ATOM 2687 C C . LEU C 1 61 ? -5.696 5.734 15.918 1.00 56.16 61 LEU C C 1
ATOM 2688 O O . LEU C 1 61 ? -6.865 5.654 15.580 1.00 56.35 61 LEU C O 1
ATOM 2693 N N . GLU C 1 62 ? -4.707 5.544 15.058 1.00 56.28 62 GLU C N 1
ATOM 2694 C CA . GLU C 1 62 ? -4.989 5.329 13.645 1.00 56.84 62 GLU C CA 1
ATOM 2695 C C . GLU C 1 62 ? -5.740 4.020 13.435 1.00 57.20 62 GLU C C 1
ATOM 2696 O O . GLU C 1 62 ? -6.642 3.929 12.587 1.00 57.72 62 GLU C O 1
ATOM 2702 N N . GLY C 1 63 ? -5.380 3.008 14.211 1.00 56.80 63 GLY C N 1
ATOM 2703 C CA . GLY C 1 63 ? -6.054 1.726 14.136 1.00 56.92 63 GLY C CA 1
ATOM 2704 C C . GLY C 1 63 ? -7.507 1.874 14.550 1.00 58.10 63 GLY C C 1
ATOM 2705 O O . GLY C 1 63 ? -8.429 1.391 13.880 1.00 57.76 63 GLY C O 1
ATOM 2714 N N . ALA C 1 65 ? -9.198 4.576 14.336 1.00 56.87 65 ALA C N 1
ATOM 2715 C CA . ALA C 1 65 ? -9.812 5.331 13.254 1.00 56.25 65 ALA C CA 1
ATOM 2716 C C . ALA C 1 65 ? -10.167 4.456 12.061 1.00 56.20 65 ALA C C 1
ATOM 2717 O O . ALA C 1 65 ? -11.221 4.639 11.457 1.00 55.87 65 ALA C O 1
ATOM 2719 N N . GLN C 1 66 ? -9.296 3.511 11.720 1.00 56.08 66 GLN C N 1
ATOM 2720 C CA . GLN C 1 66 ? -9.547 2.724 10.532 1.00 56.25 66 GLN C CA 1
ATOM 2721 C C . GLN C 1 66 ? -10.722 1.808 10.784 1.00 56.30 66 GLN C C 1
ATOM 2722 O O . GLN C 1 66 ? -11.574 1.620 9.906 1.00 56.23 66 GLN C O 1
ATOM 2728 N N . THR C 1 67 ? -10.786 1.275 11.999 1.00 56.03 67 THR C N 1
ATOM 2729 C CA . THR C 1 67 ? -11.876 0.389 12.395 1.00 56.36 67 THR C CA 1
ATOM 2730 C C . THR C 1 67 ? -13.224 1.104 12.312 1.00 56.05 67 THR C C 1
ATOM 2731 O O . THR C 1 67 ? -14.196 0.586 11.746 1.00 55.52 67 THR C O 1
ATOM 2735 N N . GLY C 1 68 ? -13.258 2.315 12.860 1.00 55.77 68 GLY C N 1
ATOM 2736 C CA . GLY C 1 68 ? -14.423 3.188 12.736 1.00 55.47 68 GLY C CA 1
ATOM 2737 C C . GLY C 1 68 ? -14.757 3.494 11.289 1.00 55.35 68 GLY C C 1
ATOM 2738 O O . GLY C 1 68 ? -15.927 3.669 10.942 1.00 55.53 68 GLY C O 1
ATOM 2739 N N . GLY C 1 69 ? -13.728 3.540 10.443 1.00 55.31 69 GLY C N 1
ATOM 2740 C CA . GLY C 1 69 ? -13.918 3.729 9.007 1.00 55.18 69 GLY C CA 1
ATOM 2741 C C . GLY C 1 69 ? -14.827 2.652 8.451 1.00 54.96 69 GLY C C 1
ATOM 2742 O O . GLY C 1 69 ? -15.830 2.935 7.803 1.00 54.65 69 GLY C O 1
ATOM 2743 N N . VAL C 1 70 ? -14.484 1.405 8.730 1.00 54.55 70 VAL C N 1
ATOM 2744 C CA . VAL C 1 70 ? -15.280 0.315 8.228 1.00 54.60 70 VAL C CA 1
ATOM 2745 C C . VAL C 1 70 ? -16.737 0.453 8.715 1.00 55.04 70 VAL C C 1
ATOM 2746 O O . VAL C 1 70 ? -17.698 0.331 7.925 1.00 54.90 70 VAL C O 1
ATOM 2750 N N . LEU C 1 71 ? -16.906 0.715 10.006 1.00 55.23 71 LEU C N 1
ATOM 2751 C CA . LEU C 1 71 ? -18.245 0.878 10.560 1.00 55.35 71 LEU C CA 1
ATOM 2752 C C . LEU C 1 71 ? -18.995 1.909 9.756 1.00 55.46 71 LEU C C 1
ATOM 2753 O O . LEU C 1 71 ? -20.101 1.652 9.311 1.00 55.71 71 LEU C O 1
ATOM 2758 N N . ALA C 1 72 ? -18.392 3.082 9.572 1.00 55.61 72 ALA C N 1
ATOM 2759 C CA . ALA C 1 72 ? -19.053 4.148 8.822 1.00 55.59 72 ALA C CA 1
ATOM 2760 C C . ALA C 1 72 ? -19.393 3.708 7.400 1.00 55.61 72 ALA C C 1
ATOM 2761 O O . ALA C 1 72 ? -20.541 3.804 6.990 1.00 55.85 72 ALA C O 1
ATOM 2763 N N . PHE C 1 73 ? -18.411 3.199 6.663 1.00 56.14 73 PHE C N 1
ATOM 2764 C CA . PHE C 1 73 ? -18.646 2.703 5.310 1.00 56.73 73 PHE C CA 1
ATOM 2765 C C . PHE C 1 73 ? -19.743 1.640 5.261 1.00 56.96 73 PHE C C 1
ATOM 2766 O O . PHE C 1 73 ? -20.459 1.536 4.279 1.00 57.08 73 PHE C O 1
ATOM 2774 N N . GLU C 1 74 ? -19.863 0.853 6.324 1.00 58.08 74 GLU C N 1
ATOM 2775 C CA . GLU C 1 74 ? -20.871 -0.204 6.403 1.00 58.98 74 GLU C CA 1
ATOM 2776 C C . GLU C 1 74 ? -22.264 0.274 6.820 1.00 59.91 74 GLU C C 1
ATOM 2777 O O . GLU C 1 74 ? -23.181 -0.539 6.974 1.00 59.66 74 GLU C O 1
ATOM 2783 N N . SER C 1 75 ? -22.430 1.582 7.002 1.00 61.20 75 SER C N 1
ATOM 2784 C CA . SER C 1 75 ? -23.622 2.079 7.681 1.00 62.62 75 SER C CA 1
ATOM 2785 C C . SER C 1 75 ? -24.321 3.261 7.009 1.00 64.31 75 SER C C 1
ATOM 2786 O O . SER C 1 75 ? -24.668 4.240 7.677 1.00 64.46 75 SER C O 1
ATOM 2797 N N . PRO C 1 82 ? -25.816 4.332 -0.711 1.00 64.52 82 PRO C N 1
ATOM 2798 C CA . PRO C 1 82 ? -25.116 3.042 -0.771 1.00 64.76 82 PRO C CA 1
ATOM 2799 C C . PRO C 1 82 ? -24.039 2.966 -1.885 1.00 64.75 82 PRO C C 1
ATOM 2800 O O . PRO C 1 82 ? -24.277 2.322 -2.911 1.00 65.24 82 PRO C O 1
ATOM 2804 N N . LYS C 1 83 ? -22.871 3.592 -1.683 1.00 63.89 83 LYS C N 1
ATOM 2805 C CA . LYS C 1 83 ? -21.912 3.804 -2.786 1.00 63.23 83 LYS C CA 1
ATOM 2806 C C . LYS C 1 83 ? -20.448 3.853 -2.361 1.00 63.05 83 LYS C C 1
ATOM 2807 O O . LYS C 1 83 ? -20.019 3.140 -1.446 1.00 63.07 83 LYS C O 1
ATOM 2813 N N . SER C 1 84 ? -19.685 4.701 -3.056 1.00 62.71 84 SER C N 1
ATOM 2814 C CA . SER C 1 84 ? -18.291 5.006 -2.680 1.00 61.85 84 SER C CA 1
ATOM 2815 C C . SER C 1 84 ? -18.084 6.515 -2.464 1.00 61.31 84 SER C C 1
ATOM 2816 O O . SER C 1 84 ? -18.530 7.358 -3.274 1.00 60.97 84 SER C O 1
ATOM 2819 N N . LYS C 1 85 ? -17.428 6.822 -1.344 1.00 59.98 85 LYS C N 1
ATOM 2820 C CA . LYS C 1 85 ? -17.176 8.178 -0.852 1.00 58.81 85 LYS C CA 1
ATOM 2821 C C . LYS C 1 85 ? -15.973 8.028 0.081 1.00 58.19 85 LYS C C 1
ATOM 2822 O O . LYS C 1 85 ? -15.376 6.957 0.148 1.00 58.26 85 LYS C O 1
ATOM 2828 N N . VAL C 1 86 ? -15.608 9.069 0.816 1.00 56.98 86 VAL C N 1
ATOM 2829 C CA . VAL C 1 86 ? -14.438 8.945 1.681 1.00 56.57 86 VAL C CA 1
ATOM 2830 C C . VAL C 1 86 ? -14.754 9.293 3.129 1.00 56.38 86 VAL C C 1
ATOM 2831 O O . VAL C 1 86 ? -15.651 10.104 3.399 1.00 56.46 86 VAL C O 1
ATOM 2835 N N . VAL C 1 87 ? -14.030 8.660 4.054 1.00 55.80 87 VAL C N 1
ATOM 2836 C CA . VAL C 1 87 ? -14.204 8.935 5.477 1.00 55.61 87 VAL C CA 1
ATOM 2837 C C . VAL C 1 87 ? -13.006 9.673 6.056 1.00 55.98 87 VAL C C 1
ATOM 2838 O O . VAL C 1 87 ? -11.968 9.083 6.316 1.00 56.16 87 VAL C O 1
ATOM 2842 N N . TYR C 1 88 ? -13.177 10.970 6.258 1.00 57.06 88 TYR C N 1
ATOM 2843 C CA . TYR C 1 88 ? -12.123 11.858 6.711 1.00 58.07 88 TYR C CA 1
ATOM 2844 C C . TYR C 1 88 ? -12.273 12.048 8.216 1.00 57.09 88 TYR C C 1
ATOM 2845 O O . TYR C 1 88 ? -13.316 12.485 8.694 1.00 56.94 88 TYR C O 1
ATOM 2854 N N . PHE C 1 89 ? -11.240 11.697 8.970 1.00 56.19 89 PHE C N 1
ATOM 2855 C CA . PHE C 1 89 ? -11.239 11.989 10.396 1.00 55.46 89 PHE C CA 1
ATOM 2856 C C . PHE C 1 89 ? -10.686 13.388 10.660 1.00 55.42 89 PHE C C 1
ATOM 2857 O O . PHE C 1 89 ? -9.510 13.645 10.419 1.00 55.88 89 PHE C O 1
ATOM 2865 N N . THR C 1 90 ? -11.530 14.292 11.148 1.00 55.05 90 THR C N 1
ATOM 2866 C CA . THR C 1 90 ? -11.129 15.686 11.276 1.00 55.23 90 THR C CA 1
ATOM 2867 C C . THR C 1 90 ? -10.683 16.067 12.679 1.00 54.96 90 THR C C 1
ATOM 2868 O O . THR C 1 90 ? -10.124 17.149 12.889 1.00 54.62 90 THR C O 1
ATOM 2872 N N . GLY C 1 91 ? -10.946 15.193 13.645 1.00 54.73 91 GLY C N 1
ATOM 2873 C CA . GLY C 1 91 ? -10.635 15.515 15.033 1.00 54.32 91 GLY C CA 1
ATOM 2874 C C . GLY C 1 91 ? -10.447 14.348 15.981 1.00 53.80 91 GLY C C 1
ATOM 2875 O O . GLY C 1 91 ? -11.068 13.304 15.841 1.00 53.41 91 GLY C O 1
ATOM 2876 N N . ILE C 1 92 ? -9.571 14.543 16.956 1.00 53.78 92 ILE C N 1
ATOM 2877 C CA . ILE C 1 92 ? -9.394 13.601 18.050 1.00 53.80 92 ILE C CA 1
ATOM 2878 C C . ILE C 1 92 ? -9.364 14.386 19.350 1.00 54.49 92 ILE C C 1
ATOM 2879 O O . ILE C 1 92 ? -8.743 15.444 19.434 1.00 54.50 92 ILE C O 1
ATOM 2884 N N . ASP C 1 93 ? -10.038 13.861 20.365 1.00 55.10 93 ASP C N 1
ATOM 2885 C CA . ASP C 1 93 ? -10.170 14.572 21.620 1.00 55.16 93 ASP C CA 1
ATOM 2886 C C . ASP C 1 93 ? -10.065 13.666 22.838 1.00 55.09 93 ASP C C 1
ATOM 2887 O O . ASP C 1 93 ? -10.368 12.470 22.768 1.00 55.24 93 ASP C O 1
ATOM 2892 N N . GLY C 1 94 ? -9.616 14.238 23.947 1.00 54.66 94 GLY C N 1
ATOM 2893 C CA . GLY C 1 94 ? -9.419 13.473 25.166 1.00 54.79 94 GLY C CA 1
ATOM 2894 C C . GLY C 1 94 ? -8.716 12.155 24.941 1.00 55.01 94 GLY C C 1
ATOM 2895 O O . GLY C 1 94 ? -9.146 11.137 25.468 1.00 55.34 94 GLY C O 1
ATOM 2896 N N . ALA C 1 95 ? -7.642 12.168 24.150 1.00 54.98 95 ALA C N 1
ATOM 2897 C CA . ALA C 1 95 ? -6.877 10.947 23.891 1.00 55.06 95 ALA C CA 1
ATOM 2898 C C . ALA C 1 95 ? -5.919 10.709 25.034 1.00 55.31 95 ALA C C 1
ATOM 2899 O O . ALA C 1 95 ? -5.151 11.590 25.422 1.00 55.72 95 ALA C O 1
ATOM 2901 N N . LYS C 1 96 ? -5.961 9.511 25.581 1.00 55.36 96 LYS C N 1
ATOM 2902 C CA . LYS C 1 96 ? -5.128 9.207 26.719 1.00 55.64 96 LYS C CA 1
ATOM 2903 C C . LYS C 1 96 ? -4.450 7.898 26.461 1.00 55.59 96 LYS C C 1
ATOM 2904 O O . LYS C 1 96 ? -5.094 6.963 25.990 1.00 55.99 96 LYS C O 1
ATOM 2910 N N . PHE C 1 97 ? -3.157 7.846 26.772 1.00 55.86 97 PHE C N 1
ATOM 2911 C CA . PHE C 1 97 ? -2.340 6.632 26.650 1.00 55.97 97 PHE C CA 1
ATOM 2912 C C . PHE C 1 97 ? -2.009 6.058 28.010 1.00 56.24 97 PHE C C 1
ATOM 2913 O O . PHE C 1 97 ? -1.476 6.744 28.868 1.00 56.05 97 PHE C O 1
ATOM 2921 N N . ARG C 1 98 ? -2.341 4.795 28.218 1.00 56.84 98 ARG C N 1
ATOM 2922 C CA . ARG C 1 98 ? -2.220 4.231 29.546 1.00 57.75 98 ARG C CA 1
ATOM 2923 C C . ARG C 1 98 ? -1.005 3.325 29.671 1.00 57.92 98 ARG C C 1
ATOM 2924 O O . ARG C 1 98 ? -0.059 3.664 30.340 1.00 59.10 98 ARG C O 1
ATOM 2932 N N . ASN C 1 99 ? -0.999 2.176 29.030 1.00 57.49 99 ASN C N 1
ATOM 2933 C CA . ASN C 1 99 ? 0.160 1.311 29.157 1.00 57.02 99 ASN C CA 1
ATOM 2934 C C . ASN C 1 99 ? 0.765 1.072 27.815 1.00 56.58 99 ASN C C 1
ATOM 2935 O O . ASN C 1 99 ? 0.083 1.172 26.788 1.00 56.00 99 ASN C O 1
ATOM 2940 N N . PRO C 1 100 ? 2.051 0.738 27.813 1.00 56.44 100 PRO C N 1
ATOM 2941 C CA . PRO C 1 100 ? 2.734 0.472 26.559 1.00 56.28 100 PRO C CA 1
ATOM 2942 C C . PRO C 1 100 ? 2.143 -0.774 25.897 1.00 56.06 100 PRO C C 1
ATOM 2943 O O . PRO C 1 100 ? 1.568 -1.650 26.556 1.00 56.11 100 PRO C O 1
ATOM 2947 N N . VAL C 1 101 ? 2.258 -0.814 24.587 1.00 55.38 101 VAL C N 1
ATOM 2948 C CA . VAL C 1 101 ? 1.865 -1.959 23.819 1.00 55.38 101 VAL C CA 1
ATOM 2949 C C . VAL C 1 101 ? 3.166 -2.537 23.271 1.00 55.13 101 VAL C C 1
ATOM 2950 O O . VAL C 1 101 ? 4.004 -1.793 22.827 1.00 55.26 101 VAL C O 1
ATOM 2954 N N . ARG C 1 102 ? 3.337 -3.852 23.331 1.00 55.37 102 ARG C N 1
ATOM 2955 C CA . ARG C 1 102 ? 4.620 -4.487 23.012 1.00 55.95 102 ARG C CA 1
ATOM 2956 C C . ARG C 1 102 ? 4.453 -5.670 22.081 1.00 56.29 102 ARG C C 1
ATOM 2957 O O . ARG C 1 102 ? 3.380 -6.223 21.989 1.00 56.67 102 ARG C O 1
ATOM 2965 N N . PRO C 1 103 ? 5.519 -6.046 21.365 1.00 56.38 103 PRO C N 1
ATOM 2966 C CA . PRO C 1 103 ? 5.470 -7.188 20.512 1.00 55.66 103 PRO C CA 1
ATOM 2967 C C . PRO C 1 103 ? 4.874 -8.346 21.295 1.00 56.12 103 PRO C C 1
ATOM 2968 O O . PRO C 1 103 ? 5.241 -8.551 22.468 1.00 55.78 103 PRO C O 1
ATOM 2972 N N . GLY C 1 104 ? 3.939 -9.071 20.676 1.00 55.86 104 GLY C N 1
ATOM 2973 C CA . GLY C 1 104 ? 3.308 -10.208 21.302 1.00 55.20 104 GLY C CA 1
ATOM 2974 C C . GLY C 1 104 ? 1.897 -9.894 21.722 1.00 55.41 104 GLY C C 1
ATOM 2975 O O . GLY C 1 104 ? 1.095 -10.792 21.888 1.00 55.37 104 GLY C O 1
ATOM 2976 N N . ASP C 1 105 ? 1.570 -8.622 21.900 1.00 55.54 105 ASP C N 1
ATOM 2977 C CA . ASP C 1 105 ? 0.212 -8.247 22.309 1.00 55.27 105 ASP C CA 1
ATOM 2978 C C . ASP C 1 105 ? -0.795 -8.360 21.153 1.00 55.49 105 ASP C C 1
ATOM 2979 O O . ASP C 1 105 ? -0.474 -8.055 20.005 1.00 55.86 105 ASP C O 1
ATOM 2984 N N . ARG C 1 106 ? -2.020 -8.754 21.461 1.00 54.71 106 ARG C N 1
ATOM 2985 C CA . ARG C 1 106 ? -3.083 -8.519 20.546 1.00 54.45 106 ARG C CA 1
ATOM 2986 C C . ARG C 1 106 ? -3.687 -7.175 20.908 1.00 55.00 106 ARG C C 1
ATOM 2987 O O . ARG C 1 106 ? -4.121 -6.954 22.033 1.00 55.58 106 ARG C O 1
ATOM 2995 N N . LEU C 1 107 ? -3.702 -6.251 19.955 1.00 55.39 107 LEU C N 1
ATOM 2996 C CA . LEU C 1 107 ? -4.201 -4.905 20.235 1.00 55.15 107 LEU C CA 1
ATOM 2997 C C . LEU C 1 107 ? -5.684 -4.829 19.858 1.00 55.83 107 LEU C C 1
ATOM 2998 O O . LEU C 1 107 ? -6.017 -4.816 18.659 1.00 56.30 107 LEU C O 1
ATOM 3003 N N . ASP C 1 108 ? -6.556 -4.783 20.870 1.00 55.32 108 ASP C N 1
ATOM 3004 C CA . ASP C 1 108 ? -8.014 -4.824 20.680 1.00 55.34 108 ASP C CA 1
ATOM 3005 C C . ASP C 1 108 ? -8.677 -3.460 20.529 1.00 55.25 108 ASP C C 1
ATOM 3006 O O . ASP C 1 108 ? -8.622 -2.658 21.441 1.00 55.33 108 ASP C O 1
ATOM 3011 N N . TYR C 1 109 ? -9.326 -3.198 19.396 1.00 55.36 109 TYR C N 1
ATOM 3012 C CA . TYR C 1 109 ? -10.016 -1.920 19.188 1.00 55.47 109 TYR C CA 1
ATOM 3013 C C . TYR C 1 109 ? -11.499 -2.018 19.461 1.00 55.79 109 TYR C C 1
ATOM 3014 O O . TYR C 1 109 ? -12.142 -3.029 19.125 1.00 55.99 109 TYR C O 1
ATOM 3023 N N . GLU C 1 110 ? -12.055 -0.939 20.003 1.00 56.05 110 GLU C N 1
ATOM 3024 C CA . GLU C 1 110 ? -13.472 -0.870 20.339 1.00 56.64 110 GLU C CA 1
ATOM 3025 C C . GLU C 1 110 ? -13.938 0.507 19.943 1.00 56.70 110 GLU C C 1
ATOM 3026 O O . GLU C 1 110 ? -13.405 1.493 20.434 1.00 56.38 110 GLU C O 1
ATOM 3040 N N . SER C 1 112 ? -17.441 2.805 19.520 1.00 56.22 112 SER C N 1
ATOM 3041 C CA . SER C 1 112 ? -18.885 3.052 19.617 1.00 55.43 112 SER C CA 1
ATOM 3042 C C . SER C 1 112 ? -19.262 4.417 19.064 1.00 55.03 112 SER C C 1
ATOM 3043 O O . SER C 1 112 ? -18.529 5.389 19.196 1.00 54.77 112 SER C O 1
ATOM 3046 N N . VAL C 1 113 ? -20.430 4.482 18.455 1.00 54.78 113 VAL C N 1
ATOM 3047 C CA . VAL C 1 113 ? -20.940 5.727 17.935 1.00 54.61 113 VAL C CA 1
ATOM 3048 C C . VAL C 1 113 ? -21.633 6.446 19.074 1.00 54.75 113 VAL C C 1
ATOM 3049 O O . VAL C 1 113 ? -22.562 5.910 19.658 1.00 54.66 113 VAL C O 1
ATOM 3053 N N . VAL C 1 114 ? -21.166 7.638 19.433 1.00 54.89 114 VAL C N 1
ATOM 3054 C CA . VAL C 1 114 ? -21.888 8.397 20.449 1.00 55.12 114 VAL C CA 1
ATOM 3055 C C . VAL C 1 114 ? -22.806 9.421 19.821 1.00 55.10 114 VAL C C 1
ATOM 3056 O O . VAL C 1 114 ? -23.842 9.715 20.377 1.00 55.45 114 VAL C O 1
ATOM 3060 N N . LYS C 1 115 ? -22.446 9.942 18.656 1.00 55.11 115 LYS C N 1
ATOM 3061 C CA . LYS C 1 115 ? -23.381 10.744 17.887 1.00 55.07 115 LYS C CA 1
ATOM 3062 C C . LYS C 1 115 ? -23.270 10.511 16.391 1.00 55.09 115 LYS C C 1
ATOM 3063 O O . LYS C 1 115 ? -22.210 10.200 15.865 1.00 54.90 115 LYS C O 1
ATOM 3069 N N . ASN C 1 116 ? -24.392 10.675 15.711 1.00 55.45 116 ASN C N 1
ATOM 3070 C CA . ASN C 1 116 ? -24.454 10.526 14.272 1.00 55.63 116 ASN C CA 1
ATOM 3071 C C . ASN C 1 116 ? -25.394 11.577 13.721 1.00 55.58 116 ASN C C 1
ATOM 3072 O O . ASN C 1 116 ? -26.569 11.580 14.059 1.00 55.77 116 ASN C O 1
ATOM 3077 N N . ARG C 1 117 ? -24.890 12.484 12.894 1.00 55.70 117 ARG C N 1
ATOM 3078 C CA . ARG C 1 117 ? -25.776 13.490 12.307 1.00 56.18 117 ARG C CA 1
ATOM 3079 C C . ARG C 1 117 ? -25.451 13.740 10.845 1.00 56.29 117 ARG C C 1
ATOM 3080 O O . ARG C 1 117 ? -24.392 14.280 10.517 1.00 56.58 117 ARG C O 1
ATOM 3088 N N . GLY C 1 118 ? -26.375 13.344 9.975 1.00 56.20 118 GLY C N 1
ATOM 3089 C CA . GLY C 1 118 ? -26.111 13.316 8.545 1.00 56.15 118 GLY C CA 1
ATOM 3090 C C . GLY C 1 118 ? -24.737 12.724 8.262 1.00 56.27 118 GLY C C 1
ATOM 3091 O O . GLY C 1 118 ? -24.485 11.541 8.517 1.00 55.98 118 GLY C O 1
ATOM 3092 N N . ASN C 1 119 ? -23.849 13.579 7.760 1.00 56.47 119 ASN C N 1
ATOM 3093 C CA . ASN C 1 119 ? -22.485 13.239 7.357 1.00 56.67 119 ASN C CA 1
ATOM 3094 C C . ASN C 1 119 ? -21.449 13.173 8.470 1.00 57.32 119 ASN C C 1
ATOM 3095 O O . ASN C 1 119 ? -20.271 12.980 8.181 1.00 56.75 119 ASN C O 1
ATOM 3108 N N . TRP C 1 121 ? -19.855 11.830 12.203 1.00 57.75 121 TRP C N 1
ATOM 3109 C CA . TRP C 1 121 ? -19.773 10.726 13.153 1.00 57.07 121 TRP C CA 1
ATOM 3110 C C . TRP C 1 121 ? -18.894 11.120 14.323 1.00 56.24 121 TRP C C 1
ATOM 3111 O O . TRP C 1 121 ? -17.837 11.711 14.128 1.00 56.12 121 TRP C O 1
ATOM 3122 N N . ILE C 1 122 ? -19.332 10.782 15.531 1.00 55.52 122 ILE C N 1
ATOM 3123 C CA . ILE C 1 122 ? -18.506 10.913 16.723 1.00 54.89 122 ILE C CA 1
ATOM 3124 C C . ILE C 1 122 ? -18.386 9.554 17.405 1.00 55.04 122 ILE C C 1
ATOM 3125 O O . ILE C 1 122 ? -19.395 8.954 17.770 1.00 55.10 122 ILE C O 1
ATOM 3130 N N . PHE C 1 123 ? -17.158 9.078 17.586 1.00 54.91 123 PHE C N 1
ATOM 3131 C CA . PHE C 1 123 ? -16.929 7.780 18.193 1.00 54.95 123 PHE C CA 1
ATOM 3132 C C . PHE C 1 123 ? -16.272 7.895 19.554 1.00 54.85 123 PHE C C 1
ATOM 3133 O O . PHE C 1 123 ? -15.402 8.732 19.765 1.00 54.65 123 PHE C O 1
ATOM 3141 N N . LYS C 1 124 ? -16.667 7.017 20.463 1.00 54.86 124 LYS C N 1
ATOM 3142 C CA . LYS C 1 124 ? -15.876 6.755 21.642 1.00 55.15 124 LYS C CA 1
ATOM 3143 C C . LYS C 1 124 ? -15.028 5.542 21.302 1.00 55.47 124 LYS C C 1
ATOM 3144 O O . LYS C 1 124 ? -15.558 4.491 20.937 1.00 55.63 124 LYS C O 1
ATOM 3150 N N . GLY C 1 125 ? -13.709 5.695 21.400 1.00 55.51 125 GLY C N 1
ATOM 3151 C CA . GLY C 1 125 ? -12.767 4.624 21.046 1.00 55.65 125 GLY C CA 1
ATOM 3152 C C . GLY C 1 125 ? -11.897 4.193 22.208 1.00 55.59 125 GLY C C 1
ATOM 3153 O O . GLY C 1 125 ? -11.430 5.015 22.988 1.00 55.78 125 GLY C O 1
ATOM 3154 N N . GLN C 1 126 ? -11.708 2.890 22.340 1.00 55.40 126 GLN C N 1
ATOM 3155 C CA . GLN C 1 126 ? -10.826 2.337 23.356 1.00 55.27 126 GLN C CA 1
ATOM 3156 C C . GLN C 1 126 ? -9.970 1.206 22.782 1.00 55.49 126 GLN C C 1
ATOM 3157 O O . GLN C 1 126 ? -10.401 0.473 21.897 1.00 55.82 126 GLN C O 1
ATOM 3163 N N . ALA C 1 127 ? -8.754 1.055 23.282 1.00 55.36 127 ALA C N 1
ATOM 3164 C CA . ALA C 1 127 ? -7.896 -0.021 22.821 1.00 54.63 127 ALA C CA 1
ATOM 3165 C C . ALA C 1 127 ? -7.498 -0.838 24.032 1.00 55.26 127 ALA C C 1
ATOM 3166 O O . ALA C 1 127 ? -7.246 -0.282 25.108 1.00 55.55 127 ALA C O 1
ATOM 3168 N N . PHE C 1 128 ? -7.464 -2.154 23.873 1.00 55.06 128 PHE C N 1
ATOM 3169 C CA . PHE C 1 128 ? -7.208 -3.054 24.992 1.00 54.67 128 PHE C CA 1
ATOM 3170 C C . PHE C 1 128 ? -6.158 -4.085 24.637 1.00 55.11 128 PHE C C 1
ATOM 3171 O O . PHE C 1 128 ? -5.961 -4.409 23.467 1.00 55.84 128 PHE C O 1
ATOM 3179 N N . VAL C 1 129 ? -5.481 -4.587 25.660 1.00 55.20 129 VAL C N 1
ATOM 3180 C CA . VAL C 1 129 ? -4.578 -5.738 25.568 1.00 54.85 129 VAL C CA 1
ATOM 3181 C C . VAL C 1 129 ? -4.873 -6.611 26.804 1.00 55.68 129 VAL C C 1
ATOM 3182 O O . VAL C 1 129 ? -4.706 -6.180 27.961 1.00 55.91 129 VAL C O 1
ATOM 3186 N N . ASP C 1 130 ? -5.382 -7.811 26.549 1.00 56.27 130 ASP C N 1
ATOM 3187 C CA . ASP C 1 130 ? -5.930 -8.711 27.587 1.00 56.72 130 ASP C CA 1
ATOM 3188 C C . ASP C 1 130 ? -6.882 -8.049 28.562 1.00 56.55 130 ASP C C 1
ATOM 3189 O O . ASP C 1 130 ? -6.858 -8.330 29.759 1.00 56.54 130 ASP C O 1
ATOM 3194 N N . GLY C 1 131 ? -7.739 -7.171 28.051 1.00 56.41 131 GLY C N 1
ATOM 3195 C CA . GLY C 1 131 ? -8.750 -6.538 28.903 1.00 55.85 131 GLY C CA 1
ATOM 3196 C C . GLY C 1 131 ? -8.223 -5.363 29.701 1.00 55.81 131 GLY C C 1
ATOM 3197 O O . GLY C 1 131 ? -8.910 -4.851 30.579 1.00 55.89 131 GLY C O 1
ATOM 3198 N N . ASN C 1 132 ? -7.007 -4.923 29.405 1.00 55.73 132 ASN C N 1
ATOM 3199 C CA . ASN C 1 132 ? -6.518 -3.711 30.030 1.00 55.90 132 ASN C CA 1
ATOM 3200 C C . ASN C 1 132 ? -6.533 -2.550 29.062 1.00 56.18 132 ASN C C 1
ATOM 3201 O O . ASN C 1 132 ? -5.960 -2.619 27.977 1.00 56.59 132 ASN C O 1
ATOM 3206 N N . LEU C 1 133 ? -7.225 -1.489 29.450 1.00 55.81 133 LEU C N 1
ATOM 3207 C CA . LEU C 1 133 ? -7.275 -0.280 28.641 1.00 55.40 133 LEU C CA 1
ATOM 3208 C C . LEU C 1 133 ? -5.852 0.218 28.386 1.00 55.49 133 LEU C C 1
ATOM 3209 O O . LEU C 1 133 ? -5.078 0.388 29.313 1.00 56.79 133 LEU C O 1
ATOM 3214 N N . VAL C 1 134 ? -5.481 0.441 27.142 1.00 55.01 134 VAL C N 1
ATOM 3215 C CA . VAL C 1 134 ? -4.163 0.995 26.900 1.00 55.14 134 VAL C CA 1
ATOM 3216 C C . VAL C 1 134 ? -4.256 2.369 26.248 1.00 55.88 134 VAL C C 1
ATOM 3217 O O . VAL C 1 134 ? -3.312 3.155 26.348 1.00 56.45 134 VAL C O 1
ATOM 3221 N N . ALA C 1 135 ? -5.376 2.645 25.578 1.00 55.58 135 ALA C N 1
ATOM 3222 C CA . ALA C 1 135 ? -5.632 3.977 25.049 1.00 55.81 135 ALA C CA 1
ATOM 3223 C C . ALA C 1 135 ? -7.124 4.290 24.842 1.00 56.14 135 ALA C C 1
ATOM 3224 O O . ALA C 1 135 ? -7.965 3.390 24.726 1.00 56.52 135 ALA C O 1
ATOM 3226 N N . GLU C 1 136 ? -7.458 5.570 24.807 1.00 55.90 136 GLU C N 1
ATOM 3227 C CA . GLU C 1 136 ? -8.835 5.950 24.513 1.00 56.23 136 GLU C CA 1
ATOM 3228 C C . GLU C 1 136 ? -8.898 7.364 23.958 1.00 55.89 136 GLU C C 1
ATOM 3229 O O . GLU C 1 136 ? -8.006 8.183 24.211 1.00 55.94 136 GLU C O 1
ATOM 3235 N N . ALA C 1 137 ? -9.947 7.639 23.191 1.00 55.15 137 ALA C N 1
ATOM 3236 C CA . ALA C 1 137 ? -10.143 8.950 22.608 1.00 54.84 137 ALA C CA 1
ATOM 3237 C C . ALA C 1 137 ? -11.527 9.058 22.031 1.00 54.77 137 ALA C C 1
ATOM 3238 O O . ALA C 1 137 ? -12.219 8.065 21.852 1.00 54.43 137 ALA C O 1
ATOM 3240 N N . GLU C 1 138 ? -11.920 10.287 21.742 1.00 54.96 138 GLU C N 1
ATOM 3241 C CA . GLU C 1 138 ? -13.148 10.562 21.028 1.00 55.05 138 GLU C CA 1
ATOM 3242 C C . GLU C 1 138 ? -12.760 10.978 19.617 1.00 55.12 138 GLU C C 1
ATOM 3243 O O . GLU C 1 138 ? -12.008 11.928 19.449 1.00 55.45 138 GLU C O 1
ATOM 3249 N N . LEU C 1 139 ? -13.258 10.269 18.609 1.00 55.05 139 LEU C N 1
ATOM 3250 C CA . LEU C 1 139 ? -12.888 10.537 17.231 1.00 54.80 139 LEU C CA 1
ATOM 3251 C C . LEU C 1 139 ? -14.033 11.186 16.445 1.00 55.25 139 LEU C C 1
ATOM 3252 O O . LEU C 1 139 ? -15.171 10.713 16.478 1.00 55.11 139 LEU C O 1
ATOM 3257 N N . LYS C 1 140 ? -13.731 12.266 15.728 1.00 55.36 140 LYS C N 1
ATOM 3258 C CA . LYS C 1 140 ? -14.720 12.927 14.891 1.00 55.29 140 LYS C CA 1
ATOM 3259 C C . LYS C 1 140 ? -14.420 12.646 13.425 1.00 55.81 140 LYS C C 1
ATOM 3260 O O . LYS C 1 140 ? -13.271 12.767 12.989 1.00 55.85 140 LYS C O 1
ATOM 3266 N N . ALA C 1 141 ? -15.456 12.281 12.667 1.00 56.30 141 ALA C N 1
ATOM 3267 C CA . ALA C 1 141 ? -15.307 11.922 11.255 1.00 57.23 141 ALA C CA 1
ATOM 3268 C C . ALA C 1 141 ? -16.338 12.595 10.359 1.00 58.71 141 ALA C C 1
ATOM 3269 O O . ALA C 1 141 ? -17.438 12.910 10.811 1.00 58.49 141 ALA C O 1
ATOM 3279 N N . ILE C 1 143 ? -17.860 12.369 5.967 1.00 62.66 143 ILE C N 1
ATOM 3280 C CA . ILE C 1 143 ? -17.863 11.604 4.710 1.00 62.06 143 ILE C CA 1
ATOM 3281 C C . ILE C 1 143 ? -17.962 12.481 3.446 1.00 61.56 143 ILE C C 1
ATOM 3282 O O . ILE C 1 143 ? -18.929 13.217 3.282 1.00 61.12 143 ILE C O 1
ATOM 3287 N N . VAL C 1 144 ? -16.975 12.382 2.548 1.00 61.48 144 VAL C N 1
ATOM 3288 C CA . VAL C 1 144 ? -16.876 13.285 1.378 1.00 61.45 144 VAL C CA 1
ATOM 3289 C C . VAL C 1 144 ? -16.702 12.560 0.035 1.00 61.43 144 VAL C C 1
ATOM 3290 O O . VAL C 1 144 ? -16.382 11.364 0.015 1.00 61.65 144 VAL C O 1
ATOM 3294 N N . ASP C 1 145 ? -16.885 13.291 -1.076 1.00 61.10 145 ASP C N 1
ATOM 3295 C CA . ASP C 1 145 ? -16.736 12.721 -2.423 1.00 61.18 145 ASP C CA 1
ATOM 3296 C C . ASP C 1 145 ? -15.623 11.686 -2.513 1.00 60.92 145 ASP C C 1
ATOM 3297 O O . ASP C 1 145 ? -14.536 11.983 -3.041 1.00 60.73 145 ASP C O 1
ATOM 3310 N N . ILE D 1 2 ? 19.330 23.327 15.252 1.00 71.73 2 ILE D N 1
ATOM 3311 C CA . ILE D 1 2 ? 19.831 21.963 15.463 1.00 68.81 2 ILE D CA 1
ATOM 3312 C C . ILE D 1 2 ? 19.391 20.926 14.393 1.00 67.03 2 ILE D C 1
ATOM 3313 O O . ILE D 1 2 ? 18.189 20.743 14.142 1.00 66.69 2 ILE D O 1
ATOM 3318 N N . ASP D 1 3 ? 20.374 20.260 13.775 1.00 64.78 3 ASP D N 1
ATOM 3319 C CA . ASP D 1 3 ? 20.128 19.279 12.690 1.00 63.48 3 ASP D CA 1
ATOM 3320 C C . ASP D 1 3 ? 19.924 17.825 13.153 1.00 62.30 3 ASP D C 1
ATOM 3321 O O . ASP D 1 3 ? 19.958 17.534 14.353 1.00 61.75 3 ASP D O 1
ATOM 3326 N N . VAL D 1 4 ? 19.734 16.919 12.193 1.00 60.86 4 VAL D N 1
ATOM 3327 C CA . VAL D 1 4 ? 19.440 15.507 12.499 1.00 60.51 4 VAL D CA 1
ATOM 3328 C C . VAL D 1 4 ? 20.465 14.756 13.366 1.00 60.00 4 VAL D C 1
ATOM 3329 O O . VAL D 1 4 ? 20.101 14.016 14.284 1.00 58.98 4 VAL D O 1
ATOM 3341 N N . GLN D 1 6 ? 22.328 15.849 15.567 1.00 56.96 6 GLN D N 1
ATOM 3342 C CA . GLN D 1 6 ? 22.198 16.320 16.936 1.00 55.37 6 GLN D CA 1
ATOM 3343 C C . GLN D 1 6 ? 20.852 15.907 17.494 1.00 53.63 6 GLN D C 1
ATOM 3344 O O . GLN D 1 6 ? 20.728 15.556 18.664 1.00 52.53 6 GLN D O 1
ATOM 3350 N N . ILE D 1 7 ? 19.839 15.932 16.643 1.00 52.03 7 ILE D N 1
ATOM 3351 C CA . ILE D 1 7 ? 18.530 15.523 17.090 1.00 51.60 7 ILE D CA 1
ATOM 3352 C C . ILE D 1 7 ? 18.612 14.138 17.707 1.00 52.06 7 ILE D C 1
ATOM 3353 O O . ILE D 1 7 ? 18.067 13.896 18.782 1.00 51.99 7 ILE D O 1
ATOM 3358 N N . GLN D 1 8 ? 19.342 13.251 17.041 1.00 52.69 8 GLN D N 1
ATOM 3359 C CA . GLN D 1 8 ? 19.500 11.880 17.500 1.00 53.25 8 GLN D CA 1
ATOM 3360 C C . GLN D 1 8 ? 20.399 11.721 18.738 1.00 52.62 8 GLN D C 1
ATOM 3361 O O . GLN D 1 8 ? 20.339 10.708 19.437 1.00 52.07 8 GLN D O 1
ATOM 3367 N N . GLU D 1 9 ? 21.205 12.722 19.040 1.00 52.21 9 GLU D N 1
ATOM 3368 C CA . GLU D 1 9 ? 21.928 12.659 20.292 1.00 52.34 9 GLU D CA 1
ATOM 3369 C C . GLU D 1 9 ? 20.922 12.863 21.417 1.00 51.41 9 GLU D C 1
ATOM 3370 O O . GLU D 1 9 ? 21.146 12.451 22.548 1.00 50.83 9 GLU D O 1
ATOM 3376 N N . ILE D 1 10 ? 19.788 13.463 21.086 1.00 51.18 10 ILE D N 1
ATOM 3377 C CA . ILE D 1 10 ? 18.764 13.747 22.091 1.00 51.82 10 ILE D CA 1
ATOM 3378 C C . ILE D 1 10 ? 17.602 12.759 22.095 1.00 52.52 10 ILE D C 1
ATOM 3379 O O . ILE D 1 10 ? 17.316 12.130 23.110 1.00 52.97 10 ILE D O 1
ATOM 3384 N N . LEU D 1 11 ? 16.910 12.650 20.970 1.00 53.36 11 LEU D N 1
ATOM 3385 C CA . LEU D 1 11 ? 15.816 11.706 20.858 1.00 53.28 11 LEU D CA 1
ATOM 3386 C C . LEU D 1 11 ? 16.372 10.325 20.664 1.00 53.86 11 LEU D C 1
ATOM 3387 O O . LEU D 1 11 ? 17.383 10.168 19.994 1.00 54.98 11 LEU D O 1
ATOM 3392 N N . PRO D 1 12 ? 15.738 9.315 21.263 1.00 54.05 12 PRO D N 1
ATOM 3393 C CA . PRO D 1 12 ? 16.087 7.928 20.959 1.00 54.43 12 PRO D CA 1
ATOM 3394 C C . PRO D 1 12 ? 15.470 7.393 19.653 1.00 54.68 12 PRO D C 1
ATOM 3395 O O . PRO D 1 12 ? 15.915 6.364 19.141 1.00 54.83 12 PRO D O 1
ATOM 3399 N N . HIS D 1 13 ? 14.491 8.109 19.101 1.00 54.84 13 HIS D N 1
ATOM 3400 C CA . HIS D 1 13 ? 13.865 7.705 17.827 1.00 55.27 13 HIS D CA 1
ATOM 3401 C C . HIS D 1 13 ? 14.845 7.546 16.676 1.00 55.30 13 HIS D C 1
ATOM 3402 O O . HIS D 1 13 ? 15.747 8.363 16.510 1.00 55.34 13 HIS D O 1
ATOM 3409 N N . ARG D 1 14 ? 14.637 6.503 15.875 1.00 55.21 14 ARG D N 1
ATOM 3410 C CA . ARG D 1 14 ? 15.431 6.276 14.670 1.00 54.21 14 ARG D CA 1
ATOM 3411 C C . ARG D 1 14 ? 14.534 5.994 13.481 1.00 54.56 14 ARG D C 1
ATOM 3412 O O . ARG D 1 14 ? 13.344 5.729 13.648 1.00 55.45 14 ARG D O 1
ATOM 3420 N N . TYR D 1 15 ? 15.097 6.041 12.279 1.00 54.81 15 TYR D N 1
ATOM 3421 C CA . TYR D 1 15 ? 14.342 5.656 11.095 1.00 54.04 15 TYR D CA 1
ATOM 3422 C C . TYR D 1 15 ? 13.858 4.234 11.334 1.00 54.50 15 TYR D C 1
ATOM 3423 O O . TYR D 1 15 ? 14.599 3.403 11.846 1.00 53.99 15 TYR D O 1
ATOM 3432 N N . PRO D 1 16 ? 12.632 3.917 10.907 1.00 54.76 16 PRO D N 1
ATOM 3433 C CA . PRO D 1 16 ? 11.684 4.720 10.178 1.00 54.75 16 PRO D CA 1
ATOM 3434 C C . PRO D 1 16 ? 10.628 5.406 11.032 1.00 56.02 16 PRO D C 1
ATOM 3435 O O . PRO D 1 16 ? 9.515 5.627 10.553 1.00 56.30 16 PRO D O 1
ATOM 3439 N N . PHE D 1 17 ? 10.953 5.771 12.268 1.00 56.17 17 PHE D N 1
ATOM 3440 C CA . PHE D 1 17 ? 10.010 6.570 13.031 1.00 55.90 17 PHE D CA 1
ATOM 3441 C C . PHE D 1 17 ? 10.593 7.861 13.581 1.00 55.85 17 PHE D C 1
ATOM 3442 O O . PHE D 1 17 ? 10.177 8.324 14.637 1.00 55.96 17 PHE D O 1
ATOM 3450 N N . LEU D 1 18 ? 11.542 8.445 12.846 1.00 55.88 18 LEU D N 1
ATOM 3451 C CA . LEU D 1 18 ? 12.128 9.754 13.183 1.00 54.73 18 LEU D CA 1
ATOM 3452 C C . LEU D 1 18 ? 11.470 10.768 12.290 1.00 55.16 18 LEU D C 1
ATOM 3453 O O . LEU D 1 18 ? 11.830 10.856 11.134 1.00 56.20 18 LEU D O 1
ATOM 3458 N N . LEU D 1 19 ? 10.524 11.543 12.819 1.00 55.40 19 LEU D N 1
ATOM 3459 C CA . LEU D 1 19 ? 9.728 12.448 11.994 1.00 54.78 19 LEU D CA 1
ATOM 3460 C C . LEU D 1 19 ? 10.059 13.929 12.109 1.00 55.35 19 LEU D C 1
ATOM 3461 O O . LEU D 1 19 ? 9.200 14.790 11.829 1.00 55.13 19 LEU D O 1
ATOM 3466 N N . VAL D 1 20 ? 11.299 14.237 12.491 1.00 55.50 20 VAL D N 1
ATOM 3467 C CA . VAL D 1 20 ? 11.806 15.624 12.437 1.00 55.66 20 VAL D CA 1
ATOM 3468 C C . VAL D 1 20 ? 13.111 15.671 11.679 1.00 55.78 20 VAL D C 1
ATOM 3469 O O . VAL D 1 20 ? 14.041 14.980 12.033 1.00 56.26 20 VAL D O 1
ATOM 3473 N N . ASP D 1 21 ? 13.211 16.501 10.660 1.00 55.85 21 ASP D N 1
ATOM 3474 C CA . ASP D 1 21 ? 14.460 16.579 9.927 1.00 56.39 21 ASP D CA 1
ATOM 3475 C C . ASP D 1 21 ? 15.388 17.646 10.465 1.00 56.40 21 ASP D C 1
ATOM 3476 O O . ASP D 1 21 ? 16.606 17.541 10.322 1.00 56.87 21 ASP D O 1
ATOM 3481 N N . LYS D 1 22 ? 14.814 18.700 11.047 1.00 56.15 22 LYS D N 1
ATOM 3482 C CA . LYS D 1 22 ? 15.606 19.845 11.492 1.00 55.22 22 LYS D CA 1
ATOM 3483 C C . LYS D 1 22 ? 14.836 20.712 12.475 1.00 55.16 22 LYS D C 1
ATOM 3484 O O . LYS D 1 22 ? 13.632 20.922 12.336 1.00 54.79 22 LYS D O 1
ATOM 3490 N N . ILE D 1 23 ? 15.539 21.206 13.485 1.00 55.07 23 ILE D N 1
ATOM 3491 C CA . ILE D 1 23 ? 14.972 22.170 14.403 1.00 54.74 23 ILE D CA 1
ATOM 3492 C C . ILE D 1 23 ? 15.584 23.523 14.053 1.00 55.10 23 ILE D C 1
ATOM 3493 O O . ILE D 1 23 ? 16.818 23.668 14.060 1.00 54.94 23 ILE D O 1
ATOM 3498 N N . THR D 1 24 ? 14.736 24.506 13.748 1.00 55.11 24 THR D N 1
ATOM 3499 C CA . THR D 1 24 ? 15.225 25.795 13.264 1.00 55.62 24 THR D CA 1
ATOM 3500 C C . THR D 1 24 ? 15.332 26.814 14.370 1.00 55.56 24 THR D C 1
ATOM 3501 O O . THR D 1 24 ? 16.105 27.748 14.267 1.00 55.71 24 THR D O 1
ATOM 3505 N N . GLU D 1 25 ? 14.544 26.646 15.420 1.00 55.87 25 GLU D N 1
ATOM 3506 C CA . GLU D 1 25 ? 14.582 27.581 16.528 1.00 56.21 25 GLU D CA 1
ATOM 3507 C C . GLU D 1 25 ? 14.145 26.904 17.818 1.00 55.69 25 GLU D C 1
ATOM 3508 O O . GLU D 1 25 ? 13.223 26.087 17.832 1.00 55.33 25 GLU D O 1
ATOM 3514 N N . LEU D 1 26 ? 14.830 27.243 18.898 1.00 55.15 26 LEU D N 1
ATOM 3515 C CA . LEU D 1 26 ? 14.550 26.639 20.178 1.00 54.90 26 LEU D CA 1
ATOM 3516 C C . LEU D 1 26 ? 14.872 27.621 21.300 1.00 54.95 26 LEU D C 1
ATOM 3517 O O . LEU D 1 26 ? 16.029 27.945 21.535 1.00 54.99 26 LEU D O 1
ATOM 3522 N N . LYS D 1 27 ? 13.830 28.114 21.964 1.00 55.14 27 LYS D N 1
ATOM 3523 C CA . LYS D 1 27 ? 13.983 28.947 23.157 1.00 55.14 27 LYS D CA 1
ATOM 3524 C C . LYS D 1 27 ? 13.547 28.167 24.394 1.00 55.01 27 LYS D C 1
ATOM 3525 O O . LYS D 1 27 ? 12.370 27.815 24.558 1.00 54.94 27 LYS D O 1
ATOM 3531 N N . VAL D 1 28 ? 14.514 27.892 25.259 1.00 54.78 28 VAL D N 1
ATOM 3532 C CA . VAL D 1 28 ? 14.301 26.992 26.385 1.00 54.79 28 VAL D CA 1
ATOM 3533 C C . VAL D 1 28 ? 13.039 27.319 27.209 1.00 55.10 28 VAL D C 1
ATOM 3534 O O . VAL D 1 28 ? 12.742 28.482 27.472 1.00 54.98 28 VAL D O 1
ATOM 3538 N N . LYS D 1 29 ? 12.298 26.279 27.595 1.00 55.22 29 LYS D N 1
ATOM 3539 C CA . LYS D 1 29 ? 11.123 26.410 28.455 1.00 54.97 29 LYS D CA 1
ATOM 3540 C C . LYS D 1 29 ? 10.030 27.196 27.776 1.00 55.20 29 LYS D C 1
ATOM 3541 O O . LYS D 1 29 ? 9.109 27.660 28.451 1.00 55.63 29 LYS D O 1
ATOM 3547 N N . GLU D 1 30 ? 10.125 27.391 26.465 1.00 55.11 30 GLU D N 1
ATOM 3548 C CA . GLU D 1 30 ? 9.209 28.330 25.822 1.00 55.35 30 GLU D CA 1
ATOM 3549 C C . GLU D 1 30 ? 8.612 27.832 24.509 1.00 55.15 30 GLU D C 1
ATOM 3550 O O . GLU D 1 30 ? 7.422 27.519 24.426 1.00 55.15 30 GLU D O 1
ATOM 3556 N N . VAL D 1 31 ? 9.443 27.780 23.480 1.00 54.73 31 VAL D N 1
ATOM 3557 C CA . VAL D 1 31 ? 8.958 27.435 22.163 1.00 54.79 31 VAL D CA 1
ATOM 3558 C C . VAL D 1 31 ? 10.004 26.674 21.359 1.00 55.07 31 VAL D C 1
ATOM 3559 O O . VAL D 1 31 ? 11.203 26.849 21.566 1.00 55.57 31 VAL D O 1
ATOM 3563 N N . VAL D 1 32 ? 9.538 25.820 20.451 1.00 54.76 32 VAL D N 1
ATOM 3564 C CA . VAL D 1 32 ? 10.411 25.109 19.524 1.00 54.45 32 VAL D CA 1
ATOM 3565 C C . VAL D 1 32 ? 9.807 25.116 18.124 1.00 54.81 32 VAL D C 1
ATOM 3566 O O . VAL D 1 32 ? 8.615 24.839 17.943 1.00 54.33 32 VAL D O 1
ATOM 3570 N N . LEU D 1 33 ? 10.643 25.445 17.142 1.00 55.21 33 LEU D N 1
ATOM 3571 C CA . LEU D 1 33 ? 10.267 25.383 15.741 1.00 55.11 33 LEU D CA 1
ATOM 3572 C C . LEU D 1 33 ? 11.155 24.354 15.021 1.00 55.60 33 LEU D C 1
ATOM 3573 O O . LEU D 1 33 ? 12.382 24.390 15.145 1.00 55.97 33 LEU D O 1
ATOM 3578 N N . GLY D 1 34 ? 10.536 23.440 14.275 1.00 55.53 34 GLY D N 1
ATOM 3579 C CA . GLY D 1 34 ? 11.273 22.514 13.411 1.00 55.57 34 GLY D CA 1
ATOM 3580 C C . GLY D 1 34 ? 10.363 21.992 12.311 1.00 55.83 34 GLY D C 1
ATOM 3581 O O . GLY D 1 34 ? 9.163 22.322 12.268 1.00 55.92 34 GLY D O 1
ATOM 3582 N N . TYR D 1 35 ? 10.910 21.169 11.424 1.00 55.62 35 TYR D N 1
ATOM 3583 C CA . TYR D 1 35 ? 10.111 20.678 10.311 1.00 55.30 35 TYR D CA 1
ATOM 3584 C C . TYR D 1 35 ? 10.520 19.310 9.797 1.00 55.71 35 TYR D C 1
ATOM 3585 O O . TYR D 1 35 ? 11.600 18.798 10.110 1.00 55.71 35 TYR D O 1
ATOM 3594 N N . LYS D 1 36 ? 9.620 18.719 9.012 1.00 56.59 36 LYS D N 1
ATOM 3595 C CA . LYS D 1 36 ? 9.904 17.475 8.285 1.00 56.78 36 LYS D CA 1
ATOM 3596 C C . LYS D 1 36 ? 9.659 17.681 6.780 1.00 56.40 36 LYS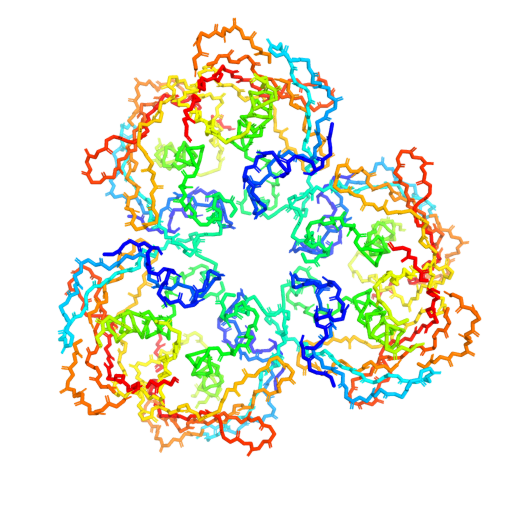 D C 1
ATOM 3597 O O . LYS D 1 36 ? 8.639 18.271 6.393 1.00 56.20 36 LYS D O 1
ATOM 3603 N N . ASN D 1 37 ? 10.598 17.222 5.947 1.00 55.72 37 ASN D N 1
ATOM 3604 C CA . ASN D 1 37 ? 10.392 17.227 4.509 1.00 55.32 37 ASN D CA 1
ATOM 3605 C C . ASN D 1 37 ? 9.511 16.073 4.106 1.00 55.42 37 ASN D C 1
ATOM 3606 O O . ASN D 1 37 ? 9.785 14.953 4.491 1.00 56.59 37 ASN D O 1
ATOM 3611 N N . ILE D 1 38 ? 8.464 16.327 3.330 1.00 54.96 38 ILE D N 1
ATOM 3612 C CA . ILE D 1 38 ? 7.603 15.255 2.860 1.00 54.81 38 ILE D CA 1
ATOM 3613 C C . ILE D 1 38 ? 7.902 14.935 1.401 1.00 55.15 38 ILE D C 1
ATOM 3614 O O . ILE D 1 38 ? 7.872 15.826 0.551 1.00 55.58 38 ILE D O 1
ATOM 3619 N N . SER D 1 39 ? 8.166 13.666 1.101 1.00 55.00 39 SER D N 1
ATOM 3620 C CA . SER D 1 39 ? 8.591 13.248 -0.240 1.00 54.55 39 SER D CA 1
ATOM 3621 C C . SER D 1 39 ? 7.993 11.873 -0.593 1.00 54.83 39 SER D C 1
ATOM 3622 O O . SER D 1 39 ? 7.727 11.101 0.322 1.00 55.07 39 SER D O 1
ATOM 3625 N N . ILE D 1 40 ? 7.761 11.550 -1.879 1.00 54.77 40 ILE D N 1
ATOM 3626 C CA . ILE D 1 40 ? 7.297 10.181 -2.165 1.00 54.88 40 ILE D CA 1
ATOM 3627 C C . ILE D 1 40 ? 8.375 9.150 -1.884 1.00 55.52 40 ILE D C 1
ATOM 3628 O O . ILE D 1 40 ? 8.140 7.953 -2.058 1.00 56.41 40 ILE D O 1
ATOM 3633 N N . SER D 1 41 ? 9.557 9.591 -1.474 1.00 55.49 41 SER D N 1
ATOM 3634 C CA . SER D 1 41 ? 10.586 8.649 -1.036 1.00 56.14 41 SER D CA 1
ATOM 3635 C C . SER D 1 41 ? 10.138 7.980 0.243 1.00 56.33 41 SER D C 1
ATOM 3636 O O . SER D 1 41 ? 10.720 7.024 0.702 1.00 57.57 41 SER D O 1
ATOM 3639 N N . ASP D 1 42 ? 9.098 8.507 0.842 1.00 56.85 42 ASP D N 1
ATOM 3640 C CA . ASP D 1 42 ? 8.651 8.042 2.137 1.00 57.51 42 ASP D CA 1
ATOM 3641 C C . ASP D 1 42 ? 7.820 6.768 1.955 1.00 57.36 42 ASP D C 1
ATOM 3642 O O . ASP D 1 42 ? 6.854 6.755 1.177 1.00 57.39 42 ASP D O 1
ATOM 3647 N N . HIS D 1 43 ? 8.173 5.706 2.671 1.00 57.12 43 HIS D N 1
ATOM 3648 C CA . HIS D 1 43 ? 7.441 4.441 2.523 1.00 57.24 43 HIS D CA 1
ATOM 3649 C C . HIS D 1 43 ? 5.954 4.558 2.881 1.00 56.68 43 HIS D C 1
ATOM 3650 O O . HIS D 1 43 ? 5.158 3.768 2.412 1.00 56.57 43 HIS D O 1
ATOM 3657 N N . VAL D 1 44 ? 5.558 5.525 3.696 1.00 56.10 44 VAL D N 1
ATOM 3658 C CA . VAL D 1 44 ? 4.148 5.557 4.068 1.00 56.89 44 VAL D CA 1
ATOM 3659 C C . VAL D 1 44 ? 3.223 5.750 2.875 1.00 56.65 44 VAL D C 1
ATOM 3660 O O . VAL D 1 44 ? 2.104 5.271 2.899 1.00 57.30 44 VAL D O 1
ATOM 3664 N N . PHE D 1 45 ? 3.682 6.429 1.834 1.00 55.76 45 PHE D N 1
ATOM 3665 C CA . PHE D 1 45 ? 2.830 6.671 0.684 1.00 55.60 45 PHE D CA 1
ATOM 3666 C C . PHE D 1 45 ? 2.547 5.412 -0.098 1.00 56.21 45 PHE D C 1
ATOM 3667 O O . PHE D 1 45 ? 1.577 5.341 -0.837 1.00 56.94 45 PHE D O 1
ATOM 3683 N N . GLY D 1 47 ? 1.289 2.851 0.957 1.00 56.59 47 GLY D N 1
ATOM 3684 C CA . GLY D 1 47 ? 0.040 2.282 1.429 1.00 55.63 47 GLY D CA 1
ATOM 3685 C C . GLY D 1 47 ? -0.960 3.324 1.902 1.00 55.37 47 GLY D C 1
ATOM 3686 O O . GLY D 1 47 ? -2.156 3.039 1.996 1.00 54.15 47 GLY D O 1
ATOM 3687 N N . HIS D 1 48 ? -0.489 4.528 2.225 1.00 55.28 48 HIS D N 1
ATOM 3688 C CA . HIS D 1 48 ? -1.433 5.574 2.566 1.00 55.35 48 HIS D CA 1
ATOM 3689 C C . HIS D 1 48 ? -1.825 6.230 1.286 1.00 55.89 48 HIS D C 1
ATOM 3690 O O . HIS D 1 48 ? -1.644 7.446 1.045 1.00 54.78 48 HIS D O 1
ATOM 3697 N N . PHE D 1 49 ? -2.307 5.310 0.461 1.00 55.99 49 PHE D N 1
ATOM 3698 C CA . PHE D 1 49 ? -3.216 5.512 -0.633 1.00 54.88 49 PHE D CA 1
ATOM 3699 C C . PHE D 1 49 ? -2.456 5.437 -1.926 1.00 55.14 49 PHE D C 1
ATOM 3700 O O . PHE D 1 49 ? -1.871 6.426 -2.367 1.00 56.04 49 PHE D O 1
ATOM 3708 N N . PRO D 1 50 ? -2.431 4.226 -2.509 1.00 54.74 50 PRO D N 1
ATOM 3709 C CA . PRO D 1 50 ? -1.932 3.983 -3.841 1.00 55.04 50 PRO D CA 1
ATOM 3710 C C . PRO D 1 50 ? -2.701 4.885 -4.774 1.00 55.44 50 PRO D C 1
ATOM 3711 O O . PRO D 1 50 ? -3.936 4.946 -4.714 1.00 55.23 50 PRO D O 1
ATOM 3715 N N . GLY D 1 51 ? -1.957 5.607 -5.601 1.00 55.86 51 GLY D N 1
ATOM 3716 C CA . GLY D 1 51 ? -2.534 6.562 -6.541 1.00 56.04 51 GLY D CA 1
ATOM 3717 C C . GLY D 1 51 ? -3.072 7.819 -5.881 1.00 56.42 51 GLY D C 1
ATOM 3718 O O . GLY D 1 51 ? -3.705 8.624 -6.540 1.00 56.90 51 GLY D O 1
ATOM 3719 N N . HIS D 1 52 ? -2.833 7.993 -4.578 1.00 56.33 52 HIS D N 1
ATOM 3720 C CA . HIS D 1 52 ? -3.320 9.194 -3.879 1.00 56.40 52 HIS D CA 1
ATOM 3721 C C . HIS D 1 52 ? -2.556 9.450 -2.583 1.00 55.90 52 HIS D C 1
ATOM 3722 O O . HIS D 1 52 ? -3.079 9.248 -1.498 1.00 55.78 52 HIS D O 1
ATOM 3729 N N . PRO D 1 53 ? -1.306 9.904 -2.700 1.00 55.49 53 PRO D N 1
ATOM 3730 C CA . PRO D 1 53 ? -0.410 10.119 -1.555 1.00 55.59 53 PRO D CA 1
ATOM 3731 C C . PRO D 1 53 ? -0.888 11.203 -0.573 1.00 55.67 53 PRO D C 1
ATOM 3732 O O . PRO D 1 53 ? -0.991 12.370 -0.930 1.00 56.23 53 PRO D O 1
ATOM 3736 N N . ILE D 1 54 ? -1.156 10.796 0.660 1.00 56.15 54 ILE D N 1
ATOM 3737 C CA . ILE D 1 54 ? -1.662 11.675 1.705 1.00 56.32 54 ILE D CA 1
ATOM 3738 C C . ILE D 1 54 ? -0.898 11.375 2.986 1.00 56.15 54 ILE D C 1
ATOM 3739 O O . ILE D 1 54 ? -0.893 10.227 3.461 1.00 56.57 54 ILE D O 1
ATOM 3744 N N . TYR D 1 55 ? -0.234 12.382 3.542 1.00 56.11 55 TYR D N 1
ATOM 3745 C CA . TYR D 1 55 ? 0.540 12.131 4.754 1.00 56.52 55 TYR D CA 1
ATOM 3746 C C . TYR D 1 55 ? -0.401 11.889 5.947 1.00 56.15 55 TYR D C 1
ATOM 3747 O O . TYR D 1 55 ? -1.251 12.708 6.257 1.00 56.08 55 TYR D O 1
ATOM 3756 N N . PRO D 1 56 ? -0.307 10.723 6.574 1.00 56.00 56 PRO D N 1
ATOM 3757 C CA . PRO D 1 56 ? -1.216 10.422 7.683 1.00 56.09 56 PRO D CA 1
ATOM 3758 C C . PRO D 1 56 ? -1.291 11.492 8.807 1.00 56.17 56 PRO D C 1
ATOM 3759 O O . PRO D 1 56 ? -0.290 11.891 9.402 1.00 56.94 56 PRO D O 1
ATOM 3763 N N . GLY D 1 57 ? -2.485 11.957 9.104 1.00 55.86 57 GLY D N 1
ATOM 3764 C CA . GLY D 1 57 ? -2.632 12.925 10.183 1.00 55.73 57 GLY D CA 1
ATOM 3765 C C . GLY D 1 57 ? -1.935 12.502 11.481 1.00 56.42 57 GLY D C 1
ATOM 3766 O O . GLY D 1 57 ? -1.274 13.324 12.136 1.00 57.06 57 GLY D O 1
ATOM 3767 N N . VAL D 1 58 ? -2.083 11.237 11.878 1.00 55.77 58 VAL D N 1
ATOM 3768 C CA . VAL D 1 58 ? -1.508 10.809 13.147 1.00 55.37 58 VAL D CA 1
ATOM 3769 C C . VAL D 1 58 ? -0.004 10.993 13.156 1.00 55.72 58 VAL D C 1
ATOM 3770 O O . VAL D 1 58 ? 0.585 11.185 14.217 1.00 56.50 58 VAL D O 1
ATOM 3774 N N . LEU D 1 59 ? 0.632 10.952 11.991 1.00 55.40 59 LEU D N 1
ATOM 3775 C CA . LEU D 1 59 ? 2.095 11.130 11.970 1.00 55.67 59 LEU D CA 1
ATOM 3776 C C . LEU D 1 59 ? 2.488 12.584 12.194 1.00 56.43 59 LEU D C 1
ATOM 3777 O O . LEU D 1 59 ? 3.578 12.867 12.706 1.00 57.38 59 LEU D O 1
ATOM 3782 N N . ILE D 1 60 ? 1.602 13.502 11.821 1.00 55.84 60 ILE D N 1
ATOM 3783 C CA . ILE D 1 60 ? 1.862 14.904 12.082 1.00 55.66 60 ILE D CA 1
ATOM 3784 C C . ILE D 1 60 ? 1.893 15.106 13.576 1.00 55.96 60 ILE D C 1
ATOM 3785 O O . ILE D 1 60 ? 2.767 15.783 14.088 1.00 56.65 60 ILE D O 1
ATOM 3790 N N . LEU D 1 61 ? 0.937 14.507 14.274 1.00 55.97 61 LEU D N 1
ATOM 3791 C CA . LEU D 1 61 ? 0.901 14.576 15.739 1.00 56.09 61 LEU D CA 1
ATOM 3792 C C . LEU D 1 61 ? 2.209 14.035 16.345 1.00 56.17 61 LEU D C 1
ATOM 3793 O O . LEU D 1 61 ? 2.792 14.629 17.252 1.00 56.30 61 LEU D O 1
ATOM 3798 N N . GLU D 1 62 ? 2.685 12.923 15.820 1.00 56.20 62 GLU D N 1
ATOM 3799 C CA . GLU D 1 62 ? 3.933 12.371 16.299 1.00 56.84 62 GLU D CA 1
ATOM 3800 C C . GLU D 1 62 ? 5.132 13.310 16.071 1.00 57.25 62 GLU D C 1
ATOM 3801 O O . GLU D 1 62 ? 6.027 13.421 16.917 1.00 57.54 62 GLU D O 1
ATOM 3807 N N . GLY D 1 63 ? 5.168 13.975 14.923 1.00 56.90 63 GLY D N 1
ATOM 3808 C CA . GLY D 1 63 ? 6.280 14.862 14.644 1.00 56.96 63 GLY D CA 1
ATOM 3809 C C . GLY D 1 63 ? 6.247 16.047 15.588 1.00 58.33 63 GLY D C 1
ATOM 3810 O O . GLY D 1 63 ? 7.290 16.505 16.066 1.00 57.96 63 GLY D O 1
ATOM 3819 N N . ALA D 1 65 ? 5.045 15.911 18.515 1.00 56.98 65 ALA D N 1
ATOM 3820 C CA . ALA D 1 65 ? 5.449 15.320 19.771 1.00 56.01 65 ALA D CA 1
ATOM 3821 C C . ALA D 1 65 ? 6.957 15.216 19.880 1.00 55.93 65 ALA D C 1
ATOM 3822 O O . ALA D 1 65 ? 7.533 15.492 20.916 1.00 56.00 65 ALA D O 1
ATOM 3824 N N . GLN D 1 66 ? 7.603 14.834 18.795 1.00 56.18 66 GLN D N 1
ATOM 3825 C CA . GLN D 1 66 ? 9.054 14.624 18.809 1.00 56.31 66 GLN D CA 1
ATOM 3826 C C . GLN D 1 66 ? 9.798 15.956 18.972 1.00 56.34 66 GLN D C 1
ATOM 3827 O O . GLN D 1 66 ? 10.782 16.067 19.728 1.00 56.24 66 GLN D O 1
ATOM 3833 N N . THR D 1 67 ? 9.307 16.968 18.275 1.00 56.01 67 THR D N 1
ATOM 3834 C CA . THR D 1 67 ? 9.880 18.294 18.374 1.00 56.34 67 THR D CA 1
ATOM 3835 C C . THR D 1 67 ? 9.751 18.847 19.810 1.00 56.03 67 THR D C 1
ATOM 3836 O O . THR D 1 67 ? 10.726 19.358 20.373 1.00 55.61 67 THR D O 1
ATOM 3840 N N . GLY D 1 68 ? 8.569 18.697 20.410 1.00 55.64 68 GLY D N 1
ATOM 3841 C CA . GLY D 1 68 ? 8.391 19.004 21.835 1.00 55.42 68 GLY D CA 1
ATOM 3842 C C . GLY D 1 68 ? 9.312 18.199 22.747 1.00 55.30 68 GLY D C 1
ATOM 3843 O O . GLY D 1 68 ? 9.739 18.680 23.794 1.00 55.46 68 GLY D O 1
ATOM 3844 N N . GLY D 1 69 ? 9.607 16.965 22.351 1.00 55.31 69 GLY D N 1
ATOM 3845 C CA . GLY D 1 69 ? 10.546 16.128 23.081 1.00 55.16 69 GLY D CA 1
ATOM 3846 C C . GLY D 1 69 ? 11.879 16.826 23.193 1.00 54.90 69 GLY D C 1
ATOM 3847 O O . GLY D 1 69 ? 12.462 16.917 24.271 1.00 54.71 69 GLY D O 1
ATOM 3848 N N . VAL D 1 70 ? 12.352 17.342 22.070 1.00 54.51 70 VAL D N 1
ATOM 3849 C CA . VAL D 1 70 ? 13.645 17.996 22.058 1.00 54.74 70 VAL D CA 1
ATOM 3850 C C . VAL D 1 70 ? 13.649 19.182 23.003 1.00 54.84 70 VAL D C 1
ATOM 3851 O O . VAL D 1 70 ? 14.551 19.328 23.822 1.00 54.86 70 VAL D O 1
ATOM 3855 N N . LEU D 1 71 ? 12.628 20.018 22.891 1.00 55.18 71 LEU D N 1
ATOM 3856 C CA . LEU D 1 71 ? 12.491 21.182 23.769 1.00 55.29 71 LEU D CA 1
ATOM 3857 C C . LEU D 1 71 ? 12.540 20.754 25.227 1.00 55.36 71 LEU D C 1
ATOM 3858 O O . LEU D 1 71 ? 13.267 21.343 26.021 1.00 55.51 71 LEU D O 1
ATOM 3863 N N . ALA D 1 72 ? 11.788 19.714 25.569 1.00 55.45 72 ALA D N 1
ATOM 3864 C CA . ALA D 1 72 ? 11.755 19.241 26.942 1.00 55.60 72 ALA D CA 1
ATOM 3865 C C . ALA D 1 72 ? 13.138 18.812 27.391 1.00 55.60 72 ALA D C 1
ATOM 3866 O O . ALA D 1 72 ? 13.624 19.290 28.409 1.00 55.70 72 ALA D O 1
ATOM 3868 N N . PHE D 1 73 ? 13.771 17.931 26.617 1.00 56.15 73 PHE D N 1
ATOM 3869 C CA . PHE D 1 73 ? 15.108 17.430 26.946 1.00 56.71 73 PHE D CA 1
ATOM 3870 C C . PHE D 1 73 ? 16.091 18.589 27.073 1.00 57.03 73 PHE D C 1
ATOM 3871 O O . PHE D 1 73 ? 17.005 18.538 27.886 1.00 57.20 73 PHE D O 1
ATOM 3879 N N . GLU D 1 74 ? 15.903 19.636 26.278 1.00 58.07 74 GLU D N 1
ATOM 3880 C CA . GLU D 1 74 ? 16.840 20.753 26.265 1.00 59.33 74 GLU D CA 1
ATOM 3881 C C . GLU D 1 74 ? 16.672 21.695 27.445 1.00 60.52 74 GLU D C 1
ATOM 3882 O O . GLU D 1 74 ? 17.646 22.290 27.931 1.00 60.57 74 GLU D O 1
ATOM 3888 N N . SER D 1 75 ? 15.436 21.821 27.911 1.00 62.12 75 SER D N 1
ATOM 3889 C CA . SER D 1 75 ? 15.129 22.719 29.018 1.00 64.04 75 SER D CA 1
ATOM 3890 C C . SER D 1 75 ? 15.551 22.150 30.385 1.00 66.19 75 SER D C 1
ATOM 3891 O O . SER D 1 75 ? 15.458 22.831 31.411 1.00 65.51 75 SER D O 1
ATOM 3902 N N . ASP D 1 81 ? 18.321 19.718 36.086 1.00 68.56 81 ASP D N 1
ATOM 3903 C CA . ASP D 1 81 ? 19.649 19.592 35.490 1.00 68.73 81 ASP D CA 1
ATOM 3904 C C . ASP D 1 81 ? 20.308 18.225 35.778 1.00 68.56 81 ASP D C 1
ATOM 3905 O O . ASP D 1 81 ? 21.385 18.161 36.387 1.00 68.74 81 ASP D O 1
ATOM 3910 N N . PRO D 1 82 ? 19.639 17.124 35.377 1.00 68.14 82 PRO D N 1
ATOM 3911 C CA . PRO D 1 82 ? 20.275 15.812 35.281 1.00 67.44 82 PRO D CA 1
ATOM 3912 C C . PRO D 1 82 ? 20.862 15.563 33.878 1.00 66.30 82 PRO D C 1
ATOM 3913 O O . PRO D 1 82 ? 21.867 16.182 33.515 1.00 65.88 82 PRO D O 1
ATOM 3917 N N . LYS D 1 83 ? 20.233 14.679 33.104 1.00 64.78 83 LYS D N 1
ATOM 3918 C CA . LYS D 1 83 ? 20.720 14.330 31.773 1.00 64.11 83 LYS D CA 1
ATOM 3919 C C . LYS D 1 83 ? 19.786 13.373 31.054 1.00 63.92 83 LYS D C 1
ATOM 3920 O O . LYS D 1 83 ? 18.992 13.773 30.179 1.00 63.34 83 LYS D O 1
ATOM 3926 N N . SER D 1 84 ? 19.904 12.096 31.421 1.00 63.31 84 SER D N 1
ATOM 3927 C CA . SER D 1 84 ? 19.170 11.037 30.725 1.00 62.41 84 SER D CA 1
ATOM 3928 C C . SER D 1 84 ? 17.914 10.564 31.485 1.00 61.39 84 SER D C 1
ATOM 3929 O O . SER D 1 84 ? 17.982 9.930 32.558 1.00 60.50 84 SER D O 1
ATOM 3932 N N . LYS D 1 85 ? 16.773 10.920 30.905 1.00 59.81 85 LYS D N 1
ATOM 3933 C CA . LYS D 1 85 ? 15.467 10.525 31.390 1.00 58.40 85 LYS D CA 1
ATOM 3934 C C . LYS D 1 85 ? 14.658 10.299 30.137 1.00 57.76 85 LYS D C 1
ATOM 3935 O O . LYS D 1 85 ? 15.184 10.466 29.033 1.00 57.31 85 LYS D O 1
ATOM 3941 N N . VAL D 1 86 ? 13.388 9.928 30.278 1.00 56.95 86 VAL D N 1
ATOM 3942 C CA . VAL D 1 86 ? 12.557 9.781 29.072 1.00 56.60 86 VAL D CA 1
ATOM 3943 C C . VAL D 1 86 ? 11.339 10.712 29.055 1.00 56.37 86 VAL D C 1
ATOM 3944 O O . VAL D 1 86 ? 10.817 11.092 30.117 1.00 56.63 86 VAL D O 1
ATOM 3948 N N . VAL D 1 87 ? 10.921 11.096 27.845 1.00 55.89 87 VAL D N 1
ATOM 3949 C CA . VAL D 1 87 ? 9.770 11.987 27.661 1.00 55.73 87 VAL D CA 1
ATOM 3950 C C . VAL D 1 87 ? 8.565 11.245 27.126 1.00 56.13 87 VAL D C 1
ATOM 3951 O O . VAL D 1 87 ? 8.486 10.956 25.950 1.00 56.04 87 VAL D O 1
ATOM 3955 N N . TYR D 1 88 ? 7.615 10.981 28.011 1.00 57.27 88 TYR D N 1
ATOM 3956 C CA . TYR D 1 88 ? 6.465 10.148 27.725 1.00 58.18 88 TYR D CA 1
ATOM 3957 C C . TYR D 1 88 ? 5.308 11.078 27.449 1.00 57.20 88 TYR D C 1
ATOM 3958 O O . TYR D 1 88 ? 4.962 11.879 28.316 1.00 56.98 88 TYR D O 1
ATOM 3967 N N . PHE D 1 89 ? 4.720 10.998 26.257 1.00 56.22 89 PHE D N 1
ATOM 3968 C CA . PHE D 1 89 ? 3.515 11.768 25.962 1.00 55.33 89 PHE D CA 1
ATOM 3969 C C . PHE D 1 89 ? 2.280 10.962 26.362 1.00 55.25 89 PHE D C 1
ATOM 3970 O O . PHE D 1 89 ? 2.016 9.914 25.798 1.00 55.73 89 PHE D O 1
ATOM 3978 N N . THR D 1 90 ? 1.536 11.436 27.356 1.00 55.07 90 THR D N 1
ATOM 3979 C CA . THR D 1 90 ? 0.429 10.651 27.899 1.00 55.09 90 THR D CA 1
ATOM 3980 C C . THR D 1 90 ? -0.931 11.086 27.379 1.00 54.89 90 THR D C 1
ATOM 3981 O O . THR D 1 90 ? -1.925 10.385 27.574 1.00 54.50 90 THR D O 1
ATOM 3985 N N . GLY D 1 91 ? -0.982 12.235 26.713 1.00 54.55 91 GLY D N 1
ATOM 3986 C CA . GLY D 1 91 ? -2.258 12.726 26.235 1.00 54.22 91 GLY D CA 1
ATOM 3987 C C . GLY D 1 91 ? -2.230 13.672 25.057 1.00 53.82 91 GLY D C 1
ATOM 3988 O O . GLY D 1 91 ? -1.269 14.412 24.852 1.00 53.51 91 GLY D O 1
ATOM 3989 N N . ILE D 1 92 ? -3.306 13.640 24.285 1.00 53.50 92 ILE D N 1
ATOM 3990 C CA . ILE D 1 92 ? -3.510 14.593 23.225 1.00 53.69 92 ILE D CA 1
ATOM 3991 C C . ILE D 1 92 ? -4.954 15.078 23.277 1.00 54.50 92 ILE D C 1
ATOM 3992 O O . ILE D 1 92 ? -5.867 14.274 23.465 1.00 54.51 92 ILE D O 1
ATOM 3997 N N . ASP D 1 93 ? -5.154 16.391 23.132 1.00 55.00 93 ASP D N 1
ATOM 3998 C CA . ASP D 1 93 ? -6.486 17.020 23.232 1.00 55.20 93 ASP D CA 1
ATOM 3999 C C . ASP D 1 93 ? -6.761 17.989 22.098 1.00 55.16 93 ASP D C 1
ATOM 4000 O O . ASP D 1 93 ? -5.839 18.606 21.550 1.00 55.34 93 ASP D O 1
ATOM 4005 N N . GLY D 1 94 ? -8.034 18.149 21.775 1.00 54.64 94 GLY D N 1
ATOM 4006 C CA . GLY D 1 94 ? -8.441 19.085 20.741 1.00 54.78 94 GLY D CA 1
ATOM 4007 C C . GLY D 1 94 ? -7.591 19.005 19.495 1.00 54.94 94 GLY D C 1
ATOM 4008 O O . GLY D 1 94 ? -7.200 20.018 18.939 1.00 55.24 94 GLY D O 1
ATOM 4009 N N . ALA D 1 95 ? -7.293 17.792 19.055 1.00 55.00 95 ALA D N 1
ATOM 4010 C CA . ALA D 1 95 ? -6.539 17.608 17.834 1.00 55.07 95 ALA D CA 1
ATOM 4011 C C . ALA D 1 95 ? -7.465 17.824 16.660 1.00 55.28 95 ALA D C 1
ATOM 4012 O O . ALA D 1 95 ? -8.511 17.194 16.574 1.00 55.73 95 ALA D O 1
ATOM 4014 N N . LYS D 1 96 ? -7.080 18.706 15.749 1.00 55.38 96 LYS D N 1
ATOM 4015 C CA . LYS D 1 96 ? -7.880 18.962 14.562 1.00 55.50 96 LYS D CA 1
ATOM 4016 C C . LYS D 1 96 ? -7.012 18.876 13.312 1.00 55.63 96 LYS D C 1
ATOM 4017 O O . LYS D 1 96 ? -5.894 19.393 13.301 1.00 56.14 96 LYS D O 1
ATOM 4023 N N . PHE D 1 97 ? -7.518 18.198 12.281 1.00 55.86 97 PHE D N 1
ATOM 4024 C CA . PHE D 1 97 ? -6.851 18.100 10.975 1.00 56.02 97 PHE D CA 1
ATOM 4025 C C . PHE D 1 97 ? -7.547 18.964 9.939 1.00 56.35 97 PHE D C 1
ATOM 4026 O O . PHE D 1 97 ? -8.753 18.810 9.704 1.00 56.11 97 PHE D O 1
ATOM 4034 N N . ARG D 1 98 ? -6.802 19.877 9.324 1.00 56.90 98 ARG D N 1
ATOM 4035 C CA . ARG D 1 98 ? -7.441 20.851 8.437 1.00 57.90 98 ARG D CA 1
ATOM 4036 C C . ARG D 1 98 ? -7.277 20.438 6.972 1.00 58.01 98 ARG D C 1
ATOM 4037 O O . ARG D 1 98 ? -8.265 20.167 6.283 1.00 58.92 98 ARG D O 1
ATOM 4045 N N . ASN D 1 99 ? -6.039 20.362 6.502 1.00 57.45 99 ASN D N 1
ATOM 4046 C CA . ASN D 1 99 ? -5.818 20.155 5.098 1.00 57.09 99 ASN D CA 1
ATOM 4047 C C . ASN D 1 99 ? -4.835 19.055 4.912 1.00 56.60 99 ASN D C 1
ATOM 4048 O O . ASN D 1 99 ? -3.976 18.837 5.772 1.00 55.96 99 ASN D O 1
ATOM 4053 N N . PRO D 1 100 ? -4.949 18.367 3.775 1.00 56.39 100 PRO D N 1
ATOM 4054 C CA . PRO D 1 100 ? -4.080 17.255 3.442 1.00 56.22 100 PRO D CA 1
ATOM 4055 C C . PRO D 1 100 ? -2.634 17.732 3.311 1.00 55.98 100 PRO D C 1
ATOM 4056 O O . PRO D 1 100 ? -2.377 18.872 2.924 1.00 56.32 100 PRO D O 1
ATOM 4060 N N . VAL D 1 101 ? -1.704 16.868 3.665 1.00 55.46 101 VAL D N 1
ATOM 4061 C CA . VAL D 1 101 ? -0.285 17.144 3.496 1.00 55.33 101 VAL D CA 1
ATOM 4062 C C . VAL D 1 101 ? 0.189 16.161 2.416 1.00 55.35 101 VAL D C 1
ATOM 4063 O O . VAL D 1 101 ? -0.130 14.969 2.485 1.00 55.60 101 VAL D O 1
ATOM 4067 N N . ARG D 1 102 ? 0.911 16.659 1.414 1.00 55.50 102 ARG D N 1
ATOM 4068 C CA . ARG D 1 102 ? 1.218 15.890 0.198 1.00 55.93 102 ARG D CA 1
ATOM 4069 C C . ARG D 1 102 ? 2.718 15.852 -0.058 1.00 56.42 102 ARG D C 1
ATOM 4070 O O . ARG D 1 102 ? 3.454 16.733 0.407 1.00 56.86 102 ARG D O 1
ATOM 4078 N N . PRO D 1 103 ? 3.185 14.841 -0.812 1.00 56.56 103 PRO D N 1
ATOM 4079 C CA . PRO D 1 103 ? 4.594 14.835 -1.217 1.00 56.01 103 PRO D CA 1
ATOM 4080 C C . PRO D 1 103 ? 4.944 16.190 -1.797 1.00 55.88 103 PRO D C 1
ATOM 4081 O O . PRO D 1 103 ? 4.178 16.734 -2.592 1.00 55.46 103 PRO D O 1
ATOM 4085 N N . GLY D 1 104 ? 6.088 16.721 -1.385 1.00 55.66 104 GLY D N 1
ATOM 4086 C CA . GLY D 1 104 ? 6.543 18.008 -1.873 1.00 55.57 104 GLY D CA 1
ATOM 4087 C C . GLY D 1 104 ? 6.390 19.120 -0.848 1.00 55.60 104 GLY D C 1
ATOM 4088 O O . GLY D 1 104 ? 7.008 20.174 -0.979 1.00 55.23 104 GLY D O 1
ATOM 4089 N N . ASP D 1 105 ? 5.572 18.883 0.171 1.00 55.61 105 ASP D N 1
ATOM 4090 C CA . ASP D 1 105 ? 5.339 19.877 1.203 1.00 55.40 105 ASP D CA 1
ATOM 4091 C C . ASP D 1 105 ? 6.454 19.859 2.251 1.00 55.48 105 ASP D C 1
ATOM 4092 O O . ASP D 1 105 ? 6.967 18.790 2.618 1.00 55.48 105 ASP D O 1
ATOM 4097 N N . ARG D 1 106 ? 6.835 21.043 2.725 1.00 55.06 106 ARG D N 1
ATOM 4098 C CA . ARG D 1 106 ? 7.619 21.122 3.943 1.00 54.71 106 ARG D CA 1
ATOM 4099 C C . ARG D 1 106 ? 6.636 21.226 5.087 1.00 54.94 106 ARG D C 1
ATOM 4100 O O . ARG D 1 106 ? 5.843 22.141 5.155 1.00 55.88 106 ARG D O 1
ATOM 4108 N N . LEU D 1 107 ? 6.673 20.265 5.979 1.00 55.15 107 LEU D N 1
ATOM 4109 C CA . LEU D 1 107 ? 5.738 20.217 7.080 1.00 55.18 107 LEU D CA 1
ATOM 4110 C C . LEU D 1 107 ? 6.334 20.908 8.305 1.00 55.63 107 LEU D C 1
ATOM 4111 O O . LEU D 1 107 ? 7.205 20.338 8.987 1.00 55.96 107 LEU D O 1
ATOM 4116 N N . ASP D 1 108 ? 5.852 22.123 8.583 1.00 55.32 108 ASP D N 1
ATOM 4117 C CA . ASP D 1 108 ? 6.371 22.966 9.673 1.00 55.40 108 ASP D CA 1
ATOM 4118 C C . ASP D 1 108 ? 5.720 22.728 11.047 1.00 55.27 108 ASP D C 1
ATOM 4119 O O . ASP D 1 108 ? 4.508 22.881 11.198 1.00 55.00 108 ASP D O 1
ATOM 4124 N N . TYR D 1 109 ? 6.521 22.334 12.040 1.00 55.21 109 TYR D N 1
ATOM 4125 C CA . TYR D 1 109 ? 5.978 22.148 13.386 1.00 55.53 109 TYR D CA 1
ATOM 4126 C C . TYR D 1 109 ? 6.246 23.373 14.253 1.00 55.76 109 TYR D C 1
ATOM 4127 O O . TYR D 1 109 ? 7.326 23.966 14.186 1.00 55.98 109 TYR D O 1
ATOM 4136 N N . GLU D 1 110 ? 5.269 23.732 15.080 1.00 56.05 110 GLU D N 1
ATOM 4137 C CA . GLU D 1 110 ? 5.451 24.766 16.098 1.00 56.82 110 GLU D CA 1
ATOM 4138 C C . GLU D 1 110 ? 4.904 24.253 17.426 1.00 56.77 110 GLU D C 1
ATOM 4139 O O . GLU D 1 110 ? 3.761 23.805 17.495 1.00 56.43 110 GLU D O 1
ATOM 4153 N N . SER D 1 112 ? 4.581 25.333 21.504 1.00 56.16 112 SER D N 1
ATOM 4154 C CA . SER D 1 112 ? 4.759 26.262 22.598 1.00 55.38 112 SER D CA 1
ATOM 4155 C C . SER D 1 112 ? 4.327 25.638 23.915 1.00 55.07 112 SER D C 1
ATOM 4156 O O . SER D 1 112 ? 3.381 24.857 23.961 1.00 54.87 112 SER D O 1
ATOM 4159 N N . VAL D 1 113 ? 5.042 25.973 24.981 1.00 54.74 113 VAL D N 1
ATOM 4160 C CA . VAL D 1 113 ? 4.703 25.503 26.313 1.00 54.60 113 VAL D CA 1
ATOM 4161 C C . VAL D 1 113 ? 3.577 26.354 26.849 1.00 54.68 113 VAL D C 1
ATOM 4162 O O . VAL D 1 113 ? 3.718 27.556 26.947 1.00 54.54 113 VAL D O 1
ATOM 4166 N N . VAL D 1 114 ? 2.456 25.733 27.183 1.00 54.82 114 VAL D N 1
ATOM 4167 C CA . VAL D 1 114 ? 1.360 26.459 27.792 1.00 55.16 114 VAL D CA 1
ATOM 4168 C C . VAL D 1 114 ? 1.418 26.349 29.314 1.00 55.23 114 VAL D C 1
ATOM 4169 O O . VAL D 1 114 ? 1.069 27.290 30.032 1.00 55.41 114 VAL D O 1
ATOM 4173 N N . LYS D 1 115 ? 1.874 25.196 29.794 1.00 55.24 115 LYS D N 1
ATOM 4174 C CA . LYS D 1 115 ? 2.058 24.974 31.224 1.00 55.10 115 LYS D CA 1
ATOM 4175 C C . LYS D 1 115 ? 3.277 24.098 31.465 1.00 55.07 115 LYS D C 1
ATOM 4176 O O . LYS D 1 115 ? 3.562 23.202 30.693 1.00 54.79 115 LYS D O 1
ATOM 4182 N N . ASN D 1 116 ? 4.003 24.378 32.537 1.00 55.41 116 ASN D N 1
ATOM 4183 C CA . ASN D 1 116 ? 5.028 23.468 33.011 1.00 55.52 116 ASN D CA 1
ATOM 4184 C C . ASN D 1 116 ? 4.960 23.372 34.510 1.00 55.58 116 ASN D C 1
ATOM 4185 O O . ASN D 1 116 ? 4.996 24.386 35.202 1.00 55.80 116 ASN D O 1
ATOM 4190 N N . ARG D 1 117 ? 4.833 22.152 35.016 1.00 55.69 117 ARG D N 1
ATOM 4191 C CA . ARG D 1 117 ? 4.827 21.951 36.467 1.00 56.20 117 ARG D CA 1
ATOM 4192 C C . ARG D 1 117 ? 5.626 20.729 36.874 1.00 56.26 117 ARG D C 1
ATOM 4193 O O . ARG D 1 117 ? 5.249 19.593 36.580 1.00 56.42 117 ARG D O 1
ATOM 4201 N N . GLY D 1 118 ? 6.745 20.984 37.545 1.00 56.20 118 GLY D N 1
ATOM 4202 C CA . GLY D 1 118 ? 7.716 19.945 37.823 1.00 56.16 118 GLY D CA 1
ATOM 4203 C C . GLY D 1 118 ? 7.969 19.119 36.576 1.00 56.25 118 GLY D C 1
ATOM 4204 O O . GLY D 1 118 ? 8.476 19.617 35.564 1.00 56.01 118 GLY D O 1
ATOM 4205 N N . ASN D 1 119 ? 7.592 17.849 36.634 1.00 56.41 119 ASN D N 1
ATOM 4206 C CA . ASN D 1 119 ? 7.869 16.956 35.521 1.00 56.70 119 ASN D CA 1
ATOM 4207 C C . ASN D 1 119 ? 6.722 16.826 34.499 1.00 57.37 119 ASN D C 1
ATOM 4208 O O . ASN D 1 119 ? 6.685 15.879 33.714 1.00 56.74 119 ASN D O 1
ATOM 4221 N N . TRP D 1 121 ? 4.485 18.671 31.299 1.00 57.61 121 TRP D N 1
ATOM 4222 C CA . TRP D 1 121 ? 4.559 19.658 30.232 1.00 57.03 121 TRP D CA 1
ATOM 4223 C C . TRP D 1 121 ? 3.264 19.654 29.454 1.00 56.29 121 TRP D C 1
ATOM 4224 O O . TRP D 1 121 ? 2.761 18.593 29.098 1.00 56.31 121 TRP D O 1
ATOM 4235 N N . ILE D 1 122 ? 2.720 20.829 29.179 1.00 55.51 122 ILE D N 1
ATOM 4236 C CA . ILE D 1 122 ? 1.590 20.916 28.274 1.00 54.91 122 ILE D CA 1
ATOM 4237 C C . ILE D 1 122 ? 1.918 21.866 27.135 1.00 54.93 122 ILE D C 1
ATOM 4238 O O . ILE D 1 122 ? 2.345 23.000 27.351 1.00 54.98 122 ILE D O 1
ATOM 4243 N N . PHE D 1 123 ? 1.726 21.385 25.919 1.00 54.95 123 PHE D N 1
ATOM 4244 C CA . PHE D 1 123 ? 2.128 22.114 24.734 1.00 55.01 123 PHE D CA 1
ATOM 4245 C C . PHE D 1 123 ? 0.946 22.479 23.855 1.00 54.95 123 PHE D C 1
ATOM 4246 O O . PHE D 1 123 ? 0.045 21.671 23.657 1.00 54.92 123 PHE D O 1
ATOM 4254 N N . LYS D 1 124 ? 0.969 23.684 23.300 1.00 54.88 124 LYS D N 1
ATOM 4255 C CA . LYS D 1 124 ? 0.108 23.994 22.181 1.00 55.27 124 LYS D CA 1
ATOM 4256 C C . LYS D 1 124 ? 0.922 23.738 20.923 1.00 55.54 124 LYS D C 1
ATOM 4257 O O . LYS D 1 124 ? 2.002 24.313 20.738 1.00 55.60 124 LYS D O 1
ATOM 4263 N N . GLY D 1 125 ? 0.408 22.850 20.076 1.00 55.43 125 GLY D N 1
ATOM 4264 C CA . GLY D 1 125 ? 1.098 22.467 18.863 1.00 55.64 125 GLY D CA 1
ATOM 4265 C C . GLY D 1 125 ? 0.320 22.776 17.604 1.00 55.71 125 GLY D C 1
ATOM 4266 O O . GLY D 1 125 ? -0.906 22.628 17.559 1.00 55.69 125 GLY D O 1
ATOM 4267 N N . GLN D 1 126 ? 1.049 23.212 16.579 1.00 55.64 126 GLN D N 1
ATOM 4268 C CA . GLN D 1 126 ? 0.463 23.510 15.287 1.00 55.37 126 GLN D CA 1
ATOM 4269 C C . GLN D 1 126 ? 1.373 23.083 14.175 1.00 55.64 126 GLN D C 1
ATOM 4270 O O . GLN D 1 126 ? 2.591 23.176 14.296 1.00 56.08 126 GLN D O 1
ATOM 4276 N N . ALA D 1 127 ? 0.790 22.627 13.078 1.00 55.54 127 ALA D N 1
ATOM 4277 C CA . ALA D 1 127 ? 1.602 22.249 11.940 1.00 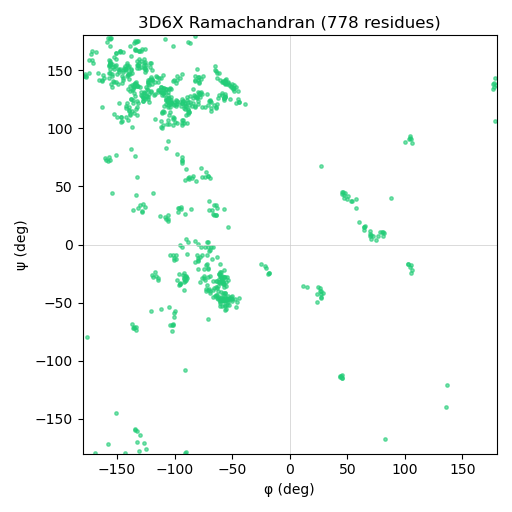55.16 127 ALA D CA 1
ATOM 4278 C C . ALA D 1 127 ? 1.168 23.048 10.712 1.00 55.36 127 ALA D C 1
ATOM 4279 O O . ALA D 1 127 ? -0.026 23.275 10.512 1.00 55.60 127 ALA D O 1
ATOM 4281 N N . PHE D 1 128 ? 2.137 23.489 9.912 1.00 55.26 128 PHE D N 1
ATOM 4282 C CA . PHE D 1 128 ? 1.847 24.329 8.744 1.00 54.83 128 PHE D CA 1
ATOM 4283 C C . PHE D 1 128 ? 2.535 23.842 7.478 1.00 55.30 128 PHE D C 1
ATOM 4284 O O . PHE D 1 128 ? 3.587 23.188 7.527 1.00 55.52 128 PHE D O 1
ATOM 4292 N N . VAL D 1 129 ? 1.926 24.188 6.343 1.00 55.35 129 VAL D N 1
ATOM 4293 C CA . VAL D 1 129 ? 2.582 24.110 5.039 1.00 54.94 129 VAL D CA 1
ATOM 4294 C C . VAL D 1 129 ? 2.317 25.415 4.314 1.00 55.77 129 VAL D C 1
ATOM 4295 O O . VAL D 1 129 ? 1.166 25.771 4.041 1.00 55.99 129 VAL D O 1
ATOM 4299 N N . ASP D 1 130 ? 3.390 26.132 4.007 1.00 56.42 130 ASP D N 1
ATOM 4300 C CA . ASP D 1 130 ? 3.302 27.457 3.393 1.00 56.71 130 ASP D CA 1
ATOM 4301 C C . ASP D 1 130 ? 2.486 28.409 4.234 1.00 56.51 130 ASP D C 1
ATOM 4302 O O . ASP D 1 130 ? 1.821 29.297 3.687 1.00 56.55 130 ASP D O 1
ATOM 4307 N N . GLY D 1 131 ? 2.512 28.233 5.553 1.00 56.33 131 GLY D N 1
ATOM 4308 C CA . GLY D 1 131 ? 1.770 29.139 6.434 1.00 55.97 131 GLY D CA 1
ATOM 4309 C C . GLY D 1 131 ? 0.285 28.808 6.529 1.00 55.86 131 GLY D C 1
ATOM 4310 O O . GLY D 1 131 ? -0.511 29.590 7.045 1.00 56.00 131 GLY D O 1
ATOM 4311 N N . ASN D 1 132 ? -0.105 27.650 6.013 1.00 55.76 132 ASN D N 1
ATOM 4312 C CA . ASN D 1 132 ? -1.472 27.190 6.186 1.00 55.82 132 ASN D CA 1
ATOM 4313 C C . ASN D 1 132 ? -1.492 26.181 7.309 1.00 56.17 132 ASN D C 1
ATOM 4314 O O . ASN D 1 132 ? -0.781 25.162 7.266 1.00 56.40 132 ASN D O 1
ATOM 4319 N N . LEU D 1 133 ? -2.300 26.460 8.321 1.00 55.78 133 LEU D N 1
ATOM 4320 C CA . LEU D 1 133 ? -2.519 25.512 9.403 1.00 55.32 133 LEU D CA 1
ATOM 4321 C C . LEU D 1 133 ? -3.029 24.197 8.814 1.00 55.48 133 LEU D C 1
ATOM 4322 O O . LEU D 1 133 ? -4.005 24.186 8.078 1.00 56.51 133 LEU D O 1
ATOM 4327 N N . VAL D 1 134 ? -2.370 23.089 9.114 1.00 55.08 134 VAL D N 1
ATOM 4328 C CA . VAL D 1 134 ? -2.859 21.805 8.625 1.00 55.16 134 VAL D CA 1
ATOM 4329 C C . VAL D 1 134 ? -3.305 20.921 9.789 1.00 55.87 134 VAL D C 1
ATOM 4330 O O . VAL D 1 134 ? -4.225 20.100 9.639 1.00 56.26 134 VAL D O 1
ATOM 4334 N N . ALA D 1 135 ? -2.664 21.097 10.942 1.00 55.67 135 ALA D N 1
ATOM 4335 C CA . ALA D 1 135 ? -3.120 20.422 12.146 1.00 55.79 135 ALA D CA 1
ATOM 4336 C C . ALA D 1 135 ? -2.810 21.187 13.417 1.00 56.13 135 ALA D C 1
ATOM 4337 O O . ALA D 1 135 ? -1.946 22.078 13.448 1.00 56.48 135 ALA D O 1
ATOM 4339 N N . GLU D 1 136 ? -3.542 20.844 14.466 1.00 55.94 136 GLU D N 1
ATOM 4340 C CA . GLU D 1 136 ? -3.285 21.415 15.774 1.00 56.32 136 GLU D CA 1
ATOM 4341 C C . GLU D 1 136 ? -3.742 20.496 16.891 1.00 56.02 136 GLU D C 1
ATOM 4342 O O . GLU D 1 136 ? -4.636 19.671 16.693 1.00 55.95 136 GLU D O 1
ATOM 4348 N N . ALA D 1 137 ? -3.124 20.648 18.061 1.00 55.40 137 ALA D N 1
ATOM 4349 C CA . ALA D 1 137 ? -3.456 19.829 19.208 1.00 54.92 137 ALA D CA 1
ATOM 4350 C C . ALA D 1 137 ? -2.752 20.337 20.439 1.00 54.79 137 ALA D C 1
ATOM 4351 O O . ALA D 1 137 ? -1.755 21.045 20.346 1.00 54.36 137 ALA D O 1
ATOM 4353 N N . GLU D 1 138 ? -3.288 19.974 21.597 1.00 55.06 138 GLU D N 1
ATOM 4354 C CA . GLU D 1 138 ? -2.623 20.221 22.861 1.00 55.04 138 GLU D CA 1
ATOM 4355 C C . GLU D 1 138 ? -2.032 18.901 23.299 1.00 55.05 138 GLU D C 1
ATOM 4356 O O . GLU D 1 138 ? -2.739 17.908 23.377 1.00 55.31 138 GLU D O 1
ATOM 4362 N N . LEU D 1 139 ? -0.731 18.867 23.549 1.00 55.16 139 LEU D N 1
ATOM 4363 C CA . LEU D 1 139 ? -0.114 17.608 23.931 1.00 54.90 139 LEU D CA 1
ATOM 4364 C C . LEU D 1 139 ? 0.421 17.646 25.357 1.00 55.11 139 LEU D C 1
ATOM 4365 O O . LEU D 1 139 ? 1.065 18.605 25.761 1.00 55.10 139 LEU D O 1
ATOM 4370 N N . LYS D 1 140 ? 0.120 16.604 26.121 1.00 55.23 140 LYS D N 1
ATOM 4371 C CA . LYS D 1 140 ? 0.591 16.501 27.495 1.00 55.31 140 LYS D CA 1
ATOM 4372 C C . LYS D 1 140 ? 1.726 15.496 27.599 1.00 55.82 140 LYS D C 1
ATOM 4373 O O . LYS D 1 140 ? 1.637 14.395 27.047 1.00 55.97 140 LYS D O 1
ATOM 4379 N N . ALA D 1 141 ? 2.797 15.879 28.297 1.00 56.29 141 ALA D N 1
ATOM 4380 C CA . ALA D 1 141 ? 3.969 15.014 28.436 1.00 57.22 141 ALA D CA 1
ATOM 4381 C C . ALA D 1 141 ? 4.461 14.916 29.870 1.00 58.67 141 ALA D C 1
ATOM 4382 O O . ALA D 1 141 ? 4.117 15.745 30.712 1.00 58.41 141 ALA D O 1
ATOM 4392 N N . ILE D 1 143 ? 8.221 13.762 31.996 1.00 62.41 143 ILE D N 1
ATOM 4393 C CA . ILE D 1 143 ? 9.589 13.258 31.920 1.00 62.32 143 ILE D CA 1
ATOM 4394 C C . ILE D 1 143 ? 9.887 12.195 32.997 1.00 61.93 143 ILE D C 1
ATOM 4395 O O . ILE D 1 143 ? 9.541 12.368 34.157 1.00 61.57 143 ILE D O 1
ATOM 4400 N N . VAL D 1 144 ? 10.515 11.090 32.596 1.00 61.90 144 VAL D N 1
ATOM 4401 C CA . VAL D 1 144 ? 10.769 9.962 33.501 1.00 61.77 144 VAL D CA 1
ATOM 4402 C C . VAL D 1 144 ? 12.272 9.710 33.718 1.00 61.16 144 VAL D C 1
ATOM 4403 O O . VAL D 1 144 ? 12.704 9.231 34.768 1.00 59.95 144 VAL D O 1
ATOM 4415 N N . ILE E 1 2 ? 3.677 20.660 -12.327 1.00 70.97 2 ILE E N 1
ATOM 4416 C CA . ILE E 1 2 ? 2.936 19.435 -11.980 1.00 68.43 2 ILE E CA 1
ATOM 4417 C C . ILE E 1 2 ? 3.377 18.656 -10.728 1.00 66.73 2 ILE E C 1
ATOM 4418 O O . ILE E 1 2 ? 4.494 18.804 -10.231 1.00 66.37 2 ILE E O 1
ATOM 4423 N N . ASP E 1 3 ? 2.466 17.816 -10.243 1.00 64.80 3 ASP E N 1
ATOM 4424 C CA . ASP E 1 3 ? 2.596 17.146 -8.952 1.00 63.29 3 ASP E CA 1
ATOM 4425 C C . ASP E 1 3 ? 2.895 15.641 -9.083 1.00 62.74 3 ASP E C 1
ATOM 4426 O O . ASP E 1 3 ? 2.931 15.100 -10.202 1.00 62.62 3 ASP E O 1
ATOM 4431 N N . VAL E 1 4 ? 3.087 14.970 -7.944 1.00 61.27 4 VAL E N 1
ATOM 4432 C CA . VAL E 1 4 ? 3.606 13.603 -7.959 1.00 60.90 4 VAL E CA 1
ATOM 4433 C C . VAL E 1 4 ? 2.806 12.671 -8.841 1.00 60.81 4 VAL E C 1
ATOM 4434 O O . VAL E 1 4 ? 3.368 11.940 -9.645 1.00 59.95 4 VAL E O 1
ATOM 4446 N N . GLN E 1 6 ? 0.527 13.177 -11.203 1.00 58.74 6 GLN E N 1
ATOM 4447 C CA . GLN E 1 6 ? 0.667 13.539 -12.596 1.00 56.80 6 GLN E CA 1
ATOM 4448 C C . GLN E 1 6 ? 2.013 13.055 -13.087 1.00 55.11 6 GLN E C 1
ATOM 4449 O O . GLN E 1 6 ? 2.107 12.467 -14.146 1.00 55.35 6 GLN E O 1
ATOM 4455 N N . ILE E 1 7 ? 3.058 13.283 -12.313 1.00 53.43 7 ILE E N 1
ATOM 4456 C CA . ILE E 1 7 ? 4.366 12.757 -12.683 1.00 52.45 7 ILE E CA 1
ATOM 4457 C C . ILE E 1 7 ? 4.349 11.223 -12.974 1.00 52.76 7 ILE E C 1
ATOM 4458 O O . ILE E 1 7 ? 4.899 10.768 -13.980 1.00 52.48 7 ILE E O 1
ATOM 4463 N N . GLN E 1 8 ? 3.703 10.437 -12.112 1.00 52.90 8 GLN E N 1
ATOM 4464 C CA . GLN E 1 8 ? 3.610 8.983 -12.313 1.00 53.09 8 GLN E CA 1
ATOM 4465 C C . GLN E 1 8 ? 2.732 8.654 -13.501 1.00 52.87 8 GLN E C 1
ATOM 4466 O O . GLN E 1 8 ? 2.877 7.605 -14.133 1.00 52.99 8 GLN E O 1
ATOM 4472 N N . GLU E 1 9 ? 1.807 9.562 -13.780 1.00 52.71 9 GLU E N 1
ATOM 4473 C CA . GLU E 1 9 ? 0.985 9.498 -14.961 1.00 52.10 9 GLU E CA 1
ATOM 4474 C C . GLU E 1 9 ? 1.901 9.614 -16.185 1.00 51.79 9 GLU E C 1
ATOM 4475 O O . GLU E 1 9 ? 1.474 9.355 -17.304 1.00 51.87 9 GLU E O 1
ATOM 4481 N N . ILE E 1 10 ? 3.170 9.971 -15.970 1.00 51.54 10 ILE E N 1
ATOM 4482 C CA . ILE E 1 10 ? 4.112 10.196 -17.085 1.00 51.59 10 ILE E CA 1
ATOM 4483 C C . ILE E 1 10 ? 5.367 9.296 -17.089 1.00 52.37 10 ILE E C 1
ATOM 4484 O O . ILE E 1 10 ? 5.624 8.631 -18.087 1.00 52.92 10 ILE E O 1
ATOM 4489 N N . LEU E 1 11 ? 6.158 9.311 -16.012 1.00 53.23 11 LEU E N 1
ATOM 4490 C CA . LEU E 1 11 ? 7.304 8.399 -15.849 1.00 53.42 11 LEU E CA 1
ATOM 4491 C C . LEU E 1 11 ? 6.817 7.038 -15.368 1.00 54.00 11 LEU E C 1
ATOM 4492 O O . LEU E 1 11 ? 5.803 6.950 -14.680 1.00 54.81 11 LEU E O 1
ATOM 4497 N N . PRO E 1 12 ? 7.531 5.960 -15.715 1.00 54.21 12 PRO E N 1
ATOM 4498 C CA . PRO E 1 12 ? 7.127 4.694 -15.145 1.00 54.38 12 PRO E CA 1
ATOM 4499 C C . PRO E 1 12 ? 7.812 4.414 -13.802 1.00 54.65 12 PRO E C 1
ATOM 4500 O O . PRO E 1 12 ? 7.438 3.476 -13.120 1.00 55.00 12 PRO E O 1
ATOM 4504 N N . HIS E 1 13 ? 8.781 5.232 -13.419 1.00 54.66 13 HIS E N 1
ATOM 4505 C CA . HIS E 1 13 ? 9.446 5.092 -12.135 1.00 55.13 13 HIS E CA 1
ATOM 4506 C C . HIS E 1 13 ? 8.459 5.066 -10.960 1.00 55.22 13 HIS E C 1
ATOM 4507 O O . HIS E 1 13 ? 7.490 5.818 -10.945 1.00 55.33 13 HIS E O 1
ATOM 4514 N N . ARG E 1 14 ? 8.714 4.207 -9.973 1.00 55.10 14 ARG E N 1
ATOM 4515 C CA . ARG E 1 14 ? 7.897 4.166 -8.751 1.00 54.15 14 ARG E CA 1
ATOM 4516 C C . ARG E 1 14 ? 8.772 4.104 -7.512 1.00 54.59 14 ARG E C 1
ATOM 4517 O O . ARG E 1 14 ? 9.971 3.872 -7.613 1.00 55.47 14 ARG E O 1
ATOM 4525 N N . TYR E 1 15 ? 8.178 4.326 -6.342 1.00 54.75 15 TYR E N 1
ATOM 4526 C CA . TYR E 1 15 ? 8.897 4.159 -5.090 1.00 54.04 15 TYR E CA 1
ATOM 4527 C C . TYR E 1 15 ? 9.425 2.746 -5.077 1.00 54.38 15 TYR E C 1
ATOM 4528 O O . TYR E 1 15 ? 8.694 1.828 -5.415 1.00 53.79 15 TYR E O 1
ATOM 4537 N N . PRO E 1 16 ? 10.667 2.552 -4.622 1.00 54.63 16 PRO E N 1
ATOM 4538 C CA . PRO E 1 16 ? 11.608 3.503 -4.048 1.00 54.79 16 PRO E CA 1
ATOM 4539 C C . PRO E 1 16 ? 12.626 4.093 -5.010 1.00 56.03 16 PRO E C 1
ATOM 4540 O O . PRO E 1 16 ? 13.747 4.412 -4.597 1.00 56.58 16 PRO E O 1
ATOM 4544 N N . PHE E 1 17 ? 12.271 4.261 -6.276 1.00 56.24 17 PHE E N 1
ATOM 4545 C CA . PHE E 1 17 ? 13.211 4.885 -7.186 1.00 55.79 17 PHE E CA 1
ATOM 4546 C C . PHE E 1 17 ? 12.601 6.043 -7.957 1.00 55.81 17 PHE E C 1
ATOM 4547 O O . PHE E 1 17 ? 13.020 6.357 -9.065 1.00 56.14 17 PHE E O 1
ATOM 4555 N N . LEU E 1 18 ? 11.618 6.689 -7.352 1.00 55.70 18 LEU E N 1
ATOM 4556 C CA . LEU E 1 18 ? 11.049 7.904 -7.908 1.00 54.72 18 LEU E CA 1
ATOM 4557 C C . LEU E 1 18 ? 11.665 9.100 -7.168 1.00 55.30 18 LEU E C 1
ATOM 4558 O O . LEU E 1 18 ? 11.319 9.359 -6.018 1.00 56.21 18 LEU E O 1
ATOM 4563 N N . LEU E 1 19 ? 12.581 9.821 -7.819 1.00 55.50 19 LEU E N 1
ATOM 4564 C CA . LEU E 1 19 ? 13.387 10.837 -7.133 1.00 54.83 19 LEU E CA 1
ATOM 4565 C C . LEU E 1 19 ? 12.987 12.269 -7.445 1.00 55.29 19 LEU E C 1
ATOM 4566 O O . LEU E 1 19 ? 13.785 13.194 -7.273 1.00 55.11 19 LEU E O 1
ATOM 4571 N N . VAL E 1 20 ? 11.754 12.462 -7.902 1.00 55.50 20 VAL E N 1
ATOM 4572 C CA . VAL E 1 20 ? 11.230 13.819 -8.068 1.00 55.75 20 VAL E CA 1
ATOM 4573 C C . VAL E 1 20 ? 9.891 13.960 -7.368 1.00 55.95 20 VAL E C 1
ATOM 4574 O O . VAL E 1 20 ? 8.988 13.160 -7.604 1.00 56.25 20 VAL E O 1
ATOM 4578 N N . ASP E 1 21 ? 9.756 14.973 -6.520 1.00 55.82 21 ASP E N 1
ATOM 4579 C CA . ASP E 1 21 ? 8.515 15.137 -5.780 1.00 56.46 21 ASP E CA 1
ATOM 4580 C C . ASP E 1 21 ? 7.542 16.040 -6.529 1.00 56.41 21 ASP E C 1
ATOM 4581 O O . ASP E 1 21 ? 6.322 15.863 -6.448 1.00 57.02 21 ASP E O 1
ATOM 4586 N N . LYS E 1 22 ? 8.075 17.007 -7.262 1.00 56.16 22 LYS E N 1
ATOM 4587 C CA . LYS E 1 22 ? 7.227 18.017 -7.909 1.00 55.28 22 LYS E CA 1
ATOM 4588 C C . LYS E 1 22 ? 7.978 18.754 -9.010 1.00 55.05 22 LYS E C 1
ATOM 4589 O O . LYS E 1 22 ? 9.171 19.023 -8.890 1.00 54.58 22 LYS E O 1
ATOM 4595 N N . ILE E 1 23 ? 7.268 19.042 -10.095 1.00 55.02 23 ILE E N 1
ATOM 4596 C CA . ILE E 1 23 ? 7.795 19.865 -11.170 1.00 54.84 23 ILE E CA 1
ATOM 4597 C C . ILE E 1 23 ? 7.171 21.261 -11.081 1.00 55.09 23 ILE E C 1
ATOM 4598 O O . ILE E 1 23 ? 5.950 21.413 -11.189 1.00 54.97 23 ILE E O 1
ATOM 4603 N N . THR E 1 24 ? 8.012 22.273 -10.881 1.00 55.15 24 THR E N 1
ATOM 4604 C CA . THR E 1 24 ? 7.532 23.642 -10.657 1.00 55.74 24 THR E CA 1
ATOM 4605 C C . THR E 1 24 ? 7.379 24.463 -11.926 1.00 55.62 24 THR E C 1
ATOM 4606 O O . THR E 1 24 ? 6.548 25.360 -11.987 1.00 55.64 24 THR E O 1
ATOM 4610 N N . GLU E 1 25 ? 8.205 24.177 -12.925 1.00 55.87 25 GLU E N 1
ATOM 4611 C CA . GLU E 1 25 ? 8.129 24.888 -14.202 1.00 56.08 25 GLU E CA 1
ATOM 4612 C C . GLU E 1 25 ? 8.629 24.039 -15.371 1.00 55.67 25 GLU E C 1
ATOM 4613 O O . GLU E 1 25 ? 9.618 23.312 -15.265 1.00 55.37 25 GLU E O 1
ATOM 4619 N N . LEU E 1 26 ? 7.916 24.141 -16.485 1.00 55.21 26 LEU E N 1
ATOM 4620 C CA . LEU E 1 26 ? 8.118 23.268 -17.630 1.00 54.98 26 LEU E CA 1
ATOM 4621 C C . LEU E 1 26 ? 7.862 24.054 -18.903 1.00 54.98 26 LEU E C 1
ATOM 4622 O O . LEU E 1 26 ? 6.712 24.345 -19.216 1.00 55.06 26 LEU E O 1
ATOM 4627 N N . LYS E 1 27 ? 8.921 24.399 -19.630 1.00 55.09 27 LYS E N 1
ATOM 4628 C CA . LYS E 1 27 ? 8.779 25.035 -20.936 1.00 55.20 27 LYS E CA 1
ATOM 4629 C C . LYS E 1 27 ? 9.242 24.065 -22.024 1.00 54.97 27 LYS E C 1
ATOM 4630 O O . LYS E 1 27 ? 10.410 23.692 -22.091 1.00 54.82 27 LYS E O 1
ATOM 4636 N N . VAL E 1 28 ? 8.299 23.641 -22.855 1.00 54.82 28 VAL E N 1
ATOM 4637 C CA . VAL E 1 28 ? 8.546 22.574 -23.816 1.00 54.76 28 VAL E CA 1
ATOM 4638 C C . VAL E 1 28 ? 9.790 22.805 -24.659 1.00 55.09 28 VAL E C 1
ATOM 4639 O O . VAL E 1 28 ? 10.026 23.917 -25.143 1.00 55.08 28 VAL E O 1
ATOM 4643 N N . LYS E 1 29 ? 10.578 21.741 -24.823 1.00 55.16 29 LYS E N 1
ATOM 4644 C CA . LYS E 1 29 ? 11.778 21.739 -25.669 1.00 55.08 29 LYS E CA 1
ATOM 4645 C C . LYS E 1 29 ? 12.864 22.675 -25.155 1.00 55.23 29 LYS E C 1
ATOM 4646 O O . LYS E 1 29 ? 13.798 23.007 -25.881 1.00 55.63 29 LYS E O 1
ATOM 4652 N N . GLU E 1 30 ? 12.744 23.108 -23.911 1.00 55.11 30 GLU E N 1
ATOM 4653 C CA . GLU E 1 30 ? 13.574 24.192 -23.434 1.00 55.20 30 GLU E CA 1
ATOM 4654 C C . GLU E 1 30 ? 14.182 23.899 -22.077 1.00 55.24 30 GLU E C 1
ATOM 4655 O O . GLU E 1 30 ? 15.376 23.633 -21.955 1.00 55.37 30 GLU E O 1
ATOM 4661 N N . VAL E 1 31 ? 13.351 23.950 -21.046 1.00 54.87 31 VAL E N 1
ATOM 4662 C CA . VAL E 1 31 ? 13.861 23.861 -19.695 1.00 54.82 31 VAL E CA 1
ATOM 4663 C C . VAL E 1 31 ? 12.807 23.295 -18.758 1.00 55.08 31 V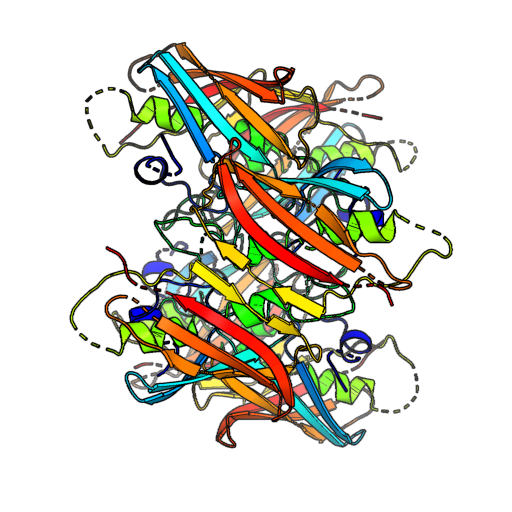AL E C 1
ATOM 4664 O O . VAL E 1 31 ? 11.610 23.423 -19.007 1.00 55.65 31 VAL E O 1
ATOM 4668 N N . VAL E 1 32 ? 13.258 22.646 -17.694 1.00 54.76 32 VAL E N 1
ATOM 4669 C CA . VAL E 1 32 ? 12.359 22.081 -16.716 1.00 54.42 32 VAL E CA 1
ATOM 4670 C C . VAL E 1 32 ? 12.952 22.312 -15.333 1.00 54.86 32 VAL E C 1
ATOM 4671 O O . VAL E 1 32 ? 14.147 22.110 -15.120 1.00 54.60 32 VAL E O 1
ATOM 4675 N N . LEU E 1 33 ? 12.117 22.767 -14.405 1.00 55.29 33 LEU E N 1
ATOM 4676 C CA . LEU E 1 33 ? 12.508 22.917 -13.003 1.00 55.10 33 LEU E CA 1
ATOM 4677 C C . LEU E 1 33 ? 11.606 22.060 -12.101 1.00 55.63 33 LEU E C 1
ATOM 4678 O O . LEU E 1 33 ? 10.371 22.101 -12.211 1.00 55.96 33 LEU E O 1
ATOM 4683 N N . GLY E 1 34 ? 12.229 21.289 -11.211 1.00 55.63 34 GLY E N 1
ATOM 4684 C CA . GLY E 1 34 ? 11.508 20.467 -10.251 1.00 55.51 34 GLY E CA 1
ATOM 4685 C C . GLY E 1 34 ? 12.398 20.195 -9.059 1.00 55.79 34 GLY E C 1
ATOM 4686 O O . GLY E 1 34 ? 13.561 20.599 -9.050 1.00 55.97 34 GLY E O 1
ATOM 4687 N N . TYR E 1 35 ? 11.873 19.504 -8.052 1.00 55.57 35 TYR E N 1
ATOM 4688 C CA . TYR E 1 35 ? 12.660 19.276 -6.845 1.00 55.37 35 TYR E CA 1
ATOM 4689 C C . TYR E 1 35 ? 12.308 17.989 -6.107 1.00 55.82 35 TYR E C 1
ATOM 4690 O O . TYR E 1 35 ? 11.267 17.365 -6.367 1.00 55.91 35 TYR E O 1
ATOM 4699 N N . LYS E 1 36 ? 13.204 17.599 -5.201 1.00 56.48 36 LYS E N 1
ATOM 4700 C CA . LYS E 1 36 ? 13.009 16.461 -4.319 1.00 56.50 36 LYS E CA 1
ATOM 4701 C C . LYS E 1 36 ? 13.211 16.947 -2.874 1.00 56.41 36 LYS E C 1
ATOM 4702 O O . LYS E 1 36 ? 14.193 17.635 -2.563 1.00 56.27 36 LYS E O 1
ATOM 4708 N N . ASN E 1 37 ? 12.272 16.614 -1.996 1.00 55.98 37 ASN E N 1
ATOM 4709 C CA . ASN E 1 37 ? 12.465 16.839 -0.585 1.00 55.49 37 ASN E CA 1
ATOM 4710 C C . ASN E 1 37 ? 13.351 15.777 0.019 1.00 55.52 37 ASN E C 1
ATOM 4711 O O . ASN E 1 37 ? 13.118 14.591 -0.196 1.00 56.45 37 ASN E O 1
ATOM 4716 N N . ILE E 1 38 ? 14.369 16.194 0.769 1.00 55.11 38 ILE E N 1
ATOM 4717 C CA . ILE E 1 38 ? 15.277 15.236 1.397 1.00 55.10 38 ILE E CA 1
ATOM 4718 C C . ILE E 1 38 ? 15.015 15.146 2.891 1.00 55.21 38 ILE E C 1
ATOM 4719 O O . ILE E 1 38 ? 15.024 16.165 3.584 1.00 55.55 38 ILE E O 1
ATOM 4724 N N . SER E 1 39 ? 14.793 13.931 3.383 1.00 54.98 39 SER E N 1
ATOM 4725 C CA . SER E 1 39 ? 14.335 13.723 4.755 1.00 54.55 39 SER E CA 1
ATOM 4726 C C . SER E 1 39 ? 14.991 12.467 5.351 1.00 54.75 39 SER E C 1
ATOM 4727 O O . SER E 1 39 ? 15.318 11.568 4.598 1.00 55.00 39 SER E O 1
ATOM 4730 N N . ILE E 1 40 ? 15.206 12.391 6.670 1.00 54.79 40 ILE E N 1
ATOM 4731 C CA . ILE E 1 40 ? 15.737 11.138 7.215 1.00 54.97 40 ILE E CA 1
ATOM 4732 C C . ILE E 1 40 ? 14.677 10.061 7.180 1.00 55.50 40 ILE E C 1
ATOM 4733 O O . ILE E 1 40 ? 14.925 8.937 7.638 1.00 56.16 40 ILE E O 1
ATOM 4738 N N . SER E 1 41 ? 13.505 10.375 6.645 1.00 55.26 41 SER E N 1
ATOM 4739 C CA . SER E 1 41 ? 12.529 9.315 6.488 1.00 56.27 41 SER E CA 1
ATOM 4740 C C . SER E 1 41 ? 12.888 8.497 5.227 1.00 56.37 41 SER E C 1
ATOM 4741 O O . SER E 1 41 ? 12.248 7.513 4.897 1.00 57.60 41 SER E O 1
ATOM 4744 N N . ASP E 1 42 ? 13.960 8.891 4.561 1.00 56.63 42 ASP E N 1
ATOM 4745 C CA . ASP E 1 42 ? 14.441 8.222 3.372 1.00 57.28 42 ASP E CA 1
ATOM 4746 C C . ASP E 1 42 ? 15.332 7.018 3.759 1.00 57.31 42 ASP E C 1
ATOM 4747 O O . ASP E 1 42 ? 16.300 7.145 4.534 1.00 57.34 42 ASP E O 1
ATOM 4752 N N . HIS E 1 43 ? 14.988 5.843 3.233 1.00 57.13 43 HIS E N 1
ATOM 4753 C CA . HIS E 1 43 ? 15.752 4.593 3.493 1.00 57.34 43 HIS E CA 1
ATOM 4754 C C . HIS E 1 43 ? 17.255 4.722 3.188 1.00 56.63 43 HIS E C 1
ATOM 4755 O O . HIS E 1 43 ? 18.063 4.070 3.818 1.00 56.43 43 HIS E O 1
ATOM 4762 N N . VAL E 1 44 ? 17.626 5.557 2.235 1.00 55.98 44 VAL E N 1
ATOM 4763 C CA . VAL E 1 44 ? 19.026 5.637 1.861 1.00 56.90 44 VAL E CA 1
ATOM 4764 C C . VAL E 1 44 ? 19.921 5.999 3.036 1.00 56.83 44 VAL E C 1
ATOM 4765 O O . VAL E 1 44 ? 21.071 5.549 3.097 1.00 57.44 44 VAL E O 1
ATOM 4769 N N . PHE E 1 45 ? 19.426 6.827 3.955 1.00 55.70 45 PHE E N 1
ATOM 4770 C CA . PHE E 1 45 ? 20.311 7.320 4.983 1.00 55.59 45 PHE E CA 1
ATOM 4771 C C . PHE E 1 45 ? 20.638 6.249 6.019 1.00 56.40 45 PHE E C 1
ATOM 4772 O O . PHE E 1 45 ? 21.596 6.372 6.768 1.00 56.94 45 PHE E O 1
ATOM 4788 N N . GLY E 1 47 ? 21.941 3.552 5.420 1.00 56.68 47 GLY E N 1
ATOM 4789 C CA . GLY E 1 47 ? 23.183 2.910 5.016 1.00 55.52 47 GLY E CA 1
ATOM 4790 C C . GLY E 1 47 ? 24.176 3.864 4.378 1.00 55.44 47 GLY E C 1
ATOM 4791 O O . GLY E 1 47 ? 25.385 3.596 4.385 1.00 54.34 47 GLY E O 1
ATOM 4792 N N . HIS E 1 48 ? 23.696 4.970 3.805 1.00 55.31 48 HIS E N 1
ATOM 4793 C CA . HIS E 1 48 ? 24.641 5.998 3.367 1.00 55.50 48 HIS E CA 1
ATOM 4794 C C . HIS E 1 48 ? 24.957 6.898 4.546 1.00 55.85 48 HIS E C 1
ATOM 4795 O O . HIS E 1 48 ? 24.686 8.109 4.574 1.00 54.49 48 HIS E O 1
ATOM 4802 N N . PHE E 1 49 ? 25.446 6.177 5.546 1.00 56.05 49 PHE E N 1
ATOM 4803 C CA . PHE E 1 49 ? 26.329 6.626 6.590 1.00 54.92 49 PHE E CA 1
ATOM 4804 C C . PHE E 1 49 ? 25.574 6.757 7.880 1.00 55.09 49 PHE E C 1
ATOM 4805 O O . PHE E 1 49 ? 24.989 7.792 8.176 1.00 55.87 49 PHE E O 1
ATOM 4813 N N . PRO E 1 50 ? 25.509 5.635 8.598 1.00 54.79 50 PRO E N 1
ATOM 4814 C CA . PRO E 1 50 ? 25.204 5.517 10.002 1.00 55.08 50 PRO E CA 1
ATOM 4815 C C . PRO E 1 50 ? 25.869 6.673 10.745 1.00 55.49 50 PRO E C 1
ATOM 4816 O O . PRO E 1 50 ? 27.097 6.808 10.695 1.00 55.17 50 PRO E O 1
ATOM 4820 N N . GLY E 1 51 ? 25.061 7.486 11.428 1.00 56.02 51 GLY E N 1
ATOM 4821 C CA . GLY E 1 51 ? 25.551 8.631 12.198 1.00 56.02 51 GLY E CA 1
ATOM 4822 C C . GLY E 1 51 ? 26.086 9.754 11.325 1.00 56.49 51 GLY E C 1
ATOM 4823 O O . GLY E 1 51 ? 26.698 10.696 11.823 1.00 57.10 51 GLY E O 1
ATOM 4824 N N . HIS E 1 52 ? 25.882 9.663 10.015 1.00 56.23 52 HIS E N 1
ATOM 4825 C CA . HIS E 1 52 ? 26.316 10.731 9.142 1.00 56.24 52 HIS E CA 1
ATOM 4826 C C . HIS E 1 52 ? 25.559 10.765 7.808 1.00 55.97 52 HIS E C 1
ATOM 4827 O O . HIS E 1 52 ? 26.106 10.396 6.778 1.00 55.66 52 HIS E O 1
ATOM 4834 N N . PRO E 1 53 ? 24.297 11.240 7.818 1.00 55.69 53 PRO E N 1
ATOM 4835 C CA . PRO E 1 53 ? 23.489 11.104 6.594 1.00 55.48 53 PRO E CA 1
ATOM 4836 C C . PRO E 1 53 ? 23.909 12.068 5.498 1.00 55.58 53 PRO E C 1
ATOM 4837 O O . PRO E 1 53 ? 23.849 13.279 5.677 1.00 56.32 53 PRO E O 1
ATOM 4841 N N . ILE E 1 54 ? 24.342 11.514 4.374 1.00 55.87 54 ILE E N 1
ATOM 4842 C CA . ILE E 1 54 ? 24.685 12.265 3.173 1.00 56.13 54 ILE E CA 1
ATOM 4843 C C . ILE E 1 54 ? 23.871 11.702 2.014 1.00 56.05 54 ILE E C 1
ATOM 4844 O O . ILE E 1 54 ? 23.896 10.509 1.777 1.00 56.70 54 ILE E O 1
ATOM 4849 N N . TYR E 1 55 ? 23.157 12.541 1.276 1.00 56.13 55 TYR E N 1
ATOM 4850 C CA . TYR E 1 55 ? 22.432 12.038 0.106 1.00 56.33 55 TYR E CA 1
ATOM 4851 C C . TYR E 1 55 ? 23.409 11.622 -0.999 1.00 56.14 55 TYR E C 1
ATOM 4852 O O . TYR E 1 55 ? 24.224 12.416 -1.437 1.00 56.35 55 TYR E O 1
ATOM 4861 N N . PRO E 1 56 ? 23.349 10.369 -1.462 1.00 56.09 56 PRO E N 1
ATOM 4862 C CA . PRO E 1 56 ? 24.358 9.965 -2.443 1.00 55.94 56 PRO E CA 1
ATOM 4863 C C . PRO E 1 56 ? 24.371 10.802 -3.726 1.00 56.25 56 PRO E C 1
ATOM 4864 O O . PRO E 1 56 ? 23.334 11.015 -4.360 1.00 57.09 56 PRO E O 1
ATOM 4868 N N . GLY E 1 57 ? 25.549 11.260 -4.117 1.00 55.97 57 GLY E N 1
ATOM 4869 C CA . GLY E 1 57 ? 25.694 12.018 -5.342 1.00 55.53 57 GLY E CA 1
ATOM 4870 C C . GLY E 1 57 ? 25.002 11.378 -6.529 1.00 56.15 57 GLY E C 1
ATOM 4871 O O . GLY E 1 57 ? 24.283 12.057 -7.266 1.00 56.82 57 GLY E O 1
ATOM 4872 N N . VAL E 1 58 ? 25.197 10.077 -6.733 1.00 55.68 58 VAL E N 1
ATOM 4873 C CA . VAL E 1 58 ? 24.654 9.473 -7.949 1.00 55.19 58 VAL E CA 1
ATOM 4874 C C . VAL E 1 58 ? 23.139 9.599 -7.992 1.00 55.70 58 VAL E C 1
ATOM 4875 O O . VAL E 1 58 ? 22.556 9.599 -9.064 1.00 56.37 58 VAL E O 1
ATOM 4879 N N . LEU E 1 59 ? 22.495 9.711 -6.832 1.00 55.39 59 LEU E N 1
ATOM 4880 C CA . LEU E 1 59 ? 21.042 9.861 -6.804 1.00 55.56 59 LEU E CA 1
ATOM 4881 C C . LEU E 1 59 ? 20.635 11.268 -7.249 1.00 56.40 59 LEU E C 1
ATOM 4882 O O . LEU E 1 59 ? 19.576 11.465 -7.839 1.00 57.19 59 LEU E O 1
ATOM 4887 N N . ILE E 1 60 ? 21.487 12.247 -6.983 1.00 55.74 60 ILE E N 1
ATOM 4888 C CA . ILE E 1 60 ? 21.254 13.562 -7.539 1.00 55.70 60 ILE E CA 1
ATOM 4889 C C . ILE E 1 60 ? 21.192 13.480 -9.072 1.00 56.12 60 ILE E C 1
ATOM 4890 O O . ILE E 1 60 ? 20.278 14.029 -9.694 1.00 56.71 60 ILE E O 1
ATOM 4895 N N . LEU E 1 61 ? 22.162 12.798 -9.679 1.00 55.95 61 LEU E N 1
ATOM 4896 C CA . LEU E 1 61 ? 22.167 12.605 -11.125 1.00 55.84 61 LEU E CA 1
ATOM 4897 C C . LEU E 1 61 ? 20.857 11.994 -11.602 1.00 56.15 61 LEU E C 1
ATOM 4898 O O . LEU E 1 61 ? 20.266 12.448 -12.577 1.00 56.19 61 LEU E O 1
ATOM 4903 N N . GLU E 1 62 ? 20.400 10.955 -10.910 1.00 56.38 62 GLU E N 1
ATOM 4904 C CA . GLU E 1 62 ? 19.194 10.254 -11.334 1.00 56.96 62 GLU E CA 1
ATOM 4905 C C . GLU E 1 62 ? 17.969 11.161 -11.255 1.00 57.23 62 GLU E C 1
ATOM 4906 O O . GLU E 1 62 ? 17.073 11.084 -12.098 1.00 57.61 62 GLU E O 1
ATOM 4912 N N . GLY E 1 63 ? 17.934 12.015 -10.237 1.00 57.00 63 GLY E N 1
ATOM 4913 C CA . GLY E 1 63 ? 16.828 12.950 -10.057 1.00 56.96 63 GLY E CA 1
ATOM 4914 C C . GLY E 1 63 ? 16.804 13.944 -11.196 1.00 58.26 63 GLY E C 1
ATOM 4915 O O . GLY E 1 63 ? 15.743 14.249 -11.736 1.00 58.05 63 GLY E O 1
ATOM 4924 N N . ALA E 1 65 ? 18.031 13.338 -14.122 1.00 57.00 65 ALA E N 1
ATOM 4925 C CA . ALA E 1 65 ? 17.647 12.534 -15.277 1.00 56.13 65 ALA E CA 1
ATOM 4926 C C . ALA E 1 65 ? 16.141 12.344 -15.365 1.00 56.01 65 ALA E C 1
ATOM 4927 O O . ALA E 1 65 ? 15.568 12.383 -16.444 1.00 55.90 65 ALA E O 1
ATOM 4929 N N . GLN E 1 66 ? 15.492 12.137 -14.230 1.00 56.08 66 GLN E N 1
ATOM 4930 C CA . GLN E 1 66 ? 14.065 11.862 -14.250 1.00 56.17 66 GLN E CA 1
ATOM 4931 C C . GLN E 1 66 ? 13.273 13.109 -14.625 1.00 56.24 66 GLN E C 1
ATOM 4932 O O . GLN E 1 66 ? 12.306 13.049 -15.377 1.00 56.10 66 GLN E O 1
ATOM 4938 N N . THR E 1 67 ? 13.720 14.242 -14.108 1.00 56.02 67 THR E N 1
ATOM 4939 C CA . THR E 1 67 ? 13.132 15.528 -14.418 1.00 56.33 67 THR E CA 1
ATOM 4940 C C . THR E 1 67 ? 13.223 15.803 -15.913 1.00 55.98 67 THR E C 1
ATOM 4941 O O . THR E 1 67 ? 12.247 16.202 -16.548 1.00 55.61 67 THR E O 1
ATOM 4945 N N . GLY E 1 68 ? 14.398 15.554 -16.473 1.00 55.71 68 GLY E N 1
ATOM 4946 C CA . GLY E 1 68 ? 14.598 15.678 -17.906 1.00 55.43 68 GLY E CA 1
ATOM 4947 C C . GLY E 1 68 ? 13.705 14.715 -18.660 1.00 55.36 68 GLY E C 1
ATOM 4948 O O . GLY E 1 68 ? 13.265 15.002 -19.783 1.00 55.69 68 GLY E O 1
ATOM 4949 N N . GLY E 1 69 ? 13.441 13.566 -18.053 1.00 55.18 69 GLY E N 1
ATOM 4950 C CA . GLY E 1 69 ? 12.553 12.585 -18.662 1.00 55.17 69 GLY E CA 1
ATOM 4951 C C . GLY E 1 69 ? 11.191 13.200 -18.925 1.00 55.00 69 GLY E C 1
ATOM 4952 O O . GLY E 1 69 ? 10.629 13.086 -20.020 1.00 54.83 69 GLY E O 1
ATOM 4953 N N . VAL E 1 70 ? 10.667 13.872 -17.916 1.00 54.58 70 VAL E N 1
ATOM 4954 C CA . VAL E 1 70 ? 9.375 14.491 -18.028 1.00 54.63 70 VAL E CA 1
ATOM 4955 C C . VAL E 1 70 ? 9.365 15.517 -19.142 1.00 54.92 70 VAL E C 1
ATOM 4956 O O . VAL E 1 70 ? 8.462 15.529 -19.978 1.00 54.87 70 VAL E O 1
ATOM 4960 N N . LEU E 1 71 ? 10.371 16.385 -19.151 1.00 55.20 71 LEU E N 1
ATOM 4961 C CA . LEU E 1 71 ? 10.467 17.385 -20.202 1.00 55.31 71 LEU E CA 1
ATOM 4962 C C . LEU E 1 71 ? 10.453 16.699 -21.575 1.00 55.50 71 LEU E C 1
ATOM 4963 O O . LEU E 1 71 ? 9.700 17.098 -22.467 1.00 55.60 71 LEU E O 1
ATOM 4968 N N . ALA E 1 72 ? 11.261 15.650 -21.724 1.00 55.62 72 ALA E N 1
ATOM 4969 C CA . ALA E 1 72 ? 11.332 14.910 -22.978 1.00 55.68 72 ALA E CA 1
ATOM 4970 C C . ALA E 1 72 ? 9.954 14.394 -23.378 1.00 55.67 72 ALA E C 1
ATOM 4971 O O . ALA E 1 72 ? 9.483 14.640 -24.489 1.00 55.79 72 ALA E O 1
ATOM 4973 N N . PHE E 1 73 ? 9.312 13.690 -22.452 1.00 56.14 73 PHE E N 1
ATOM 4974 C CA . PHE E 1 73 ? 7.995 13.117 -22.684 1.00 56.65 73 PHE E CA 1
ATOM 4975 C C . PHE E 1 73 ? 6.948 14.181 -22.985 1.00 56.93 73 PHE E C 1
ATOM 4976 O O . PHE E 1 73 ? 6.016 13.937 -23.744 1.00 57.15 73 PHE E O 1
ATOM 4984 N N . GLU E 1 74 ? 7.097 15.359 -22.390 1.00 57.46 74 GLU E N 1
ATOM 4985 C CA . GLU E 1 74 ? 6.107 16.418 -22.552 1.00 58.14 74 GLU E CA 1
ATOM 4986 C C . GLU E 1 74 ? 6.195 17.130 -23.906 1.00 59.43 74 GLU E C 1
ATOM 4987 O O . GLU E 1 74 ? 5.318 17.918 -24.265 1.00 59.40 74 GLU E O 1
ATOM 4993 N N . SER E 1 75 ? 7.247 16.842 -24.661 1.00 61.00 75 SER E N 1
ATOM 4994 C CA . SER E 1 75 ? 7.437 17.447 -25.972 1.00 62.56 75 SER E CA 1
ATOM 4995 C C . SER E 1 75 ? 6.862 16.539 -27.052 1.00 64.19 75 SER E C 1
ATOM 4996 O O . SER E 1 75 ? 7.452 16.374 -28.123 1.00 63.94 75 SER E O 1
ATOM 5007 N N . GLU E 1 77 ? 3.075 15.154 -28.877 1.00 68.77 77 GLU E N 1
ATOM 5008 C CA . GLU E 1 77 ? 2.203 15.713 -29.908 1.00 68.67 77 GLU E CA 1
ATOM 5009 C C . GLU E 1 77 ? 2.626 15.274 -31.310 1.00 68.64 77 GLU E C 1
ATOM 5010 O O . GLU E 1 77 ? 2.565 14.095 -31.650 1.00 68.40 77 GLU E O 1
ATOM 5016 N N . LYS E 1 83 ? 2.995 10.058 -25.700 1.00 62.59 83 LYS E N 1
ATOM 5017 C CA . LYS E 1 83 ? 2.297 8.798 -25.479 1.00 62.44 83 LYS E CA 1
ATOM 5018 C C . LYS E 1 83 ? 3.251 7.708 -24.990 1.00 62.38 83 LYS E C 1
ATOM 5019 O O . LYS E 1 83 ? 3.892 7.853 -23.947 1.00 61.82 83 LYS E O 1
ATOM 5025 N N . SER E 1 84 ? 3.344 6.618 -25.749 1.00 62.33 84 SER E N 1
ATOM 5026 C CA . SER E 1 84 ? 4.253 5.530 -25.385 1.00 61.56 84 SER E CA 1
ATOM 5027 C C . SER E 1 84 ? 5.532 5.457 -26.238 1.00 61.11 84 SER E C 1
ATOM 5028 O O . SER E 1 84 ? 5.522 5.031 -27.402 1.00 60.44 84 SER E O 1
ATOM 5031 N N . LYS E 1 85 ? 6.615 5.918 -25.610 1.00 60.42 85 LYS E N 1
ATOM 5032 C CA . LYS E 1 85 ? 7.996 5.776 -26.061 1.00 59.15 85 LYS E CA 1
ATOM 5033 C C . LYS E 1 85 ? 8.800 5.669 -24.766 1.00 58.15 85 LYS E C 1
ATOM 5034 O O . LYS E 1 85 ? 8.281 5.986 -23.696 1.00 57.98 85 LYS E O 1
ATOM 5040 N N . VAL E 1 86 ? 10.053 5.235 -24.847 1.00 56.94 86 VAL E N 1
ATOM 5041 C CA . VAL E 1 86 ? 10.908 5.162 -23.667 1.00 56.54 86 VAL E CA 1
ATOM 5042 C C . VAL E 1 86 ? 12.016 6.218 -23.745 1.00 56.34 86 VAL E C 1
ATOM 5043 O O . VAL E 1 86 ? 12.506 6.515 -24.830 1.00 56.44 86 VAL E O 1
ATOM 5047 N N . VAL E 1 87 ? 12.417 6.766 -22.597 1.00 56.00 87 VAL E N 1
ATOM 5048 C CA . VAL E 1 87 ? 13.505 7.748 -22.537 1.00 55.80 87 VAL E CA 1
ATOM 5049 C C . VAL E 1 87 ? 14.751 7.159 -21.846 1.00 56.13 87 VAL E C 1
ATOM 5050 O O . VAL E 1 87 ? 14.830 7.096 -20.628 1.00 56.19 87 VAL E O 1
ATOM 5054 N N . TYR E 1 88 ? 15.715 6.738 -22.657 1.00 57.20 88 TYR E N 1
ATOM 5055 C CA . TYR E 1 88 ? 16.920 6.036 -22.230 1.00 58.15 88 TYR E CA 1
ATOM 5056 C C . TYR E 1 88 ? 18.017 7.067 -22.041 1.00 57.15 88 TYR E C 1
ATOM 5057 O O . TYR E 1 88 ? 18.383 7.734 -23.003 1.00 57.00 88 TYR E O 1
ATOM 5066 N N . PHE E 1 89 ? 18.566 7.201 -20.840 1.00 56.07 89 PHE E N 1
ATOM 5067 C CA . PHE E 1 89 ? 19.762 8.033 -20.671 1.00 55.37 89 PHE E CA 1
ATOM 5068 C C . PHE E 1 89 ? 21.027 7.211 -20.914 1.00 55.35 89 PHE E C 1
ATOM 5069 O O . PHE E 1 89 ? 21.335 6.294 -20.164 1.00 55.81 89 PHE E O 1
ATOM 5077 N N . THR E 1 90 ? 21.761 7.526 -21.968 1.00 55.17 90 THR E N 1
ATOM 5078 C CA . THR E 1 90 ? 22.873 6.676 -22.342 1.00 55.10 90 THR E CA 1
ATOM 5079 C C . THR E 1 90 ? 24.242 7.254 -21.962 1.00 54.87 90 THR E C 1
ATOM 5080 O O . THR E 1 90 ? 25.251 6.563 -22.030 1.00 54.57 90 THR E O 1
ATOM 5084 N N . GLY E 1 91 ? 24.274 8.509 -21.529 1.00 54.62 91 GLY E N 1
ATOM 5085 C CA . GLY E 1 91 ? 25.538 9.125 -21.164 1.00 54.22 91 GLY E CA 1
ATOM 5086 C C . GLY E 1 91 ? 25.462 10.255 -20.161 1.00 53.89 91 GLY E C 1
ATOM 5087 O O . GLY E 1 91 ? 24.494 11.009 -20.129 1.00 53.68 91 GLY E O 1
ATOM 5088 N N . ILE E 1 92 ? 26.497 10.362 -19.334 1.00 53.76 92 ILE E N 1
ATOM 5089 C CA . ILE E 1 92 ? 26.652 11.476 -18.412 1.00 53.86 92 ILE E CA 1
ATOM 5090 C C . ILE E 1 92 ? 28.076 11.990 -18.537 1.00 54.53 92 ILE E C 1
ATOM 5091 O O . ILE E 1 92 ? 29.018 11.198 -18.607 1.00 54.48 92 ILE E O 1
ATOM 5096 N N . ASP E 1 93 ? 28.239 13.309 -18.576 1.00 55.00 93 ASP E N 1
ATOM 5097 C CA . ASP E 1 93 ? 29.578 13.873 -18.679 1.00 55.21 93 ASP E CA 1
ATOM 5098 C C . ASP E 1 93 ? 29.807 15.144 -17.861 1.00 55.14 93 ASP E C 1
ATOM 5099 O O . ASP E 1 93 ? 28.871 15.873 -17.525 1.00 55.22 93 ASP E O 1
ATOM 5104 N N . GLY E 1 94 ? 31.072 15.381 -17.535 1.00 54.79 94 GLY E N 1
ATOM 5105 C CA . GLY E 1 94 ? 31.461 16.505 -16.710 1.00 54.78 94 GLY E CA 1
ATOM 5106 C C . GLY E 1 94 ? 30.604 16.609 -15.479 1.00 54.96 94 GLY E C 1
ATOM 5107 O O . GLY E 1 94 ? 30.148 17.685 -15.132 1.00 55.29 94 GLY E O 1
ATOM 5108 N N . ALA E 1 95 ? 30.364 15.484 -14.824 1.00 55.06 95 ALA E N 1
ATOM 5109 C CA . ALA E 1 95 ? 29.545 15.478 -13.612 1.00 55.10 95 ALA E CA 1
ATOM 5110 C C . ALA E 1 95 ? 30.408 15.886 -12.442 1.00 55.34 95 ALA E C 1
ATOM 5111 O O . ALA E 1 95 ? 31.466 15.316 -12.215 1.00 55.88 95 ALA E O 1
ATOM 5113 N N . LYS E 1 96 ? 29.975 16.878 -11.688 1.00 55.41 96 LYS E N 1
ATOM 5114 C CA . LYS E 1 96 ? 30.798 17.320 -10.584 1.00 55.54 96 LYS E CA 1
ATOM 5115 C C . LYS E 1 96 ? 29.929 17.508 -9.362 1.00 55.72 96 LYS E C 1
ATOM 5116 O O . LYS E 1 96 ? 28.801 17.998 -9.463 1.00 56.17 96 LYS E O 1
ATOM 5122 N N . PHE E 1 97 ? 30.436 17.074 -8.214 1.00 55.93 97 PHE E N 1
ATOM 5123 C CA . PHE E 1 97 ? 29.697 17.207 -6.958 1.00 56.05 97 PHE E CA 1
ATOM 5124 C C . PHE E 1 97 ? 30.379 18.212 -6.058 1.00 56.24 97 PHE E C 1
ATOM 5125 O O . PHE E 1 97 ? 31.585 18.147 -5.827 1.00 56.06 97 PHE E O 1
ATOM 5133 N N . ARG E 1 98 ? 29.601 19.166 -5.574 1.00 56.84 98 ARG E N 1
ATOM 5134 C CA . ARG E 1 98 ? 30.184 20.311 -4.885 1.00 57.77 98 ARG E CA 1
ATOM 5135 C C . ARG E 1 98 ? 30.017 20.152 -3.375 1.00 57.84 98 ARG E C 1
ATOM 5136 O O . ARG E 1 98 ? 30.979 19.921 -2.656 1.00 58.78 98 ARG E O 1
ATOM 5144 N N . ASN E 1 99 ? 28.789 20.254 -2.893 1.00 57.48 99 ASN E N 1
ATOM 5145 C CA . ASN E 1 99 ? 28.552 20.214 -1.461 1.00 57.10 99 ASN E CA 1
ATOM 5146 C C . ASN E 1 99 ? 27.627 19.076 -1.122 1.00 56.58 99 ASN E C 1
ATOM 5147 O O . ASN E 1 99 ? 26.809 18.675 -1.950 1.00 56.02 99 ASN E O 1
ATOM 5152 N N . PRO E 1 100 ? 27.749 18.552 0.106 1.00 56.39 100 PRO E N 1
ATOM 5153 C CA . PRO E 1 100 ? 26.882 17.486 0.537 1.00 56.27 100 PRO E CA 1
ATOM 5154 C C . PRO E 1 100 ? 25.444 17.972 0.606 1.00 56.06 100 PRO E C 1
ATOM 5155 O O . PRO E 1 100 ? 25.178 19.157 0.819 1.00 56.28 100 PRO E O 1
ATOM 5159 N N . VAL E 1 101 ? 24.538 17.042 0.381 1.00 55.49 101 VAL E N 1
ATOM 5160 C CA . VAL E 1 101 ? 23.122 17.253 0.492 1.00 55.17 101 VAL E CA 1
ATOM 5161 C C . VAL E 1 101 ? 22.670 16.465 1.728 1.00 55.39 101 VAL E C 1
ATOM 5162 O O . VAL E 1 101 ? 23.001 15.278 1.876 1.00 55.40 101 VAL E O 1
ATOM 5166 N N . ARG E 1 102 ? 21.921 17.115 2.611 1.00 55.59 102 ARG E N 1
ATOM 5167 C CA . ARG E 1 102 ? 21.593 16.543 3.914 1.00 55.99 102 ARG E CA 1
ATOM 5168 C C . ARG E 1 102 ? 20.085 16.517 4.208 1.00 56.33 102 ARG E C 1
ATOM 5169 O O . ARG E 1 102 ? 19.317 17.295 3.641 1.00 56.78 102 ARG E O 1
ATOM 5177 N N . PRO E 1 103 ? 19.648 15.614 5.098 1.00 56.50 103 PRO E N 1
ATOM 5178 C CA . PRO E 1 103 ? 18.253 15.657 5.512 1.00 55.96 103 PRO E CA 1
ATOM 5179 C C . PRO E 1 103 ? 17.865 17.077 5.847 1.00 56.00 103 PRO E C 1
ATOM 5180 O O . PRO E 1 103 ? 18.625 17.769 6.515 1.00 55.72 103 PRO E O 1
ATOM 5184 N N . GLY E 1 104 ? 16.694 17.497 5.383 1.00 5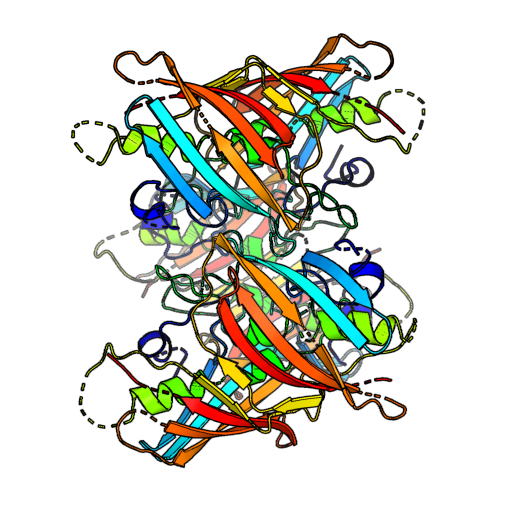5.77 104 GLY E N 1
ATOM 5185 C CA . GLY E 1 104 ? 16.204 18.825 5.638 1.00 55.41 104 GLY E CA 1
ATOM 5186 C C . GLY E 1 104 ? 16.368 19.744 4.437 1.00 55.57 104 GLY E C 1
ATOM 5187 O O . GLY E 1 104 ? 15.746 20.811 4.376 1.00 55.23 104 GLY E O 1
ATOM 5188 N N . ASP E 1 105 ? 17.210 19.343 3.490 1.00 55.62 105 ASP E N 1
ATOM 5189 C CA . ASP E 1 105 ? 17.433 20.121 2.272 1.00 55.36 105 ASP E CA 1
ATOM 5190 C C . ASP E 1 105 ? 16.304 19.927 1.269 1.00 55.30 105 ASP E C 1
ATOM 5191 O O . ASP E 1 105 ? 15.811 18.821 1.074 1.00 55.80 105 ASP E O 1
ATOM 5196 N N . ARG E 1 106 ? 15.904 20.995 0.607 1.00 54.98 106 ARG E N 1
ATOM 5197 C CA . ARG E 1 106 ? 1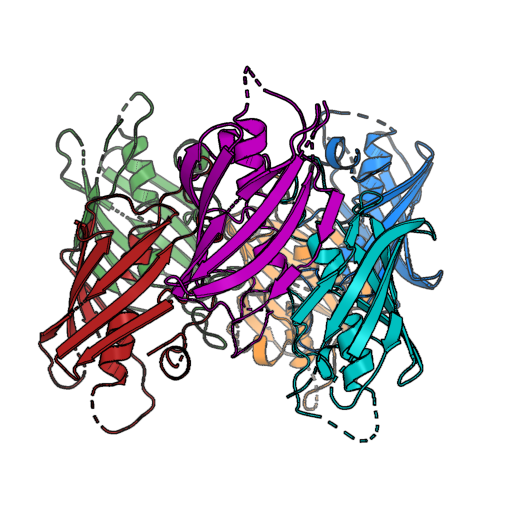5.122 20.839 -0.601 1.00 54.76 106 ARG E CA 1
ATOM 5198 C C . ARG E 1 106 ? 16.102 20.795 -1.772 1.00 55.03 106 ARG E C 1
ATOM 5199 O O . ARG E 1 106 ? 16.834 21.753 -2.009 1.00 55.60 106 ARG E O 1
ATOM 5207 N N . LEU E 1 107 ? 16.144 19.666 -2.471 1.00 55.11 107 LEU E N 1
ATOM 5208 C CA . LEU E 1 107 ? 17.070 19.492 -3.589 1.00 55.22 107 LEU E CA 1
ATOM 5209 C C . LEU E 1 107 ? 16.450 19.954 -4.898 1.00 55.50 107 LEU E C 1
ATOM 5210 O O . LEU E 1 107 ? 15.604 19.258 -5.466 1.00 55.94 107 LEU E O 1
ATOM 5215 N N . ASP E 1 108 ? 16.882 21.124 -5.366 1.00 55.21 108 ASP E N 1
ATOM 5216 C CA . ASP E 1 108 ? 16.338 21.770 -6.572 1.00 55.41 108 ASP E CA 1
ATOM 5217 C C . ASP E 1 108 ? 17.033 21.282 -7.860 1.00 55.26 108 ASP E C 1
ATOM 5218 O O . ASP E 1 108 ? 18.250 21.392 -7.983 1.00 55.06 108 ASP E O 1
ATOM 5223 N N . TYR E 1 109 ? 16.256 20.751 -8.808 1.00 55.32 109 TYR E N 1
ATOM 5224 C CA . TYR E 1 109 ? 16.773 20.308 -10.111 1.00 55.49 109 TYR E CA 1
ATOM 5225 C C . TYR E 1 109 ? 16.528 21.349 -11.182 1.00 55.70 109 TYR E C 1
ATOM 5226 O O . TYR E 1 109 ? 15.452 21.938 -11.249 1.00 55.91 109 TYR E O 1
ATOM 5235 N N . GLU E 1 110 ? 17.511 21.551 -12.047 1.00 56.11 110 GLU E N 1
ATOM 5236 C CA . GLU E 1 110 ? 17.324 22.393 -13.215 1.00 56.77 110 GLU E CA 1
ATOM 5237 C C . GLU E 1 110 ? 17.916 21.704 -14.436 1.00 56.72 110 GLU E C 1
ATOM 5238 O O . GLU E 1 110 ? 19.070 21.281 -14.430 1.00 56.30 110 GLU E O 1
ATOM 5252 N N . SER E 1 112 ? 18.213 22.100 -18.620 1.00 56.26 112 SER E N 1
ATOM 5253 C CA . SER E 1 112 ? 18.026 22.805 -19.872 1.00 55.50 112 SER E CA 1
ATOM 5254 C C . SER E 1 112 ? 18.496 21.951 -21.029 1.00 55.11 112 SER E C 1
ATOM 5255 O O . SER E 1 112 ? 19.447 21.184 -20.903 1.00 54.80 112 SER E O 1
ATOM 5258 N N . VAL E 1 113 ? 17.811 22.098 -22.154 1.00 54.84 113 VAL E N 1
ATOM 5259 C CA . VAL E 1 113 ? 18.177 21.431 -23.387 1.00 54.68 113 VAL E CA 1
ATOM 5260 C C . VAL E 1 113 ? 19.267 22.224 -24.080 1.00 54.71 113 VAL E C 1
ATOM 5261 O O . VAL E 1 113 ? 19.062 23.380 -24.437 1.00 54.67 113 VAL E O 1
ATOM 5265 N N . VAL E 1 114 ? 20.429 21.610 -24.263 1.00 54.82 114 VAL E N 1
ATOM 5266 C CA . VAL E 1 114 ? 21.506 22.266 -24.991 1.00 55.11 114 VAL E CA 1
ATOM 5267 C C . VAL E 1 114 ? 21.514 21.851 -26.469 1.00 55.22 114 VAL E C 1
ATOM 5268 O O . VAL E 1 114 ? 21.823 22.661 -27.345 1.00 55.42 114 VAL E O 1
ATOM 5272 N N . LYS E 1 115 ? 21.149 20.598 -26.738 1.00 55.19 115 LYS E N 1
ATOM 5273 C CA . LYS E 1 115 ? 20.976 20.114 -28.110 1.00 55.10 115 LYS E CA 1
ATOM 5274 C C . LYS E 1 115 ? 19.745 19.228 -28.215 1.00 55.14 115 LYS E C 1
ATOM 5275 O O . LYS E 1 115 ? 19.424 18.498 -27.287 1.00 54.85 115 LYS E O 1
ATOM 5281 N N . ASN E 1 116 ? 19.085 19.280 -29.367 1.00 55.46 116 ASN E N 1
ATOM 5282 C CA . ASN E 1 116 ? 17.949 18.421 -29.675 1.00 55.59 116 ASN E CA 1
ATOM 5283 C C . ASN E 1 116 ? 18.036 17.969 -31.122 1.00 55.59 116 ASN E C 1
ATOM 5284 O O . ASN E 1 116 ? 17.983 18.800 -32.031 1.00 55.78 116 ASN E O 1
ATOM 5289 N N . ARG E 1 117 ? 18.153 16.664 -31.335 1.00 55.53 117 ARG E N 1
ATOM 5290 C CA . ARG E 1 117 ? 18.405 16.134 -32.660 1.00 56.27 117 ARG E CA 1
ATOM 5291 C C . ARG E 1 117 ? 17.534 14.913 -32.933 1.00 56.30 117 ARG E C 1
ATOM 5292 O O . ARG E 1 117 ? 17.880 13.826 -32.487 1.00 56.41 117 ARG E O 1
ATOM 5300 N N . GLY E 1 118 ? 16.441 15.071 -33.680 1.00 56.34 118 GLY E N 1
ATOM 5301 C CA . GLY E 1 118 ? 15.488 13.976 -33.830 1.00 56.22 118 GLY E CA 1
ATOM 5302 C C . GLY E 1 118 ? 15.241 13.351 -32.469 1.00 56.29 118 GLY E C 1
ATOM 5303 O O . GLY E 1 118 ? 14.705 14.000 -31.565 1.00 56.11 118 GLY E O 1
ATOM 5304 N N . ASN E 1 119 ? 15.668 12.103 -32.305 1.00 56.50 119 ASN E N 1
ATOM 5305 C CA . ASN E 1 119 ? 15.395 11.373 -31.076 1.00 56.64 119 ASN E CA 1
ATOM 5306 C C . ASN E 1 119 ? 16.507 11.454 -30.021 1.00 57.33 119 ASN E C 1
ATOM 5307 O O . ASN E 1 119 ? 16.545 10.657 -29.085 1.00 56.70 119 ASN E O 1
ATOM 5320 N N . TRP E 1 121 ? 18.652 13.886 -27.152 1.00 57.64 121 TRP E N 1
ATOM 5321 C CA . TRP E 1 121 ? 18.614 15.103 -26.361 1.00 57.00 121 TRP E CA 1
ATOM 5322 C C . TRP E 1 121 ? 19.841 15.230 -25.482 1.00 56.20 121 TRP E C 1
ATOM 5323 O O . TRP E 1 121 ? 20.329 14.252 -24.931 1.00 56.10 121 TRP E O 1
ATOM 5334 N N . ILE E 1 122 ? 20.361 16.444 -25.392 1.00 55.50 122 ILE E N 1
ATOM 5335 C CA . ILE E 1 122 ? 21.489 16.726 -24.519 1.00 54.89 122 ILE E CA 1
ATOM 5336 C C . ILE E 1 122 ? 21.097 17.835 -23.549 1.00 54.97 122 ILE E C 1
ATOM 5337 O O . ILE E 1 122 ? 20.655 18.906 -23.958 1.00 54.97 122 ILE E O 1
ATOM 5342 N N . PHE E 1 123 ? 21.250 17.564 -22.260 1.00 54.99 123 PHE E N 1
ATOM 5343 C CA . PHE E 1 123 ? 20.808 18.488 -21.235 1.00 55.01 123 PHE E CA 1
ATOM 5344 C C . PHE E 1 123 ? 21.985 19.048 -20.470 1.00 54.88 123 PHE E C 1
ATOM 5345 O O . PHE E 1 123 ? 22.949 18.336 -20.217 1.00 54.75 123 PHE E O 1
ATOM 5353 N N . LYS E 1 124 ? 21.905 20.320 -20.097 1.00 54.83 124 LYS E N 1
ATOM 5354 C CA . LYS E 1 124 ? 22.732 20.811 -19.008 1.00 55.22 124 LYS E CA 1
ATOM 5355 C C . LYS E 1 124 ? 21.901 20.690 -17.750 1.00 55.53 124 LYS E C 1
ATOM 5356 O O . LYS E 1 124 ? 20.782 21.199 -17.682 1.00 55.68 124 LYS E O 1
ATOM 5362 N N . GLY E 1 125 ? 22.447 20.002 -16.759 1.00 55.37 125 GLY E N 1
ATOM 5363 C CA . GLY E 1 125 ? 21.749 19.804 -15.510 1.00 55.65 125 GLY E CA 1
ATOM 5364 C C . GLY E 1 125 ? 22.495 20.378 -14.325 1.00 55.78 125 GLY E C 1
ATOM 5365 O O . GLY E 1 125 ? 23.719 20.307 -14.244 1.00 55.89 125 GLY E O 1
ATOM 5366 N N . GLN E 1 126 ? 21.741 20.957 -13.400 1.00 55.76 126 GLN E N 1
ATOM 5367 C CA . GLN E 1 126 ? 22.300 21.584 -12.209 1.00 55.47 126 GLN E CA 1
ATOM 5368 C C . GLN E 1 126 ? 21.404 21.243 -11.028 1.00 55.56 126 GLN E C 1
ATOM 5369 O O . GLN E 1 126 ? 20.183 21.212 -11.166 1.00 55.90 126 GLN E O 1
ATOM 5375 N N . ALA E 1 127 ? 21.991 21.013 -9.863 1.00 55.41 127 ALA E N 1
ATOM 5376 C CA . ALA E 1 127 ? 21.174 20.854 -8.667 1.00 55.06 127 ALA E CA 1
ATOM 5377 C C . ALA E 1 127 ? 21.558 21.897 -7.616 1.00 55.33 127 ALA E C 1
ATOM 5378 O O . ALA E 1 127 ? 22.730 22.235 -7.459 1.00 55.45 127 ALA E O 1
ATOM 5380 N N . PHE E 1 128 ? 20.549 22.412 -6.919 1.00 55.25 128 PHE E N 1
ATOM 5381 C CA . PHE E 1 128 ? 20.726 23.473 -5.935 1.00 54.85 128 PHE E CA 1
ATOM 5382 C C . PHE E 1 128 ? 20.137 23.109 -4.580 1.00 55.27 128 PHE E C 1
ATOM 5383 O O . PHE E 1 128 ? 19.167 22.348 -4.487 1.00 55.64 128 PHE E O 1
ATOM 5391 N N . VAL E 1 129 ? 20.718 23.689 -3.534 1.00 55.29 129 VAL E N 1
ATOM 5392 C CA . VAL E 1 129 ? 20.119 23.703 -2.203 1.00 54.97 129 VAL E CA 1
ATOM 5393 C C . VAL E 1 129 ? 20.285 25.132 -1.694 1.00 55.78 129 VAL E C 1
ATOM 5394 O O . VAL E 1 129 ? 21.419 25.591 -1.479 1.00 56.04 129 VAL E O 1
ATOM 5398 N N . ASP E 1 130 ? 19.162 25.837 -1.543 1.00 56.37 130 ASP E N 1
ATOM 5399 C CA . ASP E 1 130 ? 19.166 27.267 -1.212 1.00 56.75 130 ASP E CA 1
ATOM 5400 C C . ASP E 1 130 ? 19.975 28.106 -2.153 1.00 56.36 130 ASP E C 1
ATOM 5401 O O . ASP E 1 130 ? 20.627 29.037 -1.710 1.00 56.62 130 ASP E O 1
ATOM 5406 N N . GLY E 1 131 ? 19.956 27.785 -3.439 1.00 56.20 131 GLY E N 1
ATOM 5407 C CA . GLY E 1 131 ? 20.706 28.584 -4.414 1.00 55.95 131 GLY E CA 1
ATOM 5408 C C . GLY E 1 131 ? 22.200 28.296 -4.449 1.00 55.85 131 GLY E C 1
ATOM 5409 O O . GLY E 1 131 ? 22.969 29.029 -5.075 1.00 56.00 131 GLY E O 1
ATOM 5410 N N . ASN E 1 132 ? 22.611 27.231 -3.770 1.00 55.76 132 ASN E N 1
ATOM 5411 C CA . ASN E 1 132 ? 23.986 26.773 -3.822 1.00 55.88 132 ASN E CA 1
ATOM 5412 C C . ASN E 1 132 ? 24.077 25.603 -4.750 1.00 56.13 132 ASN E C 1
ATOM 5413 O O . ASN E 1 132 ? 23.417 24.585 -4.511 1.00 56.48 132 ASN E O 1
ATOM 5418 N N . LEU E 1 133 ? 24.898 25.736 -5.786 1.00 55.72 133 LEU E N 1
ATOM 5419 C CA . LEU E 1 133 ? 25.183 24.636 -6.694 1.00 55.39 133 LEU E CA 1
ATOM 5420 C C . LEU E 1 133 ? 25.750 23.447 -5.911 1.00 55.58 133 LEU E C 1
ATOM 5421 O O . LEU E 1 133 ? 26.741 23.606 -5.186 1.00 56.45 133 LEU E O 1
ATOM 5426 N N . VAL E 1 134 ? 25.126 22.271 -6.034 1.00 55.08 134 VAL E N 1
ATOM 5427 C CA . VAL E 1 134 ? 25.593 21.098 -5.299 1.00 54.99 134 VAL E CA 1
ATOM 5428 C C . VAL E 1 134 ? 26.080 20.011 -6.257 1.00 55.82 134 VAL E C 1
ATOM 5429 O O . VAL E 1 134 ? 26.960 19.211 -5.916 1.00 56.28 134 VAL E O 1
ATOM 5433 N N . ALA E 1 135 ? 25.521 20.012 -7.465 1.00 55.91 135 ALA E N 1
ATOM 5434 C CA . ALA E 1 135 ? 25.932 19.078 -8.508 1.00 55.94 135 ALA E CA 1
ATOM 5435 C C . ALA E 1 135 ? 25.620 19.610 -9.914 1.00 56.16 135 ALA E C 1
ATOM 5436 O O . ALA E 1 135 ? 24.735 20.462 -10.100 1.00 56.37 135 ALA E O 1
ATOM 5438 N N . GLU E 1 136 ? 26.357 19.103 -10.897 1.00 55.97 136 GLU E N 1
ATOM 5439 C CA . GLU E 1 136 ? 26.126 19.472 -12.276 1.00 56.23 136 GLU E CA 1
ATOM 5440 C C . GLU E 1 136 ? 26.659 18.399 -13.212 1.00 55.88 136 GLU E C 1
ATOM 5441 O O . GLU E 1 136 ? 27.584 17.666 -12.869 1.00 55.81 136 GLU E O 1
ATOM 5447 N N . ALA E 1 137 ? 26.060 18.317 -14.394 1.00 55.27 137 ALA E N 1
ATOM 5448 C CA . ALA E 1 137 ? 26.495 17.396 -15.424 1.00 54.84 137 ALA E CA 1
ATOM 5449 C C . ALA E 1 137 ? 25.767 17.648 -16.735 1.00 54.76 137 ALA E C 1
ATOM 5450 O O . ALA E 1 137 ? 24.760 18.352 -16.793 1.00 54.42 137 ALA E O 1
ATOM 5452 N N . GLU E 1 138 ? 26.305 17.050 -17.786 1.00 54.91 138 GLU E N 1
ATOM 5453 C CA . GLU E 1 138 ? 25.714 17.047 -19.112 1.00 55.04 138 GLU E CA 1
ATOM 5454 C C . GLU E 1 138 ? 25.089 15.662 -19.310 1.00 55.09 138 GLU E C 1
ATOM 5455 O O . GLU E 1 138 ? 25.784 14.655 -19.206 1.00 55.33 138 GLU E O 1
ATOM 5461 N N . LEU E 1 139 ? 23.793 15.606 -19.592 1.00 55.13 139 LEU E N 1
ATOM 5462 C CA . LEU E 1 139 ? 23.104 14.333 -19.707 1.00 54.97 139 LEU E CA 1
ATOM 5463 C C . LEU E 1 139 ? 22.681 14.071 -21.136 1.00 55.12 139 LEU E C 1
ATOM 5464 O O . LEU E 1 139 ? 22.079 14.929 -21.774 1.00 55.06 139 LEU E O 1
ATOM 5469 N N . LYS E 1 140 ? 22.991 12.870 -21.613 1.00 55.34 140 LYS E N 1
ATOM 5470 C CA . LYS E 1 140 ? 22.695 12.424 -22.973 1.00 55.41 140 LYS E CA 1
ATOM 5471 C C . LYS E 1 140 ? 21.519 11.432 -22.945 1.00 55.86 140 LYS E C 1
ATOM 5472 O O . LYS E 1 140 ? 21.572 10.432 -22.238 1.00 55.76 140 LYS E O 1
ATOM 5478 N N . ALA E 1 141 ? 20.463 11.711 -23.705 1.00 56.34 141 ALA E N 1
ATOM 5479 C CA . ALA E 1 141 ? 19.274 10.872 -23.682 1.00 57.25 141 ALA E CA 1
ATOM 5480 C C . ALA E 1 141 ? 18.872 10.406 -25.072 1.00 58.69 141 ALA E C 1
ATOM 5481 O O . ALA E 1 141 ? 19.028 11.125 -26.062 1.00 58.50 141 ALA E O 1
ATOM 5491 N N . ILE E 1 143 ? 15.591 8.370 -27.160 1.00 62.15 143 ILE E N 1
ATOM 5492 C CA . ILE E 1 143 ? 14.144 8.246 -27.020 1.00 61.32 143 ILE E CA 1
ATOM 5493 C C . ILE E 1 143 ? 13.539 7.400 -28.142 1.00 61.25 143 ILE E C 1
ATOM 5494 O O . ILE E 1 143 ? 13.443 7.833 -29.285 1.00 60.82 143 ILE E O 1
ATOM 5499 N N . VAL E 1 144 ? 13.150 6.176 -27.785 1.00 61.36 144 VAL E N 1
ATOM 5500 C CA . VAL E 1 144 ? 12.709 5.159 -28.743 1.00 61.36 144 VAL E CA 1
ATOM 5501 C C . VAL E 1 144 ? 11.317 4.611 -28.387 1.00 61.10 144 VAL E C 1
ATOM 5502 O O . VAL E 1 144 ? 10.818 4.851 -27.280 1.00 61.02 144 VAL E O 1
ATOM 5506 N N . ASP E 1 145 ? 10.712 3.863 -29.315 1.00 60.37 145 ASP E N 1
ATOM 5507 C CA . ASP E 1 145 ? 9.356 3.323 -29.144 1.00 59.89 145 ASP E CA 1
ATOM 5508 C C . ASP E 1 145 ? 9.218 2.275 -28.033 1.00 60.02 145 ASP E C 1
ATOM 5509 O O . ASP E 1 145 ? 8.127 2.075 -27.476 1.00 59.66 145 ASP E O 1
ATOM 5522 N N . ILE F 1 2 ? 38.020 -11.280 -0.871 1.00 71.32 2 ILE F N 1
ATOM 5523 C CA . ILE F 1 2 ? 37.785 -10.383 0.263 1.00 68.64 2 ILE F CA 1
ATOM 5524 C C . ILE F 1 2 ? 36.273 -10.086 0.370 1.00 66.62 2 ILE F C 1
ATOM 5525 O O . ILE F 1 2 ? 35.703 -9.414 -0.489 1.00 65.84 2 ILE F O 1
ATOM 5530 N N . ASP F 1 3 ? 35.647 -10.599 1.431 1.00 64.83 3 ASP F N 1
ATOM 5531 C CA . ASP F 1 3 ? 34.184 -10.692 1.562 1.00 63.92 3 ASP F CA 1
ATOM 5532 C C . ASP F 1 3 ? 33.532 -9.461 2.238 1.00 62.85 3 ASP F C 1
ATOM 5533 O O . ASP F 1 3 ? 34.237 -8.517 2.604 1.00 63.12 3 ASP F O 1
ATOM 5538 N N . VAL F 1 4 ? 32.204 -9.459 2.413 1.00 60.54 4 VAL F N 1
ATOM 5539 C CA . VAL F 1 4 ? 31.531 -8.229 2.825 1.00 59.41 4 VAL F CA 1
ATOM 5540 C C . VAL F 1 4 ? 31.790 -7.779 4.230 1.00 58.78 4 VAL F C 1
ATOM 5541 O O . VAL F 1 4 ? 31.824 -6.589 4.479 1.00 58.75 4 VAL F O 1
ATOM 5561 N N . GLN F 1 6 ? 34.520 -7.996 5.769 1.00 57.17 6 GLN F N 1
ATOM 5562 C CA . GLN F 1 6 ? 35.779 -7.253 5.636 1.00 56.03 6 GLN F CA 1
ATOM 5563 C C . GLN F 1 6 ? 35.708 -5.984 4.753 1.00 54.09 6 GLN F C 1
ATOM 5564 O O . GLN F 1 6 ? 36.347 -4.973 5.073 1.00 52.77 6 GLN F O 1
ATOM 5570 N N . ILE F 1 7 ? 34.922 -6.004 3.676 1.00 51.60 7 ILE F N 1
ATOM 5571 C CA . ILE F 1 7 ? 34.660 -4.758 2.965 1.00 50.28 7 ILE F CA 1
ATOM 5572 C C . ILE F 1 7 ? 34.059 -3.687 3.913 1.00 51.40 7 ILE F C 1
ATOM 5573 O O . ILE F 1 7 ? 34.464 -2.523 3.874 1.00 51.34 7 ILE F O 1
ATOM 5578 N N . GLN F 1 8 ? 33.128 -4.089 4.781 1.00 51.59 8 GLN F N 1
ATOM 5579 C CA . GLN F 1 8 ? 32.504 -3.151 5.730 1.00 53.14 8 GLN F CA 1
ATOM 5580 C C . GLN F 1 8 ? 33.435 -2.704 6.848 1.00 52.70 8 GLN F C 1
ATOM 5581 O O . GLN F 1 8 ? 33.142 -1.727 7.524 1.00 52.35 8 GLN F O 1
ATOM 5587 N N . GLU F 1 9 ? 34.532 -3.438 7.046 1.00 52.81 9 GLU F N 1
ATOM 5588 C CA . GLU F 1 9 ? 35.623 -2.996 7.903 1.00 53.21 9 GLU F CA 1
ATOM 5589 C C . GLU F 1 9 ? 36.371 -1.833 7.240 1.00 53.14 9 GLU F C 1
ATOM 5590 O O . GLU F 1 9 ? 37.073 -1.073 7.900 1.00 53.79 9 GLU F O 1
ATOM 5596 N N . ILE F 1 10 ? 36.216 -1.697 5.933 1.00 52.53 10 ILE F N 1
ATOM 5597 C CA . ILE F 1 10 ? 37.021 -0.775 5.157 1.00 51.72 10 ILE F CA 1
ATOM 5598 C C . ILE F 1 10 ? 36.174 0.438 4.804 1.00 52.74 10 ILE F C 1
ATOM 5599 O O . ILE F 1 10 ? 36.577 1.568 5.078 1.00 53.25 10 ILE F O 1
ATOM 5604 N N . LEU F 1 11 ? 35.008 0.197 4.198 1.00 53.39 11 LEU F N 1
ATOM 5605 C CA . LEU F 1 11 ? 34.089 1.259 3.775 1.00 53.43 11 LEU F CA 1
ATOM 5606 C C . LEU F 1 11 ? 33.085 1.486 4.855 1.00 53.99 11 LEU F C 1
ATOM 5607 O O . LEU F 1 11 ? 32.723 0.547 5.547 1.00 55.12 11 LEU F O 1
ATOM 5612 N N . PRO F 1 12 ? 32.636 2.729 5.026 1.00 54.19 12 PRO F N 1
ATOM 5613 C CA . PRO F 1 12 ? 31.567 2.975 5.980 1.00 54.33 12 PRO F CA 1
ATOM 5614 C C . PRO F 1 12 ? 30.171 2.645 5.435 1.00 54.63 12 PRO F C 1
ATOM 5615 O O . PRO F 1 12 ? 29.202 2.671 6.194 1.00 54.90 12 PRO F O 1
ATOM 5619 N N . HIS F 1 13 ? 30.076 2.363 4.137 1.00 54.59 13 HIS F N 1
ATOM 5620 C CA . HIS F 1 13 ? 28.803 2.051 3.502 1.00 55.09 13 HIS F CA 1
ATOM 5621 C C . HIS F 1 13 ? 28.096 0.857 4.136 1.00 55.25 13 HIS F C 1
ATOM 5622 O O . HIS F 1 13 ? 28.714 -0.128 4.505 1.00 55.19 13 HIS F O 1
ATOM 5629 N N . ARG F 1 14 ? 26.779 0.941 4.261 1.00 55.39 14 ARG F N 1
ATOM 5630 C CA . ARG F 1 14 ? 26.034 -0.191 4.761 1.00 54.21 14 ARG F CA 1
ATOM 5631 C C . ARG F 1 14 ? 24.817 -0.422 3.891 1.00 54.55 14 ARG F C 1
ATOM 5632 O O . ARG F 1 14 ? 24.471 0.405 3.053 1.00 55.33 14 ARG F O 1
ATOM 5640 N N . TYR F 1 15 ? 24.181 -1.566 4.082 1.00 54.75 15 TYR F N 1
ATOM 5641 C CA . TYR F 1 15 ? 22.868 -1.804 3.520 1.00 54.14 15 TYR F CA 1
ATOM 5642 C C . TYR F 1 15 ? 21.913 -0.664 3.916 1.00 54.54 15 TYR F C 1
ATOM 5643 O O . TYR F 1 15 ? 21.847 -0.281 5.091 1.00 54.01 15 TYR F O 1
ATOM 5652 N N . PRO F 1 16 ? 21.099 -0.182 2.979 1.00 54.66 16 PRO F N 1
ATOM 5653 C CA . PRO F 1 16 ? 20.896 -0.576 1.595 1.00 54.94 16 PRO F CA 1
ATOM 5654 C C . PRO F 1 16 ? 21.693 0.192 0.553 1.00 56.07 16 PRO F C 1
ATOM 5655 O O . PRO F 1 16 ? 21.221 0.364 -0.591 1.00 56.34 16 PRO F O 1
ATOM 5659 N N . PHE F 1 17 ? 22.878 0.663 0.921 1.00 56.34 17 PHE F N 1
ATOM 5660 C CA . PHE F 1 17 ? 23.715 1.324 -0.075 1.00 55.89 17 PHE F CA 1
ATOM 5661 C C . PHE F 1 17 ? 25.133 0.790 -0.099 1.00 55.78 17 PHE F C 1
ATOM 5662 O O . PHE F 1 17 ? 26.078 1.526 -0.376 1.00 56.02 17 PHE F O 1
ATOM 5670 N N . LEU F 1 18 ? 25.274 -0.504 0.171 1.00 55.63 18 LEU F N 1
ATOM 5671 C CA . LEU F 1 18 ? 26.556 -1.176 -0.020 1.00 54.80 18 LEU F CA 1
ATOM 5672 C C . LEU F 1 18 ? 26.477 -1.939 -1.314 1.00 55.22 18 LEU F C 1
ATOM 5673 O O . LEU F 1 18 ? 25.780 -2.936 -1.360 1.00 56.22 18 LEU F O 1
ATOM 5678 N N . LEU F 1 19 ? 27.174 -1.483 -2.360 1.00 55.31 19 LEU F N 1
ATOM 5679 C CA . LEU F 1 19 ? 26.993 -2.074 -3.704 1.00 54.77 19 LEU F CA 1
ATOM 5680 C C . LEU F 1 19 ? 28.109 -2.991 -4.234 1.00 55.37 19 LEU F C 1
ATOM 5681 O O . LEU F 1 19 ? 28.199 -3.251 -5.434 1.00 54.98 19 LEU F O 1
ATOM 5686 N N . VAL F 1 20 ? 28.933 -3.506 -3.321 1.00 55.58 20 VAL F N 1
ATOM 5687 C CA . VAL F 1 20 ? 29.940 -4.505 -3.664 1.00 55.70 20 VAL F CA 1
ATOM 5688 C C . VAL F 1 20 ? 29.824 -5.716 -2.753 1.00 56.05 20 VAL F C 1
ATOM 5689 O O . VAL F 1 20 ? 29.834 -5.579 -1.528 1.00 56.54 20 VAL F O 1
ATOM 5693 N N . ASP F 1 21 ? 29.713 -6.900 -3.342 1.00 55.78 21 ASP F N 1
ATOM 5694 C CA . ASP F 1 21 ? 29.530 -8.100 -2.552 1.00 56.44 21 ASP F CA 1
ATOM 5695 C C . ASP F 1 21 ? 30.882 -8.729 -2.234 1.00 56.61 21 ASP F C 1
ATOM 5696 O O . ASP F 1 21 ? 31.072 -9.364 -1.187 1.00 57.25 21 ASP F O 1
ATOM 5701 N N . LYS F 1 22 ? 31.842 -8.532 -3.124 1.00 56.20 22 LYS F N 1
ATOM 5702 C CA . LYS F 1 22 ? 33.126 -9.180 -2.959 1.00 55.31 22 LYS F CA 1
ATOM 5703 C C . LYS F 1 22 ? 34.216 -8.494 -3.779 1.00 55.10 22 LYS F C 1
ATOM 5704 O O . LYS F 1 22 ? 33.977 -8.005 -4.894 1.00 54.53 22 LYS F O 1
ATOM 5710 N N . ILE F 1 23 ? 35.412 -8.448 -3.212 1.00 55.09 23 ILE F N 1
ATOM 5711 C CA . ILE F 1 23 ? 36.579 -8.005 -3.948 1.00 54.74 23 ILE F CA 1
ATOM 5712 C C . ILE F 1 23 ? 37.455 -9.220 -4.295 1.00 54.83 23 ILE F C 1
ATOM 5713 O O . ILE F 1 23 ? 37.949 -9.922 -3.418 1.00 54.48 23 ILE F O 1
ATOM 5718 N N . THR F 1 24 ? 37.640 -9.462 -5.585 1.00 55.08 24 THR F N 1
ATOM 5719 C CA . THR F 1 24 ? 38.347 -10.663 -6.043 1.00 55.68 24 THR F CA 1
ATOM 5720 C C . THR F 1 24 ? 39.848 -10.463 -6.200 1.00 55.65 24 THR F C 1
ATOM 5721 O O . THR F 1 24 ? 40.629 -11.405 -6.076 1.00 55.78 24 THR F O 1
ATOM 5725 N N . GLU F 1 25 ? 40.250 -9.227 -6.465 1.00 55.78 25 GLU F N 1
ATOM 5726 C CA . GLU F 1 25 ? 41.635 -8.949 -6.772 1.00 56.05 25 GLU F CA 1
ATOM 5727 C C . GLU F 1 25 ? 41.967 -7.505 -6.425 1.00 55.82 25 GLU F C 1
ATOM 5728 O O . GLU F 1 25 ? 41.206 -6.586 -6.751 1.00 55.61 25 GLU F O 1
ATOM 5734 N N . LEU F 1 26 ? 43.110 -7.296 -5.775 1.00 55.25 26 LEU F N 1
ATOM 5735 C CA . LEU F 1 26 ? 43.512 -5.967 -5.326 1.00 54.83 26 LEU F CA 1
ATOM 5736 C C . LEU F 1 26 ? 45.007 -5.850 -5.410 1.00 54.93 26 LEU F C 1
ATOM 5737 O O . LEU F 1 26 ? 45.698 -6.423 -4.576 1.00 54.97 26 LEU F O 1
ATOM 5742 N N . LYS F 1 27 ? 45.508 -5.114 -6.402 1.00 55.05 27 LYS F N 1
ATOM 5743 C CA . LYS F 1 27 ? 46.925 -4.734 -6.458 1.00 55.15 27 LYS F CA 1
ATOM 5744 C C . LYS F 1 27 ? 47.088 -3.265 -6.063 1.00 54.99 27 LYS F C 1
ATOM 5745 O O . LYS F 1 27 ? 46.613 -2.366 -6.762 1.00 54.88 27 LYS F O 1
ATOM 5751 N N . VAL F 1 28 ? 47.746 -3.031 -4.931 1.00 54.88 28 VAL F N 1
ATOM 5752 C CA . VAL F 1 28 ? 47.880 -1.684 -4.360 1.00 54.84 28 VAL F CA 1
ATOM 5753 C C . VAL F 1 28 ? 48.352 -0.630 -5.359 1.00 55.09 28 VAL F C 1
ATOM 5754 O O . VAL F 1 28 ? 49.301 -0.860 -6.117 1.00 55.00 28 VAL F O 1
ATOM 5758 N N . LYS F 1 29 ? 47.684 0.524 -5.351 1.00 55.19 29 LYS F N 1
ATOM 5759 C CA . LYS F 1 29 ? 48.102 1.668 -6.157 1.00 55.09 29 LYS F CA 1
ATOM 5760 C C . LYS F 1 29 ? 47.890 1.407 -7.653 1.00 55.20 29 LYS F C 1
ATOM 5761 O O . LYS F 1 29 ? 48.376 2.164 -8.478 1.00 55.53 29 LYS F O 1
ATOM 5767 N N . GLU F 1 30 ? 47.176 0.342 -8.009 1.00 55.25 30 GLU F N 1
ATOM 5768 C CA . GLU F 1 30 ? 47.120 -0.067 -9.414 1.00 55.30 30 GLU F CA 1
ATOM 5769 C C . GLU F 1 30 ? 45.736 -0.460 -9.917 1.00 55.17 30 GLU F C 1
ATOM 5770 O O . GLU F 1 30 ? 45.160 0.227 -10.753 1.00 55.31 30 GLU F O 1
ATOM 5776 N N . VAL F 1 31 ? 45.208 -1.569 -9.421 1.00 54.75 31 VAL F N 1
ATOM 5777 C CA . VAL F 1 31 ? 43.949 -2.081 -9.938 1.00 54.83 31 VAL F CA 1
ATOM 5778 C C . VAL F 1 31 ? 43.148 -2.799 -8.861 1.00 55.04 31 VAL F C 1
ATOM 5779 O O . VAL F 1 31 ? 43.716 -3.370 -7.936 1.00 55.53 31 VAL F O 1
ATOM 5783 N N . VAL F 1 32 ? 41.826 -2.769 -8.985 1.00 54.75 32 VAL F N 1
ATOM 5784 C CA . VAL F 1 32 ? 40.976 -3.541 -8.101 1.00 54.51 32 VAL F CA 1
ATOM 5785 C C . VAL F 1 32 ? 39.822 -4.172 -8.901 1.00 54.89 32 VAL F C 1
ATOM 5786 O O . VAL F 1 32 ? 39.176 -3.512 -9.732 1.00 54.34 32 VAL F O 1
ATOM 5790 N N . LEU F 1 33 ? 39.610 -5.471 -8.678 1.00 55.36 33 LEU F N 1
ATOM 5791 C CA . LEU F 1 33 ? 38.469 -6.192 -9.248 1.00 55.09 33 LEU F CA 1
ATOM 5792 C C . LEU F 1 33 ? 37.523 -6.664 -8.153 1.00 55.62 33 LEU F C 1
ATOM 5793 O O . LEU F 1 33 ? 37.953 -7.275 -7.161 1.00 56.11 33 LEU F O 1
ATOM 5798 N N . GLY F 1 34 ? 36.236 -6.391 -8.339 1.00 55.44 34 GLY F N 1
ATOM 5799 C CA . GLY F 1 34 ? 35.213 -6.879 -7.430 1.00 55.69 34 GLY F CA 1
ATOM 5800 C C . GLY F 1 34 ? 33.874 -6.945 -8.144 1.00 55.98 34 GLY F C 1
ATOM 5801 O O . GLY F 1 34 ? 33.780 -6.569 -9.320 1.00 56.05 34 GLY F O 1
ATOM 5802 N N . TYR F 1 35 ? 32.834 -7.420 -7.448 1.00 55.69 35 TYR F N 1
ATOM 5803 C CA . TYR F 1 35 ? 31.529 -7.598 -8.095 1.00 55.34 35 TYR F CA 1
ATOM 5804 C C . TYR F 1 35 ? 30.313 -7.507 -7.167 1.00 55.83 35 TYR F C 1
ATOM 5805 O O . TYR F 1 35 ? 30.413 -7.638 -5.951 1.00 55.90 35 TYR F O 1
ATOM 5814 N N . LYS F 1 36 ? 29.152 -7.286 -7.766 1.00 56.69 36 LYS F N 1
ATOM 5815 C CA . LYS F 1 36 ? 27.889 -7.377 -7.042 1.00 56.82 36 LYS F CA 1
ATOM 5816 C C . LYS F 1 36 ? 26.985 -8.360 -7.753 1.00 56.28 36 LYS F C 1
ATOM 5817 O O . LYS F 1 36 ? 26.863 -8.353 -8.968 1.00 56.29 36 LYS F O 1
ATOM 5823 N N . ASN F 1 37 ? 26.345 -9.217 -6.978 1.00 56.22 37 ASN F N 1
ATOM 5824 C CA . ASN F 1 37 ? 25.268 -10.055 -7.486 1.00 55.35 37 ASN F CA 1
ATOM 5825 C C . ASN F 1 37 ? 23.979 -9.289 -7.640 1.00 55.33 37 ASN F C 1
ATOM 5826 O O . ASN F 1 37 ? 23.558 -8.567 -6.737 1.00 56.36 37 ASN F O 1
ATOM 5831 N N . ILE F 1 38 ? 23.361 -9.423 -8.801 1.00 54.86 38 ILE F N 1
ATOM 5832 C CA . ILE F 1 38 ? 22.106 -8.745 -9.060 1.00 54.94 38 ILE F CA 1
ATOM 5833 C C . ILE F 1 38 ? 20.943 -9.757 -8.983 1.00 55.30 38 ILE F C 1
ATOM 5834 O O . ILE F 1 38 ? 20.958 -10.801 -9.653 1.00 55.34 38 ILE F O 1
ATOM 5839 N N . SER F 1 39 ? 19.947 -9.451 -8.149 1.00 55.04 39 SER F N 1
ATOM 5840 C CA . SER F 1 39 ? 18.865 -10.375 -7.851 1.00 54.42 39 SER F CA 1
ATOM 5841 C C . SER F 1 39 ? 17.541 -9.637 -7.785 1.00 54.72 39 SER F C 1
ATOM 5842 O O . SER F 1 39 ? 17.544 -8.457 -7.463 1.00 55.03 39 SER F O 1
ATOM 5845 N N . ILE F 1 40 ? 16.408 -10.296 -8.059 1.00 54.80 40 ILE F N 1
ATOM 5846 C CA . ILE F 1 40 ? 15.107 -9.631 -7.802 1.00 55.01 40 ILE F CA 1
ATOM 5847 C C . ILE F 1 40 ? 14.824 -9.466 -6.327 1.00 55.47 40 ILE F C 1
ATOM 5848 O O . ILE F 1 40 ? 13.820 -8.867 -5.950 1.00 56.31 40 ILE F O 1
ATOM 5853 N N . SER F 1 41 ? 15.688 -9.997 -5.480 1.00 55.55 41 SER F N 1
ATOM 5854 C CA . SER F 1 41 ? 15.483 -9.775 -4.065 1.00 56.56 41 SER F CA 1
ATOM 5855 C C . SER F 1 41 ? 15.927 -8.352 -3.720 1.00 56.24 41 SER F C 1
ATOM 5856 O O . SER F 1 41 ? 15.775 -7.916 -2.605 1.00 57.44 41 SER F O 1
ATOM 5859 N N . ASP F 1 42 ? 16.432 -7.632 -4.708 1.00 56.50 42 ASP F N 1
ATOM 5860 C CA . ASP F 1 42 ? 16.905 -6.256 -4.552 1.00 57.32 42 ASP F CA 1
ATOM 5861 C C . ASP F 1 42 ? 15.704 -5.288 -4.570 1.00 57.34 42 ASP F C 1
ATOM 5862 O O . ASP F 1 42 ? 14.934 -5.284 -5.533 1.00 57.69 42 ASP F O 1
ATOM 5867 N N . HIS F 1 43 ? 15.531 -4.465 -3.540 1.00 56.84 43 HIS F N 1
ATOM 5868 C CA . HIS F 1 43 ? 14.362 -3.561 -3.512 1.00 57.11 43 HIS F CA 1
ATOM 5869 C C . HIS F 1 43 ? 14.305 -2.594 -4.703 1.00 56.71 43 HIS F C 1
ATOM 5870 O O . HIS F 1 43 ? 13.234 -2.103 -5.025 1.00 56.65 43 HIS F O 1
ATOM 5877 N N . VAL F 1 44 ? 15.428 -2.294 -5.354 1.00 56.24 44 VAL F N 1
ATOM 5878 C CA . VAL F 1 44 ? 15.354 -1.299 -6.430 1.00 57.04 44 VAL F CA 1
ATOM 5879 C C . VAL F 1 44 ? 14.401 -1.725 -7.518 1.00 56.76 44 VAL F C 1
ATOM 5880 O O . VAL F 1 44 ? 13.832 -0.879 -8.193 1.00 57.16 44 VAL F O 1
ATOM 5884 N N . PHE F 1 45 ? 14.225 -3.029 -7.698 1.00 55.91 45 PHE F N 1
ATOM 5885 C CA . PHE F 1 45 ? 13.443 -3.499 -8.839 1.00 55.77 45 PHE F CA 1
ATOM 5886 C C . PHE F 1 45 ? 11.975 -3.312 -8.597 1.00 56.24 45 PHE F C 1
ATOM 5887 O O . PHE F 1 45 ? 11.151 -3.433 -9.492 1.00 56.58 45 PHE F O 1
ATOM 5903 N N . GLY F 1 47 ? 10.663 -0.636 -7.990 1.00 56.81 47 GLY F N 1
ATOM 5904 C CA . GLY F 1 47 ? 10.315 0.641 -8.589 1.00 55.62 47 GLY F CA 1
ATOM 5905 C C . GLY F 1 47 ? 11.081 0.961 -9.855 1.00 55.23 47 GLY F C 1
ATOM 5906 O O . GLY F 1 47 ? 10.600 1.743 -10.664 1.00 53.97 47 GLY F O 1
ATOM 5907 N N . HIS F 1 48 ? 12.277 0.391 -10.028 1.00 55.21 48 HIS F N 1
ATOM 5908 C CA . HIS F 1 48 ? 12.973 0.583 -11.307 1.00 55.50 48 HIS F CA 1
ATOM 5909 C C . HIS F 1 48 ? 12.448 -0.442 -12.278 1.00 55.82 48 HIS F C 1
ATOM 5910 O O . HIS F 1 48 ? 13.151 -1.344 -12.755 1.00 54.60 48 HIS F O 1
ATOM 5917 N N . PHE F 1 49 ? 11.134 -0.293 -12.421 1.00 55.94 49 PHE F N 1
ATOM 5918 C CA . PHE F 1 49 ? 10.297 -0.761 -13.488 1.00 54.87 49 PHE F CA 1
ATOM 5919 C C . PHE F 1 49 ? 9.566 -2.021 -13.126 1.00 55.10 49 PHE F C 1
ATOM 5920 O O . PHE F 1 49 ? 10.082 -3.122 -13.304 1.00 55.87 49 PHE F O 1
ATOM 5928 N N . PRO F 1 50 ? 8.376 -1.832 -12.525 1.00 54.78 50 PRO F N 1
ATOM 5929 C CA . PRO F 1 50 ? 7.321 -2.807 -12.376 1.00 54.98 50 PRO F CA 1
ATOM 5930 C C . PRO F 1 50 ? 7.144 -3.554 -13.676 1.00 55.46 50 PRO F C 1
ATOM 5931 O O . PRO F 1 50 ? 6.908 -2.928 -14.709 1.00 55.42 50 PRO F O 1
ATOM 5935 N N . GLY F 1 51 ? 7.278 -4.878 -13.623 1.00 55.88 51 GLY F N 1
ATOM 5936 C CA . GLY F 1 51 ? 7.175 -5.725 -14.808 1.00 56.04 51 GLY F CA 1
ATOM 5937 C C . GLY F 1 51 ? 8.345 -5.595 -15.767 1.00 56.41 51 GLY F C 1
ATOM 5938 O O . GLY F 1 51 ? 8.300 -6.125 -16.874 1.00 57.09 51 GLY F O 1
ATOM 5939 N N . HIS F 1 52 ? 9.388 -4.883 -15.360 1.00 56.11 52 HIS F N 1
ATOM 5940 C CA . HIS F 1 52 ? 10.553 -4.732 -16.209 1.00 56.25 52 HIS F CA 1
ATOM 5941 C C . HIS F 1 52 ? 11.821 -4.369 -15.424 1.00 55.93 52 HIS F C 1
ATOM 5942 O O . HIS F 1 52 ? 12.305 -3.246 -15.482 1.00 55.63 52 HIS F O 1
ATOM 5949 N N . PRO F 1 53 ? 12.359 -5.331 -14.671 1.00 55.56 53 PRO F N 1
ATOM 5950 C CA . PRO F 1 53 ? 13.509 -5.049 -13.813 1.00 55.48 53 PRO F CA 1
ATOM 5951 C C . PRO F 1 53 ? 14.795 -4.687 -14.570 1.00 55.67 53 PRO F C 1
ATOM 5952 O O . PRO F 1 53 ? 15.298 -5.483 -15.366 1.00 56.35 53 PRO F O 1
ATOM 5956 N N . ILE F 1 54 ? 15.310 -3.486 -14.320 1.00 55.99 54 ILE F N 1
ATOM 5957 C CA . ILE F 1 54 ? 16.562 -3.029 -14.904 1.00 56.16 54 ILE F CA 1
ATOM 5958 C C . ILE F 1 54 ? 17.369 -2.389 -13.794 1.00 56.14 54 ILE F C 1
ATOM 5959 O O . ILE F 1 54 ? 16.866 -1.540 -13.079 1.00 56.67 54 ILE F O 1
ATOM 5964 N N . TYR F 1 55 ? 18.615 -2.805 -13.619 1.00 56.24 55 TYR F N 1
ATOM 5965 C CA . TYR F 1 55 ? 19.466 -2.164 -12.620 1.00 56.51 55 TYR F CA 1
ATOM 5966 C C . TYR F 1 55 ? 19.837 -0.738 -13.040 1.00 56.03 55 TYR F C 1
ATOM 5967 O O . TYR F 1 55 ? 20.383 -0.525 -14.115 1.00 56.12 55 TYR F O 1
ATOM 5976 N N . PRO F 1 56 ? 19.554 0.249 -12.189 1.00 55.88 56 PRO F N 1
ATOM 5977 C CA . PRO F 1 56 ? 19.799 1.624 -12.608 1.00 55.90 56 PRO F CA 1
ATOM 5978 C C . PRO F 1 56 ? 21.263 1.928 -12.892 1.00 56.13 56 PRO F C 1
ATOM 5979 O O . PRO F 1 56 ? 22.126 1.692 -12.048 1.00 56.93 56 PRO F O 1
ATOM 5983 N N . GLY F 1 57 ? 21.527 2.444 -14.086 1.00 55.75 57 GLY F N 1
ATOM 5984 C CA . GLY F 1 57 ? 22.877 2.803 -14.476 1.00 55.71 57 GLY F CA 1
ATOM 5985 C C . GLY F 1 57 ? 23.648 3.548 -13.390 1.00 56.34 57 GLY F C 1
ATOM 5986 O O . GLY F 1 57 ? 24.810 3.225 -13.103 1.00 56.91 57 GLY F O 1
ATOM 5987 N N . VAL F 1 58 ? 23.013 4.540 -12.771 1.00 55.70 58 VAL F N 1
ATOM 5988 C CA . VAL F 1 58 ? 23.712 5.344 -11.778 1.00 55.40 58 VAL F CA 1
ATOM 5989 C C . VAL F 1 58 ? 24.275 4.497 -10.627 1.00 55.87 58 VAL F C 1
ATOM 5990 O O . VAL F 1 58 ? 25.319 4.832 -10.053 1.00 56.50 58 VAL F O 1
ATOM 5994 N N . LEU F 1 59 ? 23.604 3.395 -10.297 1.00 55.57 59 LEU F N 1
ATOM 5995 C CA . LEU F 1 59 ? 24.121 2.527 -9.245 1.00 55.68 59 LEU F CA 1
ATOM 5996 C C . LEU F 1 59 ? 25.376 1.763 -9.716 1.00 56.41 59 LEU F C 1
ATOM 5997 O O . LEU F 1 59 ? 26.306 1.527 -8.938 1.00 57.32 59 LEU F O 1
ATOM 6002 N N . ILE F 1 60 ? 25.430 1.388 -10.986 1.00 55.75 60 ILE F N 1
ATOM 6003 C CA . ILE F 1 60 ? 26.660 0.798 -11.476 1.00 55.73 60 ILE F CA 1
ATOM 6004 C C . ILE F 1 60 ? 27.852 1.727 -11.177 1.00 56.20 60 ILE F C 1
ATOM 6005 O O . ILE F 1 60 ? 28.862 1.291 -10.617 1.00 56.92 60 ILE F O 1
ATOM 6010 N N . LEU F 1 61 ? 27.721 3.002 -11.526 1.00 55.83 61 LEU F N 1
ATOM 6011 C CA . LEU F 1 61 ? 28.730 3.999 -11.170 1.00 56.01 61 LEU F CA 1
ATOM 6012 C C . LEU F 1 61 ? 29.103 3.964 -9.676 1.00 56.17 61 LEU F C 1
ATOM 6013 O O . LEU F 1 61 ? 30.277 3.937 -9.309 1.00 56.28 61 LEU F O 1
ATOM 6018 N N . GLU F 1 62 ? 28.098 3.952 -8.819 1.00 56.19 62 GLU F N 1
ATOM 6019 C CA . GLU F 1 62 ? 28.333 3.963 -7.396 1.00 56.88 62 GLU F CA 1
ATOM 6020 C C . GLU F 1 62 ? 29.094 2.696 -6.958 1.00 57.41 62 GLU F C 1
ATOM 6021 O O . GLU F 1 62 ? 29.946 2.745 -6.065 1.00 57.82 62 GLU F O 1
ATOM 6027 N N . GLY F 1 63 ? 28.802 1.561 -7.590 1.00 57.16 63 GLY F N 1
ATOM 6028 C CA . GLY F 1 63 ? 29.506 0.324 -7.244 1.00 57.14 63 GLY F CA 1
ATOM 6029 C C . GLY F 1 63 ? 30.965 0.425 -7.641 1.00 58.21 63 GLY F C 1
ATOM 6030 O O . GLY F 1 63 ? 31.862 0.041 -6.891 1.00 57.81 63 GLY F O 1
ATOM 6039 N N . ALA F 1 65 ? 32.571 3.129 -7.883 1.00 57.00 65 ALA F N 1
ATOM 6040 C CA . ALA F 1 65 ? 33.160 4.079 -6.956 1.00 56.21 65 ALA F CA 1
ATOM 6041 C C . ALA F 1 65 ? 33.529 3.408 -5.640 1.00 56.16 65 ALA F C 1
ATOM 6042 O O . ALA F 1 65 ? 34.565 3.724 -5.049 1.00 55.94 65 ALA F O 1
ATOM 6044 N N . GLN F 1 66 ? 32.694 2.477 -5.187 1.00 56.02 66 GLN F N 1
ATOM 6045 C CA . GLN F 1 66 ? 32.911 1.888 -3.877 1.00 56.24 66 GLN F CA 1
ATOM 6046 C C . GLN F 1 66 ? 34.114 0.952 -3.902 1.00 56.32 66 GLN F C 1
ATOM 6047 O O . GLN F 1 66 ? 34.931 0.932 -2.980 1.00 56.32 66 GLN F O 1
ATOM 6053 N N . THR F 1 67 ? 34.227 0.202 -4.983 1.00 56.08 67 THR F N 1
ATOM 6054 C CA . THR F 1 67 ? 35.378 -0.638 -5.258 1.00 56.21 67 THR F CA 1
ATOM 6055 C C . THR F 1 67 ? 36.678 0.175 -5.261 1.00 55.99 67 THR F C 1
ATOM 6056 O O . THR F 1 67 ? 37.699 -0.201 -4.662 1.00 55.57 67 THR F O 1
ATOM 6060 N N . GLY F 1 68 ? 36.635 1.305 -5.950 1.00 55.66 68 GLY F N 1
ATOM 6061 C CA . GLY F 1 68 ? 37.775 2.197 -5.990 1.00 55.42 68 GLY F CA 1
ATOM 6062 C C . GLY F 1 68 ? 38.082 2.731 -4.611 1.00 55.37 68 GLY F C 1
ATOM 6063 O O . GLY F 1 68 ? 39.243 3.004 -4.270 1.00 55.60 68 GLY F O 1
ATOM 6064 N N . GLY F 1 69 ? 37.039 2.882 -3.805 1.00 55.25 69 GLY F N 1
ATOM 6065 C CA . GLY F 1 69 ? 37.222 3.341 -2.437 1.00 55.11 69 GLY F CA 1
ATOM 6066 C C . GLY F 1 69 ? 38.138 2.387 -1.708 1.00 55.00 69 GLY F C 1
ATOM 6067 O O . GLY F 1 69 ? 39.085 2.798 -1.033 1.00 54.82 69 GLY F O 1
ATOM 6068 N N . VAL F 1 70 ? 37.861 1.101 -1.867 1.00 54.54 70 VAL F N 1
ATOM 6069 C CA . VAL F 1 70 ? 38.602 0.083 -1.159 1.00 54.76 70 VAL F CA 1
ATOM 6070 C C . VAL F 1 70 ? 40.050 0.125 -1.562 1.00 54.83 70 VAL F C 1
ATOM 6071 O O . VAL F 1 70 ? 40.925 0.090 -0.717 1.00 54.90 70 VAL F O 1
ATOM 6075 N N . LEU F 1 71 ? 40.299 0.204 -2.861 1.00 55.20 71 LEU F N 1
ATOM 6076 C CA . LEU F 1 71 ? 41.668 0.313 -3.350 1.00 55.27 71 LEU F CA 1
ATOM 6077 C C . LEU F 1 71 ? 42.350 1.513 -2.729 1.00 55.40 71 LEU F C 1
ATOM 6078 O O . LEU F 1 71 ? 43.467 1.409 -2.242 1.00 55.51 71 LEU F O 1
ATOM 6083 N N . ALA F 1 72 ? 41.670 2.653 -2.747 1.00 55.46 72 ALA F N 1
ATOM 6084 C CA . ALA F 1 72 ? 42.228 3.877 -2.190 1.00 55.64 72 ALA F CA 1
ATOM 6085 C C . ALA F 1 72 ? 42.643 3.668 -0.744 1.00 55.63 72 ALA F C 1
ATOM 6086 O O . ALA F 1 72 ? 43.792 3.903 -0.361 1.00 55.73 72 ALA F O 1
ATOM 6088 N N . PHE F 1 73 ? 41.680 3.227 0.049 1.00 56.10 73 PHE F N 1
ATOM 6089 C CA . PHE F 1 73 ? 41.861 2.998 1.467 1.00 56.64 73 PHE F CA 1
ATOM 6090 C C . PHE F 1 73 ? 42.948 1.969 1.744 1.00 56.86 73 PHE F C 1
ATOM 6091 O O . PHE F 1 73 ? 43.705 2.105 2.688 1.00 57.21 73 PHE F O 1
ATOM 6099 N N . GLU F 1 74 ? 43.001 0.908 0.960 1.00 56.96 74 GLU F N 1
ATOM 6100 C CA . GLU F 1 74 ? 43.928 -0.158 1.272 1.00 58.26 74 GLU F CA 1
ATOM 6101 C C . GLU F 1 74 ? 45.304 0.140 0.665 1.00 59.35 74 GLU F C 1
ATOM 6102 O O . GLU F 1 74 ? 46.043 -0.774 0.308 1.00 59.16 74 GLU F O 1
ATOM 6108 N N . SER F 1 75 ? 45.642 1.425 0.556 1.00 60.65 75 SER F N 1
ATOM 6109 C CA . SER F 1 75 ? 46.855 1.855 -0.142 1.00 61.94 75 SER F CA 1
ATOM 6110 C C . SER F 1 75 ? 47.599 2.964 0.587 1.00 63.96 75 SER F C 1
ATOM 6111 O O . SER F 1 75 ? 48.474 3.607 0.019 1.00 63.67 75 SER F O 1
ATOM 6122 N N . GLU F 1 77 ? 50.102 3.620 3.438 1.00 68.68 77 GLU F N 1
ATOM 6123 C CA . GLU F 1 77 ? 51.117 2.985 4.279 1.00 68.19 77 GLU F CA 1
ATOM 6124 C C . GLU F 1 77 ? 50.568 2.471 5.614 1.00 67.81 77 GLU F C 1
ATOM 6125 O O . GLU F 1 77 ? 51.074 2.810 6.684 1.00 67.29 77 GLU F O 1
ATOM 6131 N N . LYS F 1 83 ? 43.058 3.525 7.525 1.00 62.66 83 LYS F N 1
ATOM 6132 C CA . LYS F 1 83 ? 42.610 4.130 8.787 1.00 63.16 83 LYS F CA 1
ATOM 6133 C C . LYS F 1 83 ? 41.473 5.157 8.613 1.00 63.35 83 LYS F C 1
ATOM 6134 O O . LYS F 1 83 ? 40.542 4.939 7.827 1.00 63.55 83 LYS F O 1
ATOM 6140 N N . SER F 1 84 ? 41.541 6.268 9.354 1.00 63.07 84 SER F N 1
ATOM 6141 C CA . SER F 1 84 ? 40.514 7.315 9.226 1.00 62.11 84 SER F CA 1
ATOM 6142 C C . SER F 1 84 ? 40.904 8.592 8.488 1.00 61.04 84 SER F C 1
ATOM 6143 O O . SER F 1 84 ? 41.401 9.573 9.054 1.00 60.04 84 SER F O 1
ATOM 6146 N N . LYS F 1 85 ? 40.679 8.494 7.187 1.00 60.00 85 LYS F N 1
ATOM 6147 C CA . LYS F 1 85 ? 40.498 9.593 6.285 1.00 59.07 85 LYS F CA 1
ATOM 6148 C C . LYS F 1 85 ? 39.142 9.252 5.664 1.00 58.05 85 LYS F C 1
ATOM 6149 O O . LYS F 1 85 ? 38.495 8.287 6.072 1.00 57.93 85 LYS F O 1
ATOM 6155 N N . VAL F 1 86 ? 38.695 10.040 4.699 1.00 56.94 86 VAL F N 1
ATOM 6156 C CA . VAL F 1 86 ? 37.510 9.676 3.912 1.00 56.68 86 VAL F CA 1
ATOM 6157 C C . VAL F 1 86 ? 37.817 9.792 2.424 1.00 56.32 86 VAL F C 1
ATOM 6158 O O . VAL F 1 86 ? 38.691 10.557 2.039 1.00 56.55 86 VAL F O 1
ATOM 6162 N N . VAL F 1 87 ? 37.126 9.012 1.597 1.00 55.90 87 VAL F N 1
ATOM 6163 C CA . VAL F 1 87 ? 37.352 9.050 0.151 1.00 55.69 87 VAL F CA 1
ATOM 6164 C C . VAL F 1 87 ? 36.151 9.624 -0.557 1.00 55.96 87 VAL F C 1
ATOM 6165 O O . VAL F 1 87 ? 35.136 8.974 -0.709 1.00 56.19 87 VAL F O 1
ATOM 6169 N N . TYR F 1 88 ? 36.301 10.850 -1.009 1.00 57.12 88 TYR F N 1
ATOM 6170 C CA . TYR F 1 88 ? 35.223 11.644 -1.542 1.00 58.08 88 TYR F CA 1
ATOM 6171 C C . TYR F 1 88 ? 35.380 11.606 -3.050 1.00 57.07 88 TYR F C 1
ATOM 6172 O O . TYR F 1 88 ? 36.417 11.990 -3.565 1.00 56.97 88 TYR F O 1
ATOM 6181 N N . PHE F 1 89 ? 34.369 11.131 -3.762 1.00 56.06 89 PHE F N 1
ATOM 6182 C CA . PHE F 1 89 ? 34.407 11.162 -5.220 1.00 55.35 89 PHE F CA 1
ATOM 6183 C C . PHE F 1 89 ? 33.810 12.453 -5.755 1.00 55.34 89 PHE F C 1
ATOM 6184 O O . PHE F 1 89 ? 32.618 12.662 -5.655 1.00 55.84 89 PHE F O 1
ATOM 6192 N N . THR F 1 90 ? 34.631 13.318 -6.335 1.00 55.13 90 THR F N 1
ATOM 6193 C CA . THR F 1 90 ? 34.152 14.644 -6.697 1.00 55.19 90 THR F CA 1
ATOM 6194 C C . THR F 1 90 ? 33.767 14.791 -8.169 1.00 54.91 90 THR F C 1
ATOM 6195 O O . THR F 1 90 ? 33.172 15.800 -8.575 1.00 54.43 90 THR F O 1
ATOM 6199 N N . GLY F 1 91 ? 34.091 13.781 -8.969 1.00 54.66 91 GLY F N 1
ATOM 6200 C CA . GLY F 1 91 ? 33.811 13.863 -10.391 1.00 54.24 91 GLY F CA 1
ATOM 6201 C C . GLY F 1 91 ? 33.678 12.557 -11.132 1.00 53.80 91 GLY F C 1
ATOM 6202 O O . GLY F 1 91 ? 34.317 11.572 -10.800 1.00 53.56 91 GLY F O 1
ATOM 6203 N N . ILE F 1 92 ? 32.819 12.561 -12.141 1.00 53.74 92 ILE F N 1
ATOM 6204 C CA . ILE F 1 92 ? 32.717 11.455 -13.081 1.00 53.89 92 ILE F CA 1
ATOM 6205 C C . ILE F 1 92 ? 32.688 12.016 -14.498 1.00 54.59 92 ILE F C 1
ATOM 6206 O O . ILE F 1 92 ? 32.050 13.043 -14.764 1.00 54.61 92 ILE F O 1
ATOM 6211 N N . ASP F 1 93 ? 33.389 11.335 -15.401 1.00 55.15 93 ASP F N 1
ATOM 6212 C CA . ASP F 1 93 ? 33.553 11.790 -16.780 1.00 55.15 93 ASP F CA 1
ATOM 6213 C C . ASP F 1 93 ? 33.427 10.666 -17.792 1.00 55.08 93 ASP F C 1
ATOM 6214 O O . ASP F 1 93 ? 33.764 9.512 -17.511 1.00 55.11 93 ASP F O 1
ATOM 6219 N N . GLY F 1 94 ? 32.965 11.031 -18.983 1.00 54.78 94 GLY F N 1
ATOM 6220 C CA . GLY F 1 94 ? 32.810 10.090 -20.073 1.00 54.83 94 GLY F CA 1
ATOM 6221 C C . GLY F 1 94 ? 32.117 8.822 -19.638 1.00 54.98 94 GLY F C 1
ATOM 6222 O O . GLY F 1 94 ? 32.530 7.738 -20.010 1.00 55.26 94 GLY F O 1
ATOM 6223 N N . ALA F 1 95 ? 31.069 8.960 -18.836 1.00 55.09 95 ALA F N 1
ATOM 6224 C CA . ALA F 1 95 ? 30.296 7.806 -18.382 1.00 55.20 95 ALA F CA 1
ATOM 6225 C C . ALA F 1 95 ? 29.368 7.342 -19.495 1.00 55.43 95 ALA F C 1
ATOM 6226 O O . ALA F 1 95 ? 28.642 8.147 -20.088 1.00 55.86 95 ALA F O 1
ATOM 6228 N N . LYS F 1 96 ? 29.400 6.046 -19.781 1.00 55.39 96 LYS F N 1
ATOM 6229 C CA . LYS F 1 96 ? 28.670 5.491 -20.905 1.00 55.49 96 LYS F CA 1
ATOM 6230 C C . LYS F 1 96 ? 27.975 4.231 -20.454 1.00 55.63 96 LYS F C 1
ATOM 6231 O O . LYS F 1 96 ? 28.603 3.375 -19.840 1.00 56.02 96 LYS F O 1
ATOM 6237 N N . PHE F 1 97 ? 26.683 4.119 -20.754 1.00 55.93 97 PHE F N 1
ATOM 6238 C CA . PHE F 1 97 ? 25.904 2.895 -20.479 1.00 55.95 97 PHE F CA 1
ATOM 6239 C C . PHE F 1 97 ? 25.630 2.137 -21.766 1.00 56.46 97 PHE F C 1
ATOM 6240 O O . PHE F 1 97 ? 25.100 2.691 -22.744 1.00 56.12 97 PHE F O 1
ATOM 6248 N N . ARG F 1 98 ? 26.015 0.866 -21.768 1.00 57.01 98 ARG F N 1
ATOM 6249 C CA . ARG F 1 98 ? 25.994 0.085 -22.991 1.00 57.83 98 ARG F CA 1
ATOM 6250 C C . ARG F 1 98 ? 24.756 -0.818 -22.977 1.00 57.93 98 ARG F C 1
ATOM 6251 O O . ARG F 1 98 ? 23.827 -0.593 -23.754 1.00 58.90 98 ARG F O 1
ATOM 6259 N N . ASN F 1 99 ? 24.720 -1.817 -22.096 1.00 57.39 99 ASN F N 1
ATOM 6260 C CA . ASN F 1 99 ? 23.573 -2.720 -22.075 1.00 57.05 99 ASN F CA 1
ATOM 6261 C C . ASN F 1 99 ? 22.944 -2.840 -20.714 1.00 56.57 99 ASN F C 1
ATOM 6262 O O . ASN F 1 99 ? 23.594 -2.595 -19.702 1.00 55.85 99 ASN F O 1
ATOM 6267 N N . PRO F 1 100 ? 21.651 -3.179 -20.701 1.00 56.44 100 PRO F N 1
ATOM 6268 C CA . PRO F 1 100 ? 20.864 -3.392 -19.504 1.00 56.29 100 PRO F CA 1
ATOM 6269 C C . PRO F 1 100 ? 21.501 -4.434 -18.595 1.00 56.06 100 PRO F C 1
ATOM 6270 O O . PRO F 1 100 ? 22.063 -5.412 -19.065 1.00 56.33 100 PRO F O 1
ATOM 6274 N N . VAL F 1 101 ? 21.409 -4.201 -17.300 1.00 55.53 101 VAL F N 1
ATOM 6275 C CA . VAL F 1 101 ? 21.846 -5.142 -16.303 1.00 55.35 101 VAL F CA 1
ATOM 6276 C C . VAL F 1 101 ? 20.551 -5.645 -15.672 1.00 55.26 101 VAL F C 1
ATOM 6277 O O . VAL F 1 101 ? 19.662 -4.854 -15.365 1.00 55.21 101 VAL F O 1
ATOM 6281 N N . ARG F 1 102 ? 20.431 -6.959 -15.519 1.00 55.54 102 ARG F N 1
ATOM 6282 C CA . ARG F 1 102 ? 19.160 -7.581 -15.149 1.00 56.07 102 ARG F CA 1
ATOM 6283 C C . ARG F 1 102 ? 19.313 -8.556 -14.005 1.00 56.34 102 ARG F C 1
ATOM 6284 O O . ARG F 1 102 ? 20.412 -9.042 -13.734 1.00 56.70 102 ARG F O 1
ATOM 6292 N N . PRO F 1 103 ? 18.206 -8.853 -13.317 1.00 56.58 103 PRO F N 1
ATOM 6293 C CA . PRO F 1 103 ? 18.302 -9.825 -12.223 1.00 55.98 103 PRO F CA 1
ATOM 6294 C C . PRO F 1 103 ? 18.927 -11.106 -12.766 1.00 56.01 103 PRO F C 1
ATOM 6295 O O . PRO F 1 103 ? 18.602 -11.522 -13.884 1.00 55.72 103 PRO F O 1
ATOM 6299 N N . GLY F 1 104 ? 19.836 -11.697 -11.997 1.00 55.71 104 GLY F N 1
ATOM 6300 C CA . GLY F 1 104 ? 20.515 -12.902 -12.409 1.00 55.30 104 GLY F CA 1
ATOM 6301 C C . GLY F 1 104 ? 21.920 -12.635 -12.896 1.00 55.44 104 GLY F C 1
ATOM 6302 O O . GLY F 1 104 ? 22.714 -13.544 -12.989 1.00 55.24 104 GLY F O 1
ATOM 6303 N N . ASP F 1 105 ? 22.236 -11.385 -13.206 1.00 55.64 105 ASP F N 1
ATOM 6304 C CA . ASP F 1 105 ? 23.565 -11.046 -13.697 1.00 55.42 105 ASP F CA 1
ATOM 6305 C C . ASP F 1 105 ? 24.565 -10.882 -12.580 1.00 55.50 105 ASP F C 1
ATOM 6306 O O . ASP F 1 105 ? 24.247 -10.327 -11.527 1.00 55.40 105 ASP F O 1
ATOM 6311 N N . ARG F 1 106 ? 25.787 -11.361 -12.805 1.00 55.11 106 ARG F N 1
ATOM 6312 C CA . ARG F 1 106 ? 26.841 -10.960 -11.901 1.00 54.81 106 ARG F CA 1
ATOM 6313 C C . ARG F 1 106 ? 27.475 -9.704 -12.500 1.00 55.11 106 ARG F C 1
ATOM 6314 O O . ARG F 1 106 ? 27.939 -9.714 -13.645 1.00 55.76 106 ARG F O 1
ATOM 6322 N N . LEU F 1 107 ? 27.443 -8.618 -11.742 1.00 55.01 107 LEU F N 1
ATOM 6323 C CA . LEU F 1 107 ? 27.940 -7.333 -12.216 1.00 55.28 107 LEU F CA 1
ATOM 6324 C C . LEU F 1 107 ? 29.389 -7.142 -11.795 1.00 55.59 107 LEU F C 1
ATOM 6325 O O . LEU F 1 107 ? 29.657 -6.825 -10.630 1.00 56.15 107 LEU F O 1
ATOM 6330 N N . ASP F 1 108 ? 30.310 -7.324 -12.735 1.00 55.20 108 ASP F N 1
ATOM 6331 C CA . ASP F 1 108 ? 31.752 -7.251 -12.457 1.00 55.31 108 ASP F CA 1
ATOM 6332 C C . ASP F 1 108 ? 32.338 -5.823 -12.589 1.00 55.24 108 ASP F C 1
ATOM 6333 O O . ASP F 1 108 ? 32.253 -5.183 -13.655 1.00 55.15 108 ASP F O 1
ATOM 6338 N N . TYR F 1 109 ? 32.943 -5.323 -11.516 1.00 55.12 109 TYR F N 1
ATOM 6339 C CA . TYR F 1 109 ? 33.655 -4.041 -11.598 1.00 55.50 109 TYR F CA 1
ATOM 6340 C C . TYR F 1 109 ? 35.166 -4.163 -11.851 1.00 55.74 109 TYR F C 1
ATOM 6341 O O . TYR F 1 109 ? 35.846 -5.046 -11.315 1.00 55.78 109 TYR F O 1
ATOM 6350 N N . GLU F 1 110 ? 35.690 -3.231 -12.639 1.00 56.05 110 GLU F N 1
ATOM 6351 C CA . GLU F 1 110 ? 37.126 -3.119 -12.846 1.00 56.64 110 GLU F CA 1
ATOM 6352 C C . GLU F 1 110 ? 37.493 -1.673 -12.651 1.00 56.65 110 GLU F C 1
ATOM 6353 O O . GLU F 1 110 ? 36.909 -0.794 -13.275 1.00 56.24 110 GLU F O 1
ATOM 6367 N N . SER F 1 112 ? 40.930 0.767 -12.525 1.00 56.05 112 SER F N 1
ATOM 6368 C CA . SER F 1 112 ? 42.352 0.934 -12.639 1.00 55.47 112 SER F CA 1
ATOM 6369 C C . SER F 1 112 ? 42.716 2.389 -12.389 1.00 55.18 112 SER F C 1
ATOM 6370 O O . SER F 1 112 ? 41.958 3.295 -12.731 1.00 54.97 112 SER F O 1
ATOM 6373 N N . VAL F 1 113 ? 43.867 2.608 -11.764 1.00 54.90 113 VAL F N 1
ATOM 6374 C CA . VAL F 1 113 ? 44.325 3.957 -11.481 1.00 54.71 113 VAL F CA 1
ATOM 6375 C C . VAL F 1 113 ? 45.033 4.475 -12.705 1.00 54.67 113 VAL F C 1
ATOM 6376 O O . VAL F 1 113 ? 45.973 3.856 -13.176 1.00 54.65 113 VAL F O 1
ATOM 6380 N N . VAL F 1 114 ? 44.556 5.590 -13.243 1.00 54.86 114 VAL F N 1
ATOM 6381 C CA . VAL F 1 114 ? 45.236 6.216 -14.373 1.00 55.19 114 VAL F CA 1
ATOM 6382 C C . VAL F 1 114 ? 46.171 7.332 -13.913 1.00 55.21 114 VAL F C 1
ATOM 6383 O O . VAL F 1 114 ? 47.244 7.513 -14.484 1.00 55.42 114 VAL F O 1
ATOM 6387 N N . LYS F 1 115 ? 45.780 8.053 -12.865 1.00 55.20 115 LYS F N 1
ATOM 6388 C CA . LYS F 1 115 ? 46.661 9.044 -12.248 1.00 55.07 115 LYS F CA 1
ATOM 6389 C C . LYS F 1 115 ? 46.542 9.030 -10.721 1.00 55.17 115 LYS F C 1
ATOM 6390 O O . LYS F 1 115 ? 45.475 8.746 -10.162 1.00 54.91 115 LYS F O 1
ATOM 6396 N N . ASN F 1 116 ? 47.653 9.314 -10.054 1.00 55.38 116 ASN F N 1
ATOM 6397 C CA . ASN F 1 116 ? 47.659 9.453 -8.610 1.00 55.50 116 ASN F CA 1
ATOM 6398 C C . ASN F 1 116 ? 48.598 10.579 -8.235 1.00 55.56 116 ASN F C 1
ATOM 6399 O O . ASN F 1 116 ? 49.777 10.535 -8.557 1.00 55.77 116 ASN F O 1
ATOM 6404 N N . ARG F 1 117 ? 48.081 11.609 -7.583 1.00 55.68 117 ARG F N 1
ATOM 6405 C CA . ARG F 1 117 ? 48.959 12.684 -7.112 1.00 56.17 117 ARG F CA 1
ATOM 6406 C C . ARG F 1 117 ? 48.567 13.176 -5.732 1.00 56.32 117 ARG F C 1
ATOM 6407 O O . ARG F 1 117 ? 47.478 13.718 -5.521 1.00 56.55 117 ARG F O 1
ATOM 6415 N N . GLY F 1 118 ? 49.478 12.962 -4.790 1.00 56.32 118 GLY F N 1
ATOM 6416 C CA . GLY F 1 118 ? 49.181 13.183 -3.386 1.00 56.23 118 GLY F CA 1
ATOM 6417 C C . GLY F 1 118 ? 47.834 12.572 -3.046 1.00 56.25 118 GLY F C 1
ATOM 6418 O O . GLY F 1 118 ? 47.645 11.364 -3.128 1.00 56.04 118 GLY F O 1
ATOM 6419 N N . ASN F 1 119 ? 46.876 13.414 -2.689 1.00 56.48 119 ASN F N 1
ATOM 6420 C CA . ASN F 1 119 ? 45.591 12.901 -2.269 1.00 56.58 119 ASN F CA 1
ATOM 6421 C C . ASN F 1 119 ? 44.523 12.899 -3.362 1.00 57.24 119 ASN F C 1
ATOM 6422 O O . ASN F 1 119 ? 43.340 12.840 -3.070 1.00 56.75 119 ASN F O 1
ATOM 6435 N N . TRP F 1 121 ? 43.049 10.942 -6.855 1.00 57.66 121 TRP F N 1
ATOM 6436 C CA . TRP F 1 121 ? 43.042 9.694 -7.607 1.00 57.01 121 TRP F CA 1
ATOM 6437 C C . TRP F 1 121 ? 42.145 9.801 -8.820 1.00 56.18 121 TRP F C 1
ATOM 6438 O O . TRP F 1 121 ? 41.030 10.307 -8.732 1.00 56.11 121 TRP F O 1
ATOM 6449 N N . ILE F 1 122 ? 42.624 9.315 -9.956 1.00 55.46 122 ILE F N 1
ATOM 6450 C CA . ILE F 1 122 ? 41.771 9.220 -11.126 1.00 54.88 122 ILE F CA 1
ATOM 6451 C C . ILE F 1 122 ? 41.729 7.782 -11.613 1.00 54.96 122 ILE F C 1
ATOM 6452 O O . ILE F 1 122 ? 42.767 7.158 -11.808 1.00 54.88 122 ILE F O 1
ATOM 6457 N N . PHE F 1 123 ? 40.511 7.265 -11.772 1.00 55.02 123 PHE F N 1
ATOM 6458 C CA . PHE F 1 123 ? 40.285 5.874 -12.122 1.00 55.02 123 PHE F CA 1
ATOM 6459 C C . PHE F 1 123 ? 39.651 5.711 -13.482 1.00 54.88 123 PHE F C 1
ATOM 6460 O O . PHE F 1 123 ? 38.756 6.459 -13.841 1.00 54.71 123 PHE F O 1
ATOM 6468 N N . LYS F 1 124 ? 40.107 4.707 -14.220 1.00 54.94 124 LYS F N 1
ATOM 6469 C CA . LYS F 1 124 ? 39.378 4.201 -15.364 1.00 55.28 124 LYS F CA 1
ATOM 6470 C C . LYS F 1 124 ? 38.552 3.050 -14.840 1.00 55.43 124 LYS F C 1
ATOM 6471 O O . LYS F 1 124 ? 39.100 2.102 -14.283 1.00 55.54 124 LYS F O 1
ATOM 6477 N N . GLY F 1 125 ? 37.236 3.150 -15.005 1.00 55.41 125 GLY F N 1
ATOM 6478 C CA . GLY F 1 125 ? 36.310 2.155 -14.481 1.00 55.75 125 GLY F CA 1
ATOM 6479 C C . GLY F 1 125 ? 35.460 1.516 -15.554 1.00 55.78 125 GLY F C 1
ATOM 6480 O O . GLY F 1 125 ? 35.049 2.176 -16.509 1.00 55.88 125 GLY F O 1
ATOM 6481 N N . GLN F 1 126 ? 35.214 0.219 -15.399 1.00 55.68 126 GLN F N 1
ATOM 6482 C CA . GLN F 1 126 ? 34.383 -0.527 -16.338 1.00 55.43 126 GLN F CA 1
ATOM 6483 C C . GLN F 1 126 ? 33.582 -1.573 -15.583 1.00 55.55 126 GLN F C 1
ATOM 6484 O O . GLN F 1 126 ? 34.033 -2.116 -14.573 1.00 55.72 126 GLN F O 1
ATOM 6490 N N . ALA F 1 127 ? 32.391 -1.847 -16.092 1.00 55.43 127 ALA F N 1
ATOM 6491 C CA . ALA F 1 127 ? 31.507 -2.829 -15.513 1.00 54.92 127 ALA F CA 1
ATOM 6492 C C . ALA F 1 127 ? 31.175 -3.859 -16.567 1.00 55.32 127 ALA F C 1
ATOM 6493 O O . ALA F 1 127 ? 30.931 -3.507 -17.727 1.00 55.61 127 ALA F O 1
ATOM 6495 N N . PHE F 1 128 ? 31.160 -5.130 -16.179 1.00 55.22 128 PHE F N 1
ATOM 6496 C CA . PHE F 1 128 ? 30.897 -6.204 -17.144 1.00 54.84 128 PHE F CA 1
ATOM 6497 C C . PHE F 1 128 ? 29.878 -7.206 -16.631 1.00 55.21 128 PHE F C 1
ATOM 6498 O O . PHE F 1 128 ? 29.714 -7.390 -15.427 1.00 55.54 128 PHE F O 1
ATOM 6506 N N . VAL F 1 129 ? 29.203 -7.856 -17.570 1.00 55.23 129 VAL F N 1
ATOM 6507 C CA . VAL F 1 129 ? 28.379 -9.014 -17.278 1.00 54.88 129 VAL F CA 1
ATOM 6508 C C . VAL F 1 129 ? 28.734 -10.051 -18.340 1.00 55.78 129 VAL F C 1
ATOM 6509 O O . VAL F 1 129 ? 28.552 -9.812 -19.545 1.00 55.94 129 VAL F O 1
ATOM 6513 N N . ASP F 1 130 ? 29.280 -11.179 -17.895 1.00 56.27 130 ASP F N 1
ATOM 6514 C CA . ASP F 1 130 ? 29.790 -12.204 -18.803 1.00 56.77 130 ASP F CA 1
ATOM 6515 C C . ASP F 1 130 ? 30.781 -11.697 -19.844 1.00 56.55 130 ASP F C 1
ATOM 6516 O O . ASP F 1 130 ? 30.765 -12.152 -20.990 1.00 56.53 130 ASP F O 1
ATOM 6521 N N . GLY F 1 131 ? 31.633 -10.753 -19.464 1.00 56.39 131 GLY F N 1
ATOM 6522 C CA . GLY F 1 131 ? 32.650 -10.261 -20.392 1.00 55.87 131 GLY F CA 1
ATOM 6523 C C . GLY F 1 131 ? 32.109 -9.244 -21.374 1.00 55.79 131 GLY F C 1
ATOM 6524 O O . GLY F 1 131 ? 32.771 -8.873 -22.331 1.00 55.93 131 GLY F O 1
ATOM 6525 N N . ASN F 1 132 ? 30.898 -8.780 -21.130 1.00 55.73 132 ASN F N 1
ATOM 6526 C CA . ASN F 1 132 ? 30.291 -7.794 -21.983 1.00 55.89 132 ASN F CA 1
ATOM 6527 C C . ASN F 1 132 ? 30.305 -6.437 -21.252 1.00 56.20 132 ASN F C 1
ATOM 6528 O O . ASN F 1 132 ? 29.773 -6.321 -20.133 1.00 56.54 132 ASN F O 1
ATOM 6533 N N . LEU F 1 133 ? 30.961 -5.436 -21.849 1.00 55.79 133 LEU F N 1
ATOM 6534 C CA . LEU F 1 133 ? 31.017 -4.088 -21.262 1.00 55.40 133 LEU F CA 1
ATOM 6535 C C . LEU F 1 133 ? 29.595 -3.572 -21.098 1.00 55.45 133 LEU F C 1
ATOM 6536 O O . LEU F 1 133 ? 28.816 -3.605 -22.044 1.00 56.48 133 LEU F O 1
ATOM 6541 N N . VAL F 1 134 ? 29.235 -3.110 -19.913 1.00 54.93 134 VAL F N 1
ATOM 6542 C CA . VAL F 1 134 ? 27.896 -2.593 -19.744 1.00 54.92 134 VAL F CA 1
ATOM 6543 C C . VAL F 1 134 ? 27.940 -1.128 -19.333 1.00 55.82 134 VAL F C 1
ATOM 6544 O O . VAL F 1 134 ? 27.004 -0.367 -19.595 1.00 56.38 134 VAL F O 1
ATOM 6548 N N . ALA F 1 135 ? 29.038 -0.733 -18.694 1.00 55.82 135 ALA F N 1
ATOM 6549 C CA . ALA F 1 135 ? 29.235 0.660 -18.281 1.00 55.89 135 ALA F CA 1
ATOM 6550 C C . ALA F 1 135 ? 30.718 1.029 -18.214 1.00 56.12 135 ALA F C 1
ATOM 6551 O O . ALA F 1 135 ? 31.584 0.171 -17.989 1.00 56.40 135 ALA F O 1
ATOM 6553 N N . GLU F 1 136 ? 31.011 2.309 -18.394 1.00 55.95 136 GLU F N 1
ATOM 6554 C CA . GLU F 1 136 ? 32.370 2.783 -18.220 1.00 56.19 136 GLU F CA 1
ATOM 6555 C C . GLU F 1 136 ? 32.397 4.266 -17.891 1.00 55.90 136 GLU F C 1
ATOM 6556 O O . GLU F 1 136 ? 31.465 5.001 -18.214 1.00 55.88 136 GLU F O 1
ATOM 6562 N N . ALA F 1 137 ? 33.473 4.703 -17.249 1.00 55.35 137 ALA F N 1
ATOM 6563 C CA . ALA F 1 137 ? 33.593 6.090 -16.845 1.00 55.00 137 ALA F CA 1
ATOM 6564 C C . ALA F 1 137 ? 34.969 6.335 -16.261 1.00 54.84 137 ALA F C 1
ATOM 6565 O O . ALA F 1 137 ? 35.639 5.397 -15.831 1.00 54.52 137 ALA F O 1
ATOM 6567 N N . GLU F 1 138 ? 35.401 7.591 -16.237 1.00 54.99 138 GLU F N 1
ATOM 6568 C CA . GLU F 1 138 ? 36.532 7.904 -15.372 1.00 55.09 138 GLU F CA 1
ATOM 6569 C C . GLU F 1 138 ? 36.100 8.629 -14.105 1.00 55.08 138 GLU F C 1
ATOM 6570 O O . GLU F 1 138 ? 35.255 9.509 -14.137 1.00 55.44 138 GLU F O 1
ATOM 6576 N N . LEU F 1 139 ? 36.634 8.186 -12.979 1.00 55.08 139 LEU F N 1
ATOM 6577 C CA . LEU F 1 139 ? 36.174 8.649 -11.689 1.00 54.91 139 LEU F CA 1
ATOM 6578 C C . LEU F 1 139 ? 37.282 9.435 -11.023 1.00 55.10 139 LEU F C 1
ATOM 6579 O O . LEU F 1 139 ? 38.420 8.983 -10.984 1.00 55.07 139 LEU F O 1
ATOM 6584 N N . LYS F 1 140 ? 36.944 10.607 -10.493 1.00 55.33 140 LYS F N 1
ATOM 6585 C CA . LYS F 1 140 ? 37.900 11.447 -9.769 1.00 55.38 140 LYS F CA 1
ATOM 6586 C C . LYS F 1 140 ? 37.617 11.366 -8.268 1.00 55.78 140 LYS F C 1
ATOM 6587 O O . LYS F 1 140 ? 36.472 11.524 -7.851 1.00 55.78 140 LYS F O 1
ATOM 6593 N N . ALA F 1 141 ? 38.653 11.128 -7.462 1.00 56.21 141 ALA F N 1
ATOM 6594 C CA . ALA F 1 141 ? 38.489 11.023 -6.010 1.00 57.24 141 ALA F CA 1
ATOM 6595 C C . ALA F 1 141 ? 39.494 11.861 -5.210 1.00 58.69 141 ALA F C 1
ATOM 6596 O O . ALA F 1 141 ? 40.542 12.241 -5.714 1.00 58.37 141 ALA F O 1
ATOM 6606 N N . ILE F 1 143 ? 40.753 12.815 -0.699 1.00 62.34 143 ILE F N 1
ATOM 6607 C CA . ILE F 1 143 ? 41.090 12.245 0.608 1.00 61.22 143 ILE F CA 1
ATOM 6608 C C . ILE F 1 143 ? 41.058 13.352 1.669 1.00 61.00 143 ILE F C 1
ATOM 6609 O O . ILE F 1 143 ? 41.372 14.502 1.370 1.00 60.67 143 ILE F O 1
ATOM 6614 N N . VAL F 1 144 ? 40.683 13.003 2.901 1.00 61.09 144 VAL F N 1
ATOM 6615 C CA . VAL F 1 144 ? 40.491 13.986 3.989 1.00 61.41 144 VAL F CA 1
ATOM 6616 C C . VAL F 1 144 ? 41.519 13.851 5.117 1.00 61.31 144 VAL F C 1
ATOM 6617 O O . VAL F 1 144 ? 41.564 14.672 6.047 1.00 60.64 144 VAL F O 1
#

CATH classification: 3.10.129.10

Sequence (790 aa):
IDVQIQEILPHRYPFLLVDKITELKVKEVVLGYKNISISDHVFGHFPGHPIYPGVLILEGAQTGGVLAFESKSKVVYFTGIDGAKFRNPVRPGDRLDYESVVKNRGNWIFKGQAFVDGNLVAEAELKAIVIDVQIQEILPHRYPFLLVDKITELKVKEVVLGYKNISISDHVFGHFPGHPIYPGVLILEGAQTGGVLAFESEPKSKVVYFTGIDGAKFRNPVRPGDRLDYESVVKNRGNWIFKGQAFVDGNLVAEAELKAIVDIDVQIQEILPHRYPFLLVDKITELKVKEVVLGYKNISISDHVFGHFPGHPIYPGVLILEGAQTGGVLAFESPKSKVVYFTGIDGAKFRNPVRPGDRLDYESVVKNRGNWIFKGQAFVDGNLVAEAELKAIVDIDVQIQEILPHRYPFLLVDKITELKVKEVVLGYKNISISDHVFGHFPGHPIYPGVLILEGAQTGGVLAFESDPKSKVVYFTGIDGAKFRNPVRPGDRLDYESVVKNRGNWIFKGQAFVDGNLVAEAELKAIVIDVQIQEILPHRYPFLLVDKITELKVKEVVLGYKNISISDHVFGHFPGHPIYPGVLILEGAQTGGVLAFESEKSKVVYFTGIDGAKFRNPVRPGDRLDYESVVKNRGNWIFKGQAFVDGNLVAEAELKAIVDIDVQIQEILPHRYPFLLVDKITELKVKEVVLGYKNISISDHVFGHFPGHPIYPGVLILEGAQTGGVLAFESEKSKVVYFTGIDGAKFRNPVRPGDRLDYESVVKNRGNWIFKGQAFVDGNLVAEAELKAIV

B-factor: mean 56.84, std 4.14, range [31.71, 97.45]

Solvent-accessible surface area: 34740 Å² total